Protein AF-A0A2C9EQI4-F1 (afdb_monomer)

Foldseek 3Di:
DAAFEEEEAEEFLADQCLLVLQVVQADRHDYDYDAFALFHPRPHHADQALLVRLVSVLVVDAAAGHYEYAEDVLLSVLSNCLQPPRRYQYYEYELYPQFPQLVDVVLVQLVDLVSQVVVLQCQQPPVVVCQLLQAPDDADPVSSNNRSPRSVRRNNNNSVSVRRDNLRRQALSCVHAEAYEYEYECAEPPRHPLCVLQVCLSVQRYQYAYYYHYPDYRSCCRVPSNVVNCCVPDPDRHHGCQWQQNNLVSCVSNVAFAFDKDKDQALPDPVLVVSCVVCQPFFKKKKFTAPPCFGAEDHPPPPIDIDGRHHSVCNRVSSVVVVVVPRRMIMIGTHAFFQKKWKWFDALFKIWIWMDGTDCVCVVVVNDGTDIWMDGPLDDLQIDHDDPCDLNDDPVLVSVSRLSSCVSNQRQTWMWIWGHNSPDIHTSGIGRYQDDLHQFKWAQFLVVQQAPLFFFLLVQLLCSSRFQSLQSLLCQLPVCLSNRSGGQWHDFQRDITGTCCSVSVVCLQLQHWCVVVCQFRKFWDDTDHRDVVSNVVCVVSLVSLLLSLLVCLVCLQVVLVVLLVVLVVCLVVVHASVSLSSSSSVVVSSLSNNVVSLVSLLVLQQAAQVHQDDAPVVDCPPQQLQAFSLLRLLPDGDPDDDDDQDDQDDDDPVLVVCSNVSHHNCNNVSVRSVRSSVSSSSVSSSVSSVSHDPVCSVRRSDGDPGGNPDHGMQTSSPGRDPTGRDKAWLAFDKDKDAECPQENEEQHQHSSCLVVQLRHQAYEYLIHHSNHPSSVSCVVSNHGYMHHNDDDPVSHRAIWMDGRRDIGGDDD

Secondary structure (DSSP, 8-state):
-PPPEEEEE--TT--GGGGTTTGGG-SSSEEEE---TTSTT--SPPPSSHHHHHHHHHHHS-TTEEEEEETHHHHHHHHHHHHSTT-EEEEEEES-S-TTGGG-HHHHHT-SHHHHHHHHHHHHH-GGGGHHHH-SSPPPHHHHHHHHHHHHH-TTHHHHHHH--TTTSSTTGGG--SEEEEEEETT-SSS-TTHHHHHHHHTTTSEEEEEEETT--S-HHHHSHHHHHHHHHSS---EETTSHHHHHHHHHHTT----SEEEES-TT-THHHHHHHHSTT--EEEEE--TTTEETTEE-TT---EEEEE-GGGHHHHHHHHHHTT-S-EEEEEPP--SEEEEEEE-SSEEEEEEEES-THHHHTT-SPPEEEEEESS-GGG-EE----BTTB-HHHHHHHHHHHHHHTTT--EEEEEEE-SS-EEEEEEEE-S----S-EEE-TTHHHHS-SS-BHHHHHHHHHHTTTGGGGGGGT-TTHHHH---SEEEETTEEEEEHHHHHHHHHHHT--THHHHHHH-S--------HHHHHTTHHHHHHHHHHHHHHHTTHHHHHHHHHHHHHHHHHTT--HHHHHHHHHHHHHHHHHHHHHHHHHHHTS--STT-----GGG--TT-TT--TTTT-TTS--PSP---PPPPPPP--HHHHHHHHHT-TT-HHHHHHHHHHHHHHHHHHHHHHHHHS-HHHHHHHSSBPSS-----SEEETTSPBPSPPPPPEEEE--EEEEEBTTTEEEEEE--GGGHHHHHHSSEEEEEE--TT-HHHHHHHHTT--EEE-TT--GGGTTSEEEEETTEEEE---

pLDDT: mean 91.35, std 7.42, range [44.28, 98.5]

Sequence (812 aa):
MSKPLLYLLAGNGSAADWWDDALPHFQRYQVQPLELPGFGDNPLPPCQDLGEYAEALLGMTEPGQGIVAVGVSALIVLHALQRRPGHFCRSVLLSPVGAFLWQRRLPALMSPLPARLLIHGLLSHKPTWFAGKFSRQPWSQEQYRRMGAGYGRCRAFVPLWEQLRADTALPLLEWIKDPVQLVWGDQDRLLGIAQAAAWSAILARADLRVSLRPGWGHYPWIDAPTAFVDWLESADNGFVAHTKGGRLRLAELAGQPVPSALSLDSASDPQLPALLASQPAALWAVRSSSYGEDQADSANAGLSTTYLRVASEQVPGRISELRDAGVEEVVVQRFIQPTLSGIAFVRHLAVELEWVEGHLESLADGQVSPQRAILSRLGAAWESGHFATTRGLSASALWDFLQGVLKTFHYVPGDVEWAWDGQQLWLLQYRPISDYGWRRHLTAANIAEILPPQPSRFVEYGQRRAAASIPAIMARWDARVLQDNEPFTAVFGGASYINNDLFLARLADWGLPSSSYAGEVGGATPQLPLRPLRLLRSLPRFLRMQHIARGHLLSLEPGLRRFDRELAQLRAAGADGQQLADWFSRFYVFVVQGNLCIATALASSGGALLGRPPTAYDNLDNSPHRLPWETDPGTPRPQCAELPLQAFPHWSPAITLAHRLGLPGMRGYYLQVREWYRDNLMRIFFRLHHAVPEADRGYWFAPHEQVRNRGGSFWQDGREGSEQAAGFMIYPGQVQGVLGVDILLEDTLDPGRHAHYQQARAVIARMGGRLSHGSTLLRELRKPSAVLPQVDPAWIGREVLYADGQLSLVEG

InterPro domains:
  IPR013815 ATP-grasp fold, subdomain 1 [G3DSA:3.30.1490.20] (250-333)
  IPR029058 Alpha/Beta hydrolase fold [G3DSA:3.40.50.1820] (1-235)
  IPR029058 Alpha/Beta hydrolase fold [SSF53474] (3-239)
  IPR036637 Phosphohistidine domain superfamily [SSF52009] (732-787)

Mean predicted aligned error: 6.6 Å

Structure (mmCIF, N/CA/C/O backbone):
data_AF-A0A2C9EQI4-F1
#
_entry.id   AF-A0A2C9EQI4-F1
#
loop_
_atom_site.group_PDB
_atom_site.id
_atom_site.type_symbol
_atom_site.label_atom_id
_atom_site.label_alt_id
_atom_site.label_comp_id
_atom_site.label_asym_id
_atom_site.label_entity_id
_atom_site.label_seq_id
_atom_site.pdbx_PDB_ins_code
_atom_site.Cartn_x
_atom_site.Cartn_y
_atom_site.Cartn_z
_atom_site.occupancy
_atom_site.B_iso_or_equiv
_atom_site.auth_seq_id
_atom_site.auth_comp_id
_atom_site.auth_asym_id
_atom_site.auth_atom_id
_atom_site.pdbx_PDB_model_num
ATOM 1 N N . MET A 1 1 ? 10.537 -21.163 36.488 1.00 57.03 1 MET A N 1
ATOM 2 C CA . MET A 1 1 ? 10.560 -20.793 35.056 1.00 57.03 1 MET A CA 1
ATOM 3 C C . MET A 1 1 ? 11.049 -19.357 34.968 1.00 57.03 1 MET A C 1
ATOM 5 O O . MET A 1 1 ? 10.636 -18.566 35.810 1.00 57.03 1 MET A O 1
ATOM 9 N N . SER A 1 2 ? 11.977 -19.037 34.063 1.00 79.88 2 SER A N 1
ATOM 10 C CA . SER A 1 2 ? 12.399 -17.649 33.822 1.00 79.88 2 SER A CA 1
ATOM 11 C C . SER A 1 2 ? 11.206 -16.825 33.332 1.00 79.88 2 SER A C 1
ATOM 13 O O . SER A 1 2 ? 10.326 -17.357 32.653 1.00 79.88 2 SER A O 1
ATOM 15 N N . LYS A 1 3 ? 11.144 -15.545 33.713 1.00 88.44 3 LYS A N 1
ATOM 16 C CA . LYS A 1 3 ? 10.113 -14.638 33.197 1.00 88.44 3 LYS A CA 1
ATOM 17 C C . LYS A 1 3 ? 10.284 -14.500 31.673 1.00 88.44 3 LYS A C 1
ATOM 19 O O . LYS A 1 3 ? 11.431 -14.420 31.232 1.00 88.44 3 LYS A O 1
ATOM 24 N N . PRO A 1 4 ? 9.201 -14.467 30.876 1.00 93.31 4 PRO A N 1
ATOM 25 C CA . PRO A 1 4 ? 9.298 -14.175 29.446 1.00 93.31 4 PRO A CA 1
ATOM 26 C C . PRO A 1 4 ? 9.932 -12.797 29.216 1.00 93.31 4 PRO A C 1
ATOM 28 O O . PRO A 1 4 ? 9.707 -11.873 30.007 1.00 93.31 4 PRO A O 1
ATOM 31 N N . LEU A 1 5 ? 10.717 -12.660 28.144 1.00 96.69 5 LEU A N 1
ATOM 32 C CA . LEU A 1 5 ? 11.380 -11.406 27.792 1.00 96.69 5 LEU A CA 1
ATOM 33 C C . LEU A 1 5 ? 10.413 -10.502 27.013 1.00 96.69 5 LEU A C 1
ATOM 35 O O . LEU A 1 5 ? 9.697 -10.949 26.114 1.00 96.69 5 LEU A O 1
ATOM 39 N N . LEU A 1 6 ? 10.399 -9.219 27.366 1.00 97.62 6 LEU A N 1
ATOM 40 C CA . LEU A 1 6 ? 9.616 -8.184 26.701 1.00 97.62 6 LEU A CA 1
ATOM 41 C C . LEU A 1 6 ? 10.515 -7.001 26.346 1.00 97.62 6 LEU A C 1
ATOM 43 O O . LEU A 1 6 ? 11.017 -6.292 27.221 1.00 97.62 6 LEU A O 1
ATOM 47 N N . TYR A 1 7 ? 10.694 -6.771 25.051 1.00 98.25 7 TYR A N 1
ATOM 48 C CA . TYR A 1 7 ? 11.442 -5.627 24.551 1.00 98.25 7 TYR A CA 1
ATOM 49 C C . TYR A 1 7 ? 10.589 -4.359 24.585 1.00 98.25 7 TYR A C 1
ATOM 51 O O . TYR A 1 7 ? 9.415 -4.385 24.212 1.00 98.25 7 TYR A O 1
ATOM 59 N N . LEU A 1 8 ? 11.180 -3.237 24.997 1.00 97.88 8 LEU A N 1
ATOM 60 C CA . LEU A 1 8 ? 10.510 -1.936 25.040 1.00 97.88 8 LEU A CA 1
ATOM 61 C C . LEU A 1 8 ? 11.216 -0.956 24.104 1.00 97.88 8 LEU A C 1
ATOM 63 O O . LEU A 1 8 ? 12.390 -0.638 24.286 1.00 97.88 8 LEU A O 1
ATOM 67 N N . LEU A 1 9 ? 10.495 -0.452 23.107 1.00 95.69 9 LEU A N 1
ATOM 68 C CA . LEU A 1 9 ? 11.032 0.435 22.085 1.00 95.69 9 LEU A CA 1
ATOM 69 C C . LEU A 1 9 ? 10.238 1.746 22.052 1.00 95.69 9 LEU A C 1
ATOM 71 O O . LEU A 1 9 ? 9.116 1.826 21.546 1.00 95.69 9 LEU A O 1
ATOM 75 N N . ALA A 1 10 ? 10.823 2.795 22.621 1.00 91.81 10 ALA A N 1
ATOM 76 C CA . ALA A 1 10 ? 10.185 4.106 22.683 1.00 91.81 10 ALA A CA 1
ATOM 77 C C . ALA A 1 10 ? 10.185 4.817 21.310 1.00 91.81 10 ALA A C 1
ATOM 79 O O . ALA A 1 10 ? 10.702 4.302 20.320 1.00 91.81 10 ALA A O 1
ATOM 80 N N . GLY A 1 11 ? 9.491 5.958 21.229 1.00 86.69 11 GLY A N 1
ATOM 81 C CA . GLY A 1 11 ? 9.183 6.651 19.973 1.00 86.69 11 GLY A CA 1
ATOM 82 C C . GLY A 1 11 ? 10.279 7.579 19.431 1.00 86.69 11 GLY A C 1
ATOM 83 O O . GLY A 1 11 ? 11.466 7.432 19.685 1.00 86.69 11 GLY A O 1
ATOM 84 N N . ASN A 1 12 ? 9.885 8.573 18.631 1.00 83.81 12 ASN A N 1
ATOM 85 C CA . ASN A 1 12 ? 10.850 9.482 18.006 1.00 83.81 12 ASN A CA 1
ATOM 86 C C . ASN A 1 12 ? 11.566 10.333 19.066 1.00 83.81 12 ASN A C 1
ATOM 88 O O . ASN A 1 12 ? 10.902 10.955 19.892 1.00 83.81 12 ASN A O 1
ATOM 92 N N . GLY A 1 13 ? 12.896 10.411 19.001 1.00 81.69 13 GLY A N 1
ATOM 93 C CA . GLY A 1 13 ? 13.688 11.155 19.980 1.00 81.69 13 GLY A CA 1
ATOM 94 C C . GLY A 1 13 ? 13.987 10.398 21.271 1.00 81.69 13 GLY A C 1
ATOM 95 O O . GLY A 1 13 ? 14.542 11.000 22.184 1.00 81.69 13 GLY A O 1
ATOM 96 N N . SER A 1 14 ? 13.604 9.123 21.372 1.00 78.69 14 SER A N 1
ATOM 97 C CA . SER A 1 14 ? 13.661 8.395 22.634 1.00 78.69 14 SER A CA 1
ATOM 98 C C . SER A 1 14 ? 15.036 7.855 23.008 1.00 78.69 14 SER A C 1
ATOM 100 O O . SER A 1 14 ? 15.897 7.630 22.154 1.00 78.69 14 SER A O 1
ATOM 102 N N . ALA A 1 15 ? 15.166 7.560 24.297 1.00 92.12 15 ALA A N 1
ATOM 103 C CA . ALA A 1 15 ? 16.235 6.782 24.904 1.00 92.12 15 ALA A CA 1
ATOM 104 C C . ALA A 1 15 ? 15.628 5.715 25.838 1.00 92.12 15 ALA A C 1
ATOM 106 O O . ALA A 1 15 ? 14.434 5.769 26.156 1.00 92.12 15 ALA A O 1
ATOM 107 N N . ALA A 1 16 ? 16.432 4.736 26.249 1.00 94.25 16 ALA A N 1
ATOM 108 C CA . ALA A 1 16 ? 16.009 3.631 27.112 1.00 94.25 16 ALA A CA 1
ATOM 109 C C . ALA A 1 16 ? 15.452 4.116 28.461 1.00 94.25 16 ALA A C 1
ATOM 111 O O . ALA A 1 16 ? 14.448 3.586 28.938 1.00 94.25 16 ALA A O 1
ATOM 112 N N . ASP A 1 17 ? 16.056 5.169 29.018 1.00 94.56 17 ASP A N 1
ATOM 113 C CA . ASP A 1 17 ? 15.675 5.793 30.293 1.00 94.56 17 ASP A CA 1
ATOM 114 C C . ASP A 1 17 ? 14.242 6.373 30.292 1.00 94.56 17 ASP A C 1
ATOM 116 O O . ASP A 1 17 ? 13.642 6.596 31.342 1.00 94.56 17 ASP A O 1
ATOM 120 N N . TRP A 1 18 ? 13.598 6.545 29.131 1.00 94.50 18 TRP A N 1
ATOM 121 C CA . TRP A 1 18 ? 12.193 6.976 29.064 1.00 94.50 18 TRP A CA 1
ATOM 122 C C . TRP A 1 18 ? 11.212 5.980 29.690 1.00 94.50 18 TRP A C 1
ATOM 124 O O . TRP A 1 18 ? 10.061 6.349 29.937 1.00 94.50 18 TRP A O 1
ATOM 134 N N . TRP A 1 19 ? 11.645 4.745 29.937 1.00 96.25 19 TRP A N 1
ATOM 135 C CA . TRP A 1 19 ? 10.848 3.710 30.587 1.00 96.25 19 TRP A CA 1
ATOM 136 C C . TRP A 1 19 ? 11.027 3.657 32.107 1.00 96.25 19 TRP A C 1
ATOM 138 O O . TRP A 1 19 ? 10.288 2.915 32.748 1.00 96.25 19 TRP A O 1
ATOM 148 N N . ASP A 1 20 ? 11.939 4.437 32.697 1.00 96.00 20 ASP A N 1
ATOM 149 C CA . ASP A 1 20 ? 12.326 4.307 34.113 1.00 96.00 20 ASP A CA 1
ATOM 150 C C . ASP A 1 20 ? 11.154 4.439 35.097 1.00 96.00 20 ASP A C 1
ATOM 152 O O . ASP A 1 20 ? 11.176 3.812 36.151 1.00 96.00 20 ASP A O 1
ATOM 156 N N . ASP A 1 21 ? 10.110 5.203 34.754 1.00 96.19 21 ASP A N 1
ATOM 157 C CA . ASP A 1 21 ? 8.910 5.307 35.599 1.00 96.19 21 ASP A CA 1
ATOM 158 C C . ASP A 1 21 ? 8.088 4.007 35.594 1.00 96.19 21 ASP A C 1
ATOM 160 O O . ASP A 1 21 ? 7.439 3.684 36.582 1.00 96.19 21 ASP A O 1
ATOM 164 N N . ALA A 1 22 ? 8.110 3.250 34.493 1.00 97.12 22 ALA A N 1
ATOM 165 C CA . ALA A 1 22 ? 7.338 2.022 34.311 1.00 97.12 22 ALA A CA 1
ATOM 166 C C . ALA A 1 22 ? 8.107 0.760 34.733 1.00 97.12 22 ALA A C 1
ATOM 168 O O . ALA A 1 22 ? 7.498 -0.177 35.248 1.00 97.12 22 ALA A O 1
ATOM 169 N N . LEU A 1 23 ? 9.434 0.725 34.543 1.00 97.44 23 LEU A N 1
ATOM 170 C CA . LEU A 1 23 ? 10.273 -0.455 34.808 1.00 97.44 23 LEU A CA 1
ATOM 171 C C . LEU A 1 23 ? 10.057 -1.089 36.200 1.00 97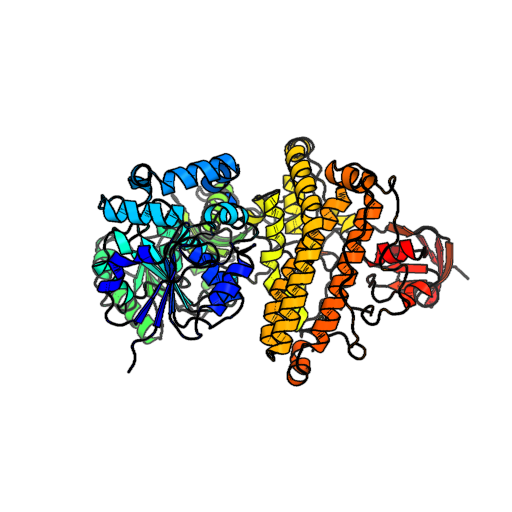.44 23 LEU A C 1
ATOM 173 O O . LEU A 1 23 ? 9.929 -2.314 36.256 1.00 97.44 23 LEU A O 1
ATOM 177 N N . PRO A 1 24 ? 9.948 -0.326 37.310 1.00 97.56 24 PRO A N 1
ATOM 178 C CA . PRO A 1 24 ? 9.765 -0.899 38.646 1.00 97.56 24 PRO A CA 1
ATOM 179 C C . PRO A 1 24 ? 8.444 -1.650 38.847 1.00 97.56 24 PRO A C 1
ATOM 181 O O . PRO A 1 24 ? 8.315 -2.403 39.811 1.00 97.56 24 PRO A O 1
ATOM 184 N N . HIS A 1 25 ? 7.455 -1.435 37.977 1.00 97.75 25 HIS A N 1
ATOM 185 C CA . HIS A 1 25 ? 6.120 -2.009 38.126 1.00 97.75 25 HIS A CA 1
ATOM 186 C C . HIS A 1 25 ? 5.957 -3.369 37.433 1.00 97.75 25 HIS A C 1
ATOM 188 O O . HIS A 1 25 ? 4.968 -4.047 37.693 1.00 97.75 25 HIS A O 1
ATOM 194 N N . PHE A 1 26 ? 6.900 -3.796 36.580 1.00 97.19 26 PHE A N 1
ATOM 195 C CA . PHE A 1 26 ? 6.797 -5.075 35.864 1.00 97.19 26 PHE A CA 1
ATOM 196 C C . PHE A 1 26 ? 7.029 -6.267 36.796 1.00 97.19 26 PHE A C 1
ATOM 198 O O . PHE A 1 26 ? 8.074 -6.391 37.441 1.00 97.19 26 PHE A O 1
ATOM 205 N N . GLN A 1 27 ? 6.071 -7.193 36.832 1.00 95.50 27 GLN A N 1
ATOM 206 C CA . GLN A 1 27 ? 6.126 -8.372 37.696 1.00 95.50 27 GLN A CA 1
ATOM 207 C C . GLN A 1 27 ? 6.196 -9.670 36.898 1.00 95.50 27 GLN A C 1
ATOM 209 O O . GLN A 1 27 ? 6.896 -10.597 37.319 1.00 95.50 27 GLN A O 1
ATOM 214 N N . ARG A 1 28 ? 5.527 -9.744 35.746 1.00 94.69 28 ARG A N 1
ATOM 215 C CA . ARG A 1 28 ? 5.427 -10.948 34.910 1.00 94.69 28 ARG A CA 1
ATOM 216 C C . ARG A 1 28 ? 6.534 -11.052 33.874 1.00 94.69 28 ARG A C 1
ATOM 218 O O . ARG A 1 28 ? 6.973 -12.168 33.609 1.00 94.69 28 ARG A O 1
ATOM 225 N N . TYR A 1 29 ? 7.008 -9.934 33.332 1.00 95.31 29 TYR A N 1
ATOM 226 C CA . TYR A 1 29 ? 8.055 -9.935 32.305 1.00 95.31 29 TYR A CA 1
ATOM 227 C C . TYR A 1 29 ? 9.444 -9.629 32.870 1.00 95.31 29 TYR A C 1
ATOM 229 O O . TYR A 1 29 ? 9.606 -8.890 33.843 1.00 95.31 29 TYR A O 1
ATOM 237 N N . GLN A 1 30 ? 10.465 -10.194 32.230 1.00 96.31 30 GLN A N 1
ATOM 238 C CA . GLN A 1 30 ? 11.791 -9.591 32.211 1.00 96.31 30 GLN A CA 1
ATOM 239 C C . GLN A 1 30 ? 11.766 -8.544 31.097 1.00 96.31 30 GLN A C 1
ATOM 241 O O . GLN A 1 30 ? 11.519 -8.883 29.947 1.00 96.31 30 GLN A O 1
ATOM 246 N N . VAL A 1 31 ? 11.963 -7.272 31.427 1.00 97.12 31 VAL A N 1
ATOM 247 C CA . VAL A 1 31 ? 11.857 -6.176 30.455 1.00 97.12 31 VAL A CA 1
ATOM 248 C C . VAL A 1 31 ? 13.227 -5.686 30.015 1.00 97.12 31 VAL A C 1
ATOM 250 O O . VAL A 1 31 ? 14.134 -5.549 30.834 1.00 97.12 31 VAL A O 1
ATOM 253 N N . GLN A 1 32 ? 13.364 -5.395 28.723 1.00 97.38 32 GLN A N 1
ATOM 254 C CA . GLN A 1 32 ? 14.589 -4.852 28.143 1.00 97.38 32 GLN A CA 1
ATOM 255 C C . GLN A 1 32 ? 14.266 -3.659 27.231 1.00 97.38 32 GLN A C 1
ATOM 257 O O . GLN A 1 32 ? 13.832 -3.849 26.091 1.00 97.38 32 GLN A O 1
ATOM 262 N N . PRO A 1 33 ? 14.487 -2.421 27.702 1.00 97.44 33 PRO A N 1
ATOM 263 C CA . PRO A 1 33 ? 14.507 -1.251 26.837 1.00 97.44 33 PRO A CA 1
ATOM 264 C C . PRO A 1 33 ? 15.580 -1.366 25.752 1.00 97.44 33 PRO A C 1
ATOM 266 O O . PRO A 1 33 ? 16.704 -1.791 26.021 1.00 97.44 33 PRO A O 1
ATOM 269 N N . LEU A 1 34 ? 15.234 -0.974 24.527 1.00 96.56 34 LEU A N 1
ATOM 270 C CA . LEU A 1 34 ? 16.130 -0.995 23.373 1.00 96.56 34 LEU A CA 1
ATOM 271 C C . LEU A 1 34 ? 16.376 0.413 22.830 1.00 96.56 34 LEU A C 1
ATOM 273 O O . LEU A 1 34 ? 15.488 1.266 22.828 1.00 96.56 34 LEU A O 1
ATOM 277 N N . GLU A 1 35 ? 17.571 0.612 22.276 1.00 96.50 35 GLU A N 1
ATOM 278 C CA . GLU A 1 35 ? 17.958 1.822 21.552 1.00 96.50 35 GLU A CA 1
ATOM 279 C C . GLU A 1 35 ? 18.509 1.442 20.179 1.00 96.50 35 GLU A C 1
ATOM 281 O O . GLU A 1 35 ? 19.560 0.810 20.070 1.00 96.50 35 GLU A O 1
ATOM 286 N N . LEU A 1 36 ? 17.794 1.813 19.118 1.00 96.31 36 LEU A N 1
ATOM 287 C CA . LEU A 1 36 ? 18.218 1.557 17.740 1.00 96.31 36 LEU A CA 1
ATOM 288 C C . LEU A 1 36 ? 19.418 2.439 17.343 1.00 96.31 36 LEU A C 1
ATOM 290 O O . LEU A 1 36 ? 19.684 3.449 17.998 1.00 96.31 36 LEU A O 1
ATOM 294 N N . PRO A 1 37 ? 20.131 2.129 16.243 1.00 96.56 37 PRO A N 1
ATOM 295 C CA . PRO A 1 37 ? 21.225 2.968 15.757 1.00 96.56 37 PRO A CA 1
ATOM 296 C C . PRO A 1 37 ? 20.835 4.451 15.619 1.00 96.56 37 PRO A C 1
ATOM 298 O O . PRO A 1 37 ? 19.859 4.818 14.955 1.00 96.56 37 PRO A O 1
ATOM 301 N N . GLY A 1 38 ? 21.597 5.326 16.275 1.00 95.31 38 GLY A N 1
ATOM 302 C CA . GLY A 1 38 ? 21.327 6.763 16.332 1.00 95.31 38 GLY A CA 1
ATOM 303 C C . GLY A 1 38 ? 20.294 7.215 17.373 1.00 95.31 38 GLY A C 1
ATOM 304 O O . GLY A 1 38 ? 20.044 8.418 17.453 1.00 95.31 38 GLY A O 1
ATOM 305 N N . PHE A 1 39 ? 19.708 6.311 18.157 1.00 95.31 39 PHE A N 1
ATOM 306 C CA . PHE A 1 39 ? 18.854 6.629 19.306 1.00 95.31 39 PHE A CA 1
ATOM 307 C C . PHE A 1 39 ? 19.642 6.500 20.608 1.00 95.31 39 PHE A C 1
ATOM 309 O O . PHE A 1 39 ? 20.538 5.663 20.696 1.00 95.31 39 PHE A O 1
ATOM 316 N N . GLY A 1 40 ? 19.286 7.322 21.599 1.00 93.50 40 GLY A N 1
ATOM 317 C CA . GLY A 1 40 ? 19.891 7.298 22.930 1.00 93.50 40 GLY A CA 1
ATOM 318 C C . GLY A 1 40 ? 21.418 7.170 22.931 1.00 93.50 40 GLY A C 1
ATOM 319 O O . GLY A 1 40 ? 22.118 7.912 22.233 1.00 93.50 40 GLY A O 1
ATOM 320 N N . ASP A 1 41 ? 21.914 6.221 23.714 1.00 93.44 41 ASP A N 1
ATOM 321 C CA . ASP A 1 41 ? 23.331 5.947 23.943 1.00 93.44 41 ASP A CA 1
ATOM 322 C C . ASP A 1 41 ? 23.909 4.885 22.988 1.00 93.44 41 ASP A C 1
ATOM 324 O O . ASP A 1 41 ? 25.110 4.601 23.028 1.00 93.44 41 ASP A O 1
ATOM 328 N N . ASN A 1 42 ? 23.108 4.343 22.059 1.00 95.44 42 ASN A N 1
ATOM 329 C CA . ASN A 1 42 ? 23.612 3.452 21.013 1.00 95.44 42 ASN A CA 1
ATOM 330 C C . ASN A 1 42 ? 24.696 4.176 20.182 1.00 95.44 42 ASN A C 1
ATOM 332 O O . ASN A 1 42 ? 24.417 5.242 19.621 1.00 95.44 42 ASN A O 1
ATOM 336 N N . PRO A 1 43 ? 25.924 3.633 20.050 1.00 94.44 43 PRO A N 1
ATOM 337 C CA . PRO A 1 43 ? 27.040 4.333 19.409 1.00 94.44 43 PRO A CA 1
ATOM 338 C C . PRO A 1 43 ? 26.964 4.348 17.875 1.00 94.44 43 PRO A C 1
ATOM 340 O O . PRO A 1 43 ? 27.643 5.152 17.234 1.00 94.44 43 PRO A O 1
ATOM 343 N N . LEU A 1 44 ? 26.151 3.483 17.264 1.00 96.94 44 LEU A N 1
ATOM 344 C CA . LEU A 1 44 ? 26.060 3.371 15.808 1.00 96.94 44 LEU A CA 1
ATOM 345 C C . LEU A 1 44 ? 25.386 4.611 15.191 1.00 96.94 44 LEU A C 1
ATOM 347 O O . LEU A 1 44 ? 24.518 5.230 15.817 1.00 96.94 44 LEU A O 1
ATOM 351 N N . PRO A 1 45 ? 25.768 5.028 13.972 1.00 95.88 45 PRO A N 1
ATOM 352 C CA . PRO A 1 45 ? 25.101 6.136 13.292 1.00 95.88 45 PRO A CA 1
ATOM 353 C C . PRO A 1 45 ? 23.637 5.786 12.962 1.00 95.88 45 PRO A C 1
ATOM 355 O O . PRO A 1 45 ? 23.299 4.606 12.884 1.00 95.88 45 PRO A O 1
ATOM 358 N N . PRO A 1 46 ? 22.764 6.787 12.738 1.00 95.12 46 PRO A N 1
ATOM 359 C CA . PRO A 1 46 ? 21.415 6.542 12.233 1.00 95.12 46 PRO A CA 1
ATOM 360 C C . PRO A 1 46 ? 21.426 5.693 10.957 1.00 95.12 46 PRO A C 1
ATOM 362 O O . PRO A 1 46 ? 22.239 5.933 10.061 1.00 95.12 46 PRO A O 1
ATOM 365 N N . CYS A 1 47 ? 20.505 4.734 10.866 1.00 94.12 47 CYS A N 1
ATOM 366 C CA . CYS A 1 47 ? 20.294 3.943 9.656 1.00 94.12 47 CYS A CA 1
ATOM 367 C C . CYS A 1 47 ? 19.802 4.828 8.499 1.00 94.12 47 CYS A C 1
ATOM 369 O O . CYS A 1 47 ? 19.196 5.882 8.718 1.00 94.12 47 CYS A O 1
ATOM 371 N N . GLN A 1 48 ? 20.044 4.401 7.258 1.00 89.69 48 GLN A N 1
ATOM 372 C CA . GLN A 1 48 ? 19.711 5.177 6.057 1.00 89.69 48 GLN A CA 1
ATOM 373 C C . GLN A 1 48 ? 18.215 5.148 5.725 1.00 89.69 48 GLN A C 1
ATOM 375 O O . GLN A 1 48 ? 17.688 6.118 5.173 1.00 89.69 48 GLN A O 1
ATOM 380 N N . ASP A 1 49 ? 17.520 4.064 6.076 1.00 90.31 49 ASP A N 1
ATOM 381 C CA . ASP A 1 49 ? 16.080 3.915 5.889 1.00 90.31 49 ASP A CA 1
ATOM 382 C C . ASP A 1 49 ? 15.423 2.985 6.923 1.00 90.31 49 ASP A C 1
ATOM 384 O O . ASP A 1 49 ? 16.082 2.377 7.768 1.00 90.31 49 ASP A O 1
ATOM 388 N N . LEU A 1 50 ? 14.089 2.879 6.846 1.00 91.88 50 LEU A N 1
ATOM 389 C CA . LEU A 1 50 ? 13.281 2.013 7.713 1.00 91.88 50 LEU A CA 1
ATOM 390 C C . LEU A 1 50 ? 13.668 0.534 7.606 1.00 91.88 50 LEU A C 1
ATOM 392 O O . LEU A 1 50 ? 13.426 -0.232 8.535 1.00 91.88 50 LEU A O 1
ATOM 396 N N . GLY A 1 51 ? 14.251 0.127 6.480 1.00 90.75 51 GLY A N 1
ATOM 397 C CA . GLY A 1 51 ? 14.643 -1.248 6.267 1.00 90.75 51 GLY A CA 1
ATOM 398 C C . GLY A 1 51 ? 15.897 -1.640 7.017 1.00 90.75 51 GLY A C 1
ATOM 399 O O . GLY A 1 51 ? 15.912 -2.677 7.671 1.00 90.75 51 GLY A O 1
ATOM 400 N N . GLU A 1 52 ? 16.908 -0.782 6.985 1.00 93.00 52 GLU A N 1
ATOM 401 C CA . GLU A 1 52 ? 18.098 -0.945 7.821 1.00 93.00 52 GLU A CA 1
ATOM 402 C C . GLU A 1 52 ? 17.755 -0.877 9.316 1.00 93.00 52 GLU A C 1
ATOM 404 O O . GLU A 1 52 ? 18.311 -1.637 10.105 1.00 93.00 52 GLU A O 1
ATOM 409 N N . TYR A 1 53 ? 16.792 -0.032 9.705 1.00 95.69 53 TYR A N 1
ATOM 410 C CA . TYR A 1 53 ? 16.281 -0.012 11.077 1.00 95.69 53 TYR A CA 1
ATOM 411 C C . TYR A 1 53 ? 15.611 -1.328 11.485 1.00 95.69 53 TYR A C 1
ATOM 413 O O . TYR A 1 53 ? 15.816 -1.795 12.605 1.00 95.69 53 TYR A O 1
ATOM 421 N N . ALA A 1 54 ? 14.824 -1.929 10.593 1.00 95.94 54 ALA A N 1
ATOM 422 C CA . ALA A 1 54 ? 14.187 -3.216 10.845 1.00 95.94 54 ALA A CA 1
ATOM 423 C C . ALA A 1 54 ? 15.215 -4.349 10.988 1.00 95.94 54 ALA A C 1
ATOM 425 O O . ALA A 1 54 ? 15.102 -5.149 11.910 1.00 95.94 54 ALA A O 1
ATOM 426 N N . GLU A 1 55 ? 16.248 -4.386 10.141 1.00 94.56 55 GLU A N 1
ATOM 427 C CA . GLU A 1 55 ? 17.349 -5.353 10.273 1.00 94.56 55 GLU A CA 1
ATOM 428 C C . GLU A 1 55 ? 18.133 -5.160 11.577 1.00 94.56 55 GLU A C 1
ATOM 430 O O . GLU A 1 55 ? 18.428 -6.128 12.276 1.00 94.56 55 GLU A O 1
ATOM 435 N N . ALA A 1 56 ? 18.418 -3.909 11.956 1.00 96.56 56 ALA A N 1
ATOM 436 C CA . ALA A 1 56 ? 19.059 -3.615 13.234 1.00 96.56 56 ALA A CA 1
ATOM 437 C C . ALA A 1 56 ? 18.212 -4.117 14.415 1.00 96.56 56 ALA A C 1
ATOM 439 O O . ALA A 1 56 ? 18.747 -4.750 15.322 1.00 96.56 56 ALA A O 1
ATOM 440 N N . LEU A 1 57 ? 16.891 -3.902 14.382 1.00 97.81 57 LEU A N 1
ATOM 441 C CA . LEU A 1 57 ? 15.975 -4.414 15.403 1.00 97.81 57 LEU A CA 1
ATOM 442 C C . LEU A 1 57 ? 15.983 -5.949 15.466 1.00 97.81 57 LEU A C 1
ATOM 444 O O . LEU A 1 57 ? 16.058 -6.518 16.555 1.00 97.81 57 LEU A O 1
ATOM 448 N N . LEU A 1 58 ? 15.933 -6.621 14.315 1.00 97.06 58 LEU A N 1
ATOM 449 C CA . LEU A 1 58 ? 15.972 -8.084 14.230 1.00 97.06 58 LEU A CA 1
ATOM 450 C C . LEU A 1 58 ? 17.291 -8.658 14.761 1.00 97.06 58 LEU A C 1
ATOM 452 O O . LEU A 1 58 ? 17.281 -9.707 15.394 1.00 97.06 58 LEU A O 1
ATOM 456 N N . GLY A 1 59 ? 18.415 -7.969 14.549 1.00 96.00 59 GLY A N 1
ATOM 457 C CA . GLY A 1 59 ? 19.715 -8.357 15.105 1.00 96.00 59 GLY A CA 1
ATOM 458 C C . GLY A 1 59 ? 19.849 -8.125 16.615 1.00 96.00 59 GLY A C 1
ATOM 459 O O . GLY A 1 59 ? 20.696 -8.743 17.254 1.00 96.00 59 GLY A O 1
ATOM 460 N N . MET A 1 60 ? 19.020 -7.248 17.191 1.00 96.75 60 MET A N 1
ATOM 461 C CA . MET A 1 60 ? 19.004 -6.928 18.625 1.00 96.75 60 MET A CA 1
ATOM 462 C C . MET A 1 60 ? 17.987 -7.750 19.431 1.00 96.75 60 MET A C 1
ATOM 464 O O . MET A 1 60 ? 17.943 -7.614 20.654 1.00 96.75 60 MET A O 1
ATOM 468 N N . THR A 1 61 ? 17.144 -8.551 18.773 1.00 97.81 61 THR A N 1
ATOM 469 C CA . THR A 1 61 ? 16.013 -9.241 19.408 1.00 97.81 61 THR A CA 1
ATOM 470 C C . THR A 1 61 ? 15.987 -10.729 19.090 1.00 97.81 61 THR A C 1
ATOM 472 O O . THR A 1 61 ? 16.322 -11.158 17.986 1.00 97.81 61 THR A O 1
ATOM 475 N N . GLU A 1 62 ? 15.548 -11.527 20.059 1.00 96.69 62 GLU A N 1
ATOM 476 C CA . GLU A 1 62 ? 15.395 -12.971 19.902 1.00 96.69 62 GLU A CA 1
ATOM 477 C C . GLU A 1 62 ? 13.999 -13.338 19.367 1.00 96.69 62 GLU A C 1
ATOM 479 O O . GLU A 1 62 ? 13.003 -12.754 19.812 1.00 96.69 62 GLU A O 1
ATOM 484 N N . PRO A 1 63 ? 13.898 -14.324 18.452 1.00 96.31 63 PRO A N 1
ATOM 485 C CA . PRO A 1 63 ? 12.612 -14.841 18.005 1.00 96.31 63 PRO A CA 1
ATOM 486 C C . PRO A 1 63 ? 11.765 -15.398 19.158 1.00 96.31 63 PRO A C 1
ATOM 488 O O . PRO A 1 63 ? 12.284 -16.004 20.095 1.00 96.31 63 PRO A O 1
ATOM 491 N N . GLY A 1 64 ? 10.445 -15.242 19.067 1.00 95.69 64 GLY A N 1
ATOM 492 C CA . GLY A 1 64 ? 9.487 -15.783 20.035 1.00 95.69 64 GLY A CA 1
ATOM 493 C C . GLY A 1 64 ? 9.320 -14.955 21.314 1.00 95.69 64 GLY A C 1
ATOM 494 O O . GLY A 1 64 ? 8.548 -15.354 22.184 1.00 95.69 64 GLY A O 1
ATOM 495 N N . GLN A 1 65 ? 9.985 -13.802 21.429 1.00 96.56 65 GLN A N 1
ATOM 496 C CA . GLN A 1 65 ? 9.808 -12.861 22.543 1.00 96.56 65 GLN A CA 1
ATOM 497 C C . GLN A 1 65 ? 8.764 -11.781 22.219 1.00 96.56 65 GLN A C 1
ATOM 499 O O . GLN A 1 65 ? 8.352 -11.613 21.066 1.00 96.56 65 GLN A O 1
ATOM 504 N N . GLY A 1 66 ? 8.307 -11.054 23.242 1.00 96.81 66 GLY A N 1
ATOM 505 C CA . GLY A 1 66 ? 7.349 -9.958 23.078 1.00 96.81 66 GLY A CA 1
ATOM 506 C C . GLY A 1 66 ? 8.030 -8.619 22.789 1.00 96.81 66 GLY A C 1
ATOM 507 O O . GLY A 1 66 ? 9.164 -8.386 23.211 1.00 96.81 66 GLY A O 1
ATOM 508 N N . ILE A 1 67 ? 7.316 -7.696 22.143 1.00 98.19 67 ILE A N 1
ATOM 509 C CA . ILE A 1 67 ? 7.765 -6.312 21.950 1.00 98.19 67 ILE A CA 1
ATOM 510 C C . ILE A 1 67 ? 6.636 -5.298 22.163 1.00 98.19 67 ILE A C 1
ATOM 512 O O . ILE A 1 67 ? 5.502 -5.497 21.723 1.00 98.19 67 ILE A O 1
ATOM 516 N N . VAL A 1 68 ? 6.967 -4.179 22.808 1.00 97.81 68 VAL A N 1
ATOM 517 C CA . VAL A 1 68 ? 6.150 -2.961 22.854 1.00 97.81 68 VAL A CA 1
ATOM 518 C C . VAL A 1 68 ? 6.869 -1.869 22.083 1.00 97.81 68 VAL A C 1
ATOM 520 O O . VAL A 1 68 ? 8.030 -1.578 22.367 1.00 97.81 68 VAL A O 1
ATOM 523 N N . ALA A 1 69 ? 6.188 -1.234 21.133 1.00 97.06 69 ALA A N 1
ATOM 524 C CA . ALA A 1 69 ? 6.756 -0.142 20.356 1.00 97.06 69 ALA A CA 1
ATOM 525 C C . ALA A 1 69 ? 5.800 1.043 20.229 1.00 97.06 69 ALA A C 1
ATOM 527 O O . ALA A 1 69 ? 4.587 0.872 20.103 1.00 97.06 69 ALA A O 1
ATOM 528 N N . VAL A 1 70 ? 6.355 2.257 20.239 1.00 94.75 70 VAL A N 1
ATOM 529 C CA . VAL A 1 70 ? 5.559 3.492 20.264 1.00 94.75 70 VAL A CA 1
ATOM 530 C C . VAL A 1 70 ? 5.805 4.358 19.034 1.00 94.75 70 VAL A C 1
ATOM 532 O O . VAL A 1 70 ? 6.946 4.575 18.618 1.00 94.75 70 VAL A O 1
ATOM 535 N N . GLY A 1 71 ? 4.737 4.919 18.463 1.00 92.25 71 GLY A N 1
ATOM 536 C CA . GLY A 1 71 ? 4.844 5.968 17.453 1.00 92.25 71 GLY A CA 1
ATOM 537 C C . GLY A 1 71 ? 5.578 5.510 16.194 1.00 92.25 71 GLY A C 1
ATOM 538 O O . GLY A 1 71 ? 5.117 4.631 15.470 1.00 92.25 71 GLY A O 1
ATOM 539 N N . VAL A 1 72 ? 6.720 6.141 15.905 1.00 91.19 72 VAL A N 1
ATOM 540 C CA . VAL A 1 72 ? 7.565 5.786 14.751 1.00 91.19 72 VAL A CA 1
ATOM 541 C C . VAL A 1 72 ? 8.152 4.383 14.873 1.00 91.19 72 VAL A C 1
ATOM 543 O O . VAL A 1 72 ? 8.265 3.674 13.880 1.00 91.19 72 VAL A O 1
ATOM 546 N N . SER A 1 73 ? 8.488 3.956 16.084 1.00 94.12 73 SER A N 1
ATOM 547 C CA . SER A 1 73 ? 9.143 2.673 16.309 1.00 94.12 73 SER A CA 1
ATOM 548 C C . SER A 1 73 ? 8.199 1.503 16.074 1.00 94.12 73 SER A C 1
ATOM 550 O O . SER A 1 73 ? 8.637 0.440 15.648 1.00 94.12 73 SER A O 1
ATOM 552 N N . ALA A 1 74 ? 6.889 1.717 16.235 1.00 95.50 74 ALA A N 1
ATOM 553 C CA . ALA A 1 74 ? 5.887 0.745 15.821 1.00 95.50 74 ALA A CA 1
ATOM 554 C C . ALA A 1 74 ? 5.954 0.451 14.313 1.00 95.50 74 ALA A C 1
ATOM 556 O O . ALA A 1 74 ? 5.802 -0.694 13.900 1.00 95.50 74 ALA A O 1
ATOM 557 N N . LEU A 1 75 ? 6.261 1.459 13.488 1.00 94.81 75 LEU A N 1
ATOM 558 C CA . LEU A 1 75 ? 6.468 1.261 12.054 1.00 94.81 75 LEU A CA 1
ATOM 559 C C . LEU A 1 75 ? 7.699 0.390 11.777 1.00 94.81 75 LEU A C 1
ATOM 561 O O . LEU A 1 75 ? 7.660 -0.456 10.892 1.00 94.81 75 LEU A O 1
ATOM 565 N N . ILE A 1 76 ? 8.774 0.566 12.548 1.00 95.88 76 ILE A N 1
ATOM 566 C CA . ILE A 1 76 ? 9.994 -0.246 12.428 1.00 95.88 76 ILE A CA 1
ATOM 567 C C . ILE A 1 76 ? 9.698 -1.710 12.784 1.00 95.88 76 ILE A C 1
ATOM 569 O O . ILE A 1 76 ? 10.128 -2.600 12.054 1.00 95.88 76 ILE A O 1
ATOM 573 N N . VAL A 1 77 ? 8.903 -1.964 13.832 1.00 97.62 77 VAL A N 1
ATOM 574 C CA . VAL A 1 77 ? 8.439 -3.322 14.177 1.00 97.62 77 VAL A CA 1
ATOM 575 C C . VAL A 1 77 ? 7.643 -3.943 13.030 1.00 97.62 77 VAL A C 1
ATOM 577 O O . VAL A 1 77 ? 7.912 -5.077 12.650 1.00 97.62 77 VAL A O 1
ATOM 580 N N . LEU A 1 78 ? 6.718 -3.201 12.418 1.00 97.44 78 LEU A N 1
ATOM 581 C CA . LEU A 1 78 ? 5.952 -3.701 11.269 1.00 97.44 78 LEU A CA 1
ATOM 582 C C . LEU A 1 78 ? 6.859 -4.019 10.066 1.00 97.44 78 LEU A C 1
ATOM 584 O O . LEU A 1 78 ? 6.684 -5.039 9.404 1.00 97.44 78 LEU A O 1
ATOM 588 N N . HIS A 1 79 ? 7.883 -3.201 9.814 1.00 96.19 79 HIS A N 1
ATOM 589 C CA . HIS A 1 79 ? 8.907 -3.484 8.799 1.00 96.19 79 HIS A CA 1
ATOM 590 C C . HIS A 1 79 ? 9.800 -4.683 9.153 1.00 96.19 79 HIS A C 1
ATOM 592 O O . HIS A 1 79 ? 10.325 -5.326 8.242 1.00 96.19 79 HIS A O 1
ATOM 598 N N . ALA A 1 80 ? 9.985 -4.995 10.437 1.00 97.12 80 ALA A N 1
ATOM 599 C CA . ALA A 1 80 ? 10.679 -6.199 10.887 1.00 97.12 80 ALA A CA 1
ATOM 600 C C . ALA A 1 80 ? 9.814 -7.451 10.675 1.00 97.12 80 ALA A C 1
ATOM 602 O O . ALA A 1 80 ? 10.300 -8.420 10.096 1.00 97.12 80 ALA A O 1
ATOM 603 N N . LEU A 1 81 ? 8.525 -7.400 11.025 1.00 96.56 81 LEU A N 1
ATOM 604 C CA . LEU A 1 81 ? 7.565 -8.488 10.784 1.00 96.56 81 LEU A CA 1
ATOM 605 C C . LEU A 1 81 ? 7.386 -8.784 9.288 1.00 96.56 81 LEU A C 1
ATOM 607 O O . LEU A 1 81 ? 7.356 -9.939 8.884 1.00 96.56 81 LEU A O 1
ATOM 611 N N . GLN A 1 82 ? 7.376 -7.751 8.438 1.00 94.62 82 GLN A N 1
ATOM 612 C CA . GLN A 1 82 ? 7.367 -7.910 6.977 1.00 94.62 82 GLN A CA 1
ATOM 613 C C . GLN A 1 82 ? 8.587 -8.700 6.457 1.00 94.62 82 GLN A C 1
ATOM 615 O O . GLN A 1 82 ? 8.487 -9.404 5.454 1.00 94.62 82 GLN A O 1
ATOM 620 N N . ARG A 1 83 ? 9.748 -8.570 7.108 1.00 92.69 83 ARG A N 1
ATOM 621 C CA . ARG A 1 83 ? 10.991 -9.256 6.715 1.00 92.69 83 ARG A CA 1
ATOM 622 C C . ARG A 1 83 ? 11.105 -10.649 7.311 1.00 92.69 83 ARG A C 1
ATOM 624 O O . ARG A 1 83 ? 11.589 -11.555 6.639 1.00 92.69 83 ARG A O 1
ATOM 631 N N . ARG A 1 84 ? 10.707 -10.796 8.574 1.00 93.12 84 ARG A N 1
ATOM 632 C CA . ARG A 1 84 ? 10.777 -12.030 9.361 1.00 93.12 84 ARG A CA 1
ATOM 633 C C . ARG A 1 84 ? 9.421 -12.262 10.038 1.00 93.12 84 ARG A C 1
ATOM 635 O O . ARG A 1 84 ? 9.275 -11.942 11.221 1.00 93.12 84 ARG A O 1
ATOM 642 N N . PRO A 1 85 ? 8.431 -12.795 9.297 1.00 93.69 85 PRO A N 1
ATOM 643 C CA . PRO A 1 85 ? 7.148 -13.175 9.877 1.00 93.69 85 PRO A CA 1
ATOM 644 C C . PRO A 1 85 ? 7.348 -14.164 11.031 1.00 93.69 85 PRO A C 1
ATOM 646 O O . PRO A 1 85 ? 8.219 -15.033 10.976 1.00 93.69 85 PRO A O 1
ATOM 649 N N . GLY A 1 86 ? 6.559 -14.022 12.086 1.00 94.19 86 GLY A N 1
ATOM 650 C CA . GLY A 1 86 ? 6.597 -14.837 13.297 1.00 94.19 86 GLY A CA 1
ATOM 651 C C . GLY A 1 86 ? 7.722 -14.490 14.275 1.00 94.19 86 GLY A C 1
ATOM 652 O O . GLY A 1 86 ? 7.881 -15.191 15.273 1.00 94.19 86 GLY A O 1
ATOM 653 N N . HIS A 1 87 ? 8.517 -13.439 14.027 1.00 96.50 87 HIS A N 1
ATOM 654 C CA . HIS A 1 87 ? 9.665 -13.118 14.889 1.00 96.50 87 HIS A CA 1
ATOM 655 C C . HIS A 1 87 ? 9.251 -12.746 16.319 1.00 96.50 87 HIS A C 1
ATOM 657 O O . HIS A 1 87 ? 9.929 -13.135 17.262 1.00 96.50 87 HIS A O 1
ATOM 663 N N . PHE A 1 88 ? 8.124 -12.058 16.511 1.00 97.12 88 PHE A N 1
ATOM 664 C CA . PHE A 1 88 ? 7.614 -11.722 17.844 1.00 97.12 88 PHE A CA 1
ATOM 665 C C . PHE A 1 88 ? 6.371 -12.550 18.177 1.00 97.12 88 PHE A C 1
ATOM 667 O O . PHE A 1 88 ? 5.441 -12.617 17.378 1.00 97.12 88 PHE A O 1
ATOM 674 N N . CYS A 1 89 ? 6.312 -13.128 19.382 1.00 94.50 89 CYS A N 1
ATOM 675 C CA . CYS A 1 89 ? 5.116 -13.851 19.841 1.00 94.50 89 CYS A CA 1
ATOM 676 C C . CYS A 1 89 ? 3.961 -12.906 20.213 1.00 94.50 89 CYS A C 1
ATOM 678 O O . CYS A 1 89 ? 2.801 -13.312 20.240 1.00 94.50 89 CYS A O 1
ATOM 680 N N . ARG A 1 90 ? 4.288 -11.642 20.512 1.00 92.75 90 ARG A N 1
ATOM 681 C CA . ARG A 1 90 ? 3.345 -10.573 20.849 1.00 92.75 90 ARG A CA 1
ATOM 682 C C . ARG A 1 90 ? 3.922 -9.225 20.423 1.00 92.75 90 ARG A C 1
ATOM 684 O O . ARG A 1 90 ? 4.988 -8.846 20.903 1.00 92.75 90 ARG A O 1
ATOM 691 N N . SER A 1 91 ? 3.187 -8.482 19.597 1.00 97.38 91 SER A N 1
ATOM 692 C CA . SER A 1 91 ? 3.558 -7.125 19.173 1.00 97.38 91 SER A CA 1
ATOM 693 C C . SER A 1 91 ? 2.525 -6.104 19.648 1.00 97.38 91 SER A C 1
ATOM 695 O O . SER A 1 91 ? 1.414 -6.058 19.122 1.00 97.38 91 SER A O 1
ATOM 697 N N . VAL A 1 92 ? 2.878 -5.273 20.631 1.00 97.38 92 VAL A N 1
ATOM 698 C CA . VAL A 1 92 ? 2.013 -4.198 21.148 1.00 97.38 92 VAL A CA 1
ATOM 699 C C . VAL A 1 92 ? 2.466 -2.861 20.572 1.00 97.38 92 VAL A C 1
ATOM 701 O O . VAL A 1 92 ? 3.559 -2.378 20.868 1.00 97.38 92 VAL A O 1
ATOM 704 N N . LEU A 1 93 ? 1.627 -2.247 19.742 1.00 97.38 93 LEU A N 1
ATOM 705 C CA . LEU A 1 93 ? 1.938 -1.018 19.020 1.00 97.38 93 LEU A CA 1
ATOM 706 C C . LEU A 1 93 ? 1.080 0.130 19.547 1.00 97.38 93 LEU A C 1
ATOM 708 O O . LEU A 1 93 ? -0.121 0.211 19.280 1.00 97.38 93 LEU A O 1
ATOM 712 N N . LEU A 1 94 ? 1.704 1.038 20.287 1.00 95.44 94 LEU A N 1
ATOM 713 C CA . LEU A 1 94 ? 1.032 2.197 20.859 1.00 95.44 94 LEU A CA 1
ATOM 714 C C . LEU A 1 94 ? 1.102 3.384 19.895 1.00 95.44 94 LEU A C 1
ATOM 716 O O . LEU A 1 94 ? 2.190 3.850 19.542 1.00 95.44 94 LEU A O 1
ATOM 720 N N . SER A 1 95 ? -0.068 3.880 19.496 1.00 93.44 95 SER A N 1
ATOM 721 C CA . SER A 1 95 ? -0.245 5.026 18.605 1.00 93.44 95 SER A CA 1
ATOM 722 C C . SER A 1 95 ? 0.718 5.012 17.401 1.00 93.44 95 SER A C 1
ATOM 724 O O . SER A 1 95 ? 1.552 5.909 17.287 1.00 93.44 95 SER A O 1
ATOM 726 N N . PRO A 1 96 ? 0.682 4.009 16.502 1.00 94.19 96 PRO A N 1
ATOM 727 C CA . PRO A 1 96 ? 1.627 3.907 15.386 1.00 94.19 96 PRO A CA 1
ATOM 728 C C . PRO A 1 96 ? 1.554 5.076 14.386 1.00 94.19 96 PRO A C 1
ATOM 730 O O . PRO A 1 96 ? 0.482 5.577 14.029 1.00 94.19 96 PRO A O 1
ATOM 733 N N . VAL A 1 97 ? 2.720 5.483 13.871 1.00 91.06 97 VAL A N 1
ATOM 734 C CA . VAL A 1 97 ? 2.870 6.479 12.791 1.00 91.06 97 VAL A CA 1
ATOM 735 C C . VAL A 1 97 ? 2.890 5.787 11.428 1.00 91.06 97 VAL A C 1
ATOM 737 O O . VAL A 1 97 ? 3.643 4.843 11.236 1.00 91.06 97 VAL A O 1
ATOM 740 N N . GLY A 1 98 ? 2.118 6.278 10.453 1.00 89.00 98 GLY A N 1
ATOM 741 C CA . GLY A 1 98 ? 2.167 5.764 9.073 1.00 89.00 98 GLY A CA 1
ATOM 742 C C . GLY A 1 98 ? 0.919 6.082 8.250 1.00 89.00 98 GLY A C 1
ATOM 743 O O . GLY A 1 98 ? 1.020 6.492 7.093 1.00 89.00 98 GLY A O 1
ATOM 744 N N . ALA A 1 99 ? -0.258 6.000 8.870 1.00 91.38 99 ALA A N 1
ATOM 745 C CA . ALA A 1 99 ? -1.508 6.380 8.224 1.00 91.38 99 ALA A CA 1
ATOM 746 C C . ALA A 1 99 ? -1.545 7.886 7.878 1.00 91.38 99 ALA A C 1
ATOM 748 O O . ALA A 1 99 ? -1.078 8.755 8.619 1.00 91.38 99 ALA A O 1
ATOM 749 N N . PHE A 1 100 ? -2.106 8.185 6.707 1.00 91.31 100 PHE A N 1
ATOM 750 C CA . PHE A 1 100 ? -2.337 9.518 6.134 1.00 91.31 100 PHE A CA 1
ATOM 751 C C . PHE A 1 100 ? -1.145 10.485 6.147 1.00 91.31 100 PHE A C 1
ATOM 753 O O . PHE A 1 100 ? -1.352 11.701 6.164 1.00 91.31 100 PHE A O 1
ATOM 760 N N . LEU A 1 101 ? 0.103 9.997 6.103 1.00 88.81 101 LEU A N 1
ATOM 761 C CA . LEU A 1 101 ? 1.295 10.858 6.175 1.00 88.81 101 LEU A CA 1
ATOM 762 C C . LEU A 1 101 ? 1.277 12.013 5.159 1.00 88.81 101 LEU A C 1
ATOM 764 O O . LEU A 1 101 ? 1.697 13.117 5.496 1.00 88.81 101 LEU A O 1
ATOM 768 N N . TRP A 1 102 ? 0.722 11.803 3.961 1.00 87.94 102 TRP A N 1
ATOM 769 C CA . TRP A 1 102 ? 0.624 12.828 2.913 1.00 87.94 102 TRP A CA 1
ATOM 770 C C . TRP A 1 102 ? -0.380 13.955 3.207 1.00 87.94 102 TRP A C 1
ATOM 772 O O . TRP A 1 102 ? -0.315 15.007 2.574 1.00 87.94 102 TRP A O 1
ATOM 782 N N . GLN A 1 103 ? -1.311 13.753 4.142 1.00 87.75 103 GLN A N 1
ATOM 783 C CA . GLN A 1 103 ? -2.306 14.758 4.541 1.00 87.75 103 GLN A CA 1
ATOM 784 C C . GLN A 1 103 ? -1.857 15.549 5.774 1.00 87.75 103 GLN A C 1
ATOM 786 O O . GLN A 1 103 ? -2.437 16.587 6.106 1.00 87.75 103 GLN A O 1
ATOM 791 N N . ARG A 1 104 ? -0.833 15.068 6.487 1.00 81.50 104 ARG A N 1
ATOM 792 C CA . ARG A 1 104 ? -0.388 15.681 7.738 1.00 81.50 104 ARG A CA 1
ATOM 793 C C . ARG A 1 104 ? 0.405 16.954 7.454 1.00 81.50 104 ARG A C 1
ATOM 795 O O . ARG A 1 104 ? 1.344 16.976 6.667 1.00 81.50 104 ARG A O 1
ATOM 802 N N . ARG A 1 105 ? 0.070 18.017 8.189 1.00 79.81 105 ARG A N 1
ATOM 803 C CA . ARG A 1 105 ? 0.783 19.304 8.121 1.00 79.81 105 ARG A CA 1
ATOM 804 C C . ARG A 1 105 ? 2.171 19.243 8.759 1.00 79.81 105 ARG A C 1
ATOM 806 O O . ARG A 1 105 ? 3.077 19.926 8.301 1.00 79.81 105 ARG A O 1
ATOM 813 N N . LEU A 1 106 ? 2.340 18.428 9.803 1.00 80.38 106 LEU A N 1
ATOM 814 C CA . LEU A 1 106 ? 3.591 18.356 10.562 1.00 80.38 106 LEU A CA 1
ATOM 815 C C . LEU A 1 106 ? 4.789 17.907 9.700 1.00 80.38 106 LEU A C 1
ATOM 817 O O . LEU A 1 106 ? 5.779 18.630 9.710 1.00 80.38 106 LEU A O 1
ATOM 821 N N . PRO A 1 107 ? 4.720 16.824 8.898 1.00 78.56 107 PRO A N 1
ATOM 822 C CA . PRO A 1 107 ? 5.800 16.482 7.968 1.00 78.56 107 PRO A CA 1
ATOM 823 C C . PRO A 1 107 ? 6.166 17.612 6.997 1.00 78.56 107 PRO A C 1
ATOM 825 O O . PRO A 1 107 ? 7.342 17.833 6.734 1.00 78.56 107 PRO A O 1
ATOM 828 N N . ALA A 1 108 ? 5.182 18.372 6.499 1.00 78.06 108 ALA A N 1
ATOM 829 C CA . ALA A 1 108 ? 5.444 19.512 5.620 1.00 78.06 108 ALA A CA 1
ATOM 830 C C . ALA A 1 108 ? 6.172 20.655 6.353 1.00 78.06 108 ALA A C 1
ATOM 832 O O . ALA A 1 108 ? 7.128 21.213 5.819 1.00 78.06 108 ALA A O 1
ATOM 833 N N . LEU A 1 109 ? 5.773 20.963 7.592 1.00 82.44 109 LEU A N 1
ATOM 834 C CA . LEU A 1 109 ? 6.453 21.946 8.451 1.00 82.44 109 LEU A CA 1
ATOM 835 C C . LEU A 1 109 ? 7.869 21.507 8.836 1.00 82.44 109 LEU A C 1
ATOM 837 O O . LEU A 1 109 ? 8.767 22.336 8.938 1.00 82.44 109 LEU A O 1
ATOM 841 N N . MET A 1 110 ? 8.066 20.202 9.014 1.00 82.75 110 MET A N 1
ATOM 842 C CA . MET A 1 110 ? 9.359 19.585 9.294 1.00 82.75 110 MET A CA 1
ATOM 843 C C . MET A 1 110 ? 10.154 19.299 8.015 1.00 82.75 110 MET A C 1
ATOM 845 O O . MET A 1 110 ? 11.219 18.711 8.089 1.00 82.75 110 MET A O 1
ATOM 849 N N . SER A 1 111 ? 9.704 19.697 6.824 1.00 81.75 111 SER A N 1
ATOM 850 C CA . SER A 1 111 ? 10.477 19.451 5.601 1.00 81.75 111 SER A CA 1
ATOM 851 C C . SER A 1 111 ? 11.797 20.251 5.560 1.00 81.75 111 SER A C 1
ATOM 853 O O . SER A 1 111 ? 12.841 19.645 5.283 1.00 81.75 111 SER A O 1
ATOM 855 N N . PRO A 1 112 ? 11.833 21.560 5.898 1.00 88.00 112 PRO A N 1
ATOM 856 C CA . PRO A 1 112 ? 13.072 22.338 5.886 1.00 88.00 112 PRO A CA 1
ATOM 857 C C . PRO A 1 112 ? 14.050 21.894 6.982 1.00 88.00 112 PRO A C 1
ATOM 859 O O . PRO A 1 112 ? 13.694 21.835 8.160 1.00 88.00 112 PRO A O 1
ATOM 862 N N . LEU A 1 113 ? 15.311 21.650 6.611 1.00 91.12 113 LEU A N 1
ATOM 863 C CA . LEU A 1 113 ? 16.364 21.250 7.552 1.00 91.12 113 LEU A CA 1
ATOM 864 C C . LEU A 1 113 ? 16.544 22.234 8.733 1.00 91.12 113 LEU A C 1
ATOM 866 O O . LEU A 1 113 ? 16.595 21.762 9.869 1.00 91.12 113 LEU A O 1
ATOM 870 N N . PRO A 1 114 ? 16.556 23.572 8.537 1.00 93.88 114 PRO A N 1
ATOM 871 C CA . PRO A 1 114 ? 16.696 24.509 9.655 1.00 93.88 114 PRO A CA 1
ATOM 872 C C . PRO A 1 114 ? 15.556 24.408 10.674 1.00 93.88 114 PRO A C 1
ATOM 874 O O . PRO A 1 114 ? 15.793 24.493 11.875 1.00 93.88 114 PRO A O 1
ATOM 877 N N . ALA A 1 115 ? 14.324 24.175 10.206 1.00 91.62 115 ALA A N 1
ATOM 878 C CA . ALA A 1 115 ? 13.169 24.008 11.083 1.00 91.62 115 ALA A CA 1
ATOM 879 C C . ALA A 1 115 ? 13.301 22.738 11.935 1.00 91.62 115 ALA A C 1
ATOM 881 O O . ALA A 1 115 ? 13.066 22.781 13.142 1.00 91.62 115 ALA A O 1
ATOM 882 N N . ARG A 1 116 ? 13.744 21.624 11.332 1.00 91.62 116 ARG A N 1
ATOM 883 C CA . ARG A 1 116 ? 13.981 20.365 12.056 1.00 91.62 116 ARG A CA 1
ATOM 884 C C . ARG A 1 116 ? 15.055 20.507 13.123 1.00 91.62 116 ARG A C 1
ATOM 886 O O . ARG A 1 116 ? 14.830 20.068 14.244 1.00 91.62 116 ARG A O 1
ATOM 893 N N . LEU A 1 117 ? 16.181 21.136 12.786 1.00 94.12 117 LEU A N 1
ATOM 894 C CA . LEU A 1 117 ? 17.282 21.370 13.723 1.00 94.12 117 LEU A CA 1
ATOM 895 C C . LEU A 1 117 ? 16.854 22.272 14.884 1.00 94.12 117 LEU A C 1
ATOM 897 O O . LEU A 1 117 ? 17.166 21.976 16.035 1.00 94.12 117 LEU A O 1
ATOM 901 N N . LEU A 1 118 ? 16.091 23.331 14.599 1.00 94.88 118 LEU A N 1
ATOM 902 C CA . LEU A 1 118 ? 15.561 24.221 15.630 1.00 94.88 118 LEU A CA 1
ATOM 903 C C . LEU A 1 118 ? 14.614 23.481 16.581 1.00 94.88 118 LEU A C 1
ATOM 905 O O . LEU A 1 118 ? 14.785 23.561 17.793 1.00 94.88 118 LEU A O 1
ATOM 909 N N . ILE A 1 119 ? 13.632 22.748 16.048 1.00 93.25 119 ILE A N 1
ATOM 910 C CA . ILE A 1 119 ? 12.680 21.986 16.869 1.00 93.25 119 ILE A CA 1
ATOM 911 C C . ILE A 1 119 ? 13.396 20.905 17.677 1.00 93.25 119 ILE A C 1
ATOM 913 O O . ILE A 1 119 ? 13.091 20.743 18.856 1.00 93.25 119 ILE A O 1
ATOM 917 N N . HIS A 1 120 ? 14.369 20.212 17.080 1.00 94.81 120 HIS A N 1
ATOM 918 C CA . HIS A 1 120 ? 15.199 19.238 17.786 1.00 94.81 120 HIS A CA 1
ATOM 919 C C . HIS A 1 120 ? 15.932 19.895 18.958 1.00 94.81 120 HIS A C 1
ATOM 921 O O . HIS A 1 120 ? 15.789 19.441 20.085 1.00 94.81 120 HIS A O 1
ATOM 927 N N . GLY A 1 121 ? 16.617 21.020 18.731 1.00 96.06 121 GLY A N 1
ATOM 928 C CA . GLY A 1 121 ? 17.303 21.763 19.791 1.00 96.06 121 GLY A CA 1
ATOM 929 C C . GLY A 1 121 ? 16.362 22.270 20.891 1.00 96.06 121 GLY A C 1
ATOM 930 O O . GLY A 1 121 ? 16.689 22.184 22.076 1.00 96.06 121 GLY A O 1
ATOM 931 N N . LEU A 1 122 ? 15.168 22.753 20.528 1.00 96.25 122 LEU A N 1
ATOM 932 C CA . LEU A 1 122 ? 14.159 23.193 21.496 1.00 96.25 122 LEU A CA 1
ATOM 933 C C . LEU A 1 122 ? 13.617 22.030 22.334 1.00 96.25 122 LEU A C 1
ATOM 935 O O . LEU A 1 122 ? 13.471 22.187 23.543 1.00 96.25 122 LEU A O 1
ATOM 939 N N . LEU A 1 123 ? 13.352 20.870 21.729 1.00 94.75 123 LEU A N 1
ATOM 940 C CA . LEU A 1 123 ? 12.952 19.664 22.461 1.00 94.75 123 LEU A CA 1
ATOM 941 C C . LEU A 1 123 ? 14.058 19.203 23.417 1.00 94.75 123 LEU A C 1
ATOM 943 O O . LEU A 1 123 ? 13.758 18.838 24.552 1.00 94.75 123 LEU A O 1
ATOM 947 N N . SER A 1 124 ? 15.322 19.300 22.997 1.00 95.56 124 SER A N 1
ATOM 948 C CA . SER A 1 124 ? 16.478 18.901 23.805 1.00 95.56 124 SER A CA 1
ATOM 949 C C . SER A 1 124 ? 16.709 19.799 25.024 1.00 95.56 124 SER A C 1
ATOM 951 O O . SER A 1 124 ? 16.983 19.308 26.117 1.00 95.56 124 SER A O 1
ATOM 953 N N . HIS A 1 125 ? 16.592 21.123 24.866 1.00 96.19 125 HIS A N 1
ATOM 954 C CA . HIS A 1 125 ? 16.954 22.087 25.919 1.00 96.19 125 HIS A CA 1
ATOM 955 C C . HIS A 1 125 ? 15.764 22.702 26.667 1.00 96.19 125 HIS A C 1
ATOM 957 O O . HIS A 1 125 ? 15.925 23.177 27.794 1.00 96.19 125 HIS A O 1
ATOM 963 N N . LYS A 1 126 ? 14.580 22.751 26.047 1.00 95.50 126 LYS A N 1
ATOM 964 C CA . LYS A 1 126 ? 13.355 23.371 26.586 1.00 95.50 126 LYS A CA 1
ATOM 965 C C . LYS A 1 126 ? 12.119 22.471 26.376 1.00 95.50 126 LYS A C 1
ATOM 967 O O . LYS A 1 126 ? 11.101 22.942 25.867 1.00 95.50 126 LYS A O 1
ATOM 972 N N . PRO A 1 127 ? 12.145 21.195 26.813 1.00 93.56 127 PRO A N 1
ATOM 973 C CA . PRO A 1 127 ? 11.033 20.258 26.615 1.00 93.56 127 PRO A CA 1
ATOM 974 C C . PRO A 1 127 ? 9.714 20.739 27.245 1.00 93.56 127 PRO A C 1
ATOM 976 O O . PRO A 1 127 ? 8.641 20.455 26.721 1.00 93.56 127 PRO A O 1
ATOM 979 N N . THR A 1 128 ? 9.766 21.538 28.315 1.00 94.25 128 THR A N 1
ATOM 980 C CA . THR A 1 128 ? 8.575 22.113 28.968 1.00 94.25 128 THR A CA 1
ATOM 981 C C . THR A 1 128 ? 7.749 23.017 28.051 1.00 94.25 128 THR A C 1
ATOM 983 O O . THR A 1 128 ? 6.542 23.137 28.245 1.00 94.25 128 THR A O 1
ATOM 986 N N . TRP A 1 129 ? 8.341 23.603 27.003 1.00 94.06 129 TRP A N 1
ATOM 987 C CA . TRP A 1 129 ? 7.599 24.382 26.000 1.00 94.06 129 TRP A CA 1
ATOM 988 C C . TRP A 1 129 ? 6.654 23.510 25.163 1.00 94.06 129 TRP A C 1
ATOM 990 O O . TRP A 1 129 ? 5.694 24.011 24.579 1.00 94.06 129 TRP A O 1
ATOM 1000 N N . PHE A 1 130 ? 6.893 22.198 25.145 1.00 90.81 130 PHE A N 1
ATOM 1001 C CA . PHE A 1 130 ? 6.079 21.199 24.460 1.00 90.81 130 PHE A CA 1
ATOM 1002 C C . PHE A 1 130 ? 5.216 20.380 25.428 1.00 90.81 130 PHE A C 1
ATOM 1004 O O . PHE A 1 130 ? 4.584 19.420 24.993 1.00 90.81 130 PHE A O 1
ATOM 1011 N N . ALA A 1 131 ? 5.123 20.766 26.708 1.00 89.75 131 ALA A N 1
ATOM 1012 C CA . ALA A 1 131 ? 4.384 20.041 27.747 1.00 89.75 131 ALA A CA 1
ATOM 1013 C C . ALA A 1 131 ? 2.984 19.597 27.294 1.00 89.75 131 ALA A C 1
ATOM 1015 O O . ALA A 1 131 ? 2.672 18.412 27.320 1.00 89.75 131 ALA A O 1
ATOM 1016 N N . GLY A 1 132 ? 2.186 20.523 26.746 1.00 85.69 132 GLY A N 1
ATOM 1017 C CA . GLY A 1 132 ? 0.825 20.232 26.276 1.00 85.69 132 GLY A CA 1
ATOM 1018 C C . GLY A 1 132 ? 0.728 19.327 25.036 1.00 85.69 132 GLY A C 1
ATOM 1019 O O . GLY A 1 132 ? -0.381 18.947 24.648 1.00 85.69 132 GLY A O 1
ATOM 1020 N N . LYS A 1 133 ? 1.857 19.018 24.381 1.00 84.44 133 LYS A N 1
ATOM 1021 C CA . LYS A 1 133 ? 1.968 17.990 23.332 1.00 84.44 133 LYS A CA 1
ATOM 1022 C C . LYS A 1 133 ? 2.339 16.631 23.905 1.00 84.44 133 LYS A C 1
ATOM 1024 O O . LYS A 1 133 ? 1.939 15.634 23.317 1.00 84.44 133 LYS A O 1
ATOM 1029 N N . PHE A 1 134 ? 3.085 16.596 25.004 1.00 85.62 134 PHE A N 1
ATOM 1030 C CA . PHE A 1 134 ? 3.468 15.352 25.656 1.00 85.62 134 PHE A CA 1
ATOM 1031 C C . PHE A 1 134 ? 2.320 14.784 26.482 1.00 85.62 134 PHE A C 1
ATOM 1033 O O . PHE A 1 134 ? 1.889 13.660 26.246 1.00 85.62 134 PHE A O 1
ATOM 1040 N N . SER A 1 135 ? 1.772 15.593 27.383 1.00 87.19 135 SER A N 1
ATOM 1041 C CA . SER A 1 135 ? 0.717 15.166 28.289 1.00 87.19 135 SER A CA 1
ATOM 1042 C C . SER A 1 135 ? -0.256 16.299 28.597 1.00 87.19 135 SER A C 1
ATOM 1044 O O . SER A 1 135 ? 0.022 17.483 28.392 1.00 87.19 135 SER A O 1
ATOM 1046 N N . ARG A 1 136 ? -1.445 15.929 29.072 1.00 85.69 136 ARG A N 1
ATOM 1047 C CA . ARG A 1 136 ? -2.371 16.870 29.719 1.00 85.69 136 ARG A CA 1
ATOM 1048 C C . ARG A 1 136 ? -2.075 17.022 31.208 1.00 85.69 136 ARG A C 1
ATOM 1050 O O . ARG A 1 136 ? -2.546 17.981 31.812 1.00 85.69 136 ARG A O 1
ATOM 1057 N N . GLN A 1 137 ? -1.319 16.089 31.776 1.00 87.75 137 GLN A N 1
ATOM 1058 C CA . GLN A 1 137 ? -0.888 16.119 33.160 1.00 87.75 137 GLN A CA 1
ATOM 1059 C C . GLN A 1 137 ? 0.473 16.825 33.249 1.00 87.75 137 GLN A C 1
ATOM 1061 O O . GLN A 1 137 ? 1.305 16.681 32.349 1.00 87.75 137 GLN A O 1
ATOM 1066 N N . PRO A 1 138 ? 0.722 17.624 34.297 1.00 89.56 138 PRO A N 1
ATOM 1067 C CA . PRO A 1 138 ? 2.037 18.203 34.509 1.00 89.56 138 PRO A CA 1
ATOM 1068 C C . PRO A 1 138 ? 3.027 17.110 34.927 1.00 89.56 138 PRO A C 1
ATOM 1070 O O . PRO A 1 138 ? 2.818 16.430 35.925 1.00 89.56 138 PRO A O 1
ATOM 1073 N N . TRP A 1 139 ? 4.125 16.969 34.186 1.00 94.19 139 TRP A N 1
ATOM 1074 C CA . TRP A 1 139 ? 5.241 16.114 34.592 1.00 94.19 139 TRP A CA 1
ATOM 1075 C C . TRP A 1 139 ? 6.155 16.789 35.612 1.00 94.19 139 TRP A C 1
ATOM 1077 O O . TRP A 1 139 ? 6.219 18.021 35.710 1.00 94.19 139 TRP A O 1
ATOM 1087 N N . SER A 1 140 ? 6.907 15.973 36.346 1.00 94.81 140 SER A N 1
ATOM 1088 C CA . SER A 1 140 ? 7.975 16.452 37.218 1.00 94.81 140 SER A CA 1
ATOM 1089 C C . SER A 1 140 ? 9.117 17.077 36.406 1.00 94.81 140 SER A C 1
ATOM 1091 O O . SER A 1 140 ? 9.298 16.807 35.214 1.00 94.81 140 SER A O 1
ATOM 1093 N N . GLN A 1 141 ? 9.932 17.918 37.052 1.00 94.56 141 GLN A N 1
ATOM 1094 C CA . GLN A 1 141 ? 11.122 18.481 36.402 1.00 94.56 141 GLN A CA 1
ATOM 1095 C C . GLN A 1 141 ? 12.082 17.386 35.924 1.00 94.56 141 GLN A C 1
ATOM 1097 O O . GLN A 1 141 ? 12.682 17.527 34.862 1.00 94.56 141 GLN A O 1
ATOM 1102 N N . GLU A 1 142 ? 12.184 16.292 36.678 1.00 95.00 142 GLU A N 1
ATOM 1103 C CA . GLU A 1 142 ? 13.044 15.160 36.346 1.00 95.00 142 GLU A CA 1
ATOM 1104 C C . GLU A 1 142 ? 12.563 14.432 35.085 1.00 95.00 142 GLU A C 1
ATOM 1106 O O . GLU A 1 142 ? 13.350 14.191 34.172 1.00 95.00 142 GLU A O 1
ATOM 1111 N N . GLN A 1 143 ? 11.254 14.202 34.960 1.00 95.06 143 GLN A N 1
ATOM 1112 C CA . GLN A 1 143 ? 10.654 13.622 33.755 1.00 95.06 143 GLN A CA 1
ATOM 1113 C C . GLN A 1 143 ? 10.889 14.501 32.517 1.00 95.06 143 GLN A C 1
ATOM 1115 O O . GLN A 1 143 ? 11.293 13.998 31.466 1.00 95.06 143 GLN A O 1
ATOM 1120 N N . TYR A 1 144 ? 10.710 15.824 32.629 1.00 95.56 144 TYR A N 1
ATOM 1121 C CA . TYR A 1 144 ? 11.032 16.737 31.526 1.00 95.56 144 TYR A CA 1
ATOM 1122 C C . TYR A 1 144 ? 12.525 16.744 31.192 1.00 95.56 144 TYR A C 1
ATOM 1124 O O . TYR A 1 144 ? 12.880 16.764 30.014 1.00 95.56 144 TYR A O 1
ATOM 1132 N N . ARG A 1 145 ? 13.404 16.720 32.200 1.00 94.94 145 ARG A N 1
ATOM 1133 C CA . ARG A 1 145 ? 14.858 16.673 32.006 1.00 94.94 145 ARG A CA 1
ATOM 1134 C C . ARG A 1 145 ? 15.268 15.404 31.261 1.00 94.94 145 ARG A C 1
ATOM 1136 O O . ARG A 1 145 ? 16.023 15.501 30.298 1.00 94.94 145 ARG A O 1
ATOM 1143 N N . ARG A 1 146 ? 14.728 14.249 31.655 1.00 94.44 146 ARG A N 1
ATOM 1144 C CA . ARG A 1 146 ? 14.945 12.950 31.001 1.00 94.44 146 ARG A CA 1
ATOM 1145 C C . ARG A 1 146 ? 14.434 12.947 29.557 1.00 94.44 146 ARG A C 1
ATOM 1147 O O . ARG A 1 146 ? 15.163 12.557 28.648 1.00 94.44 146 ARG A O 1
ATOM 1154 N N . MET A 1 147 ? 13.238 13.493 29.323 1.00 93.69 147 MET A N 1
ATOM 1155 C CA . MET A 1 147 ? 12.674 13.683 27.979 1.00 93.69 147 MET A CA 1
ATOM 1156 C C . MET A 1 147 ? 13.603 14.526 27.088 1.00 93.69 147 MET A C 1
ATOM 1158 O O . MET A 1 147 ? 13.991 14.091 26.004 1.00 93.69 147 MET A O 1
ATOM 1162 N N . GLY A 1 148 ? 14.014 15.710 27.556 1.00 95.38 148 GLY A N 1
ATOM 1163 C CA . GLY A 1 148 ? 14.930 16.585 26.815 1.00 95.38 148 GLY A CA 1
ATOM 1164 C C . GLY A 1 148 ? 16.303 15.953 26.581 1.00 95.38 148 GLY A C 1
ATOM 1165 O O . GLY A 1 148 ? 16.842 16.034 25.479 1.00 95.38 148 GLY A O 1
ATOM 1166 N N . ALA A 1 149 ? 16.847 15.247 27.575 1.00 94.94 149 ALA A N 1
ATOM 1167 C CA . ALA A 1 149 ? 18.106 14.526 27.430 1.00 94.94 149 ALA A CA 1
ATOM 1168 C C . ALA A 1 149 ? 18.018 13.426 26.360 1.00 94.94 149 ALA A C 1
ATOM 1170 O O . ALA A 1 149 ? 18.946 13.304 25.564 1.00 94.94 149 ALA A O 1
ATOM 1171 N N . GLY A 1 150 ? 16.915 12.671 26.293 1.00 94.88 150 GLY A N 1
ATOM 1172 C CA . GLY A 1 150 ? 16.689 11.678 25.235 1.00 94.88 150 GLY A CA 1
ATOM 1173 C C . GLY A 1 150 ? 16.699 12.310 23.842 1.00 94.88 150 GLY A C 1
ATOM 1174 O O . GLY A 1 150 ? 17.471 11.887 22.978 1.00 94.88 150 GLY A O 1
ATOM 1175 N N . TYR A 1 151 ? 15.954 13.410 23.656 1.00 95.44 151 TYR A N 1
ATOM 1176 C CA . TYR A 1 151 ? 16.000 14.168 22.401 1.00 95.44 151 TYR A CA 1
ATOM 1177 C C . TYR A 1 151 ? 17.421 14.641 22.084 1.00 95.44 151 TYR A C 1
ATOM 1179 O O . TYR A 1 151 ? 17.869 14.476 20.951 1.00 95.44 151 TYR A O 1
ATOM 1187 N N . GLY A 1 152 ? 18.159 15.153 23.072 1.00 95.12 152 GLY A N 1
ATOM 1188 C CA . GLY A 1 152 ? 19.541 15.608 22.906 1.00 95.12 152 GLY A CA 1
ATOM 1189 C C . GLY A 1 152 ? 20.499 14.524 22.408 1.00 95.12 152 GLY A C 1
ATOM 1190 O O . GLY A 1 152 ? 21.407 14.831 21.637 1.00 95.12 152 GLY A O 1
ATOM 1191 N N . ARG A 1 153 ? 20.276 13.261 22.794 1.00 95.06 153 ARG A N 1
ATOM 1192 C CA . ARG A 1 153 ? 21.101 12.112 22.378 1.00 95.06 153 ARG A CA 1
ATOM 1193 C C . ARG A 1 153 ? 20.646 11.477 21.057 1.00 95.06 153 ARG A C 1
ATOM 1195 O O . ARG A 1 153 ? 21.443 10.840 20.369 1.00 95.06 153 ARG A O 1
ATOM 1202 N N . CYS A 1 154 ? 19.399 11.702 20.643 1.00 95.50 154 CYS A N 1
ATOM 1203 C CA . CYS A 1 154 ? 18.820 11.092 19.447 1.00 95.50 154 CYS A CA 1
ATOM 1204 C C . CYS A 1 154 ? 19.310 11.735 18.132 1.00 95.50 154 CYS A C 1
ATOM 1206 O O . CYS A 1 154 ? 18.667 12.615 17.548 1.00 95.50 154 CYS A O 1
ATOM 1208 N N . ARG A 1 155 ? 20.417 11.215 17.593 1.00 95.19 155 ARG A N 1
ATOM 1209 C CA . ARG A 1 155 ? 20.966 11.558 16.265 1.00 95.19 155 ARG A CA 1
ATOM 1210 C C . ARG A 1 155 ? 20.031 11.171 15.113 1.00 95.19 155 ARG A C 1
ATOM 1212 O O . ARG A 1 155 ? 20.084 11.783 14.049 1.00 95.19 155 ARG A O 1
ATOM 1219 N N . ALA A 1 156 ? 19.157 10.187 15.324 1.00 94.44 156 ALA A N 1
ATOM 1220 C CA . ALA A 1 156 ? 18.179 9.721 14.342 1.00 94.44 156 ALA A CA 1
ATOM 1221 C C . ALA A 1 156 ? 16.998 10.687 14.128 1.00 94.44 156 ALA A C 1
ATOM 1223 O O . ALA A 1 156 ? 16.287 10.566 13.130 1.00 94.44 156 ALA A O 1
ATOM 1224 N N . PHE A 1 157 ? 16.805 11.680 15.008 1.00 93.56 157 PHE A N 1
ATOM 1225 C CA . PHE A 1 157 ? 15.625 12.551 14.972 1.00 93.56 157 PHE A CA 1
ATOM 1226 C C . PHE A 1 157 ? 15.470 13.273 13.627 1.00 93.56 157 PHE A C 1
ATOM 1228 O O . PHE A 1 157 ? 14.382 13.295 13.055 1.00 93.56 157 PHE A O 1
ATOM 1235 N N . VAL A 1 158 ? 16.551 13.867 13.107 1.00 91.50 158 VAL A N 1
ATOM 1236 C CA . VAL A 1 158 ? 16.514 14.651 11.861 1.00 91.50 158 VAL A CA 1
ATOM 1237 C C . VAL A 1 158 ? 16.401 13.763 10.611 1.00 91.50 158 VAL A C 1
ATOM 1239 O O . VAL A 1 158 ? 15.528 14.063 9.785 1.00 91.50 158 VAL A O 1
ATOM 1242 N N . PRO A 1 159 ? 17.206 12.687 10.452 1.00 90.88 159 PRO A N 1
ATOM 1243 C CA . PRO A 1 159 ? 17.106 11.786 9.298 1.00 90.88 159 PRO A CA 1
ATOM 1244 C C . PRO A 1 159 ? 15.757 11.065 9.177 1.00 90.88 159 PRO A C 1
ATOM 1246 O O . PRO A 1 159 ? 15.254 10.899 8.066 1.00 90.88 159 PRO A O 1
ATOM 1249 N N . LEU A 1 160 ? 15.114 10.701 10.295 1.00 88.94 160 LEU A N 1
ATOM 1250 C CA . LEU A 1 160 ? 13.818 10.009 10.277 1.00 88.94 160 LEU A CA 1
ATOM 1251 C C . LEU A 1 160 ? 12.729 10.785 9.529 1.00 88.94 160 LEU A C 1
ATOM 1253 O O . LEU A 1 160 ? 11.893 10.181 8.864 1.00 88.94 160 LEU A O 1
ATOM 1257 N N . TRP A 1 161 ? 12.745 12.120 9.566 1.00 86.75 161 TRP A N 1
ATOM 1258 C CA . TRP A 1 161 ? 11.777 12.934 8.817 1.00 86.75 161 TRP A CA 1
ATOM 1259 C C . TRP A 1 161 ? 11.898 12.782 7.303 1.00 86.75 161 TRP A C 1
ATOM 1261 O O . TRP A 1 161 ? 10.911 12.948 6.589 1.00 86.75 161 TRP A O 1
ATOM 1271 N N . GLU A 1 162 ? 13.090 12.460 6.807 1.00 83.44 162 GLU A N 1
ATOM 1272 C CA . GLU A 1 162 ? 13.267 12.121 5.401 1.00 83.44 162 GLU A CA 1
ATOM 1273 C C . GLU A 1 162 ? 12.805 10.698 5.126 1.00 83.44 162 GLU A C 1
ATOM 1275 O O . GLU A 1 162 ? 12.260 10.457 4.059 1.00 83.44 162 GLU A O 1
ATOM 1280 N N . GLN A 1 163 ? 12.942 9.770 6.069 1.00 86.25 163 GLN A N 1
ATOM 1281 C CA . GLN A 1 163 ? 12.586 8.360 5.888 1.00 86.25 163 GLN A CA 1
ATOM 1282 C C . GLN A 1 163 ? 11.078 8.089 6.028 1.00 86.25 163 GLN A C 1
ATOM 1284 O O . GLN A 1 163 ? 10.555 7.181 5.379 1.00 86.25 163 GLN A O 1
ATOM 1289 N N . LEU A 1 164 ? 10.362 8.891 6.822 1.00 85.81 164 LEU A N 1
ATOM 1290 C CA . LEU A 1 164 ? 8.922 8.775 7.080 1.00 85.81 164 LEU A CA 1
ATOM 1291 C C . LEU A 1 164 ? 8.090 9.513 6.033 1.00 85.81 164 LEU A C 1
ATOM 1293 O O . LEU A 1 164 ? 7.471 10.550 6.295 1.00 85.81 164 LEU A O 1
ATOM 1297 N N . ARG A 1 165 ? 8.058 8.954 4.827 1.00 86.75 165 ARG A N 1
ATOM 1298 C CA . ARG A 1 165 ? 7.249 9.464 3.721 1.00 86.75 165 ARG A CA 1
ATOM 1299 C C . ARG A 1 165 ? 6.119 8.503 3.404 1.00 86.75 165 ARG A C 1
ATOM 1301 O O . ARG A 1 165 ? 6.142 7.325 3.750 1.00 86.75 165 ARG A O 1
ATOM 1308 N N . ALA A 1 166 ? 5.122 9.026 2.706 1.00 85.06 166 ALA A N 1
ATOM 1309 C CA . ALA A 1 166 ? 3.954 8.248 2.333 1.00 85.06 166 ALA A CA 1
ATOM 1310 C C . ALA A 1 166 ? 4.284 7.088 1.370 1.00 85.06 166 ALA A C 1
ATOM 1312 O O . ALA A 1 166 ? 3.571 6.095 1.364 1.00 85.06 166 ALA A O 1
ATOM 1313 N N . ASP A 1 167 ? 5.381 7.184 0.609 1.00 86.56 167 ASP A N 1
ATOM 1314 C CA . ASP A 1 167 ? 5.842 6.139 -0.312 1.00 86.56 167 ASP A CA 1
ATOM 1315 C C . ASP A 1 167 ? 6.685 5.034 0.346 1.00 86.56 167 ASP A C 1
ATOM 1317 O O . ASP A 1 167 ? 6.863 3.971 -0.240 1.00 86.56 167 ASP A O 1
ATOM 1321 N N . THR A 1 168 ? 7.221 5.276 1.545 1.00 86.88 168 THR A N 1
ATOM 1322 C CA . THR A 1 168 ? 8.155 4.362 2.227 1.00 86.88 168 THR A CA 1
ATO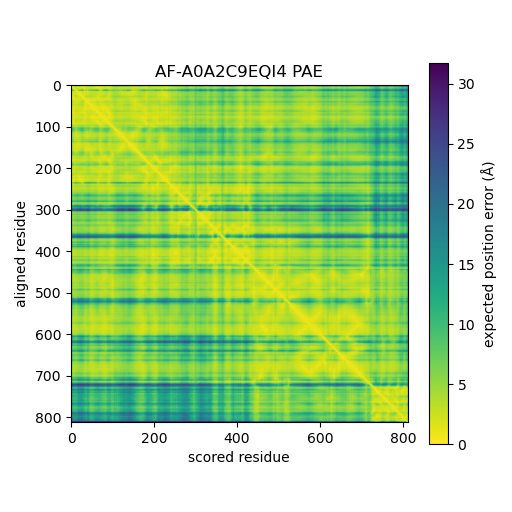M 1323 C C . THR A 1 168 ? 7.602 3.754 3.505 1.00 86.88 168 THR A C 1
ATOM 1325 O O . THR A 1 168 ? 8.125 2.740 3.957 1.00 86.88 168 THR A O 1
ATOM 1328 N N . ALA A 1 169 ? 6.566 4.351 4.098 1.00 88.06 169 ALA A N 1
ATOM 1329 C CA . ALA A 1 169 ? 6.054 3.916 5.391 1.00 88.06 169 ALA A CA 1
ATOM 1330 C C . ALA A 1 169 ? 5.293 2.588 5.313 1.00 88.06 169 ALA A C 1
ATOM 1332 O O . ALA A 1 169 ? 5.594 1.669 6.062 1.00 88.06 169 ALA A O 1
ATOM 1333 N N . LEU A 1 170 ? 4.325 2.480 4.404 1.00 90.75 170 LEU A N 1
ATOM 1334 C CA . LEU A 1 170 ? 3.376 1.366 4.354 1.00 90.75 170 LEU A CA 1
ATOM 1335 C C . LEU A 1 170 ? 3.635 0.235 3.325 1.00 90.75 170 LEU A C 1
ATOM 1337 O O . LEU A 1 170 ? 2.791 -0.661 3.270 1.00 90.75 170 LEU A O 1
ATOM 1341 N N . PRO A 1 171 ? 4.721 0.202 2.512 1.00 91.44 171 PRO A N 1
ATOM 1342 C CA . PRO A 1 171 ? 4.931 -0.891 1.562 1.00 91.44 171 PRO A CA 1
ATOM 1343 C C . PRO A 1 171 ? 4.817 -2.290 2.186 1.00 91.44 171 PRO A C 1
ATOM 1345 O O . PRO A 1 171 ? 5.497 -2.611 3.161 1.00 91.44 171 PRO A O 1
ATOM 1348 N N . LEU A 1 172 ? 3.990 -3.128 1.560 1.00 94.56 172 LEU A N 1
ATOM 1349 C CA . LEU A 1 172 ? 3.735 -4.543 1.864 1.00 94.56 172 LEU A CA 1
ATOM 1350 C C . LEU A 1 172 ? 3.166 -4.846 3.263 1.00 94.56 172 LEU A C 1
ATOM 1352 O O . LEU A 1 172 ? 3.058 -6.019 3.614 1.00 94.56 172 LEU A O 1
ATOM 1356 N N . LEU A 1 173 ? 2.783 -3.842 4.062 1.00 95.12 173 LEU A N 1
ATOM 1357 C CA . LEU A 1 173 ? 2.276 -4.087 5.421 1.00 95.12 173 LEU A CA 1
ATOM 1358 C C . LEU A 1 173 ? 0.936 -4.845 5.439 1.00 95.12 173 LEU A C 1
ATOM 1360 O O . LEU A 1 173 ? 0.643 -5.528 6.414 1.00 95.12 173 LEU A O 1
ATOM 1364 N N . GLU A 1 174 ? 0.167 -4.806 4.347 1.00 92.25 174 GLU A N 1
ATOM 1365 C CA . GLU A 1 174 ? -1.084 -5.570 4.192 1.00 92.25 174 GLU A CA 1
ATOM 1366 C C . GLU A 1 174 ? -0.897 -7.094 4.241 1.00 92.25 174 GLU A C 1
ATOM 1368 O O . GLU A 1 174 ? -1.875 -7.834 4.343 1.00 92.25 174 GLU A O 1
ATOM 1373 N N . TRP A 1 175 ? 0.345 -7.566 4.112 1.00 93.44 175 TRP A N 1
ATOM 1374 C CA . TRP A 1 175 ? 0.692 -8.982 4.063 1.00 93.44 175 TRP A CA 1
ATOM 1375 C C . TRP A 1 175 ? 1.234 -9.533 5.379 1.00 93.44 175 TRP A C 1
ATOM 1377 O O . TRP A 1 175 ? 1.574 -10.717 5.442 1.00 93.44 175 TRP A O 1
ATOM 1387 N N . ILE A 1 176 ? 1.316 -8.693 6.409 1.00 94.56 176 ILE A N 1
ATOM 1388 C CA . ILE A 1 176 ? 1.614 -9.121 7.774 1.00 94.56 176 ILE A CA 1
ATOM 1389 C C . ILE A 1 176 ? 0.431 -9.952 8.266 1.00 94.56 176 ILE A C 1
ATOM 1391 O O . ILE A 1 176 ? -0.710 -9.502 8.185 1.00 94.56 176 ILE A O 1
ATOM 1395 N N . LYS A 1 177 ? 0.719 -11.161 8.754 1.00 93.88 177 LYS A N 1
ATOM 1396 C CA . LYS A 1 177 ? -0.267 -12.085 9.345 1.00 93.88 177 LYS A CA 1
ATOM 1397 C C . LYS A 1 177 ? -0.097 -12.240 10.856 1.00 93.88 177 LYS A C 1
ATOM 1399 O O . LYS A 1 177 ? -0.894 -12.903 11.508 1.00 93.88 177 LYS A O 1
ATOM 1404 N N . ASP A 1 178 ? 0.958 -11.643 11.392 1.00 95.31 178 ASP A N 1
ATOM 1405 C CA . ASP A 1 178 ? 1.360 -11.737 12.786 1.00 95.31 178 ASP A CA 1
ATOM 1406 C C . ASP A 1 178 ? 0.310 -11.178 13.757 1.00 95.31 178 ASP A C 1
ATOM 1408 O O . ASP A 1 178 ? -0.419 -10.245 13.398 1.00 95.31 178 ASP A O 1
ATOM 1412 N N . PRO A 1 179 ? 0.280 -11.672 15.010 1.00 94.75 179 PRO A N 1
ATOM 1413 C CA . PRO A 1 179 ? -0.508 -11.075 16.080 1.00 94.75 179 PRO A CA 1
ATOM 1414 C C . PRO A 1 179 ? -0.026 -9.660 16.417 1.00 94.75 179 PRO A C 1
ATOM 1416 O O . PRO A 1 179 ? 1.110 -9.449 16.864 1.00 94.75 179 PRO A O 1
ATOM 1419 N N . VAL A 1 180 ? -0.914 -8.682 16.244 1.00 96.81 180 VAL A N 1
ATOM 1420 C CA . VAL A 1 180 ? -0.650 -7.265 16.510 1.00 96.81 180 VAL A CA 1
ATOM 1421 C C . VAL A 1 180 ? -1.756 -6.686 17.390 1.00 96.81 180 VAL A C 1
ATOM 1423 O O . VAL A 1 180 ? -2.935 -6.702 17.042 1.00 96.81 180 VAL A O 1
ATOM 1426 N N . GLN A 1 181 ? -1.369 -6.102 18.524 1.00 96.88 181 GLN A N 1
ATOM 1427 C CA . GLN A 1 181 ? -2.261 -5.334 19.389 1.00 96.88 181 GLN A CA 1
ATOM 1428 C C . GLN A 1 181 ? -2.001 -3.840 19.183 1.00 96.88 181 GLN A C 1
ATOM 1430 O O . GLN A 1 181 ? -0.957 -3.321 19.581 1.00 96.88 181 GLN A O 1
ATOM 1435 N N . LEU A 1 182 ? -2.950 -3.134 18.574 1.00 96.56 182 LEU A N 1
ATOM 1436 C CA . LEU A 1 182 ? -2.920 -1.681 18.459 1.00 96.56 182 LEU A CA 1
ATOM 1437 C C . LEU A 1 182 ? -3.529 -1.040 19.697 1.00 96.56 182 LEU A C 1
ATOM 1439 O O . LEU A 1 182 ? -4.625 -1.398 20.126 1.00 96.56 182 LEU A O 1
ATOM 1443 N N . VAL A 1 183 ? -2.847 -0.041 20.238 1.00 95.44 183 VAL A N 1
ATOM 1444 C CA . VAL A 1 183 ? -3.278 0.650 21.452 1.00 95.44 183 VAL A CA 1
ATOM 1445 C C . VAL A 1 183 ? -3.367 2.136 21.167 1.00 95.44 183 VAL A C 1
ATOM 1447 O O . VAL A 1 183 ? -2.438 2.717 20.606 1.00 95.44 183 VAL A O 1
ATOM 1450 N N . TRP A 1 184 ? -4.459 2.766 21.589 1.00 93.38 184 TRP A N 1
ATOM 1451 C CA . TRP A 1 184 ? -4.596 4.220 21.556 1.00 93.38 184 TRP A CA 1
ATOM 1452 C C . TRP A 1 184 ? -5.237 4.752 22.825 1.00 93.38 184 TRP A C 1
ATOM 1454 O O . TRP A 1 184 ? -6.209 4.191 23.329 1.00 93.38 184 TRP A O 1
ATOM 1464 N N . GLY A 1 185 ? -4.736 5.896 23.281 1.00 91.50 185 GLY A N 1
ATOM 1465 C CA . GLY A 1 185 ? -5.420 6.722 24.262 1.00 91.50 185 GLY A CA 1
ATOM 1466 C C . GLY A 1 185 ? -6.416 7.683 23.611 1.00 91.50 185 GLY A C 1
ATOM 1467 O O . GLY A 1 185 ? -6.120 8.286 22.576 1.00 91.50 185 GLY A O 1
ATOM 1468 N N . ASP A 1 186 ? -7.587 7.870 24.221 1.00 88.50 186 ASP A N 1
ATOM 1469 C CA . ASP A 1 186 ? -8.600 8.837 23.756 1.00 88.50 186 ASP A CA 1
ATOM 1470 C C . ASP A 1 186 ? -8.178 10.309 23.945 1.00 88.50 186 ASP A C 1
ATOM 1472 O O . ASP A 1 186 ? -8.779 11.221 23.370 1.00 88.50 186 ASP A O 1
ATOM 1476 N N . GLN A 1 187 ? -7.108 10.557 24.708 1.00 88.88 187 GLN A N 1
ATOM 1477 C CA . GLN A 1 187 ? -6.542 11.885 24.931 1.00 88.88 187 GLN A CA 1
ATOM 1478 C C . GLN A 1 187 ? -5.266 12.148 24.120 1.00 88.88 187 GLN A C 1
ATOM 1480 O O . GLN A 1 187 ? -4.701 13.241 24.257 1.00 88.88 187 GLN A O 1
ATOM 1485 N N . ASP A 1 188 ? -4.837 11.219 23.254 1.00 89.12 188 ASP A N 1
ATOM 1486 C CA . ASP A 1 188 ? -3.682 11.401 22.366 1.00 89.12 188 ASP A CA 1
ATOM 1487 C C . ASP A 1 188 ? -3.930 12.556 21.371 1.00 89.12 188 ASP A C 1
ATOM 1489 O O . ASP A 1 188 ? -4.798 12.511 20.495 1.00 89.12 188 ASP A O 1
ATOM 1493 N N . ARG A 1 189 ? -3.147 13.633 21.519 1.00 82.19 189 ARG A N 1
ATOM 1494 C CA . ARG A 1 189 ? -3.206 14.843 20.675 1.00 82.19 189 ARG A CA 1
ATOM 1495 C C . ARG A 1 189 ? -2.170 14.853 19.547 1.00 82.19 189 ARG A C 1
ATOM 1497 O O . ARG A 1 189 ? -2.157 15.792 18.745 1.00 82.19 189 ARG A O 1
ATOM 1504 N N . LEU A 1 190 ? -1.278 13.868 19.504 1.00 82.00 190 LEU A N 1
ATOM 1505 C CA . LEU A 1 190 ? -0.229 13.725 18.492 1.00 82.00 190 LEU A CA 1
ATOM 1506 C C . LEU A 1 190 ? -0.709 12.833 17.344 1.00 82.00 190 LEU A C 1
ATOM 1508 O O . LEU A 1 190 ? -0.517 13.174 16.167 1.00 82.00 190 LEU A O 1
ATOM 1512 N N . LEU A 1 191 ? -1.347 11.715 17.689 1.00 84.50 191 LEU A N 1
ATOM 1513 C CA . LEU A 1 191 ? -1.824 10.681 16.776 1.00 84.50 191 LEU A CA 1
ATOM 1514 C C . LEU A 1 191 ? -3.243 10.277 17.175 1.00 84.50 191 LEU A C 1
ATOM 1516 O O . LEU A 1 191 ? -3.451 9.319 17.906 1.00 84.50 191 LEU A O 1
ATOM 1520 N N . GLY A 1 192 ? -4.217 11.046 16.684 1.00 83.50 192 GLY A N 1
ATOM 1521 C CA . GLY A 1 192 ? -5.618 10.883 17.066 1.00 83.50 192 GLY A CA 1
ATOM 1522 C C . GLY A 1 192 ? -6.174 9.480 16.800 1.00 83.50 192 GLY A C 1
ATOM 1523 O O . GLY A 1 192 ? -5.883 8.867 15.770 1.00 83.50 192 GLY A O 1
ATOM 1524 N N . ILE A 1 193 ? -7.033 9.040 17.719 1.00 87.19 193 ILE A N 1
ATOM 1525 C CA . ILE A 1 193 ? -7.610 7.692 17.808 1.00 87.19 193 ILE A CA 1
ATOM 1526 C C . ILE A 1 193 ? -8.372 7.237 16.554 1.00 87.19 193 ILE A C 1
ATOM 1528 O O . ILE A 1 193 ? -8.392 6.052 16.236 1.00 87.19 193 ILE A O 1
ATOM 1532 N N . ALA A 1 194 ? -8.922 8.177 15.778 1.00 86.69 194 ALA A N 1
ATOM 1533 C CA . ALA A 1 194 ? -9.618 7.888 14.522 1.00 86.69 194 ALA A CA 1
ATOM 1534 C C . ALA A 1 194 ? -8.730 7.173 13.479 1.00 86.69 194 ALA A C 1
ATOM 1536 O O . ALA A 1 194 ? -9.240 6.562 12.544 1.00 86.69 194 ALA A O 1
ATOM 1537 N N . GLN A 1 195 ? -7.399 7.211 13.630 1.00 90.31 195 GLN A N 1
ATOM 1538 C CA . GLN A 1 195 ? -6.478 6.468 12.763 1.00 90.31 195 GLN A CA 1
ATOM 1539 C C . GLN A 1 195 ? -6.493 4.953 13.002 1.00 90.31 195 GLN A C 1
ATOM 1541 O O . GLN A 1 195 ? -5.995 4.223 12.146 1.00 90.31 195 GLN A O 1
ATOM 1546 N N . ALA A 1 196 ? -7.072 4.464 14.104 1.00 92.69 196 ALA A N 1
ATOM 1547 C CA . ALA A 1 196 ? -7.204 3.030 14.355 1.00 92.69 196 ALA A CA 1
ATOM 1548 C C . ALA A 1 196 ? -7.965 2.320 13.220 1.00 92.69 196 ALA A C 1
ATOM 1550 O O . ALA A 1 196 ? -7.554 1.249 12.779 1.00 92.69 196 ALA A O 1
ATOM 1551 N N . ALA A 1 197 ? -9.008 2.961 12.675 1.00 94.12 197 ALA A N 1
ATOM 1552 C CA . ALA A 1 197 ? -9.753 2.447 11.527 1.00 94.12 197 ALA A CA 1
ATOM 1553 C C . ALA A 1 197 ? -8.855 2.295 10.289 1.00 94.12 197 ALA A C 1
ATOM 1555 O O . ALA A 1 197 ? -8.815 1.233 9.670 1.00 94.12 197 ALA A O 1
ATOM 1556 N N . ALA A 1 198 ? -8.053 3.315 9.978 1.00 94.88 198 ALA A N 1
ATOM 1557 C CA . ALA A 1 198 ? -7.105 3.264 8.870 1.00 94.88 198 ALA A CA 1
ATOM 1558 C C . ALA A 1 198 ? -6.074 2.141 9.042 1.00 94.88 198 ALA A C 1
ATOM 1560 O O . ALA A 1 198 ? -5.800 1.411 8.094 1.00 94.88 198 ALA A O 1
ATOM 1561 N N . TRP A 1 199 ? -5.540 1.959 10.250 1.00 95.25 199 TRP A N 1
ATOM 1562 C CA . TRP A 1 199 ? -4.591 0.884 10.533 1.00 95.25 199 TRP A CA 1
ATOM 1563 C C . TRP A 1 199 ? -5.204 -0.513 10.433 1.00 95.25 199 TRP A C 1
ATOM 1565 O O . TRP A 1 199 ? -4.516 -1.423 9.979 1.00 95.25 199 TRP A O 1
ATOM 1575 N N . SER A 1 200 ? -6.491 -0.672 10.756 1.00 94.12 200 SER A N 1
ATOM 1576 C CA . SER A 1 200 ? -7.193 -1.942 10.529 1.00 94.12 200 SER A CA 1
ATOM 1577 C C . SER A 1 200 ? -7.256 -2.335 9.055 1.00 94.12 200 SER A C 1
ATOM 1579 O O . SER A 1 200 ? -7.144 -3.515 8.733 1.00 94.12 200 SER A O 1
ATOM 1581 N N . ALA A 1 201 ? -7.363 -1.347 8.163 1.00 92.50 201 ALA A N 1
ATOM 1582 C CA . ALA A 1 201 ? -7.369 -1.563 6.723 1.00 92.50 201 ALA A CA 1
ATOM 1583 C C . ALA A 1 201 ? -5.953 -1.710 6.141 1.00 92.50 201 ALA A C 1
ATOM 1585 O O . ALA A 1 201 ? -5.754 -2.477 5.208 1.00 92.50 201 ALA A O 1
ATOM 1586 N N . ILE A 1 202 ? -4.955 -1.013 6.699 1.00 93.94 202 ILE A N 1
ATOM 1587 C CA . ILE A 1 202 ? -3.543 -1.159 6.303 1.00 93.94 202 ILE A CA 1
ATOM 1588 C C . ILE A 1 202 ? -3.021 -2.557 6.656 1.00 93.94 202 ILE A C 1
ATOM 1590 O O . ILE A 1 202 ? -2.331 -3.167 5.847 1.00 93.94 202 ILE A O 1
ATOM 1594 N N . LEU A 1 203 ? -3.340 -3.064 7.849 1.00 94.56 203 LEU A N 1
ATOM 1595 C CA . LEU A 1 203 ? -2.950 -4.395 8.323 1.00 94.56 203 LEU A CA 1
ATOM 1596 C C . LEU A 1 203 ? -4.070 -5.404 8.052 1.00 94.56 203 LEU A C 1
ATOM 1598 O O . LEU A 1 203 ? -4.527 -6.079 8.965 1.00 94.56 203 LEU A O 1
ATOM 1602 N N . ALA A 1 204 ? -4.539 -5.477 6.805 1.00 90.88 204 ALA A N 1
ATOM 1603 C CA . ALA A 1 204 ? -5.761 -6.196 6.430 1.00 90.88 204 ALA A CA 1
ATOM 1604 C C . ALA A 1 204 ? -5.755 -7.711 6.714 1.00 90.88 204 ALA A C 1
ATOM 1606 O O . ALA A 1 204 ? -6.821 -8.318 6.722 1.00 90.88 204 ALA A O 1
ATOM 1607 N N . ARG A 1 205 ? -4.574 -8.317 6.901 1.00 91.06 205 ARG A N 1
ATOM 1608 C CA . ARG A 1 205 ? -4.391 -9.768 7.096 1.00 91.06 205 ARG A CA 1
ATOM 1609 C C . ARG A 1 205 ? -3.780 -10.142 8.446 1.00 91.06 205 ARG A C 1
ATOM 1611 O O . ARG A 1 205 ? -3.555 -11.325 8.686 1.00 91.06 205 ARG A O 1
ATOM 1618 N N . ALA A 1 206 ? -3.477 -9.158 9.291 1.00 93.12 206 ALA A N 1
ATOM 1619 C CA . ALA A 1 206 ? -2.890 -9.402 10.604 1.00 93.12 206 ALA A CA 1
ATOM 1620 C C . ALA A 1 206 ? -3.949 -9.959 11.561 1.00 93.12 206 ALA A C 1
ATOM 1622 O O . ALA A 1 206 ? -5.108 -9.558 11.477 1.00 93.12 206 ALA A O 1
ATOM 1623 N N . ASP A 1 207 ? -3.555 -10.799 12.520 1.00 92.44 207 ASP A N 1
ATOM 1624 C CA . ASP A 1 207 ? -4.399 -11.059 13.693 1.00 92.44 207 ASP A CA 1
ATOM 1625 C C . ASP A 1 207 ? -4.411 -9.791 14.558 1.00 92.44 207 ASP A C 1
ATOM 1627 O O . ASP A 1 207 ? -3.533 -9.552 15.395 1.00 92.44 207 ASP A O 1
ATOM 1631 N N . LEU A 1 208 ? -5.352 -8.901 14.236 1.00 94.44 208 LEU A N 1
ATOM 1632 C CA . LEU A 1 208 ? -5.348 -7.527 14.701 1.00 94.44 208 LEU A CA 1
ATOM 1633 C C . LEU A 1 208 ? -6.363 -7.311 15.813 1.00 94.44 208 LEU A C 1
ATOM 1635 O O . LEU A 1 208 ? -7.580 -7.403 15.612 1.00 94.44 208 LEU A O 1
ATOM 1639 N N . ARG A 1 209 ? -5.859 -6.886 16.968 1.00 95.19 209 ARG A N 1
ATOM 1640 C CA . ARG A 1 209 ? -6.684 -6.433 18.085 1.00 95.19 209 ARG A CA 1
ATOM 1641 C C . ARG A 1 209 ? -6.474 -4.959 18.375 1.00 95.19 209 ARG A C 1
ATOM 1643 O O . ARG A 1 209 ? -5.382 -4.428 18.182 1.00 95.19 209 ARG A O 1
ATOM 1650 N N . VAL A 1 210 ? -7.521 -4.290 18.850 1.00 95.69 210 VAL A N 1
ATOM 1651 C CA . VAL A 1 210 ? -7.499 -2.860 19.168 1.00 95.69 210 VAL A CA 1
ATOM 1652 C C . VAL A 1 210 ? -7.936 -2.631 20.611 1.00 95.69 210 VAL A C 1
ATOM 1654 O O . VAL A 1 210 ? -9.018 -3.036 21.035 1.00 95.69 210 VAL A O 1
ATOM 1657 N N . SER A 1 211 ? -7.105 -1.912 21.359 1.00 94.94 211 SER A N 1
ATOM 1658 C CA . SER A 1 211 ? -7.368 -1.478 22.729 1.00 94.94 211 SER A CA 1
ATOM 1659 C C . SER A 1 211 ? -7.445 0.048 22.780 1.00 94.94 211 SER A C 1
ATOM 1661 O O . SER A 1 211 ? -6.450 0.749 22.593 1.00 94.94 211 SER A O 1
ATOM 1663 N N . LEU A 1 212 ? -8.639 0.574 23.057 1.00 92.62 212 LEU A N 1
ATOM 1664 C CA . LEU A 1 212 ? -8.873 2.007 23.253 1.00 92.62 212 LEU A CA 1
ATOM 1665 C C . LEU A 1 212 ? -8.890 2.293 24.756 1.00 92.62 212 LEU A C 1
ATOM 1667 O O . LEU A 1 212 ? -9.686 1.699 25.484 1.00 92.62 212 LEU A O 1
ATOM 1671 N N . ARG A 1 213 ? -7.997 3.161 25.231 1.00 93.06 213 ARG A N 1
ATOM 1672 C CA . ARG A 1 213 ? -7.770 3.407 26.660 1.00 93.06 213 ARG A CA 1
ATOM 1673 C C . ARG A 1 213 ? -8.265 4.803 27.056 1.00 93.06 213 ARG A C 1
ATOM 1675 O O . ARG A 1 213 ? -7.667 5.796 26.632 1.00 93.06 213 ARG A O 1
ATOM 1682 N N . PRO A 1 214 ? -9.336 4.898 27.866 1.00 91.19 214 PRO A N 1
ATOM 1683 C CA . PRO A 1 214 ? -9.815 6.177 28.373 1.00 91.19 214 PRO A CA 1
ATOM 1684 C C . PRO A 1 214 ? -8.769 6.864 29.250 1.00 91.19 214 PRO A C 1
ATOM 1686 O O . PRO A 1 214 ? -8.100 6.223 30.062 1.00 91.19 214 PRO A O 1
ATOM 1689 N N . GLY A 1 215 ? -8.630 8.177 29.107 1.00 89.88 215 GLY A N 1
ATOM 1690 C CA . GLY A 1 215 ? -7.717 8.987 29.912 1.00 89.88 215 GLY A CA 1
ATOM 1691 C C . GLY A 1 215 ? -6.267 8.992 29.432 1.00 89.88 215 GLY A C 1
ATOM 1692 O O . GLY A 1 215 ? -5.504 9.865 29.844 1.00 89.88 215 GLY A O 1
ATOM 1693 N N . TRP A 1 216 ? -5.869 8.059 28.565 1.00 92.31 216 TRP A N 1
ATOM 1694 C CA . TRP A 1 216 ? -4.475 7.932 28.146 1.00 92.31 216 TRP A CA 1
ATOM 1695 C C . TRP A 1 216 ? -4.096 9.003 27.119 1.00 92.31 216 TRP A C 1
ATOM 1697 O O . TRP A 1 216 ? -4.815 9.252 26.148 1.00 92.31 216 TRP A O 1
ATOM 1707 N N . GLY A 1 217 ? -2.945 9.639 27.350 1.00 90.62 217 GLY A N 1
ATOM 1708 C CA . GLY A 1 217 ? -2.268 10.509 26.392 1.00 90.62 217 GLY A CA 1
ATOM 1709 C C . GLY A 1 217 ? -1.341 9.726 25.458 1.00 90.62 217 GLY A C 1
ATOM 1710 O O . GLY A 1 217 ? -1.539 8.539 25.212 1.00 90.62 217 GLY A O 1
ATOM 1711 N N . HIS A 1 218 ? -0.305 10.394 24.945 1.00 90.88 218 HIS A N 1
ATOM 1712 C CA . HIS A 1 218 ? 0.683 9.760 24.063 1.00 90.88 218 HIS A CA 1
ATOM 1713 C C . HIS A 1 218 ? 1.765 8.971 24.824 1.00 90.88 218 HIS A C 1
ATOM 1715 O O . HIS A 1 218 ? 2.355 8.051 24.265 1.00 90.88 218 HIS A O 1
ATOM 1721 N N . TYR A 1 219 ? 2.013 9.308 26.097 1.00 92.88 219 TYR A N 1
ATOM 1722 C CA . TYR A 1 219 ? 3.043 8.692 26.945 1.00 92.88 219 TYR A CA 1
ATOM 1723 C C . TYR A 1 219 ? 2.437 8.074 28.224 1.00 92.88 219 TYR A C 1
ATOM 1725 O O . TYR A 1 219 ? 2.811 8.461 29.334 1.00 92.88 219 TYR A O 1
ATOM 1733 N N . PRO A 1 220 ? 1.497 7.112 28.116 1.00 93.88 220 PRO A N 1
ATOM 1734 C CA . PRO A 1 220 ? 0.800 6.542 29.272 1.00 93.88 220 PRO A CA 1
ATOM 1735 C C . PRO A 1 220 ? 1.734 5.872 30.289 1.00 93.88 220 PRO A C 1
ATOM 1737 O O . PRO A 1 220 ? 1.420 5.851 31.473 1.00 93.88 220 PRO A O 1
ATOM 1740 N N . TRP A 1 221 ? 2.897 5.377 29.859 1.00 94.50 221 TRP A N 1
ATOM 1741 C CA . TRP A 1 221 ? 3.897 4.774 30.745 1.00 94.50 221 TRP A CA 1
ATOM 1742 C C . TRP A 1 221 ? 4.675 5.798 31.593 1.00 94.50 221 TRP A C 1
ATOM 1744 O O . TRP A 1 221 ? 5.366 5.403 32.522 1.00 94.50 221 TRP A O 1
ATOM 1754 N N . ILE A 1 222 ? 4.555 7.096 31.289 1.00 94.44 222 ILE A N 1
ATOM 1755 C CA . ILE A 1 222 ? 5.062 8.212 32.108 1.00 94.44 222 ILE A CA 1
ATOM 1756 C C . ILE A 1 222 ? 3.907 8.835 32.905 1.00 94.44 222 ILE A C 1
ATOM 1758 O O . ILE A 1 222 ? 4.060 9.139 34.085 1.00 94.44 222 ILE A O 1
ATOM 1762 N N . ASP A 1 223 ? 2.742 9.005 32.267 1.00 93.94 223 ASP A N 1
ATOM 1763 C CA . ASP A 1 223 ? 1.558 9.623 32.881 1.00 93.94 223 ASP A CA 1
ATOM 1764 C C . ASP A 1 223 ? 0.955 8.765 34.006 1.00 93.94 223 ASP A C 1
ATOM 1766 O O . ASP A 1 223 ? 0.504 9.288 35.022 1.00 93.94 223 ASP A O 1
ATOM 1770 N N . ALA A 1 224 ? 0.908 7.446 33.816 1.00 94.50 224 ALA A N 1
ATOM 1771 C CA . ALA A 1 224 ? 0.287 6.503 34.741 1.00 94.50 224 ALA A CA 1
ATOM 1772 C C . ALA A 1 224 ? 1.026 5.148 34.712 1.00 94.50 224 ALA A C 1
ATOM 1774 O O . ALA A 1 224 ? 0.447 4.143 34.287 1.00 94.50 224 ALA A O 1
ATOM 1775 N N . PRO A 1 225 ? 2.299 5.096 35.154 1.00 95.94 225 PRO A N 1
ATOM 1776 C CA . PRO A 1 225 ? 3.183 3.945 34.959 1.00 95.94 225 PRO A CA 1
ATOM 1777 C C . PRO A 1 225 ? 2.613 2.638 35.516 1.00 95.94 225 PRO A C 1
ATOM 1779 O O . PRO A 1 225 ? 2.588 1.635 34.809 1.00 95.94 225 PRO A O 1
ATOM 1782 N N . THR A 1 226 ? 2.081 2.647 36.742 1.00 97.00 226 THR A N 1
ATOM 1783 C CA . THR A 1 226 ? 1.482 1.453 37.361 1.00 97.00 226 THR A CA 1
ATOM 1784 C C . THR A 1 226 ? 0.286 0.947 36.558 1.00 97.00 226 THR A C 1
ATOM 1786 O O . THR A 1 226 ? 0.260 -0.209 36.160 1.00 97.00 226 THR A O 1
ATOM 1789 N N . ALA A 1 227 ? -0.659 1.831 36.218 1.00 96.06 227 ALA A N 1
ATOM 1790 C CA . ALA A 1 227 ? -1.844 1.455 35.448 1.00 96.06 227 ALA A CA 1
ATOM 1791 C C . ALA A 1 227 ? -1.503 0.975 34.025 1.00 96.06 227 ALA A C 1
ATOM 1793 O O . ALA A 1 227 ? -2.189 0.109 33.483 1.00 96.06 227 ALA A O 1
ATOM 1794 N N . PHE A 1 228 ? -0.458 1.539 33.412 1.00 96.38 228 PHE A N 1
ATOM 1795 C CA . PHE A 1 228 ? 0.053 1.089 32.121 1.00 96.38 228 PHE A CA 1
ATOM 1796 C C . PHE A 1 228 ? 0.619 -0.332 32.208 1.00 96.38 228 PHE A C 1
ATOM 1798 O O . PHE A 1 228 ? 0.263 -1.175 31.383 1.00 96.38 228 PHE A O 1
ATOM 1805 N N . VAL A 1 229 ? 1.465 -0.609 33.204 1.00 97.50 229 VAL A N 1
ATOM 1806 C CA . VAL A 1 229 ? 2.091 -1.926 33.370 1.00 97.50 229 VAL A CA 1
ATOM 1807 C C . VAL A 1 229 ? 1.075 -2.984 33.787 1.00 97.50 229 VAL A C 1
ATOM 1809 O O . VAL A 1 229 ? 1.038 -4.045 33.168 1.00 97.50 229 VAL A O 1
ATOM 1812 N N . ASP A 1 230 ? 0.190 -2.677 34.737 1.00 96.38 230 ASP A N 1
ATOM 1813 C CA . ASP A 1 230 ? -0.885 -3.582 35.157 1.00 96.38 230 ASP A CA 1
ATOM 1814 C C . ASP A 1 230 ? -1.754 -3.994 33.965 1.00 96.38 230 ASP A C 1
ATOM 1816 O O . ASP A 1 230 ? -2.082 -5.168 33.800 1.00 96.38 230 ASP A O 1
ATOM 1820 N N . TRP A 1 231 ? -2.088 -3.039 33.089 1.00 95.75 231 TRP A N 1
ATOM 1821 C CA . TRP A 1 231 ? -2.812 -3.323 31.853 1.00 95.75 231 TRP A CA 1
ATOM 1822 C C . TRP A 1 231 ? -1.994 -4.198 30.894 1.00 95.75 231 TRP A C 1
ATOM 1824 O O . TRP A 1 231 ? -2.505 -5.204 30.403 1.00 95.75 231 TRP A O 1
ATOM 1834 N N . LEU A 1 232 ? -0.731 -3.852 30.644 1.00 95.31 232 LEU A N 1
ATOM 1835 C CA . LEU A 1 232 ? 0.128 -4.569 29.698 1.00 95.31 232 LEU A CA 1
ATOM 1836 C C . LEU A 1 232 ? 0.380 -6.028 30.125 1.00 95.31 232 LEU A C 1
ATOM 1838 O O . LEU A 1 232 ? 0.494 -6.919 29.272 1.00 95.31 232 LEU A O 1
ATOM 1842 N N . GLU A 1 233 ? 0.445 -6.271 31.436 1.00 94.75 233 GLU A N 1
ATOM 1843 C CA . GLU A 1 233 ? 0.590 -7.593 32.051 1.00 94.75 233 GLU A CA 1
ATOM 1844 C C . GLU A 1 233 ? -0.745 -8.332 32.256 1.00 94.75 233 GLU A C 1
ATOM 1846 O O . GLU A 1 233 ? -0.734 -9.534 32.549 1.00 94.75 233 GLU A O 1
ATOM 1851 N N . SER A 1 234 ? -1.885 -7.656 32.081 1.00 92.56 234 SER A N 1
ATOM 1852 C CA . SER A 1 234 ? -3.220 -8.256 32.170 1.00 92.56 234 SER A CA 1
ATOM 1853 C C . SER A 1 234 ? -3.560 -9.131 30.955 1.00 92.56 234 SER A C 1
ATOM 1855 O O . SER A 1 234 ? -2.837 -9.174 29.962 1.00 92.56 234 SER A O 1
ATOM 1857 N N . ALA A 1 235 ? -4.693 -9.833 31.035 1.00 83.25 235 ALA A N 1
ATOM 1858 C CA . ALA A 1 235 ? -5.261 -10.581 29.913 1.00 83.25 235 ALA A CA 1
ATOM 1859 C C . ALA A 1 235 ? -6.117 -9.705 28.967 1.00 83.25 235 ALA A C 1
ATOM 1861 O O . ALA A 1 235 ? -6.770 -10.241 28.071 1.00 83.25 235 ALA A O 1
ATOM 1862 N N . ASP A 1 236 ? -6.156 -8.379 29.169 1.00 84.25 236 ASP A N 1
ATOM 1863 C CA . ASP A 1 236 ? -6.898 -7.457 28.305 1.00 84.25 236 ASP A CA 1
ATOM 1864 C C . ASP A 1 236 ? -6.217 -7.327 26.938 1.00 84.25 236 ASP A C 1
ATOM 1866 O O . ASP A 1 236 ? -5.197 -6.655 26.760 1.00 84.25 236 ASP A O 1
ATOM 1870 N N . ASN A 1 237 ? -6.841 -7.958 25.951 1.00 80.31 237 ASN A N 1
ATOM 1871 C CA . ASN A 1 237 ? -6.362 -7.983 24.581 1.00 80.31 237 ASN A CA 1
ATOM 1872 C C . ASN A 1 237 ? -7.135 -7.021 23.665 1.00 80.31 237 ASN A C 1
ATOM 1874 O O . ASN A 1 237 ? -6.863 -6.998 22.470 1.00 80.31 237 ASN A O 1
ATOM 1878 N N . GLY A 1 238 ? -8.075 -6.220 24.183 1.00 90.81 238 GLY A N 1
ATOM 1879 C CA . GLY A 1 238 ? -8.968 -5.404 23.353 1.00 90.81 238 GLY A CA 1
ATOM 1880 C C . GLY A 1 238 ? -9.934 -6.227 22.489 1.00 90.81 238 GLY A C 1
ATOM 1881 O O . GLY A 1 238 ? -10.111 -7.428 22.699 1.00 90.81 238 GLY A O 1
ATOM 1882 N N . PHE A 1 239 ? -10.563 -5.568 21.513 1.00 92.12 239 PHE A N 1
ATOM 1883 C CA . PHE A 1 239 ? -11.515 -6.197 20.588 1.00 92.12 239 PHE A CA 1
ATOM 1884 C C . PHE A 1 239 ? -10.844 -6.574 19.262 1.00 92.12 239 PHE A C 1
ATOM 1886 O O . PHE A 1 239 ? -9.850 -5.958 18.867 1.00 92.12 239 PHE A O 1
ATOM 1893 N N . VAL A 1 240 ? -11.387 -7.573 18.564 1.00 92.81 240 VAL A N 1
ATOM 1894 C CA . VAL A 1 240 ? -10.878 -8.016 17.257 1.00 92.81 240 VAL A CA 1
ATOM 1895 C C . VAL A 1 240 ? -11.281 -7.008 16.180 1.00 92.81 240 VAL A C 1
ATOM 1897 O O . VAL A 1 240 ? -12.447 -6.648 16.054 1.00 92.81 240 VAL A O 1
ATOM 1900 N N . ALA A 1 241 ? -10.314 -6.507 15.412 1.00 92.88 241 ALA A N 1
ATOM 1901 C CA . ALA A 1 241 ? -10.540 -5.387 14.498 1.00 92.88 241 ALA A CA 1
ATOM 1902 C C . ALA A 1 241 ? -11.232 -5.788 13.188 1.00 92.88 241 ALA A C 1
ATOM 1904 O O . ALA A 1 241 ? -11.933 -4.971 12.591 1.00 92.88 241 ALA A O 1
ATOM 1905 N N . HIS A 1 242 ? -10.998 -7.014 12.712 1.00 91.81 242 HIS A N 1
ATOM 1906 C CA . HIS A 1 242 ? -11.444 -7.480 11.392 1.00 91.81 242 HIS A CA 1
ATOM 1907 C C . HIS A 1 242 ? -12.778 -8.221 11.400 1.00 91.81 242 HIS A C 1
ATOM 1909 O O . HIS A 1 242 ? -13.141 -8.822 10.395 1.00 91.81 242 HIS A O 1
ATOM 1915 N N . THR A 1 243 ? -13.524 -8.144 12.497 1.00 91.00 243 THR A N 1
ATOM 1916 C CA . THR A 1 243 ? -14.917 -8.585 12.523 1.00 91.00 243 THR A CA 1
ATOM 1917 C C . THR A 1 243 ? -15.852 -7.476 12.051 1.00 91.00 243 THR A C 1
ATOM 1919 O O . THR A 1 243 ? -15.478 -6.297 11.983 1.00 91.00 243 THR A O 1
ATOM 1922 N N . LYS A 1 244 ? -17.103 -7.841 11.764 1.00 90.81 244 LYS A N 1
ATOM 1923 C CA . LYS A 1 244 ? -18.171 -6.890 11.439 1.00 90.81 244 LYS A CA 1
ATOM 1924 C C . LYS A 1 244 ? -18.330 -5.859 12.554 1.00 90.81 244 LYS A C 1
ATOM 1926 O O . LYS A 1 244 ? -18.318 -4.654 12.302 1.00 90.81 244 LYS A O 1
ATOM 1931 N N . GLY A 1 245 ? -18.403 -6.334 13.795 1.00 92.56 245 GLY A N 1
ATOM 1932 C CA . GLY A 1 245 ? -18.512 -5.490 14.979 1.00 92.56 245 GLY A CA 1
ATOM 1933 C C . GLY A 1 245 ? -17.288 -4.602 15.202 1.00 92.56 245 GLY A C 1
ATOM 1934 O O . GLY A 1 245 ? -17.429 -3.394 15.416 1.00 92.56 245 GLY A O 1
ATOM 1935 N N . GLY A 1 246 ? -16.084 -5.159 15.044 1.00 93.94 246 GLY A N 1
ATOM 1936 C CA . GLY A 1 246 ? -14.827 -4.419 15.137 1.00 93.94 246 GLY A CA 1
ATOM 1937 C C . GLY A 1 246 ? -14.747 -3.255 14.149 1.00 93.94 246 GLY A C 1
ATOM 1938 O O . GLY A 1 246 ? -14.433 -2.126 14.540 1.00 93.94 246 GLY A O 1
ATOM 1939 N N . ARG A 1 247 ? -15.103 -3.485 12.880 1.00 93.81 247 ARG A N 1
ATOM 1940 C CA . ARG A 1 247 ? -15.092 -2.438 11.845 1.00 93.81 247 ARG A CA 1
ATOM 1941 C C . ARG A 1 247 ? -16.170 -1.386 12.056 1.00 93.81 247 ARG A C 1
ATOM 1943 O O . ARG A 1 247 ? -15.883 -0.206 11.866 1.00 93.81 247 ARG A O 1
ATOM 1950 N N . LEU A 1 248 ? -17.370 -1.773 12.491 1.00 95.62 248 LEU A N 1
ATOM 1951 C CA . LEU A 1 248 ? -18.430 -0.819 12.831 1.00 95.62 248 LEU A CA 1
ATOM 1952 C C . LEU A 1 248 ? -18.017 0.088 13.991 1.00 95.62 248 LEU A C 1
ATOM 1954 O O . LEU A 1 248 ? -18.139 1.307 13.883 1.00 95.62 248 LEU A O 1
ATOM 1958 N N . ARG A 1 249 ? -17.424 -0.483 15.045 1.00 95.06 249 ARG A N 1
ATOM 1959 C CA . ARG A 1 249 ? -16.887 0.281 16.178 1.00 95.06 249 ARG A CA 1
ATOM 1960 C C . ARG A 1 249 ? -15.787 1.252 15.747 1.00 95.06 249 ARG A C 1
ATOM 1962 O O . ARG A 1 249 ? -15.758 2.398 16.189 1.00 95.06 249 ARG A O 1
ATOM 1969 N N . LEU A 1 250 ? -14.878 0.814 14.875 1.00 95.56 250 LEU A N 1
ATOM 1970 C CA . LEU A 1 250 ? -13.819 1.668 14.329 1.00 95.56 250 LEU A CA 1
ATOM 1971 C C . LEU A 1 250 ? -14.371 2.776 13.418 1.00 95.56 250 LEU A C 1
ATOM 1973 O O . LEU A 1 250 ? -13.856 3.895 13.441 1.00 95.56 250 LEU A O 1
ATOM 1977 N N . ALA A 1 251 ? -15.417 2.493 12.641 1.00 96.75 251 ALA A N 1
ATOM 1978 C CA . ALA A 1 251 ? -16.077 3.479 11.793 1.00 96.75 251 ALA A CA 1
ATOM 1979 C C . ALA A 1 251 ? -16.824 4.538 12.619 1.00 96.75 251 ALA A C 1
ATOM 1981 O O . ALA A 1 251 ? -16.660 5.731 12.356 1.00 96.75 251 ALA A O 1
ATOM 1982 N N . GLU A 1 252 ? -17.572 4.120 13.645 1.00 95.81 252 GLU A N 1
ATOM 1983 C CA . GLU A 1 252 ? -18.247 5.013 14.598 1.00 95.81 252 GLU A CA 1
ATOM 1984 C C . GLU A 1 252 ? -17.232 5.924 15.304 1.00 95.81 252 GLU A C 1
ATOM 1986 O O . GLU A 1 252 ? -17.391 7.145 15.327 1.00 95.81 252 GLU A O 1
ATOM 1991 N N . LEU A 1 253 ? -16.120 5.353 15.781 1.00 93.50 253 LEU A N 1
ATOM 1992 C CA . LEU A 1 253 ? -15.020 6.098 16.400 1.00 93.50 253 LEU A CA 1
ATOM 1993 C C . LEU A 1 253 ? -14.404 7.149 15.463 1.00 93.50 253 LEU A C 1
ATOM 1995 O O . LEU A 1 253 ? -13.924 8.192 15.911 1.00 93.50 253 LEU A O 1
ATOM 1999 N N . ALA A 1 254 ? -14.404 6.876 14.158 1.00 93.62 254 ALA A N 1
ATOM 2000 C CA . ALA A 1 254 ? -13.947 7.800 13.127 1.00 93.62 254 ALA A CA 1
ATOM 2001 C C . ALA A 1 254 ? -15.034 8.792 12.661 1.00 93.62 254 ALA A C 1
ATOM 2003 O O . ALA A 1 254 ? -14.776 9.583 11.751 1.00 93.62 254 ALA A O 1
ATOM 2004 N N . GLY A 1 255 ? -16.219 8.776 13.280 1.00 95.00 255 GLY A N 1
ATOM 2005 C CA . GLY A 1 255 ? -17.318 9.706 13.021 1.00 95.00 255 GLY A CA 1
ATOM 2006 C C . GLY A 1 255 ? -18.237 9.316 11.862 1.00 95.00 255 GLY A C 1
ATOM 2007 O O . GLY A 1 255 ? -18.966 10.175 11.369 1.00 95.00 255 GLY A O 1
ATOM 2008 N N . GLN A 1 256 ? -18.201 8.063 11.399 1.00 97.25 256 GLN A N 1
ATOM 2009 C CA . GLN A 1 256 ? -19.169 7.573 10.412 1.00 97.25 256 GLN A CA 1
ATOM 2010 C C . GLN A 1 256 ? -20.543 7.345 11.064 1.00 97.25 256 GLN A C 1
ATOM 2012 O O . GLN A 1 256 ? -20.601 6.949 12.231 1.00 97.25 256 GLN A O 1
ATOM 2017 N N . PRO A 1 257 ? -21.656 7.554 10.334 1.00 97.62 257 PRO A N 1
ATOM 2018 C CA . PRO A 1 257 ? -23.000 7.350 10.864 1.00 97.62 257 PRO A CA 1
ATOM 2019 C C . PRO A 1 257 ? -23.314 5.851 10.941 1.00 97.62 257 PRO A C 1
ATOM 2021 O O . PRO A 1 257 ? -23.879 5.258 10.024 1.00 97.62 257 PRO A O 1
ATOM 2024 N N . VAL A 1 258 ? -22.926 5.228 12.048 1.00 97.88 258 VAL A N 1
ATOM 2025 C CA . VAL A 1 258 ? -23.195 3.820 12.354 1.00 97.88 258 VAL A CA 1
ATOM 2026 C C . VAL A 1 258 ? -24.399 3.747 13.301 1.00 97.88 258 VAL A C 1
ATOM 2028 O O . VAL A 1 258 ? -24.439 4.491 14.283 1.00 97.88 258 VAL A O 1
ATOM 2031 N N . PRO A 1 259 ? -25.413 2.900 13.041 1.00 96.75 259 PRO A N 1
ATOM 2032 C CA . PRO A 1 259 ? -26.477 2.667 14.013 1.00 96.75 259 PRO A CA 1
ATOM 2033 C C . PRO A 1 259 ? -25.889 2.104 15.306 1.00 96.75 259 PRO A C 1
ATOM 2035 O O . PRO A 1 259 ? -25.019 1.240 15.232 1.00 96.75 259 PRO A O 1
ATOM 2038 N N . SER A 1 260 ? -26.392 2.544 16.467 1.00 95.50 260 SER A N 1
ATOM 2039 C CA . SER A 1 260 ? -25.935 2.071 17.781 1.00 95.50 260 SER A CA 1
ATOM 2040 C C . SER A 1 260 ? -25.773 0.553 17.789 1.00 95.50 260 SER A C 1
ATOM 2042 O O . SER A 1 260 ? -26.731 -0.168 17.496 1.00 95.50 260 SER A O 1
ATOM 2044 N N . ALA A 1 261 ? -24.564 0.088 18.087 1.00 95.38 261 ALA A N 1
ATOM 2045 C CA . ALA A 1 261 ? -24.203 -1.314 17.981 1.00 95.38 261 ALA A CA 1
ATOM 2046 C C . ALA A 1 261 ? -23.301 -1.752 19.132 1.00 95.38 261 ALA A C 1
ATOM 2048 O O . ALA A 1 261 ? -22.568 -0.950 19.712 1.00 95.38 261 ALA A O 1
ATOM 2049 N N . LEU A 1 262 ? -23.346 -3.045 19.435 1.00 94.56 262 LEU A N 1
ATOM 2050 C CA . LEU A 1 262 ? -22.508 -3.678 20.440 1.00 94.56 262 LEU A CA 1
ATOM 2051 C C . LEU A 1 262 ? -22.101 -5.074 19.967 1.00 94.56 262 LEU A C 1
ATOM 2053 O O . LEU A 1 262 ? -22.955 -5.877 19.592 1.00 94.56 262 LEU A O 1
ATOM 2057 N N . SER A 1 263 ? -20.796 -5.339 19.991 1.00 93.12 263 SER A N 1
ATOM 2058 C CA . SER A 1 263 ? -20.229 -6.683 19.856 1.00 93.12 263 SER A CA 1
ATOM 2059 C C . SER A 1 263 ? -20.289 -7.402 21.192 1.00 93.12 263 SER A C 1
ATOM 2061 O O . SER A 1 263 ? -19.893 -6.824 22.203 1.00 93.12 263 SER A O 1
ATOM 2063 N N . LEU A 1 264 ? -20.742 -8.650 21.188 1.00 91.00 264 LEU A N 1
ATOM 2064 C CA . LEU A 1 264 ? -20.983 -9.439 22.385 1.00 91.00 264 LEU A CA 1
ATOM 2065 C C . LEU A 1 264 ? -20.488 -10.871 22.224 1.00 91.00 264 LEU A C 1
ATOM 2067 O O . LEU A 1 264 ? -20.795 -11.543 21.235 1.00 91.00 264 LEU A O 1
ATOM 2071 N N . ASP A 1 265 ? -19.830 -11.362 23.273 1.00 87.56 265 ASP A N 1
ATOM 2072 C CA . ASP A 1 265 ? -19.448 -12.770 23.383 1.00 87.56 265 ASP A CA 1
ATOM 2073 C C . ASP A 1 265 ? -20.477 -13.605 24.164 1.00 87.56 265 ASP A C 1
ATOM 2075 O O . ASP A 1 265 ? -20.465 -14.834 24.130 1.00 87.56 265 ASP A O 1
ATOM 2079 N N . SER A 1 266 ? -21.386 -12.943 24.885 1.00 87.44 266 SER A N 1
ATOM 2080 C CA . SER A 1 266 ? -22.412 -13.585 25.706 1.00 87.44 266 SER A CA 1
ATOM 2081 C C . SER A 1 266 ? -23.669 -12.724 25.801 1.00 87.44 266 SER A C 1
ATOM 2083 O O . SER A 1 266 ? -23.600 -11.498 25.858 1.00 87.44 266 SER A O 1
ATOM 2085 N N . ALA A 1 267 ? -24.829 -13.376 25.915 1.00 88.06 267 ALA A N 1
ATOM 2086 C CA . ALA A 1 267 ? -26.098 -12.719 26.228 1.00 88.06 267 ALA A CA 1
ATOM 2087 C C . ALA A 1 267 ? -26.128 -12.118 27.649 1.00 88.06 267 ALA A C 1
ATOM 2089 O O . ALA A 1 267 ? -26.959 -11.263 27.944 1.00 88.06 267 ALA A O 1
ATOM 2090 N N . SER A 1 268 ? -25.226 -12.558 28.533 1.00 90.31 268 SER A N 1
ATOM 2091 C CA . SER A 1 268 ? -25.100 -12.065 29.910 1.00 90.31 268 SER A CA 1
ATOM 2092 C C . SER A 1 268 ? -24.203 -10.830 30.044 1.00 90.31 268 SER A C 1
ATOM 2094 O O . SER A 1 268 ? -23.845 -10.464 31.164 1.00 90.31 268 SER A O 1
ATOM 2096 N N . ASP A 1 269 ? -23.765 -10.234 28.933 1.00 91.12 269 ASP A N 1
ATOM 2097 C CA . ASP A 1 269 ? -22.892 -9.066 28.965 1.00 91.12 269 ASP A CA 1
ATOM 2098 C C . ASP A 1 269 ? -23.586 -7.878 29.665 1.00 91.12 269 ASP A C 1
ATOM 2100 O O . ASP A 1 269 ? -24.716 -7.520 29.311 1.00 91.12 269 ASP A O 1
ATOM 2104 N N . PRO A 1 270 ? -22.940 -7.239 30.658 1.00 92.69 270 PRO A N 1
ATOM 2105 C CA . PRO A 1 270 ? -23.551 -6.161 31.434 1.00 92.69 270 PRO A CA 1
ATOM 2106 C C . PRO A 1 270 ? -23.832 -4.887 30.620 1.00 92.69 270 PRO A C 1
ATOM 2108 O O . PRO A 1 270 ? -24.602 -4.038 31.074 1.00 92.69 270 PRO A O 1
ATOM 2111 N N . GLN A 1 271 ? -23.233 -4.722 29.438 1.00 93.31 271 GLN A N 1
ATOM 2112 C CA . GLN A 1 271 ? -23.462 -3.572 28.559 1.00 93.31 271 GLN A CA 1
ATOM 2113 C C . GLN A 1 271 ? -24.758 -3.708 27.745 1.00 93.31 271 GLN A C 1
ATOM 2115 O O . GLN A 1 271 ? -25.353 -2.692 27.373 1.00 93.31 271 GLN A O 1
ATOM 2120 N N . LEU A 1 272 ? -25.233 -4.936 27.503 1.00 94.94 272 LEU A N 1
ATOM 2121 C CA . LEU A 1 272 ? -26.419 -5.192 26.682 1.00 94.94 272 LEU A CA 1
ATOM 2122 C C . LEU A 1 272 ? -27.694 -4.533 27.248 1.00 94.94 272 LEU A C 1
ATOM 2124 O O . LEU A 1 272 ? -28.360 -3.821 26.494 1.00 94.94 272 LEU A O 1
ATOM 2128 N N . PRO A 1 273 ? -28.043 -4.664 28.547 1.00 94.50 273 PRO A N 1
ATOM 2129 C CA . PRO A 1 273 ? -29.235 -4.011 29.090 1.00 94.50 273 PRO A CA 1
ATOM 2130 C C . PRO A 1 273 ? -29.216 -2.487 28.930 1.00 94.50 273 PRO A C 1
ATOM 2132 O O . PRO A 1 273 ? -30.246 -1.888 28.626 1.00 94.50 273 PRO A O 1
ATOM 2135 N N . ALA A 1 274 ? -28.047 -1.858 29.091 1.00 94.56 274 ALA A N 1
ATOM 2136 C CA . ALA A 1 274 ? -27.893 -0.415 28.926 1.00 94.56 274 ALA A CA 1
ATOM 2137 C C . ALA A 1 274 ? -28.110 0.022 27.467 1.00 94.56 274 ALA A C 1
ATOM 2139 O O . ALA A 1 274 ? -28.783 1.025 27.222 1.00 94.56 274 ALA A O 1
ATOM 2140 N N . LEU A 1 275 ? -27.598 -0.752 26.501 1.00 94.81 275 LEU A N 1
ATOM 2141 C CA . LEU A 1 275 ? -27.838 -0.516 25.077 1.00 94.81 275 LEU A CA 1
ATOM 2142 C C . LEU A 1 275 ? -29.336 -0.591 24.748 1.00 94.81 275 LEU A C 1
ATOM 2144 O O . LEU A 1 275 ? -29.875 0.347 24.161 1.00 94.81 275 LEU A O 1
ATOM 2148 N N . LEU A 1 276 ? -30.013 -1.669 25.156 1.00 95.12 276 LEU A N 1
ATOM 2149 C CA . LEU A 1 276 ? -31.438 -1.868 24.869 1.00 95.12 276 LEU A CA 1
ATOM 2150 C C . LEU A 1 276 ? -32.306 -0.782 25.528 1.00 95.12 276 LEU A C 1
ATOM 2152 O O . LEU A 1 276 ? -33.191 -0.212 24.890 1.00 95.12 276 LEU A O 1
ATOM 2156 N N . ALA A 1 277 ? -32.008 -0.432 26.784 1.00 93.69 277 ALA A N 1
ATOM 2157 C CA . ALA A 1 277 ? -32.732 0.599 27.525 1.00 93.69 277 ALA A CA 1
ATOM 2158 C C . ALA A 1 277 ? -32.537 2.012 26.953 1.00 93.69 277 ALA A C 1
ATOM 2160 O O . ALA A 1 277 ? -33.400 2.868 27.144 1.00 93.69 277 ALA A O 1
ATOM 2161 N N . SER A 1 278 ? -31.434 2.268 26.238 1.00 94.12 278 SER A N 1
ATOM 2162 C CA . SER A 1 278 ? -31.196 3.569 25.600 1.00 94.12 278 SER A CA 1
ATOM 2163 C C . SER A 1 278 ? -32.225 3.894 24.510 1.00 94.12 278 SER A C 1
ATOM 2165 O O . SER A 1 278 ? -32.467 5.068 24.229 1.00 94.12 278 SER A O 1
ATOM 2167 N N . GLN A 1 279 ? -32.836 2.868 23.900 1.00 92.31 279 GLN A N 1
ATOM 2168 C CA . GLN A 1 279 ? -33.779 2.996 22.785 1.00 92.31 279 GLN A CA 1
ATOM 2169 C C . GLN A 1 279 ? -34.906 1.951 22.906 1.00 92.31 279 GLN A C 1
ATOM 2171 O O . GLN A 1 279 ? -34.978 1.017 22.109 1.00 92.31 279 GLN A O 1
ATOM 2176 N N . PRO A 1 280 ? -35.824 2.102 23.879 1.00 88.62 280 PRO A N 1
ATOM 2177 C CA . PRO A 1 280 ? -36.770 1.048 24.259 1.00 88.62 280 PRO A CA 1
ATOM 2178 C C . PRO A 1 280 ? -37.788 0.696 23.165 1.00 88.62 280 PRO A C 1
ATOM 2180 O O . PRO A 1 280 ? -38.302 -0.416 23.144 1.00 88.62 280 PRO A O 1
ATOM 2183 N N . ALA A 1 281 ? -38.072 1.630 22.253 1.00 91.00 281 ALA A N 1
ATOM 2184 C CA . ALA A 1 281 ? -38.974 1.421 21.120 1.00 91.00 281 ALA A CA 1
ATOM 2185 C C . ALA A 1 281 ? -38.256 0.939 19.844 1.00 91.00 281 ALA A C 1
ATOM 2187 O O . ALA A 1 281 ? -38.902 0.763 18.811 1.00 91.00 281 ALA A O 1
ATOM 2188 N N . ALA A 1 282 ? -36.929 0.783 19.876 1.00 94.06 282 ALA A N 1
ATOM 2189 C CA . ALA A 1 282 ? -36.177 0.324 18.718 1.00 94.06 282 ALA A CA 1
ATOM 2190 C C . ALA A 1 282 ? -36.321 -1.187 18.522 1.00 94.06 282 ALA A C 1
ATOM 2192 O O . ALA A 1 282 ? -36.423 -1.962 19.472 1.00 94.06 282 ALA A O 1
ATOM 2193 N N . LEU A 1 283 ? -36.263 -1.592 17.257 1.00 97.06 283 LEU A N 1
ATOM 2194 C CA . LEU A 1 283 ? -36.016 -2.972 16.875 1.00 97.06 283 LEU A CA 1
ATOM 2195 C C . LEU A 1 283 ? -34.519 -3.170 16.633 1.00 97.06 283 LEU A C 1
ATOM 2197 O O . LEU A 1 283 ? -33.791 -2.215 16.341 1.00 97.06 283 LEU A O 1
ATOM 2201 N N . TRP A 1 284 ? -34.070 -4.416 16.710 1.00 97.38 284 TRP A N 1
ATOM 2202 C CA . TRP A 1 284 ? -32.659 -4.775 16.640 1.00 97.38 284 TRP A CA 1
ATOM 2203 C C . TRP A 1 284 ? -32.383 -5.765 15.511 1.00 97.38 284 TRP A C 1
ATOM 2205 O O . TRP A 1 284 ? -33.217 -6.596 15.154 1.00 97.38 284 TRP A O 1
ATOM 2215 N N . ALA A 1 285 ? -31.193 -5.653 14.938 1.00 96.19 285 ALA A N 1
ATOM 2216 C CA . ALA A 1 285 ? -30.568 -6.666 14.114 1.00 96.19 285 ALA A CA 1
ATOM 2217 C C . ALA A 1 285 ? -29.546 -7.417 14.979 1.00 96.19 285 ALA A C 1
ATOM 2219 O O . ALA A 1 285 ? -28.647 -6.795 15.547 1.00 96.19 285 ALA A O 1
ATOM 2220 N N . VAL A 1 286 ? -29.683 -8.738 15.081 1.00 96.44 286 VAL A N 1
ATOM 2221 C CA . VAL A 1 286 ? -28.746 -9.621 15.791 1.00 96.44 286 VAL A CA 1
ATOM 2222 C C . VAL A 1 286 ? -28.000 -10.440 14.741 1.00 96.44 286 VAL A C 1
ATOM 2224 O O . VAL A 1 286 ? -28.603 -11.270 14.063 1.00 96.44 286 VAL A O 1
ATOM 2227 N N . ARG A 1 287 ? -26.711 -10.147 14.548 1.00 93.31 287 ARG A N 1
ATOM 2228 C CA . ARG A 1 287 ? -25.909 -10.582 13.391 1.00 93.31 287 ARG A CA 1
ATOM 2229 C C . ARG A 1 287 ? -24.718 -11.425 13.843 1.00 93.31 287 ARG A C 1
ATOM 2231 O O . ARG A 1 287 ? -24.056 -11.061 14.815 1.00 93.31 287 ARG A O 1
ATOM 2238 N N . SER A 1 288 ? -24.389 -12.484 13.107 1.00 91.31 288 SER A N 1
ATOM 2239 C CA . SER A 1 288 ? -23.097 -13.164 13.257 1.00 91.31 288 SER A CA 1
ATOM 2240 C C . SER A 1 288 ? -21.932 -12.236 12.886 1.00 91.31 288 SER A C 1
ATOM 2242 O O . SER A 1 288 ? -22.075 -11.347 12.036 1.00 91.31 288 SER A O 1
ATOM 2244 N N . SER A 1 289 ? -20.788 -12.421 13.543 1.00 87.75 289 SER A N 1
ATOM 2245 C CA . SER A 1 289 ? -19.572 -11.625 13.341 1.00 87.75 289 SER A CA 1
ATOM 2246 C C . SER A 1 289 ? -18.318 -12.490 13.526 1.00 87.75 289 SER A C 1
ATOM 2248 O O . SER A 1 289 ? -17.417 -12.168 14.296 1.00 87.75 289 SER A O 1
ATOM 2250 N N . SER A 1 290 ? -18.265 -13.631 12.838 1.00 80.75 290 SER A N 1
ATOM 2251 C CA . SER A 1 290 ? -17.174 -14.600 13.005 1.00 80.75 290 SER A CA 1
ATOM 2252 C C . SER A 1 290 ? -15.831 -14.090 12.474 1.00 80.75 290 SER A C 1
ATOM 2254 O O . SER A 1 290 ? -15.764 -13.339 11.497 1.00 80.75 290 SER A O 1
ATOM 2256 N N . TYR A 1 291 ? -14.731 -14.565 13.067 1.00 76.00 291 TYR A N 1
ATOM 2257 C CA . TYR A 1 291 ? -13.369 -14.149 12.697 1.00 76.00 291 TYR A CA 1
ATOM 2258 C C . TYR A 1 291 ? -13.001 -14.487 11.248 1.00 76.00 291 TYR A C 1
ATOM 2260 O O . TYR A 1 291 ? -12.213 -13.772 10.638 1.00 76.00 291 TYR A O 1
ATOM 2268 N N . GLY A 1 292 ? -13.584 -15.539 10.671 1.00 66.19 292 GLY A N 1
ATOM 2269 C CA . GLY A 1 292 ? -13.389 -15.915 9.266 1.00 66.19 292 GLY A CA 1
ATOM 2270 C C . GLY A 1 292 ? -14.405 -15.319 8.282 1.00 66.19 292 GLY A C 1
ATOM 2271 O O . GLY A 1 292 ? -14.312 -15.606 7.092 1.00 66.19 292 GLY A O 1
ATOM 2272 N N . GLU A 1 293 ? -15.394 -14.544 8.745 1.00 67.00 293 GLU A N 1
ATOM 2273 C CA . GLU A 1 293 ? -16.494 -14.053 7.894 1.00 67.00 293 GLU A CA 1
ATOM 2274 C C . GLU A 1 293 ? -16.047 -12.895 6.982 1.00 67.00 293 GLU A C 1
ATOM 2276 O O . GLU A 1 293 ? -16.413 -12.845 5.810 1.00 67.00 293 GLU A O 1
ATOM 2281 N N . ASP A 1 294 ? -15.217 -11.993 7.517 1.00 67.12 294 ASP A N 1
ATOM 2282 C CA . ASP A 1 294 ? -14.945 -10.663 6.954 1.00 67.12 294 ASP A CA 1
ATOM 2283 C C . ASP A 1 294 ? -13.452 -10.425 6.629 1.00 67.12 294 ASP A C 1
ATOM 2285 O O . ASP A 1 294 ? -12.921 -9.317 6.784 1.00 67.12 294 ASP A O 1
ATOM 2289 N N . GLN A 1 295 ? -12.765 -11.463 6.146 1.00 73.38 295 GLN A N 1
ATOM 2290 C CA . GLN A 1 295 ? -11.342 -11.420 5.787 1.00 73.38 295 GLN A CA 1
ATOM 2291 C C . GLN A 1 295 ? -11.087 -10.787 4.411 1.00 73.38 295 GLN A C 1
ATOM 2293 O O . GLN A 1 295 ? -11.945 -10.802 3.534 1.00 73.38 295 GLN A O 1
ATOM 2298 N N . ALA A 1 296 ? -9.882 -10.243 4.208 1.00 71.38 296 ALA A N 1
ATOM 2299 C CA . ALA A 1 296 ? -9.527 -9.537 2.971 1.00 71.38 296 ALA A CA 1
ATOM 2300 C C . ALA A 1 296 ? -9.533 -10.434 1.717 1.00 71.38 296 ALA A C 1
ATOM 2302 O O . ALA A 1 296 ? -9.851 -9.950 0.634 1.00 71.38 296 ALA A O 1
ATOM 2303 N N . ASP A 1 297 ? -9.176 -11.717 1.868 1.00 67.81 297 ASP A N 1
ATOM 2304 C CA . ASP A 1 297 ? -8.973 -12.671 0.762 1.00 67.81 297 ASP A CA 1
ATOM 2305 C C . ASP A 1 297 ? -10.097 -13.714 0.619 1.00 67.81 297 ASP A C 1
ATOM 2307 O O . ASP A 1 297 ? -10.040 -14.564 -0.267 1.00 67.81 297 ASP A O 1
ATOM 2311 N N . SER A 1 298 ? -11.108 -13.694 1.489 1.00 60.72 298 SER A N 1
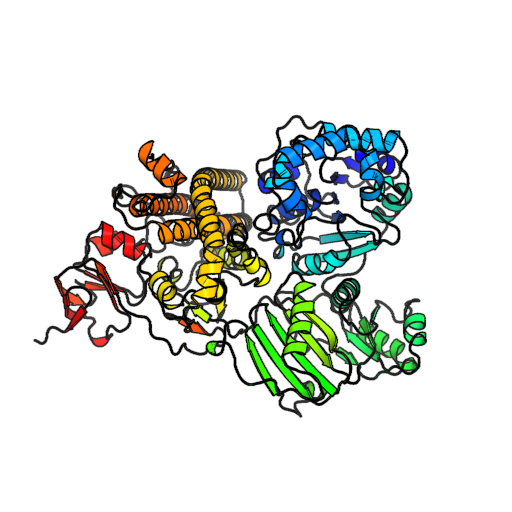ATOM 2312 C CA . SER A 1 298 ? -12.201 -14.669 1.452 1.00 60.72 298 SER A CA 1
ATOM 2313 C C . SER A 1 298 ? -13.505 -14.044 1.927 1.00 60.72 298 SER A C 1
ATOM 2315 O O . SER A 1 298 ? -13.610 -13.635 3.083 1.00 60.72 298 SER A O 1
ATOM 2317 N N . ALA A 1 299 ? -14.509 -14.033 1.050 1.00 53.22 299 ALA A N 1
ATOM 2318 C CA . ALA A 1 299 ? -15.888 -13.730 1.405 1.00 53.22 299 ALA A CA 1
ATOM 2319 C C . ALA A 1 299 ? -16.666 -15.046 1.509 1.00 53.22 299 ALA A C 1
ATOM 2321 O O . ALA A 1 299 ? -16.922 -15.717 0.510 1.00 53.22 299 ALA A O 1
ATOM 2322 N N . ASN A 1 300 ? -17.048 -15.416 2.727 1.00 54.25 300 ASN A N 1
ATOM 2323 C CA . ASN A 1 300 ? -17.879 -16.587 2.978 1.00 54.25 300 ASN A CA 1
ATOM 2324 C C . ASN A 1 300 ? -19.361 -16.223 2.795 1.00 54.25 300 ASN A C 1
ATOM 2326 O O . ASN A 1 300 ? -20.120 -16.107 3.759 1.00 54.25 300 ASN A O 1
ATOM 2330 N N . ALA A 1 301 ? -19.773 -15.993 1.545 1.00 44.28 301 ALA A N 1
ATOM 2331 C CA . ALA A 1 301 ? -21.174 -15.746 1.221 1.00 44.28 301 ALA A CA 1
ATOM 2332 C C . ALA A 1 301 ? -22.035 -16.960 1.631 1.00 44.28 301 ALA A C 1
ATOM 2334 O O . ALA A 1 301 ? -21.739 -18.091 1.250 1.00 44.28 301 ALA A O 1
ATOM 2335 N N . GLY A 1 302 ? -23.092 -16.724 2.417 1.00 47.88 302 GLY A N 1
ATOM 2336 C CA . GLY A 1 302 ? -24.054 -17.757 2.830 1.00 47.88 302 GLY A CA 1
ATOM 2337 C C . GLY A 1 302 ? -23.761 -18.483 4.150 1.00 47.88 302 GLY A C 1
ATOM 2338 O O . GLY A 1 302 ? -24.539 -19.356 4.522 1.00 47.88 302 GLY A O 1
ATOM 2339 N N . LEU A 1 303 ? -22.692 -18.130 4.877 1.00 57.47 303 LEU A N 1
ATOM 2340 C CA . LEU A 1 303 ? -22.398 -18.682 6.214 1.00 57.47 303 LEU A CA 1
ATOM 2341 C C . LEU A 1 303 ? -22.839 -17.771 7.374 1.00 57.47 303 LEU A C 1
ATOM 2343 O O . LEU A 1 303 ? -22.724 -18.153 8.536 1.00 57.47 303 LEU A O 1
ATOM 2347 N N . SER A 1 304 ? -23.351 -16.574 7.080 1.00 72.88 304 SER A N 1
ATOM 2348 C CA . SER A 1 304 ? -23.755 -15.597 8.088 1.00 72.88 304 SER A CA 1
ATOM 2349 C C . SER A 1 304 ? -25.244 -15.696 8.421 1.00 72.88 304 SER A C 1
ATOM 2351 O O . SER A 1 304 ? -26.101 -15.732 7.541 1.00 72.88 304 SER A O 1
ATOM 2353 N N . THR A 1 305 ? -25.564 -15.726 9.716 1.00 86.31 305 THR A N 1
ATOM 2354 C CA . THR A 1 305 ? -26.951 -15.722 10.206 1.00 86.31 305 THR A CA 1
ATOM 2355 C C . THR A 1 305 ? -27.269 -14.350 10.782 1.00 86.31 305 THR A C 1
ATOM 2357 O O . THR A 1 305 ? -26.513 -13.806 11.589 1.00 86.31 305 THR A O 1
ATOM 2360 N N . THR A 1 306 ? -28.382 -13.761 10.350 1.00 90.25 306 THR A N 1
ATOM 2361 C CA . THR A 1 306 ? -28.844 -12.454 10.823 1.00 90.25 306 THR A CA 1
ATOM 2362 C C . THR A 1 306 ? -30.335 -12.506 11.130 1.00 90.25 306 THR A C 1
ATOM 2364 O O . THR A 1 306 ? -31.138 -12.843 10.266 1.00 90.25 306 THR A O 1
ATOM 2367 N N . TYR A 1 307 ? -30.707 -12.118 12.348 1.00 94.19 307 TYR A N 1
ATOM 2368 C CA . TYR A 1 307 ? -32.093 -11.906 12.754 1.00 94.19 307 TYR A CA 1
ATOM 2369 C C . TYR A 1 307 ? -32.414 -10.418 12.685 1.00 94.19 307 TYR A C 1
ATOM 2371 O O . TYR A 1 307 ? -31.774 -9.613 13.360 1.00 94.19 307 TYR A O 1
ATOM 2379 N N . LEU A 1 308 ? -33.400 -10.041 11.877 1.00 94.12 308 LEU A N 1
ATOM 2380 C CA . LEU A 1 308 ? -33.830 -8.654 11.705 1.00 94.12 308 LEU A CA 1
ATOM 2381 C C . LEU A 1 308 ? -35.102 -8.374 12.505 1.00 94.12 308 LEU A C 1
ATOM 2383 O O . LEU A 1 308 ? -35.889 -9.280 12.770 1.00 94.12 308 LEU A O 1
ATOM 2387 N N . ARG A 1 309 ? -35.335 -7.097 12.831 1.00 95.19 309 ARG A N 1
ATOM 2388 C CA . ARG A 1 309 ? -36.562 -6.618 13.497 1.00 95.19 309 ARG A CA 1
ATOM 2389 C C . ARG A 1 309 ? -36.853 -7.316 14.837 1.00 95.19 309 ARG A C 1
ATOM 2391 O O . ARG A 1 309 ? -38.008 -7.525 15.196 1.00 95.19 309 ARG A O 1
ATOM 2398 N N . VAL A 1 310 ? -35.808 -7.663 15.582 1.00 97.12 310 VAL A N 1
ATOM 2399 C CA . VAL A 1 310 ? -35.902 -8.350 16.875 1.00 97.12 310 VAL A CA 1
ATOM 2400 C C . VAL A 1 310 ? -36.319 -7.353 17.958 1.00 97.12 310 VAL A C 1
ATOM 2402 O O . VAL A 1 310 ? -35.702 -6.296 18.098 1.00 97.12 310 VAL A O 1
ATOM 2405 N N . ALA A 1 311 ? -37.361 -7.678 18.724 1.00 96.56 311 ALA A N 1
ATOM 2406 C CA . ALA A 1 311 ? -37.766 -6.877 19.878 1.00 96.56 311 ALA A CA 1
ATOM 2407 C C . ALA A 1 311 ? -36.741 -7.008 21.019 1.00 96.56 311 ALA A C 1
ATOM 2409 O O . ALA A 1 311 ? -36.096 -8.049 21.156 1.00 96.56 311 ALA A O 1
ATOM 2410 N N . SER A 1 312 ? -36.590 -5.973 21.850 1.00 95.50 312 SER A N 1
ATOM 2411 C CA . SER A 1 312 ? -35.570 -5.926 22.913 1.00 95.50 312 SER A CA 1
ATOM 2412 C C . SER A 1 312 ? -35.611 -7.149 23.844 1.00 95.50 312 SER A C 1
ATOM 2414 O O . SER A 1 312 ? -34.564 -7.684 24.203 1.00 95.50 312 SER A O 1
ATOM 2416 N N . GLU A 1 313 ? -36.802 -7.649 24.176 1.00 94.88 313 GLU A N 1
ATOM 2417 C CA . GLU A 1 313 ? -37.008 -8.840 25.009 1.00 94.88 313 GLU A CA 1
ATOM 2418 C C . GLU A 1 313 ? -36.544 -10.158 24.360 1.00 94.88 313 GLU A C 1
ATOM 2420 O O . GLU A 1 313 ? -36.265 -11.127 25.064 1.00 94.88 313 GLU A O 1
ATOM 2425 N N . GLN A 1 314 ? -36.425 -10.202 23.031 1.00 96.56 314 GLN A N 1
ATOM 2426 C CA . GLN A 1 314 ? -36.007 -11.385 22.270 1.00 96.56 314 GLN A CA 1
ATOM 2427 C C . GLN A 1 314 ? -34.505 -11.394 21.957 1.00 96.56 314 GLN A C 1
ATOM 2429 O O . GLN A 1 314 ? -33.961 -12.444 21.608 1.00 96.56 314 GLN A O 1
ATOM 2434 N N . VAL A 1 315 ? -33.820 -10.250 22.085 1.00 96.62 315 VAL A N 1
ATOM 2435 C CA . VAL A 1 315 ? -32.393 -10.112 21.750 1.00 96.62 315 VAL A CA 1
ATOM 2436 C C . VAL A 1 315 ? -31.509 -11.121 22.500 1.00 96.62 315 VAL A C 1
ATOM 2438 O O . VAL A 1 315 ? -30.734 -11.799 21.823 1.00 96.62 315 VAL A O 1
ATOM 2441 N N . PRO A 1 316 ? -31.624 -11.311 23.834 1.00 96.12 316 PRO A N 1
ATOM 2442 C CA . PRO A 1 316 ? -30.789 -12.280 24.549 1.00 96.12 316 PRO A CA 1
ATOM 2443 C C . PRO A 1 316 ? -30.914 -13.709 24.007 1.00 96.12 316 PRO A C 1
ATOM 2445 O O . PRO A 1 316 ? -29.905 -14.390 23.846 1.00 96.12 316 PRO A O 1
ATOM 2448 N N . GLY A 1 317 ? -32.133 -14.134 23.653 1.00 96.38 317 GLY A N 1
ATOM 2449 C CA . GLY A 1 317 ? -32.378 -15.456 23.070 1.00 96.38 317 GLY A CA 1
ATOM 2450 C C . GLY A 1 317 ? -31.691 -15.632 21.715 1.00 96.38 317 GLY A C 1
ATOM 2451 O O . GLY A 1 317 ? -31.021 -16.636 21.494 1.00 96.38 317 GLY A O 1
ATOM 2452 N N . ARG A 1 318 ? -31.765 -14.619 20.840 1.00 96.81 318 ARG A N 1
ATOM 2453 C CA . ARG A 1 318 ? -31.092 -14.645 19.527 1.00 96.81 318 ARG A CA 1
ATOM 2454 C C . ARG A 1 318 ? -29.570 -14.642 19.631 1.00 96.81 318 ARG A C 1
ATOM 2456 O O . ARG A 1 318 ? -28.909 -15.250 18.795 1.00 96.81 318 ARG A O 1
ATOM 2463 N N . ILE A 1 319 ? -29.012 -13.984 20.649 1.00 95.56 319 ILE A N 1
ATOM 2464 C CA . ILE A 1 319 ? -27.575 -14.068 20.931 1.00 95.56 319 ILE A CA 1
ATOM 2465 C C . ILE A 1 319 ? -27.216 -15.509 21.297 1.00 95.56 319 ILE A C 1
ATOM 2467 O O . ILE A 1 319 ? -26.321 -16.071 20.673 1.00 95.56 319 ILE A O 1
ATOM 2471 N N . SER A 1 320 ? -27.924 -16.119 22.255 1.00 95.12 320 SER A N 1
ATOM 2472 C CA . SER A 1 320 ? -27.686 -17.511 22.659 1.00 95.12 320 SER A CA 1
ATOM 2473 C C . SER A 1 320 ? -27.774 -18.484 21.483 1.00 95.12 320 SER A C 1
ATOM 2475 O O . SER A 1 320 ? -26.864 -19.285 21.312 1.00 95.12 320 SER A O 1
ATOM 2477 N N . GLU A 1 321 ? -28.779 -18.351 20.612 1.00 95.00 321 GLU A N 1
ATOM 2478 C CA . GLU A 1 321 ? -28.913 -19.187 19.408 1.00 95.00 321 GLU A CA 1
ATOM 2479 C C . GLU A 1 321 ? -27.676 -19.124 18.493 1.00 95.00 321 GLU A C 1
ATOM 2481 O O . GLU A 1 321 ? -27.200 -20.158 18.028 1.00 95.00 321 GLU A O 1
ATOM 2486 N N . LEU A 1 322 ? -27.123 -17.929 18.245 1.00 93.00 322 LEU A N 1
ATOM 2487 C CA . LEU A 1 322 ? -25.908 -17.784 17.430 1.00 93.00 322 LEU A CA 1
ATOM 2488 C C . LEU A 1 322 ? -24.674 -18.363 18.130 1.00 93.00 322 LEU A C 1
ATOM 2490 O O . LEU A 1 322 ? -23.837 -18.991 17.483 1.00 93.00 322 LEU A O 1
ATOM 2494 N N . ARG A 1 323 ? -24.561 -18.173 19.449 1.00 92.19 323 ARG A N 1
ATOM 2495 C CA . ARG A 1 323 ? -23.456 -18.730 20.243 1.00 92.19 323 ARG A CA 1
ATOM 2496 C C . ARG A 1 323 ? -23.478 -20.254 20.251 1.00 92.19 323 ARG A C 1
ATOM 2498 O O . ARG A 1 323 ? -22.430 -20.865 20.058 1.00 92.19 323 ARG A O 1
ATOM 2505 N N . ASP A 1 324 ? -24.654 -20.851 20.415 1.00 92.31 324 ASP A N 1
ATOM 2506 C CA . ASP A 1 324 ? -24.846 -22.304 20.396 1.00 92.31 324 ASP A CA 1
ATOM 2507 C C . ASP A 1 324 ? -24.561 -22.894 19.004 1.00 92.31 324 ASP A C 1
ATOM 2509 O O . ASP A 1 324 ? -24.089 -24.025 18.890 1.00 92.31 324 ASP A O 1
ATOM 2513 N N . ALA A 1 325 ? -24.762 -22.103 17.944 1.00 89.12 325 ALA A N 1
ATOM 2514 C CA . ALA A 1 325 ? -24.362 -22.436 16.577 1.00 89.12 325 ALA A CA 1
ATOM 2515 C C . ALA A 1 325 ? -22.849 -22.270 16.304 1.00 89.12 325 ALA A C 1
ATOM 2517 O O . ALA A 1 325 ? -22.400 -22.523 15.187 1.00 89.12 325 ALA A O 1
ATOM 2518 N N . GLY A 1 326 ? -22.055 -21.865 17.303 1.00 88.38 326 GLY A N 1
ATOM 2519 C CA . GLY A 1 326 ? -20.596 -21.760 17.211 1.00 88.38 326 GLY A CA 1
ATOM 2520 C C . GLY A 1 326 ? -20.059 -20.396 16.770 1.00 88.38 326 GLY A C 1
ATOM 2521 O O . GLY A 1 326 ? -18.863 -20.287 16.514 1.00 88.38 326 GLY A O 1
ATOM 2522 N N . VAL A 1 327 ? -20.895 -19.354 16.698 1.00 88.56 327 VAL A N 1
ATOM 2523 C CA . VAL A 1 327 ? -20.452 -17.994 16.347 1.00 88.56 327 VAL A CA 1
ATOM 2524 C C . VAL A 1 327 ? -19.638 -17.378 17.492 1.00 88.56 327 VAL A C 1
ATOM 2526 O O . VAL A 1 327 ? -20.101 -17.305 18.633 1.00 88.56 327 VAL A O 1
ATOM 2529 N N . GLU A 1 328 ? -18.434 -16.889 17.192 1.00 88.38 328 GLU A N 1
ATOM 2530 C CA . GLU A 1 328 ? -17.476 -16.394 18.191 1.00 88.38 328 GLU A CA 1
ATOM 2531 C C . GLU A 1 328 ? -17.733 -14.966 18.670 1.00 88.38 328 GLU A C 1
ATOM 2533 O O . GLU A 1 328 ? -17.285 -14.630 19.762 1.00 88.38 328 GLU A O 1
ATOM 2538 N N . GLU A 1 329 ? -18.449 -14.147 17.900 1.00 91.00 329 GLU A N 1
ATOM 2539 C CA . GLU A 1 329 ? -18.857 -12.781 18.255 1.00 91.00 329 GLU A CA 1
ATOM 2540 C C . GLU A 1 329 ? -20.226 -12.490 17.617 1.00 91.00 329 GLU A C 1
ATOM 2542 O O . GLU A 1 329 ? -20.458 -12.785 16.440 1.00 91.00 329 GLU A O 1
ATOM 2547 N N . VAL A 1 330 ? -21.143 -11.893 18.379 1.00 93.88 330 VAL A N 1
ATOM 2548 C CA . VAL A 1 330 ? -22.472 -11.479 17.903 1.00 93.88 330 VAL A CA 1
ATOM 2549 C C . VAL A 1 330 ? -22.578 -9.960 17.939 1.00 93.88 330 VAL A C 1
ATOM 2551 O O . VAL A 1 330 ? -22.241 -9.335 18.939 1.00 93.88 330 VAL A O 1
ATOM 2554 N N . VAL A 1 331 ? -23.093 -9.355 16.871 1.00 95.50 331 VAL A N 1
ATOM 2555 C CA . VAL A 1 331 ? -23.358 -7.913 16.809 1.00 95.50 331 VAL A CA 1
ATOM 2556 C C . VAL A 1 331 ? -24.844 -7.658 17.011 1.00 95.50 331 VAL A C 1
ATOM 2558 O O . VAL A 1 331 ? -25.671 -8.085 16.206 1.00 95.50 331 VAL A O 1
ATOM 2561 N N . VAL A 1 332 ? -25.176 -6.914 18.063 1.00 96.94 332 VAL A N 1
ATOM 2562 C CA . VAL A 1 332 ? -26.511 -6.351 18.287 1.00 96.94 332 VAL A CA 1
ATOM 2563 C C . VAL A 1 332 ? -26.487 -4.907 17.813 1.00 96.94 332 VAL A C 1
ATOM 2565 O O . VAL A 1 332 ? -25.845 -4.060 18.427 1.00 96.94 332 VAL A O 1
ATOM 2568 N N . GLN A 1 333 ? -27.167 -4.625 16.708 1.00 97.12 333 GLN A N 1
ATOM 2569 C CA . GLN A 1 333 ? -27.186 -3.319 16.052 1.00 97.12 333 GLN A CA 1
ATOM 2570 C C . GLN A 1 333 ? -28.621 -2.814 15.952 1.00 97.12 333 GLN A C 1
ATOM 2572 O O . GLN A 1 333 ? -29.529 -3.583 15.645 1.00 97.12 333 GLN A O 1
ATOM 2577 N N . ARG A 1 334 ? -28.855 -1.521 16.181 1.00 97.06 334 ARG A N 1
ATOM 2578 C CA . ARG A 1 334 ? -30.183 -0.937 15.976 1.00 97.06 334 ARG A CA 1
ATOM 2579 C C . ARG A 1 334 ? -30.633 -1.161 14.535 1.00 97.06 334 ARG A C 1
ATOM 2581 O O . ARG A 1 334 ? -29.942 -0.767 13.595 1.00 97.06 334 ARG A O 1
ATOM 2588 N N . PHE A 1 335 ? -31.815 -1.741 14.372 1.00 96.75 335 PHE A N 1
ATOM 2589 C CA . PHE A 1 335 ? -32.417 -1.929 13.064 1.00 96.75 335 PHE A CA 1
ATOM 2590 C C . PHE A 1 335 ? -32.834 -0.571 12.492 1.00 96.75 335 PHE A C 1
ATOM 2592 O O . PHE A 1 335 ? -33.581 0.190 13.114 1.00 96.75 335 PHE A O 1
ATOM 2599 N N . ILE A 1 336 ? -32.341 -0.265 11.296 1.00 95.81 336 ILE A N 1
ATOM 2600 C CA . ILE A 1 336 ? -32.794 0.880 10.511 1.00 95.81 336 ILE A CA 1
ATOM 2601 C C . ILE A 1 336 ? -33.954 0.406 9.648 1.00 95.81 336 ILE A C 1
ATOM 2603 O O . ILE A 1 336 ? -33.846 -0.637 9.015 1.00 95.81 336 ILE A O 1
ATOM 2607 N N . GLN A 1 337 ? -35.044 1.172 9.597 1.00 95.31 337 GLN A N 1
ATOM 2608 C CA . GLN A 1 337 ? -36.117 0.959 8.629 1.00 95.31 337 GLN A CA 1
ATOM 2609 C C . GLN A 1 337 ? -35.809 1.790 7.370 1.00 95.31 337 GLN A C 1
ATOM 2611 O O . GLN A 1 337 ? -36.107 2.985 7.352 1.00 95.31 337 GLN A O 1
ATOM 2616 N N . PRO A 1 338 ? -35.175 1.216 6.331 1.00 95.75 338 PRO A N 1
ATOM 2617 C CA . PRO A 1 338 ? -34.785 1.972 5.150 1.00 95.75 338 PRO A CA 1
ATOM 2618 C C . PRO A 1 338 ? -35.976 2.321 4.258 1.00 95.75 338 PRO A C 1
ATOM 2620 O O . PRO A 1 338 ? -36.905 1.531 4.080 1.00 95.75 338 PRO A O 1
ATOM 2623 N N . THR A 1 339 ? -35.878 3.482 3.615 1.00 96.00 339 THR A N 1
ATOM 2624 C CA . THR A 1 339 ? -36.614 3.809 2.385 1.00 96.00 339 THR A CA 1
ATOM 2625 C C . THR A 1 339 ? -35.867 3.309 1.148 1.00 96.00 339 THR A C 1
ATOM 2627 O O . THR A 1 339 ? -36.499 2.859 0.194 1.00 96.00 339 THR A O 1
ATOM 2630 N N . LEU A 1 340 ? -34.531 3.334 1.185 1.00 95.88 340 LEU A N 1
ATOM 2631 C CA . LEU A 1 340 ? -33.634 2.690 0.227 1.00 95.88 340 LEU A CA 1
ATOM 2632 C C . LEU A 1 340 ? -32.524 1.985 1.003 1.00 95.88 340 LEU A C 1
ATOM 2634 O O . LEU A 1 340 ? -32.054 2.496 2.021 1.00 95.88 340 LEU A O 1
ATOM 2638 N N . SER A 1 341 ? -32.069 0.845 0.514 1.00 95.88 341 SER A N 1
ATOM 2639 C CA . SER A 1 341 ? -30.855 0.205 1.019 1.00 95.88 341 SER A CA 1
ATOM 2640 C C . SER A 1 341 ? -30.136 -0.513 -0.107 1.00 95.88 341 SER A C 1
ATOM 2642 O O . SER A 1 341 ? -30.731 -0.816 -1.147 1.00 95.88 341 SER A O 1
ATOM 2644 N N . GLY A 1 342 ? -28.839 -0.720 0.073 1.00 94.75 342 GLY A N 1
ATOM 2645 C CA . GLY A 1 342 ? -28.000 -1.220 -0.996 1.00 94.75 342 GLY A CA 1
ATOM 2646 C C . GLY A 1 342 ? -26.662 -1.751 -0.522 1.00 94.75 342 GLY A C 1
ATOM 2647 O O . GLY A 1 342 ? -26.235 -1.534 0.615 1.00 94.75 342 GLY A O 1
ATOM 2648 N N . ILE A 1 343 ? -26.007 -2.420 -1.458 1.00 94.94 343 ILE A N 1
ATOM 2649 C CA . ILE A 1 343 ? -24.615 -2.837 -1.386 1.00 94.94 343 ILE A CA 1
ATOM 2650 C C . ILE A 1 343 ? -23.843 -1.968 -2.378 1.00 94.94 343 ILE A C 1
ATOM 2652 O O . ILE A 1 343 ? -24.332 -1.634 -3.463 1.00 94.94 343 ILE A O 1
ATOM 2656 N N . ALA A 1 344 ? -22.652 -1.543 -1.987 1.00 96.62 344 ALA A N 1
ATOM 2657 C CA . ALA A 1 344 ? -21.770 -0.755 -2.823 1.00 96.62 344 ALA A CA 1
ATOM 2658 C C . ALA A 1 344 ? -20.358 -1.330 -2.778 1.00 96.62 344 ALA A C 1
ATOM 2660 O O . ALA A 1 344 ? -19.729 -1.346 -1.723 1.00 96.62 344 ALA A O 1
ATOM 2661 N N . PHE A 1 345 ? -19.826 -1.714 -3.933 1.00 96.69 345 PHE A N 1
ATOM 2662 C CA . PHE A 1 345 ? -18.399 -1.957 -4.088 1.00 96.69 345 PHE A CA 1
ATOM 2663 C C . PHE A 1 345 ? -17.737 -0.624 -4.414 1.00 96.69 345 PHE A C 1
ATOM 2665 O O . PHE A 1 345 ? -17.984 -0.007 -5.455 1.00 96.69 345 PHE A O 1
ATOM 2672 N N . VAL A 1 346 ? -16.931 -0.134 -3.481 1.00 96.75 346 VAL A N 1
ATOM 2673 C CA . VAL A 1 346 ? -16.415 1.230 -3.484 1.00 96.75 346 VAL A CA 1
ATOM 2674 C C . VAL A 1 346 ? -14.902 1.203 -3.666 1.00 96.75 346 VAL A C 1
ATOM 2676 O O . VAL A 1 346 ? -14.165 0.621 -2.871 1.00 96.75 346 VAL A O 1
ATOM 2679 N N . ARG A 1 347 ? -14.425 1.914 -4.686 1.00 95.81 347 ARG A N 1
ATOM 2680 C CA . ARG A 1 347 ? -13.038 2.378 -4.812 1.00 95.81 347 ARG A CA 1
ATOM 2681 C C . ARG A 1 347 ? -13.046 3.895 -4.990 1.00 95.81 347 ARG A C 1
ATOM 2683 O O . ARG A 1 347 ? -14.080 4.506 -5.260 1.00 95.81 347 ARG A O 1
ATOM 2690 N N . HIS A 1 348 ? -11.907 4.559 -4.841 1.00 96.06 348 HIS A N 1
ATOM 2691 C CA . HIS A 1 348 ? -11.906 6.023 -4.938 1.00 96.06 348 HIS A CA 1
ATOM 2692 C C . HIS A 1 348 ? -12.183 6.539 -6.365 1.00 96.06 348 HIS A C 1
ATOM 2694 O O . HIS A 1 348 ? -12.626 7.674 -6.564 1.00 96.06 348 HIS A O 1
ATOM 2700 N N . LEU A 1 349 ? -11.940 5.701 -7.377 1.00 96.12 349 LEU A N 1
ATOM 2701 C CA . LEU A 1 349 ? -12.183 6.031 -8.782 1.00 96.12 349 LEU A CA 1
ATOM 2702 C C . LEU A 1 349 ? -13.602 5.705 -9.271 1.00 96.12 349 LEU A C 1
ATOM 2704 O O . LEU A 1 349 ? -14.049 6.307 -10.253 1.00 96.12 349 LEU A O 1
ATOM 2708 N N . ALA A 1 350 ? -14.304 4.777 -8.618 1.00 96.19 350 ALA A N 1
ATOM 2709 C CA . ALA A 1 350 ? -15.625 4.323 -9.035 1.00 96.19 350 ALA A CA 1
ATOM 2710 C C . ALA A 1 350 ? -16.409 3.659 -7.893 1.00 96.19 350 ALA A C 1
ATOM 2712 O O . ALA A 1 350 ? -15.826 3.137 -6.946 1.00 96.19 350 ALA A O 1
ATOM 2713 N N . VAL A 1 351 ? -17.731 3.646 -8.025 1.00 97.25 351 VAL A N 1
ATOM 2714 C CA . VAL A 1 351 ? -18.653 2.959 -7.119 1.00 97.25 351 VAL A CA 1
ATOM 2715 C C . VAL A 1 351 ? -19.607 2.112 -7.946 1.00 97.25 351 VAL A C 1
ATOM 2717 O O . VAL A 1 351 ? -20.298 2.650 -8.810 1.00 97.25 351 VAL A O 1
ATOM 2720 N N . GLU A 1 352 ? -19.653 0.814 -7.670 1.00 96.62 352 GLU A N 1
ATOM 2721 C CA . GLU A 1 352 ? -20.597 -0.127 -8.274 1.00 96.62 352 GLU A CA 1
ATOM 2722 C C . GLU A 1 352 ? -21.706 -0.424 -7.266 1.00 96.62 352 GLU A C 1
ATOM 2724 O O . GLU A 1 352 ? -21.448 -0.921 -6.173 1.00 96.62 352 GLU A O 1
ATOM 2729 N N . LEU A 1 353 ? -22.928 -0.031 -7.614 1.00 96.25 353 LEU A N 1
ATOM 2730 C CA . LEU A 1 353 ? -24.087 -0.003 -6.733 1.00 96.25 353 LEU A CA 1
ATOM 2731 C C . LEU A 1 353 ? -25.086 -1.087 -7.112 1.00 96.25 353 LEU A C 1
ATOM 2733 O O . LEU A 1 353 ? -25.456 -1.201 -8.284 1.00 96.25 353 LEU A O 1
ATOM 2737 N N . GLU A 1 354 ? -25.615 -1.753 -6.093 1.00 94.94 354 GLU A N 1
ATOM 2738 C CA . GLU A 1 354 ? -26.855 -2.520 -6.152 1.00 94.94 354 GLU A CA 1
ATOM 2739 C C . GLU A 1 354 ? -27.800 -2.017 -5.056 1.00 94.94 354 GLU A C 1
ATOM 2741 O O . GLU A 1 354 ? -27.403 -1.918 -3.895 1.00 94.94 354 GLU A O 1
ATOM 2746 N N . TRP A 1 355 ? -29.040 -1.660 -5.395 1.00 94.88 355 TRP A N 1
ATOM 2747 C CA . TRP A 1 355 ? -29.992 -1.150 -4.400 1.00 94.88 355 TRP A CA 1
ATOM 2748 C C . TRP A 1 355 ? -31.441 -1.535 -4.686 1.00 94.88 355 TRP A C 1
ATOM 2750 O O . TRP A 1 355 ? -31.820 -1.862 -5.816 1.00 94.88 355 TRP A O 1
ATOM 2760 N N . VAL A 1 356 ? -32.259 -1.454 -3.638 1.00 93.69 356 VAL A N 1
ATOM 2761 C CA . VAL A 1 356 ? -33.702 -1.718 -3.657 1.00 93.69 356 VAL A CA 1
ATOM 2762 C C . VAL A 1 356 ? -34.469 -0.627 -2.908 1.00 93.69 356 VAL A C 1
ATOM 2764 O O . VAL A 1 356 ? -33.913 0.097 -2.076 1.00 93.69 356 VAL A O 1
ATOM 2767 N N . GLU A 1 357 ? -35.767 -0.513 -3.194 1.00 92.25 357 GLU A N 1
ATOM 2768 C CA . GLU A 1 357 ? -36.691 0.215 -2.320 1.00 92.25 357 GLU A CA 1
ATOM 2769 C C . GLU A 1 357 ? -37.009 -0.628 -1.083 1.00 92.25 357 GLU A C 1
ATOM 2771 O O . GLU A 1 357 ? -37.320 -1.812 -1.186 1.00 92.25 357 GLU A O 1
ATOM 2776 N N . GLY A 1 358 ? -36.927 -0.020 0.101 1.00 91.06 358 GLY A N 1
ATOM 2777 C CA . GLY A 1 358 ? -37.034 -0.745 1.364 1.00 91.06 358 GLY A CA 1
ATOM 2778 C C . GLY A 1 358 ? -35.739 -1.464 1.751 1.00 91.06 358 GLY A C 1
ATOM 2779 O O . GLY A 1 358 ? -34.643 -0.938 1.551 1.00 91.06 358 GLY A O 1
ATOM 2780 N N . HIS A 1 359 ? -35.868 -2.629 2.396 1.00 90.25 359 HIS A N 1
ATOM 2781 C CA . HIS A 1 359 ? -34.763 -3.361 3.029 1.00 90.25 359 HIS A CA 1
ATOM 2782 C C . HIS A 1 359 ? -34.138 -4.421 2.101 1.00 90.25 359 HIS A C 1
ATOM 2784 O O . HIS A 1 359 ? -34.857 -5.113 1.375 1.00 90.25 359 HIS A O 1
ATOM 2790 N N . LEU A 1 360 ? -32.814 -4.609 2.208 1.00 84.31 360 LEU A N 1
ATOM 2791 C CA . LEU A 1 360 ? -31.996 -5.575 1.450 1.00 84.31 360 LEU A CA 1
ATOM 2792 C C . LEU A 1 360 ? -32.433 -7.047 1.575 1.00 84.31 360 LEU A C 1
ATOM 2794 O O . LEU A 1 360 ? -32.071 -7.865 0.743 1.00 84.31 360 LEU A O 1
ATOM 2798 N N . GLU A 1 361 ? -33.240 -7.391 2.576 1.00 79.94 361 GLU A N 1
ATOM 2799 C CA . GLU A 1 361 ? -33.791 -8.748 2.775 1.00 79.94 361 GLU A CA 1
ATOM 2800 C C . GLU A 1 361 ? -34.590 -9.226 1.549 1.00 79.94 361 GLU A C 1
ATOM 2802 O O . GLU A 1 361 ? -34.492 -10.382 1.153 1.00 79.94 361 GLU A O 1
ATOM 2807 N N . SER A 1 362 ? -35.260 -8.299 0.853 1.00 71.06 362 SER A N 1
ATOM 2808 C CA . SER A 1 362 ? -35.968 -8.577 -0.407 1.00 71.06 362 SER A CA 1
ATOM 2809 C C . SER A 1 362 ? -35.070 -9.101 -1.541 1.00 71.06 362 SER A C 1
ATOM 2811 O O . SER A 1 362 ? -35.563 -9.753 -2.465 1.00 71.06 362 SER A O 1
ATOM 2813 N N . LEU A 1 363 ? -33.762 -8.830 -1.468 1.00 68.69 363 LEU A N 1
ATOM 2814 C CA . LEU A 1 363 ? -32.750 -9.322 -2.401 1.00 68.69 363 LEU A CA 1
ATOM 2815 C C . LEU A 1 363 ? -32.315 -10.752 -2.057 1.00 68.69 363 LEU A C 1
ATOM 2817 O O . LEU A 1 363 ? -32.120 -11.564 -2.958 1.00 68.69 363 LEU A O 1
ATOM 2821 N N . ALA A 1 364 ? -32.212 -11.068 -0.761 1.00 63.69 364 ALA A N 1
ATOM 2822 C CA . ALA A 1 364 ? -31.862 -12.403 -0.276 1.00 63.69 364 ALA A CA 1
ATOM 2823 C C . ALA A 1 364 ? -32.960 -13.436 -0.583 1.00 63.69 364 ALA A C 1
ATOM 2825 O O . ALA A 1 364 ? -32.652 -14.574 -0.930 1.00 63.69 364 ALA A O 1
ATOM 2826 N N . ASP A 1 365 ? -34.228 -13.016 -0.553 1.00 62.72 365 ASP A N 1
ATOM 2827 C CA . ASP A 1 365 ? -35.376 -13.876 -0.869 1.00 62.72 365 ASP A CA 1
ATOM 2828 C C . ASP A 1 365 ? -35.578 -14.103 -2.384 1.00 62.72 365 ASP A C 1
ATOM 2830 O O . ASP A 1 365 ? -36.493 -14.820 -2.794 1.00 62.72 365 ASP A O 1
ATOM 2834 N N . GLY A 1 366 ? -34.764 -13.467 -3.241 1.00 65.88 366 GLY A N 1
ATOM 2835 C CA . GLY A 1 366 ? -34.842 -13.581 -4.704 1.00 65.88 366 GLY A CA 1
ATOM 2836 C C . GLY A 1 366 ? -36.113 -12.991 -5.330 1.00 65.88 366 GLY A C 1
ATOM 2837 O O . GLY A 1 366 ? -36.361 -13.187 -6.520 1.00 65.88 366 GLY A O 1
ATOM 2838 N N . GLN A 1 367 ? -36.930 -12.274 -4.552 1.00 67.50 367 GLN A N 1
ATOM 2839 C CA . GLN A 1 367 ? -38.224 -11.747 -5.000 1.00 67.50 367 GLN A CA 1
ATOM 2840 C C . GLN A 1 367 ? -38.107 -10.439 -5.791 1.00 67.50 367 GLN A C 1
ATOM 2842 O O . GLN A 1 367 ? -39.016 -10.096 -6.548 1.00 67.50 367 GLN A O 1
ATOM 2847 N N . VAL A 1 368 ? -37.002 -9.704 -5.631 1.00 78.62 368 VAL A N 1
ATOM 2848 C CA . VAL A 1 368 ? -36.791 -8.395 -6.260 1.00 78.62 368 VAL A CA 1
ATOM 2849 C C . VAL A 1 368 ? -35.458 -8.370 -7.001 1.00 78.62 368 VAL A C 1
ATOM 2851 O O . VAL A 1 368 ? -34.416 -8.718 -6.455 1.00 78.62 368 VAL A O 1
ATOM 2854 N N . SER A 1 369 ? -35.482 -7.916 -8.257 1.00 82.94 369 SER A N 1
ATOM 2855 C CA . SER A 1 369 ? -34.255 -7.604 -8.998 1.00 82.94 369 SER A CA 1
ATOM 2856 C C . SER A 1 369 ? -33.719 -6.235 -8.561 1.00 82.94 369 SER A C 1
ATOM 2858 O O . SER A 1 369 ? -34.460 -5.253 -8.677 1.00 82.94 369 SER A O 1
ATOM 2860 N N . PRO A 1 370 ? -32.464 -6.127 -8.083 1.00 90.06 370 PRO A N 1
ATOM 2861 C CA . PRO A 1 370 ? -31.894 -4.842 -7.696 1.00 90.06 370 PRO A CA 1
ATOM 2862 C C . PRO A 1 370 ? -31.737 -3.908 -8.892 1.00 90.06 370 PRO A C 1
ATOM 2864 O O . PRO A 1 370 ? -31.463 -4.330 -10.020 1.00 90.06 370 PRO A O 1
ATOM 2867 N N . GLN A 1 371 ? -31.829 -2.611 -8.618 1.00 93.94 371 GLN A N 1
ATOM 2868 C CA . GLN A 1 371 ? -31.330 -1.593 -9.532 1.00 93.94 371 GLN A CA 1
ATOM 2869 C C . GLN A 1 371 ? -29.803 -1.543 -9.450 1.00 93.94 371 GLN A C 1
ATOM 2871 O O . GLN A 1 371 ? -29.223 -1.810 -8.396 1.00 93.94 371 GLN A O 1
ATOM 2876 N N . ARG A 1 372 ? -29.153 -1.217 -10.573 1.00 95.31 372 ARG A N 1
ATOM 2877 C CA . ARG A 1 372 ? -27.692 -1.225 -10.701 1.00 95.31 372 ARG A CA 1
ATOM 2878 C C . ARG A 1 372 ? -27.170 0.024 -11.388 1.00 95.31 372 ARG A C 1
ATOM 2880 O O . ARG A 1 372 ? -27.741 0.482 -12.380 1.00 95.31 372 ARG A O 1
ATOM 2887 N N . ALA A 1 373 ? -26.051 0.537 -10.893 1.00 96.56 373 ALA A N 1
ATOM 2888 C CA . ALA A 1 373 ? -25.346 1.658 -11.498 1.00 96.56 373 ALA A CA 1
ATOM 2889 C C . ALA A 1 373 ? -23.856 1.609 -11.157 1.00 96.56 373 ALA A C 1
ATOM 2891 O O . ALA A 1 373 ? -23.470 1.179 -10.077 1.00 96.56 373 ALA A O 1
ATOM 2892 N N . ILE A 1 374 ? -23.026 2.097 -12.069 1.00 96.19 374 ILE A N 1
ATOM 2893 C CA . ILE A 1 374 ? -21.601 2.322 -11.863 1.00 96.19 374 ILE A CA 1
ATOM 2894 C C . ILE A 1 374 ? -21.360 3.816 -12.014 1.00 96.19 374 ILE A C 1
ATOM 2896 O O . ILE A 1 374 ? -21.541 4.378 -13.096 1.00 96.19 374 ILE A O 1
ATOM 2900 N N . LEU A 1 375 ? -20.962 4.446 -10.915 1.00 96.06 375 LEU A N 1
ATOM 2901 C CA . LEU A 1 375 ? -20.565 5.846 -10.857 1.00 96.06 375 LEU A CA 1
ATOM 2902 C C . LEU A 1 375 ? -19.045 5.920 -10.996 1.00 96.06 375 LEU A C 1
ATOM 2904 O O . LEU A 1 375 ? -18.337 5.143 -10.358 1.00 96.06 375 LEU A O 1
ATOM 2908 N N . SER A 1 376 ? -18.513 6.857 -11.780 1.00 95.25 376 SER A N 1
ATOM 2909 C CA . SER A 1 376 ? -17.063 7.021 -11.922 1.00 95.25 376 SER A CA 1
ATOM 2910 C C . SER A 1 376 ? -16.648 8.483 -12.020 1.00 95.25 376 SER A C 1
ATOM 2912 O O . SER A 1 376 ? -17.328 9.310 -12.617 1.00 95.25 376 SER A O 1
ATOM 2914 N N . ARG A 1 377 ? -15.462 8.807 -11.491 1.00 93.19 377 ARG A N 1
ATOM 2915 C CA . ARG A 1 377 ? -14.818 10.117 -11.712 1.00 93.19 377 ARG A CA 1
ATOM 2916 C C . ARG A 1 377 ? -13.953 10.175 -12.975 1.00 93.19 377 ARG A C 1
ATOM 2918 O O . ARG A 1 377 ? -13.435 11.248 -13.300 1.00 93.19 377 ARG A O 1
ATOM 2925 N N . LEU A 1 378 ? -13.753 9.045 -13.660 1.00 92.00 378 LEU A N 1
ATOM 2926 C CA . LEU A 1 378 ? -12.945 8.961 -14.884 1.00 92.00 378 LEU A CA 1
ATOM 2927 C C . LEU A 1 378 ? -13.745 9.338 -16.141 1.00 92.00 378 LEU A C 1
ATOM 2929 O O . LEU A 1 378 ? -13.163 9.824 -17.112 1.00 92.00 378 LEU A O 1
ATOM 2933 N N . GLY A 1 379 ? -15.076 9.226 -16.080 1.00 89.31 379 GLY A N 1
ATOM 2934 C CA . GLY A 1 379 ? -16.016 9.655 -17.115 1.00 89.31 379 GLY A CA 1
ATOM 2935 C C . GLY A 1 379 ? -16.837 8.505 -17.697 1.00 89.31 379 GLY A C 1
ATOM 2936 O O . GLY A 1 379 ? -16.720 7.361 -17.268 1.00 89.31 379 GLY A O 1
ATOM 2937 N N . ALA A 1 380 ? -17.631 8.821 -18.723 1.00 89.50 380 ALA A N 1
ATOM 2938 C CA . ALA A 1 380 ? -18.691 7.956 -19.249 1.00 89.50 380 ALA A CA 1
ATOM 2939 C C . ALA A 1 380 ? -18.252 6.534 -19.652 1.00 89.50 380 ALA A C 1
ATOM 2941 O O . ALA A 1 380 ? -19.032 5.600 -19.516 1.00 89.50 380 ALA A O 1
ATOM 2942 N N . ALA A 1 381 ? -17.009 6.329 -20.106 1.00 89.06 381 ALA A N 1
ATOM 2943 C CA . ALA A 1 381 ? -16.523 4.991 -20.471 1.00 89.06 381 ALA A CA 1
ATOM 2944 C C . ALA A 1 381 ? -16.459 4.014 -19.275 1.00 89.06 381 ALA A C 1
ATOM 2946 O O . ALA A 1 381 ? -16.562 2.800 -19.461 1.00 89.06 381 ALA A O 1
ATOM 2947 N N . TRP A 1 382 ? -16.325 4.540 -18.053 1.00 92.81 382 TRP A N 1
ATOM 2948 C CA . TRP A 1 382 ? -16.319 3.780 -16.798 1.00 92.81 382 TRP A CA 1
ATOM 2949 C C . TRP A 1 382 ? -17.688 3.745 -16.113 1.00 92.81 382 TRP A C 1
ATOM 2951 O O . TRP A 1 382 ? -17.831 3.090 -15.086 1.00 92.81 382 TRP A O 1
ATOM 2961 N N . GLU A 1 383 ? -18.686 4.442 -16.651 1.00 93.62 383 GLU A N 1
ATOM 2962 C CA . GLU A 1 383 ? -20.033 4.489 -16.089 1.00 93.62 383 GLU A CA 1
ATOM 2963 C C . GLU A 1 383 ? -20.930 3.417 -16.722 1.00 93.62 383 GLU A C 1
ATOM 2965 O O . GLU A 1 383 ? -20.682 2.902 -17.818 1.00 93.62 383 GLU A O 1
ATOM 2970 N N . SER A 1 384 ? -21.982 3.037 -16.002 1.00 93.75 384 SER A N 1
ATOM 2971 C CA . SER A 1 384 ? -23.000 2.098 -16.476 1.00 93.75 384 SER A CA 1
ATOM 2972 C C . SER A 1 384 ? -24.290 2.318 -15.706 1.00 93.75 384 SER A C 1
ATOM 2974 O O . SER A 1 384 ? -24.252 2.446 -14.489 1.00 93.75 384 SER A O 1
ATOM 2976 N N . GLY A 1 385 ? -25.439 2.308 -16.377 1.00 94.06 385 GLY A N 1
ATOM 2977 C CA . GLY A 1 385 ? -26.708 2.613 -15.711 1.00 94.06 385 GLY A CA 1
ATOM 2978 C C . GLY A 1 385 ? -26.749 4.041 -15.153 1.00 94.06 385 GLY A C 1
ATOM 2979 O O . GLY A 1 385 ? -25.957 4.902 -15.534 1.00 94.06 385 GLY A O 1
ATOM 2980 N N . HIS A 1 386 ? -27.708 4.309 -14.270 1.00 92.31 386 HIS A N 1
ATOM 2981 C CA . HIS A 1 386 ? -27.896 5.629 -13.677 1.00 92.31 386 HIS A CA 1
ATOM 2982 C C . HIS A 1 386 ? -28.530 5.502 -12.292 1.00 92.31 386 HIS A C 1
ATOM 2984 O O . HIS A 1 386 ? -29.520 4.792 -12.132 1.00 92.31 386 HIS A O 1
ATOM 2990 N N . PHE A 1 387 ? -27.989 6.219 -11.306 1.00 94.25 387 PHE A N 1
ATOM 2991 C CA . PHE A 1 387 ? -28.640 6.393 -10.010 1.00 94.25 387 PHE A CA 1
ATOM 2992 C C . PHE A 1 387 ? -29.456 7.690 -10.041 1.00 94.25 387 PHE A C 1
ATOM 2994 O O . PHE A 1 387 ? -28.911 8.785 -9.877 1.00 94.25 387 PHE A O 1
ATOM 3001 N N . ALA A 1 388 ? -30.759 7.569 -10.291 1.00 91.31 388 ALA A N 1
ATOM 3002 C CA . ALA A 1 388 ? -31.664 8.711 -10.257 1.00 91.31 388 ALA A CA 1
ATOM 3003 C C . ALA A 1 388 ? -31.869 9.187 -8.814 1.00 91.31 388 ALA A C 1
ATOM 3005 O O . ALA A 1 388 ? -31.926 8.375 -7.888 1.00 91.31 388 ALA A O 1
ATOM 3006 N N . THR A 1 389 ? -32.041 10.497 -8.618 1.00 93.31 389 THR A N 1
ATOM 3007 C CA . THR A 1 389 ? -32.430 11.026 -7.305 1.00 93.31 389 THR A CA 1
ATOM 3008 C C . THR A 1 389 ? -33.774 10.428 -6.901 1.00 93.31 389 THR A C 1
ATOM 3010 O O . THR A 1 389 ? -34.802 10.735 -7.504 1.00 93.31 389 THR A O 1
ATOM 3013 N N . THR A 1 390 ? -33.761 9.580 -5.877 1.00 89.12 390 THR A N 1
ATOM 3014 C CA . THR A 1 390 ? -34.893 8.728 -5.500 1.00 89.12 390 THR A CA 1
ATOM 3015 C C . THR A 1 390 ? -35.107 8.840 -3.998 1.00 89.12 390 THR A C 1
ATOM 3017 O O . THR A 1 390 ? -34.149 8.821 -3.231 1.00 89.12 390 THR A O 1
ATOM 3020 N N . ARG A 1 391 ? -36.360 9.027 -3.558 1.00 91.25 391 ARG A N 1
ATOM 3021 C CA . ARG A 1 391 ? -36.717 9.206 -2.130 1.00 91.25 391 ARG A CA 1
ATOM 3022 C C . ARG A 1 391 ? -35.860 10.262 -1.395 1.00 91.25 391 ARG A C 1
ATOM 3024 O O . ARG A 1 391 ? -35.551 10.107 -0.218 1.00 91.25 391 ARG A O 1
ATOM 3031 N N . GLY A 1 392 ? -35.465 11.329 -2.094 1.00 93.69 392 GLY A N 1
ATOM 3032 C CA . GLY A 1 392 ? -34.649 12.420 -1.543 1.00 93.69 392 GLY A CA 1
ATOM 3033 C C . GLY A 1 392 ? -33.135 12.168 -1.509 1.00 93.69 392 GLY A C 1
ATOM 3034 O O . GLY A 1 392 ? -32.390 13.096 -1.209 1.00 93.69 392 GLY A O 1
ATOM 3035 N N . LEU A 1 393 ? -32.665 10.969 -1.870 1.00 97.19 393 LEU A N 1
ATOM 3036 C CA . LEU A 1 393 ? -31.242 10.643 -1.953 1.00 97.19 393 LEU A CA 1
ATOM 3037 C C . LEU A 1 393 ? -30.717 10.872 -3.374 1.00 97.19 393 LEU A C 1
ATOM 3039 O O . LEU A 1 393 ? -31.217 10.276 -4.327 1.00 97.19 393 LEU A O 1
ATOM 3043 N N . SER A 1 394 ? -29.695 11.717 -3.523 1.00 96.81 394 SER A N 1
ATOM 3044 C CA . SER A 1 394 ? -29.011 11.947 -4.800 1.00 96.81 394 SER A CA 1
ATOM 3045 C C . SER A 1 394 ? -27.765 11.070 -4.952 1.00 96.81 394 SER A C 1
ATOM 3047 O O . SER A 1 394 ? -27.141 10.673 -3.966 1.00 96.81 394 SER A O 1
ATOM 3049 N N . ALA A 1 395 ? -27.340 10.844 -6.200 1.00 96.12 395 ALA A N 1
ATOM 3050 C CA . ALA A 1 395 ? -26.093 10.134 -6.497 1.00 96.12 395 ALA A CA 1
ATOM 3051 C C . ALA A 1 395 ? -24.862 10.806 -5.862 1.00 96.12 395 ALA A C 1
ATOM 3053 O O . ALA A 1 395 ? -23.946 10.118 -5.423 1.00 96.12 395 ALA A O 1
ATOM 3054 N N . SER A 1 396 ? -24.843 12.143 -5.776 1.00 96.25 396 SER A N 1
ATOM 3055 C CA . SER A 1 396 ? -23.736 12.885 -5.162 1.00 96.25 396 SER A CA 1
ATOM 3056 C C . SER A 1 396 ? -23.669 12.679 -3.650 1.00 96.25 396 SER A C 1
ATOM 3058 O O . SER A 1 396 ? -22.588 12.456 -3.121 1.00 96.25 396 SER A O 1
ATOM 3060 N N . ALA A 1 397 ? -24.814 12.704 -2.960 1.00 97.44 397 ALA A N 1
ATOM 3061 C CA . ALA A 1 397 ? -24.864 12.478 -1.518 1.00 97.44 397 ALA A CA 1
ATOM 3062 C C . ALA A 1 397 ? -24.439 11.045 -1.162 1.00 97.44 397 ALA A C 1
ATOM 3064 O O . ALA A 1 397 ? -23.663 10.847 -0.227 1.00 97.44 397 ALA A O 1
ATOM 3065 N N . LEU A 1 398 ? -24.891 10.057 -1.946 1.00 97.94 398 LEU A N 1
ATOM 3066 C CA . LEU A 1 398 ? -24.465 8.667 -1.788 1.00 97.94 398 LEU A CA 1
ATOM 3067 C C . LEU A 1 398 ? -22.965 8.500 -2.074 1.00 97.94 398 LEU A C 1
ATOM 3069 O O . LEU A 1 398 ? -22.259 7.875 -1.286 1.00 97.94 398 LEU A O 1
ATOM 3073 N N . TRP A 1 399 ? -22.459 9.102 -3.155 1.00 97.75 399 TRP A N 1
ATOM 3074 C CA . TRP A 1 399 ? -21.030 9.109 -3.471 1.00 97.75 399 TRP A CA 1
ATOM 3075 C C . TRP A 1 399 ? -20.200 9.688 -2.319 1.00 97.75 399 TRP A C 1
ATOM 3077 O O . TRP A 1 399 ? -19.267 9.036 -1.857 1.00 97.75 399 TRP A O 1
ATOM 3087 N N . ASP A 1 400 ? -20.548 10.875 -1.819 1.00 98.12 400 ASP A N 1
ATOM 3088 C CA . ASP A 1 400 ? -19.798 11.548 -0.755 1.00 98.12 400 ASP A CA 1
ATOM 3089 C C . ASP A 1 400 ? -19.769 10.727 0.541 1.00 98.12 400 ASP A C 1
ATOM 3091 O O . ASP A 1 400 ? -18.720 10.623 1.182 1.00 98.12 400 ASP A O 1
ATOM 3095 N N . PHE A 1 401 ? -20.887 10.086 0.894 1.00 98.50 401 PHE A N 1
ATOM 3096 C CA . PHE A 1 401 ? -20.957 9.159 2.021 1.00 98.50 401 PHE A CA 1
ATOM 3097 C C . PHE A 1 401 ? -20.013 7.963 1.838 1.00 98.50 401 PHE A C 1
ATOM 3099 O O . PHE A 1 401 ? -19.160 7.718 2.694 1.00 98.50 401 PHE A O 1
ATOM 3106 N N . LEU A 1 402 ? -20.094 7.263 0.703 1.00 98.44 402 LEU A N 1
ATOM 3107 C CA . LEU A 1 402 ? -19.274 6.077 0.432 1.00 98.44 402 LEU A CA 1
ATOM 3108 C C . LEU A 1 402 ? -17.775 6.414 0.352 1.00 98.44 402 LEU A C 1
ATOM 3110 O O . LEU A 1 402 ? -16.935 5.681 0.875 1.00 98.44 402 LEU A O 1
ATOM 3114 N N . GLN A 1 403 ? -17.422 7.563 -0.229 1.00 97.94 403 GLN A N 1
ATOM 3115 C CA . GLN A 1 403 ? -16.044 8.063 -0.223 1.00 97.94 403 GLN A CA 1
ATOM 3116 C C . GLN A 1 403 ? -15.579 8.463 1.185 1.00 97.94 403 GLN A C 1
ATOM 3118 O O . GLN A 1 403 ? -14.401 8.305 1.515 1.00 97.94 403 GLN A O 1
ATOM 3123 N N . GLY A 1 404 ? -16.491 8.953 2.030 1.00 97.88 404 GLY A N 1
ATOM 3124 C CA . GLY A 1 404 ? -16.252 9.184 3.453 1.00 97.88 404 GLY A CA 1
ATOM 3125 C C . GLY A 1 404 ? -15.869 7.898 4.184 1.00 97.88 404 GLY A C 1
ATOM 3126 O O . GLY A 1 404 ? -14.859 7.889 4.893 1.00 97.88 404 GLY A O 1
ATOM 3127 N N . VAL A 1 405 ? -16.612 6.811 3.953 1.00 97.81 405 VAL A N 1
ATOM 3128 C CA . VAL A 1 405 ? -16.314 5.478 4.505 1.00 97.81 405 VAL A CA 1
ATOM 3129 C C . VAL A 1 405 ? -14.940 4.993 4.038 1.00 97.81 405 VAL A C 1
ATOM 3131 O O . VAL A 1 405 ? -14.096 4.669 4.874 1.00 97.81 405 VAL A O 1
ATOM 3134 N N . LEU A 1 406 ? -14.651 5.038 2.731 1.00 96.31 406 LEU A N 1
ATOM 3135 C CA . LEU A 1 406 ? -13.328 4.663 2.213 1.00 96.31 406 LEU A CA 1
ATOM 3136 C C . LEU A 1 406 ? -12.204 5.470 2.857 1.00 96.31 406 LEU A C 1
ATOM 3138 O O . LEU A 1 406 ? -11.192 4.909 3.277 1.00 96.31 406 LEU A O 1
ATOM 3142 N N . LYS A 1 407 ? -12.373 6.790 2.977 1.00 96.56 407 LYS A N 1
ATOM 3143 C CA . LYS A 1 407 ? -11.374 7.655 3.605 1.00 96.56 407 LYS A CA 1
ATOM 3144 C C . LYS A 1 407 ? -11.092 7.238 5.048 1.00 96.56 407 LYS A C 1
ATOM 3146 O O . LYS A 1 407 ? -9.928 7.285 5.439 1.00 96.56 407 LYS A O 1
ATOM 3151 N N . THR A 1 408 ? -12.102 6.837 5.823 1.00 96.31 408 THR A N 1
ATOM 3152 C CA . THR A 1 408 ? -11.916 6.311 7.188 1.00 96.31 408 THR A CA 1
ATOM 3153 C C . THR A 1 408 ? -10.978 5.102 7.197 1.00 96.31 408 THR A C 1
ATOM 3155 O O . THR A 1 408 ? -10.067 5.034 8.023 1.00 96.31 408 THR A O 1
ATOM 3158 N N . PHE A 1 409 ? -11.125 4.206 6.223 1.00 95.94 409 PHE A N 1
ATOM 3159 C CA . PHE A 1 409 ? -10.331 2.985 6.075 1.00 95.94 409 PHE A CA 1
ATOM 3160 C C . PHE A 1 409 ? -9.172 3.135 5.083 1.00 95.94 409 PHE A C 1
ATOM 3162 O O . PHE A 1 409 ? -8.844 2.229 4.325 1.00 95.94 409 PHE A O 1
ATOM 3169 N N . HIS A 1 410 ? -8.519 4.298 5.105 1.00 95.06 410 HIS A N 1
ATOM 3170 C CA . HIS A 1 410 ? -7.296 4.554 4.343 1.00 95.06 410 HIS A CA 1
ATOM 3171 C C . HIS A 1 410 ? -7.420 4.384 2.818 1.00 95.06 410 HIS A C 1
ATOM 3173 O O . HIS A 1 410 ? -6.433 4.106 2.145 1.00 95.06 410 HIS A O 1
ATOM 3179 N N . TYR A 1 411 ? -8.618 4.599 2.273 1.00 95.75 411 TYR A N 1
ATOM 3180 C CA . TYR A 1 411 ? -8.955 4.394 0.863 1.00 95.75 411 TYR A CA 1
ATOM 3181 C C . TYR A 1 411 ? -8.749 2.951 0.373 1.00 95.75 411 TYR A C 1
ATOM 3183 O O . TYR A 1 411 ? -8.601 2.724 -0.825 1.00 95.75 411 TYR A O 1
ATOM 3191 N N . VAL A 1 412 ? -8.733 1.959 1.267 1.00 93.88 412 VAL A N 1
ATOM 3192 C CA . VAL A 1 412 ? -8.741 0.544 0.870 1.00 93.88 412 VAL A CA 1
ATOM 3193 C C . VAL A 1 412 ? -10.082 0.221 0.208 1.00 93.88 412 VAL A C 1
ATOM 3195 O O . VAL A 1 412 ? -11.106 0.505 0.823 1.00 93.88 412 VAL A O 1
ATOM 3198 N N . PRO A 1 413 ? -10.108 -0.317 -1.031 1.00 94.06 413 PRO A N 1
ATOM 3199 C CA . PRO A 1 413 ? -11.354 -0.691 -1.689 1.00 94.06 413 PRO A CA 1
ATOM 3200 C C . PRO A 1 413 ? -12.181 -1.628 -0.815 1.00 94.06 413 PRO A C 1
ATOM 3202 O O . PRO A 1 413 ? -11.637 -2.536 -0.181 1.00 94.06 413 PRO A O 1
ATOM 3205 N N . GLY A 1 414 ? -13.490 -1.404 -0.784 1.00 93.06 414 GLY A N 1
ATOM 3206 C CA . GLY A 1 414 ? -14.357 -2.121 0.135 1.00 93.06 414 GLY A CA 1
ATOM 3207 C C . GLY A 1 414 ? -15.767 -2.339 -0.381 1.00 93.06 414 GLY A C 1
ATOM 3208 O O . GLY A 1 414 ? -16.282 -1.566 -1.183 1.00 93.06 414 GLY A O 1
ATOM 3209 N N . ASP A 1 415 ? -16.369 -3.400 0.123 1.00 93.81 415 ASP A N 1
ATOM 3210 C CA . ASP A 1 415 ? -17.785 -3.724 0.062 1.00 93.81 415 ASP A CA 1
ATOM 3211 C C . ASP A 1 415 ? -18.499 -3.033 1.240 1.00 93.81 415 ASP A C 1
ATOM 3213 O O . ASP A 1 415 ? -18.085 -3.159 2.400 1.00 93.81 415 ASP A O 1
ATOM 3217 N N . VAL A 1 416 ? -19.509 -2.221 0.933 1.00 96.19 416 VAL A N 1
ATOM 3218 C CA . VAL A 1 416 ? -20.240 -1.377 1.883 1.00 96.19 416 VAL A CA 1
ATOM 3219 C C . VAL A 1 416 ? -21.728 -1.681 1.818 1.00 96.19 416 VAL A C 1
ATOM 3221 O O . VAL A 1 416 ? -22.383 -1.398 0.815 1.00 96.19 416 VAL A O 1
ATOM 3224 N N . GLU A 1 417 ? -22.288 -2.134 2.936 1.00 96.19 417 GLU A N 1
ATOM 3225 C CA . GLU A 1 417 ? -23.736 -2.177 3.134 1.00 96.19 417 GLU A CA 1
ATOM 3226 C C . GLU A 1 417 ? -24.216 -0.841 3.706 1.00 96.19 417 GLU A C 1
ATOM 3228 O O . GLU A 1 417 ? -23.687 -0.345 4.713 1.00 96.19 417 GLU A O 1
ATOM 3233 N N . TRP A 1 418 ? -25.242 -0.259 3.088 1.00 97.62 418 TRP A N 1
ATOM 3234 C CA . TRP A 1 418 ? -25.766 1.050 3.463 1.00 97.62 418 TRP A CA 1
ATOM 3235 C C . TRP A 1 418 ? -27.296 1.096 3.473 1.00 97.62 418 TRP A C 1
ATOM 3237 O O . TRP A 1 418 ? -27.980 0.361 2.757 1.00 97.62 418 TRP A O 1
ATOM 3247 N N . ALA A 1 419 ? -27.841 2.006 4.280 1.00 97.69 419 ALA A N 1
ATOM 3248 C CA . ALA A 1 419 ? -29.274 2.284 4.347 1.00 97.69 419 ALA A CA 1
ATOM 3249 C C . ALA A 1 419 ? -29.559 3.787 4.379 1.00 97.69 419 ALA A C 1
ATOM 3251 O O . ALA A 1 419 ? -28.856 4.552 5.031 1.00 97.69 419 ALA A O 1
ATOM 3252 N N . TRP A 1 420 ? -30.626 4.196 3.701 1.00 98.00 420 TRP A N 1
ATOM 3253 C CA . TRP A 1 420 ? -31.192 5.541 3.713 1.00 98.00 420 TRP A CA 1
ATOM 3254 C C . TRP A 1 420 ? -32.565 5.496 4.377 1.00 98.00 420 TRP A C 1
ATOM 3256 O O . TRP A 1 420 ? -33.499 4.891 3.846 1.00 98.00 420 TRP A O 1
ATOM 3266 N N . ASP A 1 421 ? -32.719 6.145 5.527 1.00 96.31 421 ASP A N 1
ATOM 3267 C CA . ASP A 1 421 ? -33.988 6.167 6.277 1.00 96.31 421 ASP A CA 1
ATOM 3268 C C . ASP A 1 421 ? -34.952 7.286 5.833 1.00 96.31 421 ASP A C 1
ATOM 3270 O O . ASP A 1 421 ? -36.036 7.434 6.390 1.00 96.31 421 ASP A O 1
ATOM 3274 N N . GLY A 1 422 ? -34.580 8.059 4.807 1.00 95.94 422 GLY A N 1
ATOM 3275 C CA . GLY A 1 422 ? -35.310 9.253 4.368 1.00 95.94 422 GLY A CA 1
ATOM 3276 C C . GLY A 1 422 ? -34.736 10.565 4.911 1.00 95.94 422 GLY A C 1
ATOM 3277 O O . GLY A 1 422 ? -35.126 11.630 4.432 1.00 95.94 422 GLY A O 1
ATOM 3278 N N . GLN A 1 423 ? -33.811 10.504 5.874 1.00 95.25 423 GLN A N 1
ATOM 3279 C CA . GLN A 1 423 ? -33.167 11.666 6.496 1.00 95.25 423 GLN A CA 1
ATOM 3280 C C . GLN A 1 423 ? -31.640 11.591 6.443 1.00 95.25 423 GLN A C 1
ATOM 3282 O O . GLN A 1 423 ? -30.991 12.598 6.148 1.00 95.25 423 GLN A O 1
ATOM 3287 N N . GLN A 1 424 ? -31.058 10.422 6.712 1.00 97.00 424 GLN A N 1
ATOM 3288 C CA . GLN A 1 424 ? -29.615 10.215 6.696 1.00 97.00 424 GLN A CA 1
ATOM 3289 C C . GLN A 1 424 ? -29.203 8.839 6.155 1.00 97.00 424 GLN A C 1
ATOM 3291 O O . GLN A 1 424 ? -29.967 7.870 6.152 1.00 97.00 424 GLN A O 1
ATOM 3296 N N . LEU A 1 425 ? -27.955 8.774 5.684 1.00 98.31 425 LEU A N 1
ATOM 3297 C CA . LEU A 1 425 ? -27.292 7.528 5.318 1.00 98.31 425 LEU A CA 1
ATOM 3298 C C . LEU A 1 425 ? -26.691 6.878 6.565 1.00 98.31 425 LEU A C 1
ATOM 3300 O O . LEU A 1 425 ? -26.112 7.559 7.412 1.00 98.31 425 LEU A O 1
ATOM 3304 N N . TRP A 1 426 ? -26.811 5.559 6.643 1.00 98.31 426 TRP A N 1
ATOM 3305 C CA . TRP A 1 426 ? -26.262 4.721 7.698 1.00 98.31 426 TRP A CA 1
ATOM 3306 C C . TRP A 1 426 ? -25.296 3.699 7.108 1.00 98.31 426 TRP A C 1
ATOM 3308 O O . TRP A 1 426 ? -25.614 3.039 6.117 1.00 98.31 426 TRP A O 1
ATOM 3318 N N . LEU A 1 427 ? -24.138 3.545 7.749 1.00 98.44 427 LEU A N 1
ATOM 3319 C CA . LEU A 1 427 ? -23.189 2.470 7.478 1.00 98.44 427 LEU A CA 1
ATOM 3320 C C . LEU A 1 427 ? -23.614 1.222 8.257 1.00 98.44 427 LEU A C 1
ATOM 3322 O O . LEU A 1 427 ? -23.591 1.223 9.489 1.00 98.44 427 LEU A O 1
ATOM 3326 N N . LEU A 1 428 ? -23.986 0.163 7.538 1.00 96.25 428 LEU A N 1
ATOM 3327 C CA . LEU A 1 428 ? -24.396 -1.110 8.134 1.00 96.25 428 LEU A CA 1
ATOM 3328 C C . LEU A 1 428 ? -23.254 -2.125 8.181 1.00 96.25 428 LEU A C 1
ATOM 3330 O O . LEU A 1 428 ? -23.220 -2.941 9.101 1.00 96.25 428 LEU A O 1
ATOM 3334 N N . GLN A 1 429 ? -22.317 -2.065 7.232 1.00 93.75 429 GLN A N 1
ATOM 3335 C CA . GLN A 1 429 ? -21.109 -2.892 7.204 1.00 93.75 429 GLN A CA 1
ATOM 3336 C C . GLN A 1 429 ? -20.059 -2.279 6.269 1.00 93.75 429 GLN A C 1
ATOM 3338 O O . GLN A 1 429 ? -20.404 -1.642 5.277 1.00 93.75 429 GLN A O 1
ATOM 3343 N N . TYR A 1 430 ? -18.778 -2.493 6.576 1.00 93.81 430 TYR A N 1
ATOM 3344 C CA . TYR A 1 430 ? -17.655 -2.243 5.669 1.00 93.81 430 TYR A CA 1
ATOM 3345 C C . TYR A 1 430 ? -16.722 -3.456 5.669 1.00 93.81 430 TYR A C 1
ATOM 3347 O O . TYR A 1 430 ? -16.330 -3.936 6.738 1.00 93.81 430 TYR A O 1
ATOM 3355 N N . ARG A 1 431 ? -16.324 -3.917 4.483 1.00 88.25 431 ARG A N 1
ATOM 3356 C CA . ARG A 1 431 ? -15.378 -5.019 4.293 1.00 88.25 431 ARG A CA 1
ATOM 3357 C C . ARG A 1 431 ? -14.333 -4.656 3.232 1.00 88.25 431 ARG A C 1
ATOM 3359 O O . ARG A 1 431 ? -14.717 -4.438 2.093 1.00 88.25 431 ARG A O 1
ATOM 3366 N N . PRO A 1 432 ? -13.025 -4.615 3.548 1.00 88.69 432 PRO A N 1
ATOM 3367 C CA . PRO A 1 432 ? -11.963 -4.553 2.550 1.00 88.69 432 PRO A CA 1
ATOM 3368 C C . PRO A 1 432 ? -12.037 -5.742 1.595 1.00 88.69 432 PRO A C 1
ATOM 3370 O O . PRO A 1 432 ? -12.206 -6.873 2.046 1.00 88.69 432 PRO A O 1
ATOM 3373 N N . ILE A 1 433 ? -11.857 -5.492 0.302 1.00 85.50 433 ILE A N 1
ATOM 3374 C CA . ILE A 1 433 ? -11.871 -6.539 -0.724 1.00 85.50 433 ILE A CA 1
ATOM 3375 C C . ILE A 1 433 ? -10.601 -6.484 -1.574 1.00 85.50 433 ILE A C 1
ATOM 3377 O O . ILE A 1 433 ? -10.217 -5.424 -2.074 1.00 85.50 433 ILE A O 1
ATOM 3381 N N . SER A 1 434 ? -9.941 -7.633 -1.735 1.00 75.50 434 SER A N 1
ATOM 3382 C CA . SER A 1 434 ? -8.787 -7.787 -2.631 1.00 75.50 434 SER A CA 1
ATOM 3383 C C . SER A 1 434 ? -9.172 -8.370 -3.997 1.00 75.50 434 SER A C 1
ATOM 3385 O O . SER A 1 434 ? -8.508 -8.067 -4.992 1.00 75.50 434 SER A O 1
ATOM 3387 N N . ASP A 1 435 ? -10.275 -9.124 -4.066 1.00 78.69 435 ASP A N 1
ATOM 3388 C CA . ASP A 1 435 ? -10.781 -9.760 -5.283 1.00 78.69 435 ASP A CA 1
ATOM 3389 C C . ASP A 1 435 ? -12.241 -9.370 -5.561 1.00 78.69 435 ASP A C 1
ATOM 3391 O O . ASP A 1 435 ? -13.141 -9.630 -4.765 1.00 78.69 435 ASP A O 1
ATOM 3395 N N . TYR A 1 436 ? -12.456 -8.693 -6.688 1.00 87.19 436 TYR A N 1
ATOM 3396 C CA . TYR A 1 436 ? -13.769 -8.322 -7.213 1.00 87.19 436 TYR A CA 1
ATOM 3397 C C . TYR A 1 436 ? -13.640 -7.989 -8.706 1.00 87.19 436 TYR A C 1
ATOM 3399 O O . TYR A 1 436 ? -12.641 -7.404 -9.146 1.00 87.19 436 TYR A O 1
ATOM 3407 N N . GLY A 1 437 ? -14.658 -8.348 -9.490 1.00 85.81 437 GLY A N 1
ATOM 3408 C CA . GLY A 1 437 ? -14.727 -8.124 -10.937 1.00 85.81 437 GLY A CA 1
ATOM 3409 C C . GLY A 1 437 ? -15.038 -6.675 -11.305 1.00 85.81 437 GLY A C 1
ATOM 3410 O O . GLY A 1 437 ? -16.061 -6.412 -11.926 1.00 85.81 437 GLY A O 1
ATOM 3411 N N . TRP A 1 438 ? -14.168 -5.740 -10.912 1.00 91.50 438 TRP A N 1
ATOM 3412 C CA . TRP A 1 438 ? -14.371 -4.307 -11.133 1.00 91.50 438 TRP A CA 1
ATOM 3413 C C . TRP A 1 438 ? -14.583 -3.970 -12.612 1.00 91.50 438 TRP A C 1
ATOM 3415 O O . TRP A 1 438 ? -13.939 -4.536 -13.497 1.00 91.50 438 TRP A O 1
ATOM 3425 N N . ARG A 1 439 ? -15.328 -2.900 -12.893 1.00 92.56 439 ARG A N 1
ATOM 3426 C CA . ARG A 1 439 ? -15.223 -2.177 -14.167 1.00 92.56 439 ARG A CA 1
ATOM 3427 C C . ARG A 1 439 ? -13.933 -1.351 -14.197 1.00 92.56 439 ARG A C 1
ATOM 3429 O O . ARG A 1 439 ? -13.932 -0.118 -14.139 1.00 92.56 439 ARG A O 1
ATOM 3436 N N . ARG A 1 440 ? -12.812 -2.062 -14.235 1.00 93.06 440 ARG A N 1
ATOM 3437 C CA . ARG A 1 440 ? -11.441 -1.551 -14.310 1.00 93.06 440 ARG A CA 1
ATOM 3438 C C . ARG A 1 440 ? -10.855 -1.928 -15.659 1.00 93.06 440 ARG A C 1
ATOM 3440 O O . ARG A 1 440 ? -11.023 -3.061 -16.103 1.00 93.06 440 ARG A O 1
ATOM 3447 N N . HIS A 1 441 ? -10.153 -1.007 -16.305 1.00 93.69 441 HIS A N 1
ATOM 3448 C CA . HIS A 1 441 ? -9.527 -1.303 -17.586 1.00 93.69 441 HIS A CA 1
ATOM 3449 C C . HIS A 1 441 ? -8.136 -1.931 -17.389 1.00 93.69 441 HIS A C 1
ATOM 3451 O O . HIS A 1 441 ? -7.266 -1.352 -16.734 1.00 93.69 441 HIS A O 1
ATOM 3457 N N . LEU A 1 442 ? -7.903 -3.096 -17.994 1.00 93.00 442 LEU A N 1
ATOM 3458 C CA . LEU A 1 442 ? -6.681 -3.895 -17.877 1.00 93.00 442 LEU A CA 1
ATOM 3459 C C . LEU A 1 442 ? -5.951 -4.024 -19.215 1.00 93.00 442 LEU A C 1
ATOM 3461 O O . LEU A 1 442 ? -6.539 -3.847 -20.283 1.00 93.00 442 LEU A O 1
ATOM 3465 N N . THR A 1 443 ? -4.662 -4.355 -19.161 1.00 88.88 443 THR A N 1
ATOM 3466 C CA . THR A 1 443 ? -3.885 -4.734 -20.344 1.00 88.88 443 THR A CA 1
ATOM 3467 C C . THR A 1 443 ? -2.821 -5.785 -20.035 1.00 88.88 443 THR A C 1
ATOM 3469 O O . THR A 1 443 ? -2.202 -5.784 -18.968 1.00 88.88 443 THR A O 1
ATOM 3472 N N . ALA A 1 444 ? -2.587 -6.686 -20.987 1.00 87.56 444 ALA A N 1
ATOM 3473 C CA . ALA A 1 444 ? -1.454 -7.611 -20.954 1.00 87.56 444 ALA A CA 1
ATOM 3474 C C . ALA A 1 444 ? -0.154 -6.978 -21.486 1.00 87.56 444 ALA A C 1
ATOM 3476 O O . ALA A 1 444 ? 0.909 -7.602 -21.397 1.00 87.56 444 ALA A O 1
ATOM 3477 N N . ALA A 1 445 ? -0.230 -5.769 -22.055 1.00 76.94 445 ALA A N 1
ATOM 3478 C CA . ALA A 1 445 ? 0.904 -5.087 -22.665 1.00 76.94 445 ALA A CA 1
ATOM 3479 C C . ALA A 1 445 ? 2.056 -4.869 -21.667 1.00 76.94 445 ALA A C 1
ATOM 3481 O O . ALA A 1 445 ? 1.841 -4.798 -20.457 1.00 76.94 445 ALA A O 1
ATOM 3482 N N . ASN A 1 446 ? 3.291 -4.801 -22.175 1.00 81.06 446 ASN A N 1
ATOM 3483 C CA . ASN A 1 446 ? 4.561 -4.829 -21.430 1.00 81.06 446 ASN A CA 1
ATOM 3484 C C . ASN A 1 446 ? 4.808 -6.091 -20.579 1.00 81.06 446 ASN A C 1
ATOM 3486 O O . ASN A 1 446 ? 5.864 -6.696 -20.724 1.00 81.06 446 ASN A O 1
ATOM 3490 N N . ILE A 1 447 ? 3.873 -6.541 -19.726 1.00 86.81 447 ILE A N 1
ATOM 3491 C CA . ILE A 1 447 ? 4.045 -7.779 -18.934 1.00 86.81 447 ILE A CA 1
ATOM 3492 C C . ILE A 1 447 ? 4.222 -8.971 -19.877 1.00 86.81 447 ILE A C 1
ATOM 3494 O O . ILE A 1 447 ? 5.075 -9.819 -19.642 1.00 86.81 447 ILE A O 1
ATOM 3498 N N . ALA A 1 448 ? 3.456 -9.037 -20.968 1.00 85.12 448 ALA A N 1
ATOM 3499 C CA . ALA A 1 448 ? 3.576 -10.103 -21.966 1.00 85.12 448 ALA A CA 1
ATOM 3500 C C . ALA A 1 448 ? 4.857 -10.016 -22.809 1.00 85.12 448 ALA A C 1
ATOM 3502 O O . ALA A 1 448 ? 5.160 -10.959 -23.522 1.00 85.12 448 ALA A O 1
ATOM 3503 N N . GLU A 1 449 ? 5.614 -8.918 -22.744 1.00 84.06 449 GLU A N 1
ATOM 3504 C CA . GLU A 1 449 ? 6.936 -8.827 -23.378 1.00 84.06 449 GLU A CA 1
ATOM 3505 C C . GLU A 1 449 ? 8.047 -9.370 -22.476 1.00 84.06 449 GLU A C 1
ATOM 3507 O O . GLU A 1 449 ? 9.109 -9.725 -22.965 1.00 84.06 449 GLU A O 1
ATOM 3512 N N . ILE A 1 450 ? 7.845 -9.407 -21.155 1.00 86.88 450 ILE A N 1
ATOM 3513 C CA . ILE A 1 450 ? 8.907 -9.767 -20.200 1.00 86.88 450 ILE A CA 1
ATOM 3514 C C . ILE A 1 450 ? 8.626 -11.051 -19.419 1.00 86.88 450 ILE A C 1
ATOM 3516 O O . ILE A 1 450 ? 9.555 -11.611 -18.843 1.00 86.88 450 ILE A O 1
ATOM 3520 N N . LEU A 1 451 ? 7.380 -11.531 -19.410 1.00 90.44 451 LEU A N 1
ATOM 3521 C CA . LEU A 1 451 ? 6.969 -12.772 -18.757 1.00 90.44 451 LEU A CA 1
ATOM 3522 C C . LEU A 1 451 ? 6.145 -13.659 -19.697 1.00 90.44 451 LEU A C 1
ATOM 3524 O O . LEU A 1 451 ? 5.275 -13.133 -20.404 1.00 90.44 451 LEU A O 1
ATOM 3528 N N . PRO A 1 452 ? 6.330 -14.992 -19.627 1.00 89.31 452 PRO A N 1
ATOM 3529 C CA . PRO A 1 452 ? 5.535 -15.926 -20.407 1.00 89.31 452 PRO A CA 1
ATOM 3530 C C . PRO A 1 452 ? 4.051 -15.847 -19.997 1.00 89.31 452 PRO A C 1
ATOM 3532 O O . PRO A 1 452 ? 3.723 -15.314 -18.927 1.00 89.31 452 PRO A O 1
ATOM 3535 N N . PRO A 1 453 ? 3.124 -16.389 -20.811 1.00 88.56 453 PRO A N 1
ATOM 3536 C CA . PRO A 1 453 ? 1.697 -16.414 -20.474 1.00 88.56 453 PRO A CA 1
ATOM 3537 C C . PRO A 1 453 ? 1.399 -17.053 -19.111 1.00 88.56 453 PRO A C 1
ATOM 3539 O O . PRO A 1 453 ? 0.500 -16.595 -18.406 1.00 88.56 453 PRO A O 1
ATOM 3542 N N . GLN A 1 454 ? 2.185 -18.065 -18.730 1.00 92.81 454 GLN A N 1
ATOM 3543 C CA . GLN A 1 454 ? 2.224 -18.644 -17.388 1.00 92.81 454 GLN A CA 1
ATOM 3544 C C . GLN A 1 454 ? 3.584 -18.349 -16.748 1.00 92.81 454 GLN A C 1
ATOM 3546 O O . GLN A 1 454 ? 4.517 -19.132 -16.939 1.00 92.81 454 GLN A O 1
ATOM 3551 N N . PRO A 1 455 ? 3.731 -17.227 -16.022 1.00 94.81 455 PRO A N 1
ATOM 3552 C CA . PRO A 1 455 ? 4.922 -17.016 -15.212 1.00 94.81 455 PRO A CA 1
ATOM 3553 C C . PRO A 1 455 ? 5.007 -18.087 -14.118 1.00 94.81 455 PRO A C 1
ATOM 3555 O O . PRO A 1 455 ? 4.004 -18.713 -13.765 1.00 94.81 455 PRO A O 1
ATOM 3558 N N . SER A 1 456 ? 6.193 -18.297 -13.560 1.00 96.56 456 SER A N 1
ATOM 3559 C CA . SER A 1 456 ? 6.379 -19.194 -12.423 1.00 96.56 456 SER A CA 1
ATOM 3560 C C . SER A 1 456 ? 5.543 -18.753 -11.217 1.00 96.56 456 SER A C 1
ATOM 3562 O O . SER A 1 456 ? 5.252 -17.561 -11.033 1.00 96.56 456 SER A O 1
ATOM 3564 N N . ARG A 1 457 ? 5.192 -19.707 -10.344 1.00 96.81 457 ARG A N 1
ATOM 3565 C CA . ARG A 1 457 ? 4.542 -19.408 -9.053 1.00 96.81 457 ARG A CA 1
ATOM 3566 C C . ARG A 1 457 ? 5.333 -18.371 -8.252 1.00 96.81 457 ARG A C 1
ATOM 3568 O O . ARG A 1 457 ? 4.736 -17.522 -7.596 1.00 96.81 457 ARG A O 1
ATOM 3575 N N . PHE A 1 458 ? 6.661 -18.400 -8.355 1.00 95.94 458 PHE A N 1
ATOM 3576 C CA . PHE A 1 458 ? 7.561 -17.444 -7.717 1.00 95.94 458 PHE A CA 1
ATOM 3577 C C . PHE A 1 458 ? 7.346 -15.998 -8.196 1.00 95.94 458 PHE A C 1
ATOM 3579 O O . PHE A 1 458 ? 7.216 -15.083 -7.378 1.00 95.94 458 PHE A O 1
ATOM 3586 N N . VAL A 1 459 ? 7.265 -15.776 -9.512 1.00 95.81 459 VAL A N 1
ATOM 3587 C CA . VAL A 1 459 ? 7.002 -14.438 -10.068 1.00 95.81 459 VAL A CA 1
ATOM 3588 C C . VAL A 1 459 ? 5.597 -13.966 -9.735 1.00 95.81 459 VAL A C 1
ATOM 3590 O O . VAL A 1 459 ? 5.428 -12.823 -9.309 1.00 95.81 459 VAL A O 1
ATOM 3593 N N . GLU A 1 460 ? 4.595 -14.829 -9.906 1.00 95.69 460 GLU A N 1
ATOM 3594 C CA . GLU A 1 460 ? 3.203 -14.458 -9.649 1.00 95.69 460 GLU A CA 1
ATOM 3595 C C . GLU A 1 460 ? 2.980 -14.113 -8.166 1.00 95.69 460 GLU A C 1
ATOM 3597 O O . GLU A 1 460 ? 2.277 -13.148 -7.859 1.00 95.69 460 GLU A O 1
ATOM 3602 N N . TYR A 1 461 ? 3.660 -14.814 -7.249 1.00 95.88 461 TYR A N 1
ATOM 3603 C CA . TYR A 1 461 ? 3.688 -14.481 -5.822 1.00 95.88 461 TYR A CA 1
ATOM 3604 C C . TYR A 1 461 ? 4.214 -13.059 -5.572 1.00 95.88 461 TYR A C 1
ATOM 3606 O O . TYR A 1 461 ? 3.535 -12.246 -4.936 1.00 95.88 461 TYR A O 1
ATOM 3614 N N . GLY A 1 462 ? 5.391 -12.727 -6.117 1.00 95.94 462 GLY A N 1
ATOM 3615 C CA . GLY A 1 462 ? 5.985 -11.396 -5.961 1.00 95.94 462 GLY A CA 1
ATOM 3616 C C . GLY A 1 462 ? 5.147 -10.287 -6.598 1.00 95.94 462 GLY A C 1
ATOM 3617 O O . GLY A 1 462 ? 4.936 -9.240 -5.985 1.00 95.94 462 GLY A O 1
ATOM 3618 N N . GLN A 1 463 ? 4.618 -10.534 -7.799 1.00 94.38 463 GLN A N 1
ATOM 3619 C CA . GLN A 1 463 ? 3.799 -9.581 -8.548 1.00 94.38 463 GLN A CA 1
ATOM 3620 C C . GLN A 1 463 ? 2.516 -9.214 -7.797 1.00 94.38 463 GLN A C 1
ATOM 3622 O O . GLN A 1 463 ? 2.218 -8.028 -7.650 1.00 94.38 463 GLN A O 1
ATOM 3627 N N . ARG A 1 464 ? 1.782 -10.205 -7.273 1.00 94.00 464 ARG A N 1
ATOM 3628 C CA . ARG A 1 464 ? 0.545 -9.958 -6.514 1.00 94.00 464 ARG A CA 1
ATOM 3629 C C . ARG A 1 464 ? 0.804 -9.194 -5.228 1.00 94.00 464 ARG A C 1
ATOM 3631 O O . ARG A 1 464 ? 0.087 -8.244 -4.930 1.00 94.00 464 ARG A O 1
ATOM 3638 N N . ARG A 1 465 ? 1.851 -9.564 -4.487 1.00 94.69 465 ARG A N 1
ATOM 3639 C CA . ARG A 1 465 ? 2.155 -8.922 -3.201 1.00 94.69 465 ARG A CA 1
ATOM 3640 C C . ARG A 1 465 ? 2.653 -7.493 -3.363 1.00 94.69 465 ARG A C 1
ATOM 3642 O O . ARG A 1 465 ? 2.312 -6.621 -2.570 1.00 94.69 465 ARG A O 1
ATOM 3649 N N . ALA A 1 466 ? 3.428 -7.233 -4.411 1.00 96.19 466 ALA A N 1
ATOM 3650 C CA . ALA A 1 466 ? 3.954 -5.905 -4.705 1.00 96.19 466 ALA A CA 1
ATOM 3651 C C . ALA A 1 466 ? 2.906 -4.935 -5.281 1.00 96.19 466 ALA A C 1
ATOM 3653 O O . ALA A 1 466 ? 3.128 -3.721 -5.239 1.00 96.19 466 ALA A O 1
ATOM 3654 N N . ALA A 1 467 ? 1.784 -5.440 -5.807 1.00 95.50 467 ALA A N 1
ATOM 3655 C CA . ALA A 1 467 ? 0.850 -4.695 -6.650 1.00 95.50 467 ALA A CA 1
ATOM 3656 C C . ALA A 1 467 ? 0.374 -3.365 -6.037 1.00 95.50 467 ALA A C 1
ATOM 3658 O O . ALA A 1 467 ? 0.466 -2.329 -6.699 1.00 95.50 467 ALA A O 1
ATOM 3659 N N . ALA A 1 468 ? -0.064 -3.358 -4.774 1.00 93.56 468 ALA A N 1
ATOM 3660 C CA . ALA A 1 468 ? -0.531 -2.146 -4.089 1.00 93.56 468 ALA A CA 1
ATOM 3661 C C . ALA A 1 468 ? 0.611 -1.207 -3.644 1.00 93.56 468 ALA A C 1
ATOM 3663 O O . ALA A 1 468 ? 0.410 -0.011 -3.442 1.00 93.56 468 ALA A O 1
ATOM 3664 N N . SER A 1 469 ? 1.838 -1.722 -3.516 1.00 95.75 469 SER A N 1
ATOM 3665 C CA . SER A 1 469 ? 2.994 -0.957 -3.020 1.00 95.75 469 SER A CA 1
ATOM 3666 C C . SER A 1 469 ? 3.763 -0.230 -4.125 1.00 95.75 469 SER A C 1
ATOM 3668 O O . SER A 1 469 ? 4.375 0.814 -3.884 1.00 95.75 469 SER A O 1
ATOM 3670 N N . ILE A 1 470 ? 3.737 -0.752 -5.352 1.00 96.88 470 ILE A N 1
ATOM 3671 C CA . ILE A 1 470 ? 4.430 -0.156 -6.501 1.00 96.88 470 ILE A CA 1
ATOM 3672 C C . ILE A 1 470 ? 4.001 1.306 -6.747 1.00 96.88 470 ILE A C 1
ATOM 3674 O O . ILE A 1 470 ? 4.890 2.159 -6.834 1.00 96.88 470 ILE A O 1
ATOM 3678 N N . PRO A 1 471 ? 2.697 1.656 -6.797 1.00 96.31 471 PRO A N 1
ATOM 3679 C CA . PRO A 1 471 ? 2.246 3.018 -7.104 1.00 96.31 471 PRO A CA 1
ATOM 3680 C C . PRO A 1 471 ? 2.669 4.073 -6.079 1.00 96.31 471 PRO A C 1
ATOM 3682 O O . PRO A 1 471 ? 2.716 5.262 -6.400 1.00 96.31 471 PRO A O 1
ATOM 3685 N N . ALA A 1 472 ? 3.013 3.659 -4.855 1.00 94.38 472 ALA A N 1
ATOM 3686 C CA . ALA A 1 472 ? 3.314 4.562 -3.751 1.00 94.38 472 ALA A CA 1
ATOM 3687 C C . ALA A 1 472 ? 4.448 5.553 -4.081 1.00 94.38 472 ALA A C 1
ATOM 3689 O O . ALA A 1 472 ? 4.380 6.710 -3.665 1.00 94.38 472 ALA A O 1
ATOM 3690 N N . ILE A 1 473 ? 5.431 5.170 -4.913 1.00 94.62 473 ILE A N 1
ATOM 3691 C CA . ILE A 1 473 ? 6.515 6.067 -5.360 1.00 94.62 473 ILE A CA 1
ATOM 3692 C C . ILE A 1 473 ? 5.993 7.338 -6.044 1.00 94.62 473 ILE A C 1
ATOM 3694 O O . ILE A 1 473 ? 6.580 8.415 -5.899 1.00 94.62 473 ILE A O 1
ATOM 3698 N N . MET A 1 474 ? 4.852 7.245 -6.735 1.00 95.25 474 MET A N 1
ATOM 3699 C CA . MET A 1 474 ? 4.243 8.368 -7.448 1.00 95.25 474 MET A CA 1
ATOM 3700 C C . MET A 1 474 ? 3.744 9.456 -6.489 1.00 95.25 474 MET A C 1
ATOM 3702 O O . MET A 1 474 ? 3.658 10.630 -6.864 1.00 95.25 474 MET A O 1
ATOM 3706 N N . ALA A 1 475 ? 3.507 9.111 -5.218 1.00 94.00 475 ALA A N 1
ATOM 3707 C CA . ALA A 1 475 ? 3.076 10.052 -4.189 1.00 94.00 475 ALA A CA 1
ATOM 3708 C C . ALA A 1 475 ? 4.118 11.142 -3.909 1.00 94.00 475 ALA A C 1
ATOM 3710 O O . ALA A 1 475 ? 3.779 12.215 -3.402 1.00 94.00 475 ALA A O 1
ATOM 3711 N N . ARG A 1 476 ? 5.383 10.909 -4.286 1.00 91.06 476 ARG A N 1
ATOM 3712 C CA . ARG A 1 476 ? 6.448 11.910 -4.170 1.00 91.06 476 ARG A CA 1
ATOM 3713 C C . ARG A 1 476 ? 6.167 13.166 -4.996 1.00 91.06 476 ARG A C 1
ATOM 3715 O O . ARG A 1 476 ? 6.599 14.254 -4.599 1.00 91.06 476 ARG A O 1
ATOM 3722 N N . TRP A 1 477 ? 5.441 13.047 -6.109 1.00 92.56 477 TRP A N 1
ATOM 3723 C CA . TRP A 1 477 ? 5.042 14.182 -6.950 1.00 92.56 477 TRP A CA 1
ATOM 3724 C C . TRP A 1 477 ? 3.531 14.416 -7.008 1.00 92.56 477 TRP A C 1
ATOM 3726 O O . TRP A 1 477 ? 3.124 15.567 -7.185 1.00 92.56 477 TRP A O 1
ATOM 3736 N N . ASP A 1 478 ? 2.704 13.385 -6.816 1.00 94.38 478 ASP A N 1
ATOM 3737 C CA . ASP A 1 478 ? 1.246 13.517 -6.768 1.00 94.38 478 ASP A CA 1
ATOM 3738 C C . ASP A 1 478 ? 0.609 12.536 -5.769 1.00 94.38 478 ASP A C 1
ATOM 3740 O O . ASP A 1 478 ? 0.346 11.375 -6.075 1.00 94.38 478 ASP A O 1
ATOM 3744 N N . ALA A 1 479 ? 0.333 13.018 -4.553 1.00 92.50 479 ALA A N 1
ATOM 3745 C CA . ALA A 1 479 ? -0.192 12.201 -3.457 1.00 92.50 479 ALA A CA 1
ATOM 3746 C C . ALA A 1 479 ? -1.617 11.661 -3.681 1.00 92.50 479 ALA A C 1
ATOM 3748 O O . ALA A 1 479 ? -2.062 10.805 -2.919 1.00 92.50 479 ALA A O 1
ATOM 3749 N N . ARG A 1 480 ? -2.330 12.118 -4.721 1.00 94.75 480 ARG A N 1
ATOM 3750 C CA . ARG A 1 480 ? -3.653 11.576 -5.075 1.00 94.75 480 ARG A CA 1
ATOM 3751 C C . ARG A 1 480 ? -3.602 10.090 -5.435 1.00 94.75 480 ARG A C 1
ATOM 3753 O O . ARG A 1 480 ? -4.599 9.408 -5.271 1.00 94.75 480 ARG A O 1
ATOM 3760 N N . VAL A 1 481 ? -2.438 9.560 -5.815 1.00 95.56 481 VAL A N 1
ATOM 3761 C CA . VAL A 1 481 ? -2.254 8.115 -6.056 1.00 95.56 481 VAL A CA 1
ATOM 3762 C C . VAL A 1 481 ? -2.533 7.260 -4.824 1.00 95.56 481 VAL A C 1
ATOM 3764 O O . VAL A 1 481 ? -3.046 6.158 -4.955 1.00 95.56 481 VAL A O 1
ATOM 3767 N N . LEU A 1 482 ? -2.298 7.804 -3.629 1.00 94.12 482 LEU A N 1
ATOM 3768 C CA . LEU A 1 482 ? -2.609 7.128 -2.369 1.00 94.12 482 LEU A CA 1
ATOM 3769 C C . LEU A 1 482 ? -4.093 7.219 -1.999 1.00 94.12 482 LEU A C 1
ATOM 3771 O O . LEU A 1 482 ? -4.554 6.461 -1.160 1.00 94.12 482 LEU A O 1
ATOM 3775 N N . GLN A 1 483 ? -4.831 8.170 -2.582 1.00 94.06 483 GLN A N 1
ATOM 3776 C CA . GLN A 1 483 ? -6.288 8.239 -2.437 1.00 94.06 483 GLN A CA 1
ATOM 3777 C C . GLN A 1 483 ? -6.962 7.283 -3.411 1.00 94.06 483 GLN A C 1
ATOM 3779 O O . GLN A 1 483 ? -7.916 6.622 -3.037 1.00 94.06 483 GLN A O 1
ATOM 3784 N N . ASP A 1 484 ? -6.459 7.202 -4.646 1.00 94.88 484 ASP A N 1
ATOM 3785 C CA . ASP A 1 484 ? -6.970 6.254 -5.636 1.00 94.88 484 ASP A CA 1
ATOM 3786 C C . ASP A 1 484 ? -6.826 4.810 -5.151 1.00 94.88 484 ASP A C 1
ATOM 3788 O O . ASP A 1 484 ? -7.736 4.012 -5.353 1.00 94.88 484 ASP A O 1
ATOM 3792 N N . ASN A 1 485 ? -5.682 4.511 -4.518 1.00 93.81 485 ASN A N 1
ATOM 3793 C CA . ASN A 1 485 ? -5.309 3.195 -4.001 1.00 93.81 485 ASN A CA 1
ATOM 3794 C C . ASN A 1 485 ? -5.489 2.064 -5.032 1.00 93.81 485 ASN A C 1
ATOM 3796 O O . ASN A 1 485 ? -5.868 0.939 -4.716 1.00 93.81 485 ASN A O 1
ATOM 3800 N N . GLU A 1 486 ? -5.237 2.391 -6.300 1.00 95.44 486 GLU A N 1
ATOM 3801 C CA . GLU A 1 486 ? -5.266 1.430 -7.393 1.00 95.44 486 GLU A CA 1
ATOM 3802 C C . GLU A 1 486 ? -3.963 0.632 -7.419 1.00 95.44 486 GLU A C 1
ATOM 3804 O O . GLU A 1 486 ? -2.890 1.245 -7.436 1.00 95.44 486 GLU A O 1
ATOM 3809 N N . PRO A 1 487 ? -4.016 -0.707 -7.485 1.00 95.38 487 PRO A N 1
ATOM 3810 C CA . PRO A 1 487 ? -2.813 -1.514 -7.596 1.00 95.38 487 PRO A CA 1
ATOM 3811 C C . PRO A 1 487 ? -2.197 -1.370 -8.994 1.00 95.38 487 PRO A C 1
ATOM 3813 O O . PRO A 1 487 ? -2.895 -1.082 -9.968 1.00 95.38 487 PRO A O 1
ATOM 3816 N N . PHE A 1 488 ? -0.887 -1.593 -9.106 1.00 96.12 488 PHE A N 1
ATOM 3817 C CA . PHE A 1 488 ? -0.175 -1.580 -10.389 1.00 96.12 488 PHE A CA 1
ATOM 3818 C C . PHE A 1 488 ? -0.626 -2.720 -11.314 1.00 96.12 488 PHE A C 1
ATOM 3820 O O . PHE A 1 488 ? -0.829 -2.505 -12.511 1.00 96.12 488 PHE A O 1
ATOM 3827 N N . THR A 1 489 ? -0.832 -3.912 -10.751 1.00 94.75 489 THR A N 1
ATOM 3828 C CA . THR A 1 489 ? -1.453 -5.055 -11.425 1.00 94.75 489 THR A CA 1
ATOM 3829 C C . THR A 1 489 ? -2.758 -5.449 -10.748 1.00 94.75 489 THR A C 1
ATOM 3831 O O . THR A 1 489 ? -2.910 -5.300 -9.539 1.00 94.75 489 THR A O 1
ATOM 3834 N N . ALA A 1 490 ? -3.701 -5.973 -11.525 1.00 94.25 490 ALA A N 1
ATOM 3835 C CA . ALA A 1 490 ? -4.946 -6.550 -11.030 1.00 94.25 490 ALA A CA 1
ATOM 3836 C C . ALA A 1 490 ? -5.162 -7.941 -11.636 1.00 94.25 490 ALA A C 1
ATOM 3838 O O . ALA A 1 490 ? -4.621 -8.255 -12.700 1.00 94.25 490 ALA A O 1
ATOM 3839 N N . VAL A 1 491 ? -5.936 -8.776 -10.942 1.00 92.38 491 VAL A N 1
ATOM 3840 C CA . VAL A 1 491 ? -6.160 -10.174 -11.319 1.00 92.38 491 VAL A CA 1
ATOM 3841 C C . VAL A 1 491 ? -7.434 -10.313 -12.155 1.00 92.38 491 VAL A C 1
ATOM 3843 O O . VAL A 1 491 ? -8.479 -9.759 -11.817 1.00 92.38 491 VAL A O 1
ATOM 3846 N N . PHE A 1 492 ? -7.353 -11.078 -13.242 1.00 91.62 492 PHE A N 1
ATOM 3847 C CA . PHE A 1 492 ? -8.498 -11.529 -14.032 1.00 91.62 492 PHE A CA 1
ATOM 3848 C C . PHE A 1 492 ? -8.306 -12.994 -14.423 1.00 91.62 492 PHE A C 1
ATOM 3850 O O . PHE A 1 492 ? -7.230 -13.370 -14.889 1.00 91.62 492 PHE A O 1
ATOM 3857 N N . GLY A 1 493 ? -9.324 -13.836 -14.213 1.00 89.12 493 GLY A N 1
ATOM 3858 C CA . GLY A 1 493 ? -9.209 -15.280 -14.462 1.00 89.12 493 GLY A CA 1
ATOM 3859 C C . GLY A 1 493 ? -8.034 -15.920 -13.714 1.00 89.12 493 GLY A C 1
ATOM 3860 O O . GLY A 1 493 ? -7.395 -16.828 -14.229 1.00 89.12 493 GLY A O 1
ATOM 3861 N N . GLY A 1 494 ? -7.678 -15.376 -12.545 1.00 89.06 494 GLY A N 1
ATOM 3862 C CA . GLY A 1 494 ? -6.546 -15.842 -11.754 1.00 89.06 494 GLY A CA 1
ATOM 3863 C C . GLY A 1 494 ? -5.157 -15.530 -12.327 1.00 89.06 494 GLY A C 1
ATOM 3864 O O . GLY A 1 494 ? -4.190 -16.073 -11.807 1.00 89.06 494 GLY A O 1
ATOM 3865 N N . ALA A 1 495 ? -5.024 -14.665 -13.338 1.00 91.50 495 ALA A N 1
ATOM 3866 C CA . ALA A 1 495 ? -3.743 -14.166 -13.851 1.00 91.50 495 ALA A CA 1
ATOM 3867 C C . ALA A 1 495 ? -3.629 -12.641 -13.689 1.00 91.50 495 ALA A C 1
ATOM 3869 O O . ALA A 1 495 ? -4.631 -11.927 -13.714 1.00 91.50 495 ALA A O 1
ATOM 3870 N N . SER A 1 496 ? -2.408 -12.132 -13.534 1.00 93.94 496 SER A N 1
ATOM 3871 C CA . SER A 1 496 ? -2.138 -10.702 -13.340 1.00 93.94 496 SER A CA 1
ATOM 3872 C C . SER A 1 496 ? -1.989 -9.922 -14.656 1.00 93.94 496 SER A C 1
ATOM 3874 O O . SER A 1 496 ? -1.295 -10.353 -15.581 1.00 93.94 496 SER A O 1
ATOM 3876 N N . TYR A 1 497 ? -2.580 -8.727 -14.696 1.00 93.56 497 TYR A N 1
ATOM 3877 C CA . TYR A 1 497 ? -2.548 -7.775 -15.814 1.00 93.56 497 TYR A CA 1
ATOM 3878 C C . TYR A 1 497 ? -2.225 -6.365 -15.311 1.00 93.56 497 TYR A C 1
ATOM 3880 O O . TYR A 1 497 ? -2.517 -6.049 -14.157 1.00 93.56 497 TYR A O 1
ATOM 3888 N N . ILE A 1 498 ? -1.665 -5.493 -16.159 1.00 93.06 498 ILE A N 1
ATOM 3889 C CA . ILE A 1 498 ? -1.459 -4.079 -15.806 1.00 93.06 498 ILE A CA 1
ATOM 3890 C C . ILE A 1 498 ? -2.819 -3.405 -15.646 1.00 93.06 498 ILE A C 1
ATOM 3892 O O . ILE A 1 498 ? -3.693 -3.526 -16.507 1.00 93.06 498 ILE A O 1
ATOM 3896 N N . ASN A 1 499 ? -2.970 -2.652 -14.561 1.00 94.81 499 ASN A N 1
ATOM 3897 C CA . ASN A 1 499 ? -4.123 -1.803 -14.321 1.00 94.81 499 ASN A CA 1
ATOM 3898 C C . ASN A 1 499 ? -3.945 -0.444 -15.019 1.00 94.81 499 ASN A C 1
ATOM 3900 O O . ASN A 1 499 ? -3.156 0.395 -14.575 1.00 94.81 499 ASN A O 1
ATOM 3904 N N . ASN A 1 500 ? -4.695 -0.196 -16.094 1.00 93.88 500 ASN A N 1
ATOM 3905 C CA . ASN A 1 500 ? -4.614 1.080 -16.806 1.00 93.88 500 ASN A CA 1
ATOM 3906 C C . ASN A 1 500 ? -5.256 2.225 -16.014 1.00 93.88 500 ASN A C 1
ATOM 3908 O O . ASN A 1 500 ? -4.802 3.363 -16.144 1.00 93.88 500 ASN A O 1
ATOM 3912 N N . ASP A 1 501 ? -6.262 1.955 -15.172 1.00 95.31 501 ASP A N 1
ATOM 3913 C CA . ASP A 1 501 ? -6.956 2.995 -14.398 1.00 95.31 501 ASP A CA 1
ATOM 3914 C C . ASP A 1 501 ? -5.989 3.767 -13.487 1.00 95.31 501 ASP A C 1
ATOM 3916 O O . ASP A 1 501 ? -6.142 4.980 -13.337 1.00 95.31 501 ASP A O 1
ATOM 3920 N N . LEU A 1 502 ? -4.939 3.112 -12.967 1.00 95.56 502 LEU A N 1
ATOM 3921 C CA . LEU A 1 502 ? -3.870 3.759 -12.196 1.00 95.56 502 LEU A CA 1
ATOM 3922 C C . LEU A 1 502 ? -3.253 4.952 -12.952 1.00 95.56 502 LEU A C 1
ATOM 3924 O O . LEU A 1 502 ? -3.059 6.038 -12.396 1.00 95.56 502 LEU A O 1
ATOM 3928 N N . PHE A 1 503 ? -2.935 4.757 -14.233 1.00 94.12 503 PHE A N 1
ATOM 3929 C CA . PHE A 1 503 ? -2.307 5.779 -15.069 1.00 94.12 503 PHE A CA 1
ATOM 3930 C C . PHE A 1 503 ? -3.338 6.746 -15.647 1.00 94.12 503 PHE A C 1
ATOM 3932 O O . PHE A 1 503 ? -3.123 7.961 -15.642 1.00 94.12 503 PHE A O 1
ATOM 3939 N N . LEU A 1 504 ? -4.478 6.227 -16.104 1.00 94.81 504 LEU A N 1
ATOM 3940 C CA . LEU A 1 504 ? -5.552 7.017 -16.701 1.00 94.81 504 LEU A CA 1
ATOM 3941 C C . LEU A 1 504 ? -6.146 8.014 -15.696 1.00 94.81 504 LEU A C 1
ATOM 3943 O O . LEU A 1 504 ? -6.399 9.162 -16.066 1.00 94.81 504 LEU A O 1
ATOM 3947 N N . ALA A 1 505 ? -6.251 7.653 -14.413 1.00 96.19 505 ALA A N 1
ATOM 3948 C CA . ALA A 1 505 ? -6.639 8.580 -13.350 1.00 96.19 505 ALA A CA 1
ATOM 3949 C C . ALA A 1 505 ? -5.695 9.786 -13.254 1.00 96.19 505 ALA A C 1
ATOM 3951 O O . ALA A 1 505 ? -6.144 10.932 -13.142 1.00 96.19 505 ALA A O 1
ATOM 3952 N N . ARG A 1 506 ? -4.381 9.557 -13.369 1.00 94.44 506 ARG A N 1
ATOM 3953 C CA . ARG A 1 506 ? -3.382 10.634 -13.368 1.00 94.44 506 ARG A CA 1
ATOM 3954 C C . ARG A 1 506 ? -3.458 11.500 -14.616 1.00 94.44 506 ARG A C 1
ATOM 3956 O O . ARG A 1 506 ? -3.429 12.724 -14.489 1.00 94.44 506 ARG A O 1
ATOM 3963 N N . LEU A 1 507 ? -3.641 10.913 -15.796 1.00 94.56 507 LEU A N 1
ATOM 3964 C CA . LEU A 1 507 ? -3.833 11.689 -17.026 1.00 94.56 507 LEU A CA 1
ATOM 3965 C C . LEU A 1 507 ? -5.102 12.553 -16.960 1.00 94.56 507 LEU A C 1
ATOM 3967 O O . LEU A 1 507 ? -5.036 13.746 -17.262 1.00 94.56 507 LEU A O 1
ATOM 3971 N N . ALA A 1 508 ? -6.222 12.005 -16.479 1.00 94.75 508 ALA A N 1
ATOM 3972 C CA . ALA A 1 508 ? -7.483 12.733 -16.306 1.00 94.75 508 ALA A CA 1
ATOM 3973 C C . ALA A 1 508 ? -7.354 13.912 -15.319 1.00 94.75 508 ALA A C 1
ATOM 3975 O O . ALA A 1 508 ? -7.892 15.011 -15.539 1.00 94.75 508 ALA A O 1
ATOM 3976 N N . ASP A 1 509 ? -6.603 13.697 -14.240 1.00 95.19 509 ASP A N 1
ATOM 3977 C CA . ASP A 1 509 ? -6.277 14.702 -13.235 1.00 95.19 509 ASP A CA 1
ATOM 3978 C C . ASP A 1 509 ? -5.357 15.805 -13.772 1.00 95.19 509 ASP A C 1
ATOM 3980 O O . ASP A 1 509 ? -5.518 16.975 -13.408 1.00 95.19 509 ASP A O 1
ATOM 3984 N N . TRP A 1 510 ? -4.398 15.445 -14.626 1.00 95.44 510 TRP A N 1
ATOM 3985 C CA . TRP A 1 510 ? -3.476 16.385 -15.262 1.00 95.44 510 TRP A CA 1
ATOM 3986 C C . TRP A 1 510 ? -4.049 17.032 -16.524 1.00 95.44 510 TRP A C 1
ATOM 3988 O O . TRP A 1 510 ? -3.479 17.996 -17.017 1.00 95.44 510 TRP A O 1
ATOM 3998 N N . GLY A 1 511 ? -5.186 16.555 -17.032 1.00 94.75 511 GLY A N 1
ATOM 3999 C CA . GLY A 1 511 ? -5.794 17.048 -18.266 1.00 94.75 511 GLY A CA 1
ATOM 4000 C C . GLY A 1 511 ? -5.074 16.612 -19.539 1.00 94.75 511 GLY A C 1
ATOM 4001 O O . GLY A 1 511 ? -5.169 17.321 -20.539 1.00 94.75 511 GLY A O 1
ATOM 4002 N N . LEU A 1 512 ? -4.353 15.490 -19.499 1.00 93.62 512 LEU A N 1
ATOM 4003 C CA . LEU A 1 512 ? -3.692 14.882 -20.653 1.00 93.62 512 LEU A CA 1
ATOM 4004 C C . LEU A 1 512 ? -4.606 13.839 -21.323 1.00 93.62 512 LEU A C 1
ATOM 4006 O O . LEU A 1 512 ? -5.358 13.161 -20.621 1.00 93.62 512 LEU A O 1
ATOM 4010 N N . PRO A 1 513 ? -4.541 13.687 -22.659 1.00 92.00 513 PRO A N 1
ATOM 4011 C CA . PRO A 1 513 ? -5.305 12.669 -23.367 1.00 92.00 513 PRO A CA 1
ATOM 4012 C C . PRO A 1 513 ? -4.692 11.273 -23.197 1.00 92.00 513 PRO A C 1
ATOM 4014 O O . PRO A 1 513 ? -3.483 11.132 -23.002 1.00 92.00 513 PRO A O 1
ATOM 4017 N N . SER A 1 514 ? -5.515 10.230 -23.334 1.00 89.69 514 SER A N 1
ATOM 4018 C CA . SER A 1 514 ? -5.072 8.830 -23.214 1.00 89.69 514 SER A CA 1
ATOM 4019 C C . SER A 1 514 ? -4.285 8.318 -24.430 1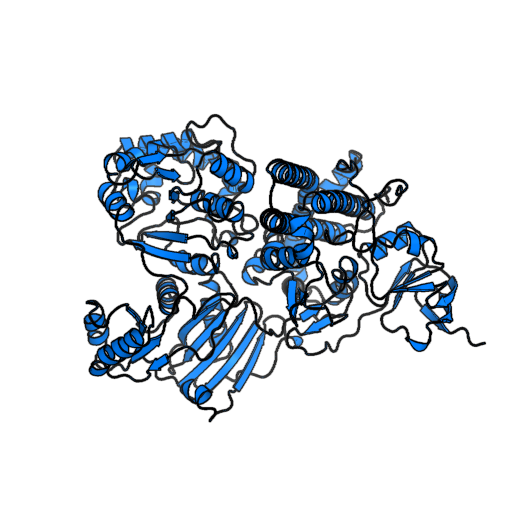.00 89.69 514 SER A C 1
ATOM 4021 O O . SER A 1 514 ? -3.520 7.363 -24.307 1.00 89.69 514 SER A O 1
ATOM 4023 N N . SER A 1 515 ? -4.379 8.989 -25.584 1.00 81.25 515 SER A N 1
ATOM 4024 C CA . SER A 1 515 ? -3.716 8.586 -26.836 1.00 81.25 515 SER A CA 1
ATOM 4025 C C . SER A 1 515 ? -2.192 8.476 -26.721 1.00 81.25 515 SER A C 1
ATOM 4027 O O . SER A 1 515 ? -1.591 7.563 -27.285 1.00 81.25 515 SER A O 1
ATOM 4029 N N . SER A 1 516 ? -1.556 9.383 -25.973 1.00 76.25 516 SER A N 1
ATOM 4030 C CA . SER A 1 516 ? -0.103 9.357 -25.761 1.00 76.25 516 SER A CA 1
ATOM 4031 C C . SER A 1 516 ? 0.331 8.142 -24.942 1.00 76.25 516 SER A C 1
ATOM 4033 O O . SER A 1 516 ? 1.359 7.544 -25.234 1.00 76.25 516 SER A O 1
ATOM 4035 N N . TYR A 1 517 ? -0.474 7.754 -23.951 1.00 83.00 517 TYR A N 1
ATOM 4036 C CA . TYR A 1 517 ? -0.211 6.600 -23.094 1.00 83.00 517 TYR A CA 1
ATOM 4037 C C . TYR A 1 517 ? -0.436 5.274 -23.831 1.00 83.00 517 TYR A C 1
ATOM 4039 O O . TYR A 1 517 ? 0.411 4.386 -23.745 1.00 83.00 517 TYR A O 1
ATOM 4047 N N . ALA A 1 518 ? -1.500 5.174 -24.636 1.00 77.81 518 ALA A N 1
ATOM 4048 C CA . ALA A 1 518 ? -1.762 3.996 -25.469 1.00 77.81 518 ALA A CA 1
ATOM 4049 C C . ALA A 1 518 ? -0.573 3.659 -26.390 1.00 77.81 518 ALA A C 1
ATOM 4051 O O . ALA A 1 518 ? -0.145 2.509 -26.465 1.00 77.81 518 ALA A O 1
ATOM 4052 N N . GLY A 1 519 ? 0.019 4.672 -27.036 1.00 70.75 519 GLY A N 1
ATOM 4053 C CA . GLY A 1 519 ? 1.187 4.483 -27.904 1.00 70.75 519 GLY A CA 1
ATOM 4054 C C . GLY A 1 519 ? 2.489 4.131 -27.168 1.00 70.75 519 GLY A C 1
ATOM 4055 O O . GLY A 1 519 ? 3.425 3.622 -27.789 1.00 70.75 519 GLY A O 1
ATOM 4056 N N . GLU A 1 520 ? 2.582 4.407 -25.865 1.00 76.62 520 GLU A N 1
ATOM 4057 C CA . GLU A 1 520 ? 3.764 4.087 -25.057 1.00 76.62 520 GLU A CA 1
ATOM 4058 C C . GLU A 1 520 ? 3.703 2.693 -24.441 1.00 76.62 520 GLU A C 1
ATOM 4060 O O . GLU A 1 520 ? 4.705 1.981 -24.510 1.00 76.62 520 GLU A O 1
ATOM 4065 N N . VAL A 1 521 ? 2.560 2.311 -23.867 1.00 69.94 521 VAL A N 1
ATOM 4066 C CA . VAL A 1 521 ? 2.371 1.013 -23.197 1.00 69.94 521 VAL A CA 1
ATOM 4067 C C . VAL A 1 521 ? 2.079 -0.110 -24.189 1.00 69.94 521 VAL A C 1
ATOM 4069 O O . VAL A 1 521 ? 2.459 -1.247 -23.935 1.00 69.94 521 VAL A O 1
ATOM 4072 N N . GLY A 1 522 ? 1.481 0.207 -25.340 1.00 66.50 522 GLY A N 1
ATOM 4073 C CA . GLY A 1 522 ? 0.948 -0.790 -26.262 1.00 66.50 522 GLY A CA 1
ATOM 4074 C C . GLY A 1 522 ? -0.467 -1.212 -25.855 1.00 66.50 522 GLY A C 1
ATOM 4075 O O . GLY A 1 522 ? -0.819 -1.224 -24.677 1.00 66.50 522 GLY A O 1
ATOM 4076 N N . GLY A 1 523 ? -1.302 -1.529 -26.843 1.00 73.25 523 GLY A N 1
ATOM 4077 C CA . GLY A 1 523 ? -2.722 -1.824 -26.635 1.00 73.25 523 GLY A CA 1
ATOM 4078 C C . GLY A 1 523 ? -3.630 -0.607 -26.833 1.00 73.25 523 GLY A C 1
ATOM 4079 O O . GLY A 1 523 ? -3.233 0.411 -27.402 1.00 73.25 523 GLY A O 1
ATOM 4080 N N . ALA A 1 524 ? -4.877 -0.738 -26.388 1.00 78.94 524 ALA A N 1
ATOM 4081 C CA . ALA A 1 524 ? -5.905 0.289 -26.513 1.00 78.94 524 ALA A CA 1
ATOM 4082 C C . ALA A 1 524 ? -6.334 0.812 -25.134 1.00 78.94 524 ALA A C 1
ATOM 4084 O O . ALA A 1 524 ? -6.151 0.128 -24.125 1.00 78.94 524 ALA A O 1
ATOM 4085 N N . THR A 1 525 ? -6.838 2.042 -25.053 1.00 85.62 525 THR A N 1
ATOM 4086 C CA . THR A 1 525 ? -7.298 2.623 -23.781 1.00 85.62 525 THR A CA 1
ATOM 4087 C C . THR A 1 525 ? -8.553 3.457 -23.994 1.00 85.62 525 THR A C 1
ATOM 4089 O O . THR A 1 525 ? -8.684 4.056 -25.066 1.00 85.62 525 THR A O 1
ATOM 4092 N N . PRO A 1 526 ? -9.438 3.566 -22.985 1.00 88.31 526 PRO A N 1
ATOM 4093 C CA . PRO A 1 526 ? -10.609 4.417 -23.085 1.00 88.31 526 PRO A CA 1
ATOM 4094 C C . PRO A 1 526 ? -10.216 5.873 -23.326 1.00 88.31 526 PRO A C 1
ATOM 4096 O O . PRO A 1 526 ? -9.175 6.357 -22.858 1.00 88.31 526 PRO A O 1
ATOM 4099 N N . GLN A 1 527 ? -11.044 6.593 -24.079 1.00 87.75 527 GLN A N 1
ATOM 4100 C CA . GLN A 1 527 ? -10.717 7.950 -24.500 1.00 87.75 527 GLN A CA 1
ATOM 4101 C C . GLN A 1 527 ? -10.801 8.941 -23.330 1.00 87.75 527 GLN A C 1
ATOM 4103 O O . GLN A 1 527 ? -11.861 9.166 -22.748 1.00 87.75 527 GLN A O 1
ATOM 4108 N N . LEU A 1 528 ? -9.685 9.615 -23.045 1.00 90.81 528 LEU A N 1
ATOM 4109 C CA . LEU A 1 528 ? -9.649 10.804 -22.195 1.00 90.81 528 LEU A CA 1
ATOM 4110 C C . LEU A 1 528 ? -9.400 12.048 -23.058 1.00 90.81 528 LEU A C 1
ATOM 4112 O O . LEU A 1 528 ? -8.439 12.062 -23.832 1.00 90.81 528 LEU A O 1
ATOM 4116 N N . PRO A 1 529 ? -10.222 13.107 -22.942 1.00 90.38 529 PRO A N 1
ATOM 4117 C CA . PRO A 1 529 ? -10.016 14.333 -23.700 1.00 90.38 529 PRO A CA 1
ATOM 4118 C C . PRO A 1 529 ? -8.888 15.186 -23.103 1.00 90.38 529 PRO A C 1
ATOM 4120 O O . PRO A 1 529 ? -8.702 15.239 -21.884 1.00 90.38 529 PRO A O 1
ATOM 4123 N N . LEU A 1 530 ? -8.191 15.941 -23.957 1.00 93.94 530 LEU A N 1
ATOM 4124 C CA . LEU A 1 530 ? -7.272 16.994 -23.521 1.00 93.94 530 LEU A CA 1
ATOM 4125 C C . LEU A 1 530 ? -8.055 18.086 -22.771 1.00 93.94 530 LEU A C 1
ATOM 4127 O O . LEU A 1 530 ? -9.065 18.591 -23.262 1.00 93.94 530 LEU A O 1
ATOM 4131 N N . ARG A 1 531 ? -7.572 18.492 -21.592 1.00 95.19 531 ARG A N 1
ATOM 4132 C CA . ARG A 1 531 ? -8.156 19.578 -20.783 1.00 95.19 531 ARG A CA 1
ATOM 4133 C C . ARG A 1 531 ? -7.090 20.651 -20.521 1.00 95.19 531 ARG A C 1
ATOM 4135 O O . ARG A 1 531 ? -6.456 20.622 -19.463 1.00 95.19 531 ARG A O 1
ATOM 4142 N N . PRO A 1 532 ? -6.903 21.628 -21.434 1.00 95.88 532 PRO A N 1
ATOM 4143 C CA . PRO A 1 532 ? -5.778 22.570 -21.394 1.00 95.88 532 PRO A CA 1
ATOM 4144 C C . PRO A 1 532 ? -5.636 23.335 -20.072 1.00 95.88 532 PRO A C 1
ATOM 4146 O O . PRO A 1 532 ? -4.537 23.478 -19.546 1.00 95.88 532 PRO A O 1
ATOM 4149 N N . LEU A 1 533 ? -6.749 23.763 -19.467 1.00 96.88 533 LEU A N 1
ATOM 4150 C CA . LEU A 1 533 ? -6.717 24.475 -18.184 1.00 96.88 533 LEU A CA 1
ATOM 4151 C C . LEU A 1 533 ? -6.199 23.600 -17.028 1.00 96.88 533 LEU A C 1
ATOM 4153 O O . LEU A 1 533 ? -5.509 24.097 -16.138 1.00 96.88 533 LEU A O 1
ATOM 4157 N N . ARG A 1 534 ? -6.502 22.295 -17.027 1.00 95.94 534 ARG A N 1
ATOM 4158 C CA . ARG A 1 534 ? -5.964 21.350 -16.030 1.00 95.94 534 ARG A CA 1
ATOM 4159 C C . ARG A 1 534 ? -4.490 21.045 -16.284 1.00 95.94 534 ARG A C 1
ATOM 4161 O O . ARG A 1 534 ? -3.729 20.944 -15.320 1.00 95.94 534 ARG A O 1
ATOM 4168 N N . LEU A 1 535 ? -4.100 20.979 -17.556 1.00 96.31 535 LEU A N 1
ATOM 4169 C CA . LEU A 1 535 ? -2.713 20.812 -17.975 1.00 96.31 535 LEU A CA 1
ATOM 4170 C C . LEU A 1 535 ? -1.841 21.964 -17.476 1.00 96.31 535 LEU A C 1
ATOM 4172 O O . LEU A 1 535 ? -0.849 21.725 -16.789 1.00 96.31 535 LEU A O 1
ATOM 4176 N N . LEU A 1 536 ? -2.266 23.208 -17.707 1.00 96.12 536 LEU A N 1
ATOM 4177 C CA . LEU A 1 536 ? -1.569 24.398 -17.211 1.00 96.12 536 LEU A CA 1
ATOM 4178 C C . LEU A 1 536 ? -1.422 24.379 -15.680 1.00 96.12 536 LEU A C 1
ATOM 4180 O O . LEU A 1 536 ? -0.332 24.598 -15.154 1.00 96.12 536 LEU A O 1
ATOM 4184 N N . ARG A 1 537 ? -2.487 24.013 -14.953 1.00 96.19 537 ARG A N 1
ATOM 4185 C CA . ARG A 1 537 ? -2.462 23.849 -13.484 1.00 96.19 537 ARG A CA 1
ATOM 4186 C C . ARG A 1 537 ? -1.566 22.703 -13.002 1.00 96.19 537 ARG A C 1
ATOM 4188 O O . ARG A 1 537 ? -1.303 22.610 -11.801 1.00 96.19 537 ARG A O 1
ATOM 4195 N N . SER A 1 538 ? -1.139 21.811 -13.891 1.00 96.38 538 SER A N 1
ATOM 4196 C CA . SER A 1 538 ? -0.311 20.643 -13.572 1.00 96.38 538 SER A CA 1
ATOM 4197 C C . SER A 1 538 ? 1.161 20.817 -13.930 1.00 96.38 538 SER A C 1
ATOM 4199 O O . SER A 1 538 ? 1.976 20.024 -13.463 1.00 96.38 538 SER A O 1
ATOM 4201 N N . LEU A 1 539 ? 1.539 21.889 -14.635 1.00 94.94 539 LEU A N 1
ATOM 4202 C CA . LEU A 1 539 ? 2.937 22.165 -14.988 1.00 94.94 539 LEU A CA 1
ATOM 4203 C C . LEU A 1 539 ? 3.898 22.154 -13.781 1.00 94.94 539 LEU A C 1
ATOM 4205 O O . LEU A 1 539 ? 4.932 21.489 -13.873 1.00 94.94 539 LEU A O 1
ATOM 4209 N N . PRO A 1 540 ? 3.578 22.763 -12.615 1.00 95.31 540 PRO A N 1
ATOM 4210 C CA . PRO A 1 540 ? 4.464 22.682 -11.450 1.00 95.31 540 PRO A CA 1
ATOM 4211 C C . PRO A 1 540 ? 4.651 21.246 -10.941 1.00 95.31 540 PRO A C 1
ATOM 4213 O O . PRO A 1 540 ? 5.737 20.880 -10.489 1.00 95.31 540 PRO A O 1
ATOM 4216 N N . ARG A 1 541 ? 3.608 20.405 -11.050 1.00 94.94 541 ARG A N 1
ATOM 4217 C CA . ARG A 1 541 ? 3.691 18.983 -10.684 1.00 94.94 541 ARG A CA 1
ATOM 4218 C C . ARG A 1 541 ? 4.615 18.234 -11.628 1.00 94.94 541 ARG A C 1
ATOM 4220 O O . ARG A 1 541 ? 5.382 17.409 -11.155 1.00 94.94 541 ARG A O 1
ATOM 4227 N N . PHE A 1 542 ? 4.602 18.541 -12.923 1.00 94.38 542 PHE A N 1
ATOM 4228 C CA . PHE A 1 542 ? 5.521 17.921 -13.877 1.00 94.38 542 PHE A CA 1
ATOM 4229 C C . PHE A 1 542 ? 6.972 18.301 -13.620 1.00 94.38 542 PHE A C 1
ATOM 4231 O O . PHE A 1 542 ? 7.825 17.422 -13.635 1.00 94.38 542 PHE A O 1
ATOM 4238 N N . LEU A 1 543 ? 7.260 19.565 -13.305 1.00 92.69 543 LEU A N 1
ATOM 4239 C CA . LEU A 1 543 ? 8.616 19.971 -12.921 1.00 92.69 543 LEU A CA 1
ATOM 4240 C C . LEU A 1 543 ? 9.091 19.212 -11.675 1.00 92.69 543 LEU A C 1
ATOM 4242 O O . LEU A 1 543 ? 10.187 18.650 -11.672 1.00 92.69 543 LEU A O 1
ATOM 4246 N N . ARG A 1 544 ? 8.232 19.115 -10.652 1.00 93.94 544 ARG A N 1
ATOM 4247 C CA . ARG A 1 544 ? 8.501 18.324 -9.442 1.00 93.94 544 ARG A CA 1
ATOM 4248 C C . ARG A 1 544 ? 8.703 16.840 -9.759 1.00 93.94 544 ARG A C 1
ATOM 4250 O O . ARG A 1 544 ? 9.667 16.249 -9.285 1.00 93.94 544 ARG A O 1
ATOM 4257 N N . MET A 1 545 ? 7.823 16.252 -10.564 1.00 95.38 545 MET A N 1
ATOM 4258 C CA . MET A 1 545 ? 7.890 14.862 -11.018 1.00 95.38 545 MET A CA 1
ATOM 4259 C C . MET A 1 545 ? 9.217 14.582 -11.723 1.00 95.38 545 MET A C 1
ATOM 4261 O O . MET A 1 545 ? 9.898 13.625 -11.374 1.00 95.38 545 MET A O 1
ATOM 4265 N N . GLN A 1 546 ? 9.631 15.451 -12.645 1.00 93.38 546 GLN A N 1
ATOM 4266 C CA . GLN A 1 546 ? 10.893 15.300 -13.363 1.00 93.38 546 GLN A CA 1
ATOM 4267 C C . GLN A 1 546 ? 12.107 15.443 -12.452 1.00 93.38 546 GLN A C 1
ATOM 4269 O O . GLN A 1 546 ? 13.031 14.641 -12.548 1.00 93.38 546 GLN A O 1
ATOM 4274 N N . HIS A 1 547 ? 12.104 16.420 -11.544 1.00 93.56 547 HIS A N 1
ATOM 4275 C CA . HIS A 1 547 ? 13.184 16.586 -10.575 1.00 93.56 547 HIS A CA 1
ATOM 4276 C C . HIS A 1 547 ? 13.346 15.341 -9.688 1.00 93.56 547 HIS A C 1
ATOM 4278 O O . HIS A 1 547 ? 14.449 14.813 -9.552 1.00 93.56 547 HIS A O 1
ATOM 4284 N N . ILE A 1 548 ? 12.238 14.829 -9.146 1.00 93.31 548 ILE A N 1
ATOM 4285 C CA . ILE A 1 548 ? 12.232 13.656 -8.264 1.00 93.31 548 ILE A CA 1
ATOM 4286 C C . ILE A 1 548 ? 12.634 12.388 -9.018 1.00 93.31 548 ILE A C 1
ATOM 4288 O O . ILE A 1 548 ? 13.490 11.646 -8.540 1.00 93.31 548 ILE A O 1
ATOM 4292 N N . ALA A 1 549 ? 12.050 12.143 -10.193 1.00 95.06 549 ALA A N 1
ATOM 4293 C CA . ALA A 1 549 ? 12.336 10.953 -10.989 1.00 95.06 549 ALA A CA 1
ATOM 4294 C C . ALA A 1 549 ? 13.805 10.905 -11.430 1.00 95.06 549 ALA A C 1
ATOM 4296 O O . ALA A 1 549 ? 14.442 9.859 -11.340 1.00 95.06 549 ALA A O 1
ATOM 4297 N N . ARG A 1 550 ? 14.370 12.050 -11.838 1.00 94.81 550 ARG A N 1
ATOM 4298 C CA . ARG A 1 550 ? 15.789 12.178 -12.202 1.00 94.81 550 ARG A CA 1
ATOM 4299 C C . ARG A 1 550 ? 16.705 11.969 -10.999 1.00 94.81 550 ARG A C 1
ATOM 4301 O O . ARG A 1 550 ? 17.650 11.195 -11.105 1.00 94.81 550 ARG A O 1
ATOM 4308 N N . GLY A 1 551 ? 16.394 12.580 -9.854 1.00 93.75 551 GLY A N 1
ATOM 4309 C CA . GLY A 1 551 ? 17.145 12.362 -8.614 1.00 93.75 551 GLY A CA 1
ATOM 4310 C C . GLY A 1 551 ? 17.137 10.897 -8.162 1.00 93.75 551 GLY A C 1
ATOM 4311 O O . GLY A 1 551 ? 18.163 10.387 -7.721 1.00 93.75 551 GLY A O 1
ATOM 4312 N N . HIS A 1 552 ? 16.016 10.192 -8.348 1.00 94.50 552 HIS A N 1
ATOM 4313 C CA . HIS A 1 552 ? 15.892 8.765 -8.035 1.00 94.50 552 HIS A CA 1
ATOM 4314 C C . HIS A 1 552 ? 16.812 7.875 -8.888 1.00 94.50 552 HIS A C 1
ATOM 4316 O O . HIS A 1 552 ? 17.197 6.795 -8.447 1.00 94.50 552 HIS A O 1
ATOM 4322 N N . LEU A 1 553 ? 17.209 8.289 -10.096 1.00 95.38 553 LEU A N 1
ATOM 4323 C CA . LEU A 1 553 ? 18.113 7.472 -10.920 1.00 95.38 553 LEU A CA 1
ATOM 4324 C C . LEU A 1 553 ? 19.446 7.202 -10.207 1.00 95.38 553 LEU A C 1
ATOM 4326 O O . LEU A 1 553 ? 20.001 6.113 -10.329 1.00 95.38 553 LEU A O 1
ATOM 4330 N N . LEU A 1 554 ? 19.907 8.156 -9.395 1.00 92.81 554 LEU A N 1
ATOM 4331 C CA . LEU A 1 554 ? 21.147 8.045 -8.626 1.00 92.81 554 LEU A CA 1
ATOM 4332 C C . LEU A 1 554 ? 21.032 7.090 -7.426 1.00 92.81 554 LEU A C 1
ATOM 4334 O O . LEU A 1 554 ? 22.052 6.639 -6.913 1.00 92.81 554 LEU A O 1
ATOM 4338 N N . SER A 1 555 ? 19.817 6.743 -6.981 1.00 92.56 555 SER A N 1
ATOM 4339 C CA . SER A 1 555 ? 19.613 5.761 -5.905 1.00 92.56 555 SER A CA 1
ATOM 4340 C C . SER A 1 555 ? 19.493 4.318 -6.404 1.00 92.56 555 SER A C 1
ATOM 4342 O O . SER A 1 555 ? 19.441 3.400 -5.586 1.00 92.56 555 SER A O 1
ATOM 4344 N N . LEU A 1 556 ? 19.455 4.091 -7.724 1.00 96.75 556 LEU A N 1
ATOM 4345 C CA . LEU A 1 556 ? 19.295 2.749 -8.293 1.00 96.75 556 LEU A CA 1
ATOM 4346 C C . LEU A 1 556 ? 20.498 1.847 -7.995 1.00 96.75 556 LEU A C 1
ATOM 4348 O O . LEU A 1 556 ? 20.303 0.705 -7.590 1.00 96.75 556 LEU A O 1
ATOM 4352 N N . GLU A 1 557 ? 21.730 2.342 -8.145 1.00 96.88 557 GLU A N 1
ATOM 4353 C CA . GLU A 1 557 ? 22.933 1.536 -7.883 1.00 96.88 557 GLU A CA 1
ATOM 4354 C C . GLU A 1 557 ? 23.060 1.133 -6.401 1.00 96.88 557 GLU A C 1
ATOM 4356 O O . GLU A 1 557 ? 23.211 -0.064 -6.136 1.00 96.88 557 GLU A O 1
ATOM 4361 N N . PRO A 1 558 ? 22.948 2.055 -5.421 1.00 95.31 558 PRO A N 1
ATOM 4362 C CA . PRO A 1 558 ? 22.916 1.675 -4.009 1.00 95.31 558 PRO A CA 1
ATOM 4363 C C . PRO A 1 558 ? 21.816 0.654 -3.689 1.00 95.31 558 PRO A C 1
ATOM 4365 O O . PRO A 1 558 ? 22.068 -0.310 -2.966 1.00 95.31 558 PRO A O 1
ATOM 4368 N N . GLY A 1 559 ? 20.621 0.823 -4.268 1.00 95.44 559 GLY A N 1
ATOM 4369 C CA . GLY A 1 559 ? 19.507 -0.110 -4.097 1.00 95.44 559 GLY A CA 1
ATOM 4370 C C . GLY A 1 559 ? 19.811 -1.510 -4.638 1.00 95.44 559 GLY A C 1
ATOM 4371 O O . GLY A 1 559 ? 19.618 -2.492 -3.923 1.00 95.44 559 GLY A O 1
ATOM 4372 N N . LEU A 1 560 ? 20.361 -1.606 -5.854 1.00 97.94 560 LEU A N 1
ATOM 4373 C CA . LEU A 1 560 ? 20.795 -2.874 -6.453 1.00 97.94 560 LEU A CA 1
ATOM 4374 C C . LEU A 1 560 ? 21.834 -3.579 -5.575 1.00 97.94 560 LEU A C 1
ATOM 4376 O O . LEU A 1 560 ? 21.666 -4.749 -5.246 1.00 97.94 560 LEU A O 1
ATOM 4380 N N . ARG A 1 561 ? 22.872 -2.854 -5.137 1.00 96.62 561 ARG A N 1
ATOM 4381 C CA . ARG A 1 561 ? 23.924 -3.394 -4.258 1.00 96.62 561 ARG A CA 1
ATOM 4382 C C . ARG A 1 561 ? 23.378 -3.847 -2.906 1.00 96.62 561 ARG A C 1
ATOM 4384 O O . ARG A 1 561 ? 23.896 -4.794 -2.321 1.00 96.62 561 ARG A O 1
ATOM 4391 N N . ARG A 1 562 ? 22.360 -3.169 -2.369 1.00 94.50 562 ARG A N 1
ATOM 4392 C CA . ARG A 1 562 ? 21.703 -3.587 -1.126 1.00 94.50 562 ARG A CA 1
ATOM 4393 C C . ARG A 1 562 ? 20.976 -4.914 -1.312 1.00 94.50 562 ARG A C 1
ATOM 4395 O O . ARG A 1 562 ? 21.283 -5.852 -0.587 1.00 94.50 562 ARG A O 1
ATOM 4402 N N . PHE A 1 563 ? 20.079 -5.005 -2.291 1.00 96.50 563 PHE A N 1
ATOM 4403 C CA . PHE A 1 563 ? 19.326 -6.234 -2.545 1.00 96.50 563 PHE A CA 1
ATOM 4404 C C . PHE A 1 563 ? 20.242 -7.410 -2.898 1.00 96.50 563 PHE A C 1
ATOM 4406 O O . PHE A 1 563 ? 20.020 -8.517 -2.425 1.00 96.50 563 PHE A O 1
ATOM 4413 N N . ASP A 1 564 ? 21.315 -7.166 -3.646 1.00 96.94 564 ASP A N 1
ATOM 4414 C CA . ASP A 1 564 ? 22.305 -8.195 -3.959 1.00 96.94 564 ASP A CA 1
ATOM 4415 C C . ASP A 1 564 ? 23.007 -8.752 -2.709 1.00 96.94 564 ASP A C 1
ATOM 4417 O O . ASP A 1 564 ? 23.156 -9.965 -2.562 1.00 96.94 564 ASP A O 1
ATOM 4421 N N . ARG A 1 565 ? 23.370 -7.876 -1.761 1.00 95.62 565 ARG A N 1
ATOM 4422 C CA . ARG A 1 565 ? 23.921 -8.291 -0.460 1.00 95.62 565 ARG A CA 1
ATOM 4423 C C . ARG A 1 565 ? 22.901 -9.057 0.378 1.00 95.62 565 ARG A C 1
ATOM 4425 O O . ARG A 1 565 ? 23.264 -10.080 0.948 1.00 95.62 565 ARG A O 1
ATOM 4432 N N . GLU A 1 566 ? 21.653 -8.592 0.437 1.00 95.00 566 GLU A N 1
ATOM 4433 C CA . GLU A 1 566 ? 20.575 -9.291 1.154 1.00 95.00 566 GLU A CA 1
ATOM 4434 C C . GLU A 1 566 ? 20.365 -10.709 0.596 1.00 95.00 566 GLU A C 1
ATOM 4436 O O . GLU A 1 566 ? 20.289 -11.669 1.359 1.00 95.00 566 GLU A O 1
ATOM 4441 N N . LEU A 1 567 ? 20.342 -10.869 -0.733 1.00 96.81 567 LEU A N 1
ATOM 4442 C CA . LEU A 1 567 ? 20.220 -12.180 -1.375 1.00 96.81 567 LEU A CA 1
ATOM 4443 C C . LEU A 1 567 ? 21.404 -13.095 -1.032 1.00 96.81 567 LEU A C 1
ATOM 4445 O O . LEU A 1 567 ? 21.212 -14.273 -0.733 1.00 96.81 567 LEU A O 1
ATOM 4449 N N . ALA A 1 568 ? 22.628 -12.559 -1.051 1.00 95.75 568 ALA A N 1
ATOM 4450 C CA . ALA A 1 568 ? 23.819 -13.313 -0.671 1.00 95.75 568 ALA A CA 1
ATOM 4451 C C . ALA A 1 568 ? 23.769 -13.767 0.799 1.00 95.75 568 ALA A C 1
ATOM 4453 O O . ALA A 1 568 ? 24.128 -14.906 1.095 1.00 95.75 568 ALA A O 1
ATOM 4454 N N . GLN A 1 569 ? 23.284 -12.910 1.703 1.00 94.94 569 GLN A N 1
ATOM 4455 C CA . GLN A 1 569 ? 23.099 -13.234 3.121 1.00 94.94 569 GLN A CA 1
ATOM 4456 C C . GLN A 1 569 ? 22.039 -14.319 3.328 1.00 94.94 569 GLN A C 1
ATOM 4458 O O . GLN A 1 569 ? 22.299 -15.278 4.049 1.00 94.94 569 GLN A O 1
ATOM 4463 N N . LEU A 1 570 ? 20.884 -14.216 2.661 1.00 95.06 570 LEU A N 1
ATOM 4464 C CA . LEU A 1 570 ? 19.831 -15.238 2.718 1.00 95.06 570 LEU A CA 1
ATOM 4465 C C . LEU A 1 570 ? 20.336 -16.590 2.213 1.00 95.06 570 LEU A C 1
ATOM 4467 O O . LEU A 1 570 ? 20.148 -17.609 2.873 1.00 95.06 570 LEU A O 1
ATOM 4471 N N . ARG A 1 571 ? 21.053 -16.597 1.085 1.00 95.00 571 ARG A N 1
ATOM 4472 C CA . ARG A 1 571 ? 21.670 -17.816 0.555 1.00 95.00 571 ARG A CA 1
ATOM 4473 C C . ARG A 1 571 ? 22.678 -18.414 1.538 1.00 95.00 571 ARG A C 1
ATOM 4475 O O . ARG A 1 571 ? 22.669 -19.622 1.748 1.00 95.00 571 ARG A O 1
ATOM 4482 N N . ALA A 1 572 ? 23.536 -17.589 2.139 1.00 95.75 572 ALA A N 1
ATOM 4483 C CA . ALA A 1 572 ? 24.519 -18.045 3.123 1.00 95.75 572 ALA A CA 1
ATOM 4484 C C . ALA A 1 572 ? 23.864 -18.590 4.405 1.00 95.75 572 ALA A C 1
ATOM 4486 O O . ALA A 1 572 ? 24.394 -19.514 5.012 1.00 95.75 572 ALA A O 1
ATOM 4487 N N . ALA A 1 573 ? 22.703 -18.051 4.785 1.00 94.19 573 ALA A N 1
ATOM 4488 C CA . ALA A 1 573 ? 21.903 -18.518 5.914 1.00 94.19 573 ALA A CA 1
ATOM 4489 C C . ALA A 1 573 ? 21.061 -19.772 5.603 1.00 94.19 573 ALA A C 1
ATOM 4491 O O . ALA A 1 573 ? 20.362 -20.255 6.490 1.00 94.19 573 ALA A O 1
ATOM 4492 N N . GLY A 1 574 ? 21.114 -20.298 4.372 1.00 95.44 574 GLY A N 1
ATOM 4493 C CA . GLY A 1 574 ? 20.339 -21.470 3.965 1.00 95.44 574 GLY A CA 1
ATOM 4494 C C . GLY A 1 574 ? 18.841 -21.193 3.835 1.00 95.44 574 GLY A C 1
ATOM 4495 O O . GLY 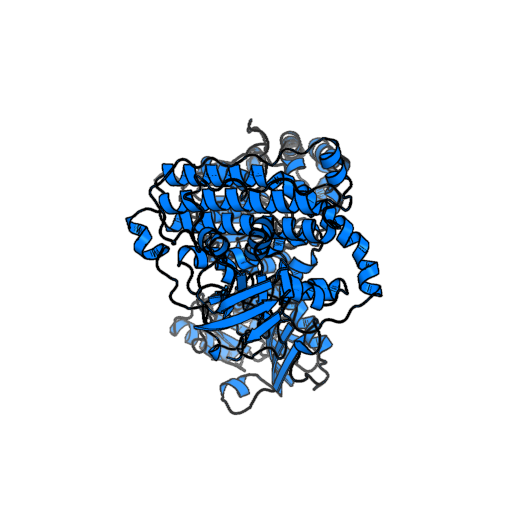A 1 574 ? 18.043 -22.048 4.205 1.00 95.44 574 GLY A O 1
ATOM 4496 N N . ALA A 1 575 ? 18.468 -20.002 3.355 1.00 95.50 575 ALA A N 1
ATOM 4497 C CA . ALA A 1 575 ? 17.071 -19.614 3.218 1.00 95.50 575 ALA A CA 1
ATOM 4498 C C . ALA A 1 575 ? 16.271 -20.565 2.313 1.00 95.50 575 ALA A C 1
ATOM 4500 O O . ALA A 1 575 ? 16.750 -20.976 1.251 1.00 95.50 575 ALA A O 1
ATOM 4501 N N . ASP A 1 576 ? 15.041 -20.869 2.723 1.00 96.38 576 ASP A N 1
ATOM 4502 C CA . ASP A 1 576 ? 14.109 -21.678 1.937 1.00 96.38 576 ASP A CA 1
ATOM 4503 C C . ASP A 1 576 ? 13.452 -20.869 0.799 1.00 96.38 576 ASP A C 1
ATOM 4505 O O . ASP A 1 576 ? 13.600 -19.644 0.673 1.00 96.38 576 ASP A O 1
ATOM 4509 N N . GLY A 1 577 ? 12.712 -21.562 -0.067 1.00 96.31 577 GLY A N 1
ATOM 4510 C CA . GLY A 1 577 ? 12.013 -20.938 -1.185 1.00 96.31 577 GLY A CA 1
ATOM 4511 C C . GLY A 1 577 ? 10.981 -19.883 -0.763 1.00 96.31 577 GLY A C 1
ATOM 4512 O O . GLY A 1 577 ? 10.804 -18.901 -1.485 1.00 96.31 577 GLY A O 1
ATOM 4513 N N . GLN A 1 578 ? 10.345 -20.028 0.405 1.00 95.44 578 GLN A N 1
ATOM 4514 C CA . GLN A 1 578 ? 9.364 -19.065 0.916 1.00 95.44 578 GLN A CA 1
ATOM 4515 C C . GLN A 1 578 ? 10.045 -17.760 1.348 1.00 95.44 578 GLN A C 1
ATOM 4517 O O . GLN A 1 578 ? 9.633 -16.679 0.925 1.00 95.44 578 GLN A O 1
ATOM 4522 N N . GLN A 1 579 ? 11.137 -17.846 2.107 1.00 95.38 579 GLN A N 1
ATOM 4523 C CA . GLN A 1 579 ? 11.944 -16.694 2.515 1.00 95.38 579 GLN A CA 1
ATOM 4524 C C . GLN A 1 579 ? 12.499 -15.935 1.301 1.00 95.38 579 GLN A C 1
ATOM 4526 O O . GLN A 1 579 ? 12.491 -14.699 1.273 1.00 95.38 579 GLN A O 1
ATOM 4531 N N . LEU A 1 580 ? 12.937 -16.658 0.265 1.00 97.69 580 LEU A N 1
ATOM 4532 C CA . LEU A 1 580 ? 13.382 -16.056 -0.993 1.00 97.69 580 LEU A CA 1
ATOM 4533 C C . LEU A 1 580 ? 12.228 -15.405 -1.772 1.00 97.69 580 LEU A C 1
ATOM 4535 O O . LEU A 1 580 ? 12.432 -14.342 -2.362 1.00 97.69 580 LEU A O 1
ATOM 4539 N N . ALA A 1 581 ? 11.023 -15.982 -1.758 1.00 96.81 581 ALA A N 1
ATOM 4540 C CA . ALA A 1 581 ? 9.834 -15.402 -2.390 1.00 96.81 581 ALA A CA 1
ATOM 4541 C C . ALA A 1 581 ? 9.355 -14.119 -1.674 1.00 96.81 581 ALA A C 1
ATOM 4543 O O . ALA A 1 581 ? 8.964 -13.134 -2.317 1.00 96.81 581 ALA A O 1
ATOM 4544 N N . ASP A 1 582 ? 9.443 -14.076 -0.343 1.00 95.06 582 ASP A N 1
ATOM 4545 C CA . ASP A 1 582 ? 9.150 -12.878 0.451 1.00 95.06 582 ASP A CA 1
ATOM 4546 C C . ASP A 1 582 ? 10.189 -11.772 0.223 1.00 95.06 582 ASP A C 1
ATOM 4548 O O . ASP A 1 582 ? 9.829 -10.610 -0.008 1.00 95.06 582 ASP A O 1
ATOM 4552 N N . TRP A 1 583 ? 11.479 -12.124 0.171 1.00 96.44 583 TRP A N 1
ATOM 4553 C CA . TRP A 1 583 ? 12.534 -11.204 -0.265 1.00 96.44 583 TRP A CA 1
ATOM 4554 C C . TRP A 1 583 ? 12.275 -10.678 -1.683 1.00 96.44 583 TRP A C 1
ATOM 4556 O O . TRP A 1 583 ? 12.357 -9.468 -1.928 1.00 96.44 583 TRP A O 1
ATOM 4566 N N . PHE A 1 584 ? 11.895 -11.563 -2.608 1.00 97.69 584 PHE A N 1
ATOM 4567 C CA . PHE A 1 584 ? 11.611 -11.199 -3.991 1.00 97.69 584 PHE A CA 1
ATOM 4568 C C . PHE A 1 584 ? 10.438 -10.230 -4.099 1.00 97.69 584 PHE A C 1
ATOM 4570 O O . PHE A 1 584 ? 10.502 -9.314 -4.909 1.00 97.69 584 PHE A O 1
ATOM 4577 N N . SER A 1 585 ? 9.416 -10.342 -3.249 1.00 96.69 585 SER A N 1
ATOM 4578 C CA . SER A 1 585 ? 8.306 -9.378 -3.208 1.00 96.69 585 SER A CA 1
ATOM 4579 C C . SER A 1 585 ? 8.803 -7.950 -2.922 1.00 96.69 585 SER A C 1
ATOM 4581 O O . SER A 1 585 ? 8.403 -6.999 -3.598 1.00 96.69 585 SER A O 1
ATOM 4583 N N . ARG A 1 586 ? 9.749 -7.787 -1.980 1.00 95.69 586 ARG A N 1
ATOM 4584 C CA . ARG A 1 586 ? 10.402 -6.491 -1.692 1.00 95.69 586 ARG A CA 1
ATOM 4585 C C . ARG A 1 586 ? 11.263 -6.019 -2.861 1.00 95.69 586 ARG A C 1
ATOM 4587 O O . ARG A 1 586 ? 11.234 -4.839 -3.218 1.00 95.69 586 ARG A O 1
ATOM 4594 N N . PHE A 1 587 ? 12.016 -6.935 -3.464 1.00 97.38 587 PHE A N 1
ATOM 4595 C CA . PHE A 1 587 ? 12.852 -6.632 -4.622 1.00 97.38 587 PHE A CA 1
ATOM 4596 C C . PHE A 1 587 ? 12.017 -6.229 -5.846 1.00 97.38 587 PHE A C 1
ATOM 4598 O O . PHE A 1 587 ? 12.374 -5.286 -6.548 1.00 97.38 587 PHE A O 1
ATOM 4605 N N . TYR A 1 588 ? 10.866 -6.865 -6.060 1.00 97.44 588 TYR A N 1
ATOM 4606 C CA . TYR A 1 588 ? 9.947 -6.580 -7.157 1.00 97.44 588 TYR A CA 1
ATOM 4607 C C . TYR A 1 588 ? 9.342 -5.173 -7.038 1.00 97.44 588 TYR A C 1
ATOM 4609 O O . TYR A 1 588 ? 9.288 -4.445 -8.030 1.00 97.44 588 TYR A O 1
ATOM 4617 N N . VAL A 1 589 ? 8.991 -4.722 -5.823 1.00 97.06 589 VAL A N 1
ATOM 4618 C CA . VAL A 1 589 ? 8.609 -3.314 -5.585 1.00 97.06 589 VAL A CA 1
ATOM 4619 C C . VAL A 1 589 ? 9.724 -2.369 -6.047 1.00 97.06 589 VAL A C 1
ATOM 4621 O O . VAL A 1 589 ? 9.458 -1.432 -6.801 1.00 97.06 589 VAL A O 1
ATOM 4624 N N . PHE A 1 590 ? 10.975 -2.631 -5.654 1.00 96.44 590 PHE A N 1
ATOM 4625 C CA . PHE A 1 590 ? 12.126 -1.822 -6.069 1.00 96.44 590 PHE A CA 1
ATOM 4626 C C . PHE A 1 590 ? 12.326 -1.818 -7.593 1.00 96.44 590 PHE A C 1
ATOM 4628 O O . PHE A 1 590 ? 12.493 -0.743 -8.174 1.00 96.44 590 PHE A O 1
ATOM 4635 N N . VAL A 1 591 ? 12.251 -2.990 -8.234 1.00 96.44 591 VAL A N 1
ATOM 4636 C CA . VAL A 1 591 ? 12.365 -3.171 -9.691 1.00 96.44 591 VAL A CA 1
ATOM 4637 C C . VAL A 1 591 ? 11.382 -2.274 -10.436 1.00 96.44 591 VAL A C 1
ATOM 4639 O O . VAL A 1 591 ? 11.763 -1.513 -11.333 1.00 96.44 591 VAL A O 1
ATOM 4642 N N . VAL A 1 592 ? 10.099 -2.356 -10.083 1.00 95.94 592 VAL A N 1
ATOM 4643 C CA . VAL A 1 592 ? 9.056 -1.661 -10.842 1.00 95.94 592 VAL A CA 1
ATOM 4644 C C . VAL A 1 592 ? 9.056 -0.164 -10.527 1.00 95.94 592 VAL A C 1
ATOM 4646 O O . VAL A 1 592 ? 8.952 0.646 -11.449 1.00 95.94 592 VAL A O 1
ATOM 4649 N N . GLN A 1 593 ? 9.278 0.239 -9.271 1.00 96.69 593 GLN A N 1
ATOM 4650 C CA . GLN A 1 593 ? 9.410 1.659 -8.913 1.00 96.69 593 GLN A CA 1
ATOM 4651 C C . GLN A 1 593 ? 10.602 2.330 -9.615 1.00 96.69 593 GLN A C 1
ATOM 4653 O O . GLN A 1 593 ? 10.474 3.458 -10.100 1.00 96.69 593 GLN A O 1
ATOM 4658 N N . GLY A 1 594 ? 11.738 1.632 -9.735 1.00 96.69 594 GLY A N 1
ATOM 4659 C CA . GLY A 1 594 ? 12.886 2.102 -10.511 1.00 96.69 594 GLY A CA 1
ATOM 4660 C C . GLY A 1 594 ? 12.517 2.361 -11.973 1.00 96.69 594 GLY A C 1
ATOM 4661 O O . GLY A 1 594 ? 12.790 3.443 -12.500 1.00 96.69 594 GLY A O 1
ATOM 4662 N N . ASN A 1 595 ? 11.807 1.420 -12.601 1.00 94.56 595 ASN A N 1
ATOM 4663 C CA . ASN A 1 595 ? 11.335 1.562 -13.980 1.00 94.56 595 ASN A CA 1
ATOM 4664 C C . ASN A 1 595 ? 10.314 2.697 -14.163 1.00 94.56 595 ASN A C 1
ATOM 4666 O O . ASN A 1 595 ? 10.396 3.416 -15.159 1.00 94.56 595 ASN A O 1
ATOM 4670 N N . LEU A 1 596 ? 9.415 2.937 -13.200 1.00 94.31 596 LEU A N 1
ATOM 4671 C CA . LEU A 1 596 ? 8.490 4.081 -13.238 1.00 94.31 596 LEU A CA 1
ATOM 4672 C C . LEU A 1 596 ? 9.239 5.427 -13.245 1.00 94.31 596 LEU A C 1
ATOM 4674 O O . LEU A 1 596 ? 8.898 6.328 -14.020 1.00 94.31 596 LEU A O 1
ATOM 4678 N N . CYS A 1 597 ? 10.291 5.566 -12.433 1.00 96.19 597 CYS A N 1
ATOM 4679 C CA . CYS A 1 597 ? 11.137 6.765 -12.417 1.00 96.19 597 CYS A CA 1
ATOM 4680 C C . CYS A 1 597 ? 11.936 6.931 -13.722 1.00 96.19 597 CYS A C 1
ATOM 4682 O O . CYS A 1 597 ? 12.019 8.038 -14.260 1.00 96.19 597 CYS A O 1
ATOM 4684 N N . ILE A 1 598 ? 12.477 5.841 -14.275 1.00 95.12 598 ILE A N 1
ATOM 4685 C CA . ILE A 1 598 ? 13.194 5.860 -15.559 1.00 95.12 598 ILE A CA 1
ATOM 4686 C C . ILE A 1 598 ? 12.258 6.260 -16.706 1.00 95.12 598 ILE A C 1
ATOM 4688 O O . ILE A 1 598 ? 12.595 7.152 -17.488 1.00 95.12 598 ILE A O 1
ATOM 4692 N N . ALA A 1 599 ? 11.066 5.661 -16.786 1.00 91.75 599 ALA A N 1
ATOM 4693 C CA . ALA A 1 599 ? 10.053 6.002 -17.785 1.00 91.75 599 ALA A CA 1
ATOM 4694 C C . ALA A 1 599 ? 9.653 7.483 -17.690 1.00 91.75 599 ALA A C 1
ATOM 4696 O O . ALA A 1 599 ? 9.608 8.194 -18.695 1.00 91.75 599 ALA A O 1
ATOM 4697 N N . THR A 1 600 ? 9.475 7.982 -16.466 1.00 92.56 600 THR A N 1
ATOM 4698 C CA . THR A 1 600 ? 9.182 9.396 -16.206 1.00 92.56 600 THR A CA 1
ATOM 4699 C C . THR A 1 600 ? 10.299 10.319 -16.708 1.00 92.56 600 THR A C 1
ATOM 4701 O O . THR A 1 600 ? 10.010 11.335 -17.347 1.00 92.56 600 THR A O 1
ATOM 4704 N N . ALA A 1 601 ? 11.570 9.975 -16.472 1.00 93.12 601 ALA A N 1
ATOM 4705 C CA . ALA A 1 601 ? 12.714 10.746 -16.968 1.00 93.12 601 ALA A CA 1
ATOM 4706 C C . ALA A 1 601 ? 12.824 10.707 -18.506 1.00 93.12 601 ALA A C 1
ATOM 4708 O O . ALA A 1 601 ? 13.149 11.720 -19.134 1.00 93.12 601 ALA A O 1
ATOM 4709 N N . LEU A 1 602 ? 12.506 9.565 -19.126 1.00 91.38 602 LEU A N 1
ATOM 4710 C CA . LEU A 1 602 ? 12.465 9.405 -20.582 1.00 91.38 602 LEU A CA 1
ATOM 4711 C C . LEU A 1 602 ? 11.379 10.269 -21.232 1.00 91.38 602 LEU A C 1
ATOM 4713 O O . LEU A 1 602 ? 11.651 10.886 -22.269 1.00 91.38 602 LEU A O 1
ATOM 4717 N N . ALA A 1 603 ? 10.198 10.370 -20.619 1.00 87.69 603 ALA A N 1
ATOM 4718 C CA . ALA A 1 603 ? 9.064 11.126 -21.155 1.00 87.69 603 ALA A CA 1
ATOM 4719 C C . ALA A 1 603 ? 9.372 12.624 -21.372 1.00 87.69 603 ALA A C 1
ATOM 4721 O O . ALA A 1 603 ? 8.853 13.236 -22.300 1.00 87.69 603 ALA A O 1
ATOM 4722 N N . SER A 1 604 ? 10.266 13.218 -20.571 1.00 84.44 604 SER A N 1
ATOM 4723 C CA . SER A 1 604 ? 10.645 14.642 -20.673 1.00 84.44 604 SER A CA 1
ATOM 4724 C C . SER A 1 604 ? 11.977 14.904 -21.376 1.00 84.44 604 SER A C 1
ATOM 4726 O O . SER A 1 604 ? 12.453 16.037 -21.416 1.00 84.44 604 SER A O 1
ATOM 4728 N N . SER A 1 605 ? 12.623 13.860 -21.891 1.00 86.44 605 SER A N 1
ATOM 4729 C CA . SER A 1 605 ? 14.023 13.927 -22.318 1.00 86.44 605 SER A CA 1
ATOM 4730 C C . SER A 1 605 ? 14.272 14.721 -23.603 1.00 86.44 605 SER A C 1
ATOM 4732 O O . SER A 1 605 ? 15.422 15.031 -23.896 1.00 86.44 605 SER A O 1
ATOM 4734 N N . GLY A 1 606 ? 13.236 15.063 -24.377 1.00 82.81 606 GLY A N 1
ATOM 4735 C CA . GLY A 1 606 ? 13.351 15.955 -25.539 1.00 82.81 606 GLY A CA 1
ATOM 4736 C C . GLY A 1 606 ? 14.209 15.423 -26.697 1.00 82.81 606 GLY A C 1
ATOM 4737 O O . GLY A 1 606 ? 14.762 16.209 -27.457 1.00 82.81 606 GLY A O 1
ATOM 4738 N N . GLY A 1 607 ? 14.359 14.100 -26.828 1.00 86.94 607 GLY A N 1
ATOM 4739 C CA . GLY A 1 607 ? 15.167 13.475 -27.884 1.00 86.94 607 GLY A CA 1
ATOM 4740 C C . GLY A 1 607 ? 16.627 13.243 -27.482 1.00 86.94 607 GLY A C 1
ATOM 4741 O O . GLY A 1 607 ? 16.976 13.349 -26.312 1.00 86.94 607 GLY A O 1
ATOM 4742 N N . ALA A 1 608 ? 17.477 12.862 -28.440 1.00 89.31 608 ALA A N 1
ATOM 4743 C CA . ALA A 1 608 ? 18.851 12.398 -28.192 1.00 89.31 608 ALA A CA 1
ATOM 4744 C C . ALA A 1 608 ? 19.935 13.357 -28.730 1.00 89.31 608 ALA A C 1
ATOM 4746 O O . ALA A 1 608 ? 20.990 12.908 -29.168 1.00 89.31 608 ALA A O 1
ATOM 4747 N N . LEU A 1 609 ? 19.659 14.668 -28.740 1.00 93.06 609 LEU A N 1
ATOM 4748 C CA . LEU A 1 609 ? 20.570 15.699 -29.266 1.00 93.06 609 LEU A CA 1
ATOM 4749 C C . LEU A 1 609 ? 21.932 15.732 -28.557 1.00 93.06 609 LEU A C 1
ATOM 4751 O O . LEU A 1 609 ? 22.926 16.076 -29.184 1.00 93.06 609 LEU A O 1
ATOM 4755 N N . LEU A 1 610 ? 21.987 15.365 -27.273 1.00 92.38 610 LEU A N 1
ATOM 4756 C CA . LEU A 1 610 ? 23.231 15.355 -26.497 1.00 92.38 610 LEU A CA 1
ATOM 4757 C C . LEU A 1 610 ? 24.041 14.067 -26.683 1.00 92.38 610 LEU A C 1
ATOM 4759 O O . LEU A 1 610 ? 25.145 13.969 -26.158 1.00 92.38 610 LEU A O 1
ATOM 4763 N N . GLY A 1 611 ? 23.509 13.085 -27.414 1.00 92.12 611 GLY A N 1
ATOM 4764 C CA . GLY A 1 611 ? 24.202 11.843 -27.731 1.00 92.12 611 GLY A CA 1
ATOM 4765 C C . GLY A 1 611 ? 23.362 10.587 -27.511 1.00 92.12 611 GLY A C 1
ATOM 4766 O O . GLY A 1 611 ? 22.286 10.600 -26.905 1.00 92.12 611 GLY A O 1
ATOM 4767 N N . ARG A 1 612 ? 23.891 9.478 -28.030 1.00 90.62 612 ARG A N 1
ATOM 4768 C CA . ARG A 1 612 ? 23.383 8.111 -27.869 1.00 90.62 612 ARG A CA 1
ATOM 4769 C C . ARG A 1 612 ? 24.551 7.240 -27.409 1.00 90.62 612 ARG A C 1
ATOM 4771 O O . ARG A 1 612 ? 25.210 6.645 -28.257 1.00 90.62 612 ARG A O 1
ATOM 4778 N N . PRO A 1 613 ? 24.898 7.278 -26.113 1.00 91.50 613 PRO A N 1
ATOM 4779 C CA . PRO A 1 613 ? 25.990 6.462 -25.612 1.00 91.50 613 PRO A CA 1
ATOM 4780 C C . PRO A 1 613 ? 25.643 4.969 -25.754 1.00 91.50 613 PRO A C 1
ATOM 4782 O O . PRO A 1 613 ? 24.454 4.636 -25.798 1.00 91.50 613 PRO A O 1
ATOM 4785 N N . PRO A 1 614 ? 26.659 4.093 -25.812 1.00 85.44 614 PRO A N 1
ATOM 4786 C CA . PRO A 1 614 ? 26.448 2.658 -25.921 1.00 85.44 614 PRO A CA 1
ATOM 4787 C C . PRO A 1 614 ? 25.655 2.108 -24.731 1.00 85.44 614 PRO A C 1
ATOM 4789 O O . PRO A 1 614 ? 25.742 2.637 -23.610 1.00 85.44 614 PRO A O 1
ATOM 4792 N N . THR A 1 615 ? 24.881 1.054 -24.975 1.00 87.06 615 THR A N 1
ATOM 4793 C CA . THR A 1 615 ? 24.061 0.374 -23.962 1.00 87.06 615 THR A CA 1
ATOM 4794 C C . THR A 1 615 ? 24.611 -1.018 -23.655 1.00 87.06 615 THR A C 1
ATOM 4796 O O . THR A 1 615 ? 25.609 -1.459 -24.221 1.00 87.06 615 THR A O 1
ATOM 4799 N N . ALA A 1 616 ? 23.977 -1.724 -22.714 1.00 78.00 616 ALA A N 1
ATOM 4800 C CA . ALA A 1 616 ? 24.397 -3.070 -22.328 1.00 78.00 616 ALA A CA 1
ATOM 4801 C C . ALA A 1 616 ? 24.299 -4.101 -23.474 1.00 78.00 616 ALA A C 1
ATOM 4803 O O . ALA A 1 616 ? 24.877 -5.176 -23.353 1.00 78.00 616 ALA A O 1
ATOM 4804 N N . TYR A 1 617 ? 23.591 -3.796 -24.568 1.00 74.00 617 TYR A N 1
ATOM 4805 C CA . TYR A 1 617 ? 23.448 -4.704 -25.711 1.00 74.00 617 TYR A CA 1
ATOM 4806 C C . TYR A 1 617 ? 24.598 -4.621 -26.719 1.00 74.00 617 TYR A C 1
ATOM 4808 O O . TYR A 1 617 ? 24.709 -5.496 -27.571 1.00 74.00 617 TYR A O 1
ATOM 4816 N N . ASP A 1 618 ? 25.484 -3.627 -26.611 1.00 69.94 618 ASP A N 1
ATOM 4817 C CA . ASP A 1 618 ? 26.618 -3.495 -27.535 1.00 69.94 618 ASP A CA 1
ATOM 4818 C C . ASP A 1 618 ? 27.704 -4.569 -27.314 1.00 69.94 618 ASP A C 1
ATOM 4820 O O . ASP A 1 618 ? 28.588 -4.731 -28.153 1.00 69.94 618 ASP A O 1
ATOM 4824 N N . ASN A 1 619 ? 27.658 -5.313 -26.199 1.00 70.62 619 ASN A N 1
ATOM 4825 C CA . ASN A 1 619 ? 28.582 -6.412 -25.912 1.00 70.62 619 ASN A CA 1
ATOM 4826 C C . ASN A 1 619 ? 27.875 -7.552 -25.159 1.00 70.62 619 ASN A C 1
ATOM 4828 O O . ASN A 1 619 ? 27.796 -7.550 -23.929 1.00 70.62 619 ASN A O 1
ATOM 4832 N N . LEU A 1 620 ? 27.367 -8.533 -25.911 1.00 75.38 620 LEU A N 1
ATOM 4833 C CA . LEU A 1 620 ? 26.642 -9.690 -25.373 1.00 75.38 620 LEU A CA 1
ATOM 4834 C C . LEU A 1 620 ? 27.450 -10.997 -25.393 1.00 75.38 620 LEU A C 1
ATOM 4836 O O . LEU A 1 620 ? 26.929 -12.014 -24.937 1.00 75.38 620 LEU A O 1
ATOM 4840 N N . ASP A 1 621 ? 28.714 -10.973 -25.832 1.00 66.88 621 ASP A N 1
ATOM 4841 C CA . ASP A 1 621 ? 29.532 -12.169 -26.120 1.00 66.88 621 ASP A CA 1
ATOM 4842 C C . ASP A 1 621 ? 29.828 -13.063 -24.893 1.00 66.88 621 ASP A C 1
ATOM 4844 O O . ASP A 1 621 ? 30.389 -14.147 -25.024 1.00 66.88 621 ASP A O 1
ATOM 4848 N N . ASN A 1 622 ? 29.402 -12.664 -23.689 1.00 75.88 622 ASN A N 1
ATOM 4849 C CA . ASN A 1 622 ? 29.420 -13.501 -22.488 1.00 75.88 622 ASN A CA 1
ATOM 4850 C C . ASN A 1 622 ? 28.306 -13.114 -21.495 1.00 75.88 622 ASN A C 1
ATOM 4852 O O . ASN A 1 622 ? 28.565 -12.643 -20.385 1.00 75.88 622 ASN A O 1
ATOM 4856 N N . SER A 1 623 ? 27.048 -13.257 -21.920 1.00 85.31 623 SER A N 1
ATOM 4857 C CA . SER A 1 623 ? 25.874 -12.872 -21.125 1.00 85.31 623 SER A CA 1
ATOM 4858 C C . SER A 1 623 ? 24.926 -14.052 -20.856 1.00 85.31 623 SER A C 1
ATOM 4860 O O . SER A 1 623 ? 23.819 -14.078 -21.391 1.00 85.31 623 SER A O 1
ATOM 4862 N N . PRO A 1 624 ? 25.308 -15.033 -20.010 1.00 87.94 624 PRO A N 1
ATOM 4863 C CA . PRO A 1 624 ? 24.494 -16.228 -19.733 1.00 87.94 624 PRO A CA 1
ATOM 4864 C C . PRO A 1 624 ? 23.170 -15.918 -19.016 1.00 87.94 624 PRO A C 1
ATOM 4866 O O . PRO A 1 624 ? 22.277 -16.761 -18.955 1.00 87.94 624 PRO A O 1
ATOM 4869 N N . HIS A 1 625 ? 23.030 -14.709 -18.467 1.00 89.12 625 HIS A N 1
ATOM 4870 C CA . HIS A 1 625 ? 21.789 -14.201 -17.888 1.00 89.12 625 HIS A CA 1
ATOM 4871 C C . HIS A 1 625 ? 20.789 -13.682 -18.925 1.00 89.12 625 HIS A C 1
ATOM 4873 O O . HIS A 1 625 ? 19.646 -13.433 -18.545 1.00 89.12 625 HIS A O 1
ATOM 4879 N N . ARG A 1 626 ? 21.198 -13.526 -20.193 1.00 87.00 626 ARG A N 1
ATOM 4880 C CA . ARG A 1 626 ? 20.369 -13.008 -21.288 1.00 87.00 626 ARG A CA 1
ATOM 4881 C C . ARG A 1 626 ? 19.715 -14.143 -22.058 1.00 87.00 626 ARG A C 1
ATOM 4883 O O . ARG A 1 626 ? 20.309 -14.723 -22.961 1.00 87.00 626 ARG A O 1
ATOM 4890 N N . LEU A 1 627 ? 18.493 -14.472 -21.659 1.00 86.06 627 LEU A N 1
ATOM 4891 C CA . LEU A 1 627 ? 17.718 -15.603 -22.166 1.00 86.06 627 LEU A CA 1
ATOM 4892 C C . LEU A 1 627 ? 16.264 -15.173 -22.397 1.00 86.06 627 LEU A C 1
ATOM 4894 O O . LEU A 1 627 ? 15.818 -14.214 -21.759 1.00 86.06 627 LEU A O 1
ATOM 4898 N N . PRO A 1 628 ? 15.499 -15.871 -23.255 1.00 86.31 628 PRO A N 1
ATOM 4899 C CA . PRO A 1 628 ? 14.060 -15.657 -23.352 1.00 86.31 628 PRO A CA 1
ATOM 4900 C C . PRO A 1 628 ? 13.409 -15.731 -21.972 1.00 86.31 628 PRO A C 1
ATOM 4902 O O . PRO A 1 628 ? 13.748 -16.614 -21.183 1.00 86.31 628 PRO A O 1
ATOM 4905 N N . TRP A 1 629 ? 12.515 -14.794 -21.663 1.00 88.25 629 TRP A N 1
ATOM 4906 C CA . TRP A 1 629 ? 11.860 -14.705 -20.351 1.00 88.25 629 TRP A CA 1
ATOM 4907 C C . TRP A 1 629 ? 12.828 -14.624 -19.155 1.00 88.25 629 TRP A C 1
ATOM 4909 O O . TRP A 1 629 ? 12.540 -15.105 -18.058 1.00 88.25 629 TRP A O 1
ATOM 4919 N N . GLU A 1 630 ? 13.978 -13.969 -19.337 1.00 88.06 630 GLU A N 1
ATOM 4920 C CA . GLU A 1 630 ? 15.012 -13.743 -18.310 1.00 88.06 630 GLU A CA 1
ATOM 4921 C C . GLU A 1 630 ? 14.506 -13.074 -17.018 1.00 88.06 630 GLU A C 1
ATOM 4923 O O . GLU A 1 630 ? 15.167 -13.163 -15.981 1.00 88.06 630 GLU A O 1
ATOM 4928 N N . THR A 1 631 ? 13.347 -12.411 -17.062 1.00 91.25 631 THR A N 1
ATOM 4929 C CA . THR A 1 631 ? 12.720 -11.759 -15.898 1.00 91.25 631 THR A CA 1
ATOM 4930 C C . THR A 1 631 ? 12.048 -12.762 -14.958 1.00 91.25 631 THR A C 1
ATOM 4932 O O . THR A 1 631 ? 11.802 -12.432 -13.800 1.00 91.25 631 THR A O 1
ATOM 4935 N N . ASP A 1 632 ? 11.796 -13.988 -15.417 1.00 94.00 632 ASP A N 1
ATOM 4936 C CA . ASP A 1 632 ? 11.267 -15.064 -14.589 1.00 94.00 632 ASP A CA 1
ATOM 4937 C C . ASP A 1 632 ? 12.414 -15.916 -14.011 1.00 94.00 632 ASP A C 1
ATOM 4939 O O . ASP A 1 632 ? 13.154 -16.564 -14.764 1.00 94.00 632 ASP A O 1
ATOM 4943 N N . PRO A 1 633 ? 12.625 -15.938 -12.679 1.00 92.56 633 PRO A N 1
ATOM 4944 C CA . PRO A 1 633 ? 13.614 -16.816 -12.065 1.00 92.56 633 PRO A CA 1
ATOM 4945 C C . PRO A 1 633 ? 13.345 -18.299 -12.330 1.00 92.56 633 PRO A C 1
ATOM 4947 O O . PRO A 1 633 ? 14.298 -19.065 -12.302 1.00 92.56 633 PRO A O 1
ATOM 4950 N N . GLY A 1 634 ? 12.108 -18.708 -12.628 1.00 92.88 634 GLY A N 1
ATOM 4951 C CA . GLY A 1 634 ? 11.759 -20.089 -12.966 1.00 92.88 634 GLY A CA 1
ATOM 4952 C C . GLY A 1 634 ? 12.194 -20.542 -14.360 1.00 92.88 634 GLY A C 1
ATOM 4953 O O . GLY A 1 634 ? 12.229 -21.743 -14.622 1.00 92.88 634 GLY A O 1
ATOM 4954 N N . THR A 1 635 ? 12.587 -19.618 -15.241 1.00 91.31 635 THR A N 1
ATOM 4955 C CA . THR A 1 635 ? 13.145 -19.962 -16.555 1.00 91.31 635 THR A CA 1
ATOM 4956 C C . THR A 1 635 ? 14.413 -20.813 -16.388 1.00 91.31 635 THR A C 1
ATOM 4958 O O . THR A 1 635 ? 15.278 -20.442 -15.586 1.00 91.31 635 THR A O 1
ATOM 4961 N N . PRO A 1 636 ? 14.573 -21.926 -17.137 1.00 91.31 636 PRO A N 1
ATOM 4962 C CA . PRO A 1 636 ? 15.800 -22.718 -17.132 1.00 91.31 636 PRO A CA 1
ATOM 4963 C C . PRO A 1 636 ? 17.032 -21.874 -17.476 1.00 91.31 636 PRO A C 1
ATOM 4965 O O . PRO A 1 636 ? 17.026 -21.113 -18.444 1.00 91.31 636 PRO A O 1
ATOM 4968 N N . ARG A 1 637 ? 18.100 -22.013 -16.685 1.00 91.81 637 ARG A N 1
ATOM 4969 C CA . ARG A 1 637 ? 19.336 -21.229 -16.820 1.00 91.81 637 ARG A CA 1
ATOM 4970 C C . ARG A 1 637 ? 20.561 -22.141 -16.902 1.00 91.81 637 ARG A C 1
ATOM 4972 O O . ARG A 1 637 ? 20.527 -23.248 -16.361 1.00 91.81 637 ARG A O 1
ATOM 4979 N N . PRO A 1 638 ? 21.642 -21.695 -17.570 1.00 91.94 638 PRO A N 1
ATOM 4980 C CA . PRO A 1 638 ? 22.917 -22.404 -17.563 1.00 91.94 638 PRO A CA 1
ATOM 4981 C C . PRO A 1 638 ? 23.492 -22.489 -16.144 1.00 91.94 638 PRO A C 1
ATOM 4983 O O . PRO A 1 638 ? 22.965 -21.905 -15.198 1.00 91.94 638 PRO A O 1
ATOM 4986 N N . GLN A 1 639 ? 24.593 -23.226 -15.990 1.00 89.31 639 GLN A N 1
ATOM 4987 C CA . GLN A 1 639 ? 25.274 -23.344 -14.705 1.00 89.31 639 GLN A CA 1
ATOM 4988 C C . GLN A 1 639 ? 25.631 -21.964 -14.130 1.00 89.31 639 GLN A C 1
ATOM 4990 O O . GLN A 1 639 ? 25.963 -21.031 -14.864 1.00 89.31 639 GLN A O 1
ATOM 4995 N N . CYS A 1 640 ? 25.577 -21.858 -12.800 1.00 87.56 640 CYS A N 1
ATOM 4996 C CA . CYS A 1 640 ? 25.897 -20.630 -12.087 1.00 87.56 640 CYS A CA 1
ATOM 4997 C C . CYS A 1 640 ? 27.279 -20.100 -12.500 1.00 87.56 640 CYS A C 1
ATOM 4999 O O . CYS A 1 640 ? 28.274 -20.819 -12.423 1.00 87.56 640 CYS A O 1
ATOM 5001 N N . ALA A 1 641 ? 27.330 -18.824 -12.873 1.00 88.69 641 ALA A N 1
ATOM 5002 C CA . ALA A 1 641 ? 28.538 -18.086 -13.214 1.00 88.69 641 ALA A CA 1
ATOM 5003 C C . ALA A 1 641 ? 28.674 -16.846 -12.318 1.00 88.69 641 ALA A C 1
ATOM 5005 O O . ALA A 1 641 ? 27.676 -16.311 -11.819 1.00 88.69 641 ALA A O 1
ATOM 5006 N N . GLU A 1 642 ? 29.903 -16.365 -12.122 1.00 86.62 642 GLU A N 1
ATOM 5007 C CA . GLU A 1 642 ? 30.129 -15.085 -11.450 1.00 86.62 642 GLU A CA 1
ATOM 5008 C C . GLU A 1 642 ? 29.709 -13.929 -12.363 1.00 86.62 642 GLU A C 1
ATOM 5010 O O . GLU A 1 642 ? 30.305 -13.682 -13.407 1.00 86.62 642 GLU A O 1
ATOM 5015 N N . LEU A 1 643 ? 28.660 -13.209 -11.961 1.00 88.50 643 LEU A N 1
ATOM 5016 C CA . LEU A 1 643 ? 28.076 -12.119 -12.745 1.00 88.50 643 LEU A CA 1
ATOM 5017 C C . LEU A 1 643 ? 27.993 -10.826 -11.925 1.00 88.50 643 LEU A C 1
ATOM 5019 O O . LEU A 1 643 ? 26.885 -10.383 -11.616 1.00 88.50 643 LEU A O 1
ATOM 5023 N N . PRO A 1 644 ? 29.116 -10.193 -11.546 1.00 91.88 644 PRO A N 1
ATOM 5024 C CA . PRO A 1 644 ? 29.091 -9.005 -10.694 1.00 91.88 644 PRO A CA 1
ATOM 5025 C C . PRO A 1 644 ? 28.214 -7.897 -11.288 1.00 91.88 644 PRO A C 1
ATOM 5027 O O . PRO A 1 644 ? 28.061 -7.789 -12.512 1.00 91.88 644 PRO A O 1
ATOM 5030 N N . LEU A 1 645 ? 27.619 -7.088 -10.407 1.00 95.06 645 LEU A N 1
ATOM 5031 C CA . LEU A 1 645 ? 26.845 -5.921 -10.819 1.00 95.06 645 LEU A CA 1
ATOM 5032 C C . LEU A 1 645 ? 27.739 -4.913 -11.551 1.00 95.06 645 LEU A C 1
ATOM 5034 O O . LEU A 1 645 ? 28.877 -4.666 -11.154 1.00 95.06 645 LEU A O 1
ATOM 5038 N N . GLN A 1 646 ? 27.196 -4.304 -12.598 1.00 93.75 646 GLN A N 1
ATOM 5039 C CA . GLN A 1 646 ? 27.831 -3.222 -13.340 1.00 93.75 646 GLN A CA 1
ATOM 5040 C C . GLN A 1 646 ? 27.627 -1.893 -12.606 1.00 93.75 646 GLN A C 1
ATOM 5042 O O . GLN A 1 646 ? 26.510 -1.580 -12.183 1.00 93.75 646 GLN A O 1
ATOM 5047 N N . ALA A 1 647 ? 28.686 -1.089 -12.494 1.00 94.62 647 ALA A N 1
ATOM 5048 C CA . ALA A 1 647 ? 28.624 0.248 -11.900 1.00 94.62 647 ALA A CA 1
ATOM 5049 C C . ALA A 1 647 ? 27.757 1.203 -12.738 1.00 94.62 647 ALA A C 1
ATOM 5051 O O . ALA A 1 647 ? 27.586 0.983 -13.940 1.00 94.62 647 ALA A O 1
ATOM 5052 N N . PHE A 1 648 ? 27.211 2.255 -12.119 1.00 95.00 648 PHE A N 1
ATOM 5053 C CA . PHE A 1 648 ? 26.410 3.247 -12.839 1.00 95.00 648 PHE A CA 1
ATOM 5054 C C . PHE A 1 648 ? 27.212 3.885 -13.995 1.00 95.00 648 PHE A C 1
ATOM 5056 O O . PHE A 1 648 ? 28.404 4.163 -13.824 1.00 95.00 648 PHE A O 1
ATOM 5063 N N . PRO A 1 649 ? 26.593 4.145 -15.167 1.00 94.00 649 PRO A N 1
ATOM 5064 C CA . PRO A 1 649 ? 27.303 4.697 -16.317 1.00 94.00 649 PRO A CA 1
ATOM 5065 C C . PRO A 1 649 ? 28.003 6.025 -16.009 1.00 94.00 649 PRO A C 1
ATOM 5067 O O . PRO A 1 649 ? 27.411 6.947 -15.446 1.00 94.00 649 PRO A O 1
ATOM 5070 N N . HIS A 1 650 ? 29.265 6.150 -16.420 1.00 92.56 650 HIS A N 1
ATOM 5071 C CA . HIS A 1 650 ? 30.023 7.379 -16.214 1.00 92.56 650 HIS A CA 1
ATOM 5072 C C . HIS A 1 650 ? 29.565 8.477 -17.180 1.00 92.56 650 HIS A C 1
ATOM 5074 O O . HIS A 1 650 ? 29.588 8.306 -18.400 1.00 92.56 650 HIS A O 1
ATOM 5080 N N . TRP A 1 651 ? 29.183 9.632 -16.636 1.00 94.69 651 TRP A N 1
ATOM 5081 C CA . TRP A 1 651 ? 28.788 10.807 -17.409 1.00 94.69 651 TRP A CA 1
ATOM 5082 C C . TRP A 1 651 ? 29.810 11.924 -17.256 1.00 94.69 651 TRP A C 1
ATOM 5084 O O . TRP A 1 651 ? 30.263 12.220 -16.151 1.00 94.69 651 TRP A O 1
ATOM 5094 N N . SER A 1 652 ? 30.119 12.609 -18.360 1.00 95.88 652 SER A N 1
ATOM 5095 C CA . SER A 1 652 ? 30.983 13.788 -18.310 1.00 95.88 652 SER A CA 1
ATOM 5096 C C . SER A 1 652 ? 30.370 14.886 -17.422 1.00 95.88 652 SER A C 1
ATOM 5098 O O . SER A 1 652 ? 29.147 14.916 -17.220 1.00 95.88 652 SER A O 1
ATOM 5100 N N . PRO A 1 653 ? 31.172 15.840 -16.911 1.00 96.62 653 PRO A N 1
ATOM 5101 C CA . PRO A 1 653 ? 30.651 16.947 -16.107 1.00 96.62 653 PRO A CA 1
ATOM 5102 C C . PRO A 1 653 ? 29.548 17.744 -16.817 1.00 96.62 653 PRO A C 1
ATOM 5104 O O . PRO A 1 653 ? 28.569 18.136 -16.185 1.00 96.62 653 PRO A O 1
ATOM 5107 N N . ALA A 1 654 ? 29.657 17.914 -18.140 1.00 96.25 654 ALA A N 1
ATOM 5108 C CA . ALA A 1 654 ? 28.650 18.592 -18.955 1.00 96.25 654 ALA A CA 1
ATOM 5109 C C . ALA A 1 654 ? 27.314 17.832 -18.982 1.00 96.25 654 ALA A C 1
ATOM 5111 O O . ALA A 1 654 ? 26.259 18.433 -18.785 1.00 96.25 654 ALA A O 1
ATOM 5112 N N . ILE A 1 655 ? 27.348 16.507 -19.158 1.00 96.06 655 ILE A N 1
ATOM 5113 C CA . ILE A 1 655 ? 26.143 15.664 -19.153 1.00 96.06 655 ILE A CA 1
ATOM 5114 C C . ILE A 1 655 ? 25.538 15.576 -17.752 1.00 96.06 655 ILE A C 1
ATOM 5116 O O . ILE A 1 655 ? 24.321 15.653 -17.592 1.00 96.06 655 ILE A O 1
ATOM 5120 N N . THR A 1 656 ? 26.375 15.499 -16.719 1.00 95.12 656 THR A N 1
ATOM 5121 C CA . THR A 1 656 ? 25.925 15.540 -15.323 1.00 95.12 656 THR A CA 1
ATOM 5122 C C . THR A 1 656 ? 25.216 16.859 -15.012 1.00 95.12 656 THR A C 1
ATOM 5124 O O . THR A 1 656 ? 24.157 16.864 -14.380 1.00 95.12 656 THR A O 1
ATOM 5127 N N . LEU A 1 657 ? 25.757 17.984 -15.486 1.00 95.12 657 LEU A N 1
ATOM 5128 C CA . LEU A 1 657 ? 25.110 19.285 -15.360 1.00 95.12 657 LEU A CA 1
ATOM 5129 C C . LEU A 1 657 ? 23.796 19.332 -16.154 1.00 95.12 657 LEU A C 1
ATOM 5131 O O . LEU A 1 657 ? 22.784 19.770 -15.610 1.00 95.12 657 LEU A O 1
ATOM 5135 N N . ALA A 1 658 ? 23.775 18.820 -17.388 1.00 94.44 658 ALA A N 1
ATOM 5136 C CA . ALA A 1 658 ? 22.568 18.746 -18.211 1.00 94.44 658 ALA A CA 1
ATOM 5137 C C . ALA A 1 658 ? 21.457 17.914 -17.548 1.00 94.44 658 ALA A C 1
ATOM 5139 O O . ALA A 1 658 ? 20.299 18.331 -17.541 1.00 94.44 658 ALA A O 1
ATOM 5140 N N . HIS A 1 659 ? 21.806 16.786 -16.923 1.00 94.44 659 HIS A N 1
ATOM 5141 C CA . HIS A 1 659 ? 20.890 15.977 -16.121 1.00 94.44 659 HIS A CA 1
ATOM 5142 C C . HIS A 1 659 ? 20.318 16.764 -14.933 1.00 94.44 659 HIS A C 1
ATOM 5144 O O . HIS A 1 659 ? 19.098 16.799 -14.752 1.00 94.44 659 HIS A O 1
ATOM 5150 N N . ARG A 1 660 ? 21.184 17.429 -14.154 1.00 91.94 660 ARG A N 1
ATOM 5151 C CA . ARG A 1 660 ? 20.785 18.218 -12.973 1.00 91.94 660 ARG A CA 1
ATOM 5152 C C . ARG A 1 660 ? 19.881 19.396 -13.336 1.00 91.94 660 ARG A C 1
ATOM 5154 O O . ARG A 1 660 ? 18.897 19.637 -12.644 1.00 91.94 660 ARG A O 1
ATOM 5161 N N . LEU A 1 661 ? 20.202 20.101 -14.421 1.00 91.31 661 LEU A N 1
ATOM 5162 C CA . LEU A 1 661 ? 19.403 21.210 -14.953 1.00 91.31 661 LEU A CA 1
ATOM 5163 C C . LEU A 1 661 ? 18.157 20.731 -15.701 1.00 91.31 661 LEU A C 1
ATOM 5165 O O . LEU A 1 661 ? 17.227 21.502 -15.924 1.00 91.31 661 LEU A O 1
ATOM 5169 N N . GLY A 1 662 ? 18.121 19.456 -16.080 1.00 89.62 662 GLY A N 1
ATOM 5170 C CA . GLY A 1 662 ? 16.967 18.862 -16.715 1.00 89.62 662 GLY A CA 1
ATOM 5171 C C . GLY A 1 662 ? 16.783 19.208 -18.185 1.00 89.62 662 GLY A C 1
ATOM 5172 O O . GLY A 1 662 ? 15.637 19.284 -18.635 1.00 89.62 662 GLY A O 1
ATOM 5173 N N . LEU A 1 663 ? 17.887 19.426 -18.899 1.00 91.12 663 LEU A N 1
ATOM 5174 C CA . LEU A 1 663 ? 17.901 19.871 -20.290 1.00 91.12 663 LEU A CA 1
ATOM 5175 C C . LEU A 1 663 ? 17.315 18.814 -21.250 1.00 91.12 663 LEU A C 1
ATOM 5177 O O . LEU A 1 663 ? 17.434 17.609 -20.994 1.00 91.12 663 LEU A O 1
ATOM 5181 N N . PRO A 1 664 ? 16.705 19.241 -22.374 1.00 92.06 664 PRO A N 1
ATOM 5182 C CA . PRO A 1 664 ? 16.333 18.332 -23.454 1.00 92.06 664 PRO A CA 1
ATOM 5183 C C . PRO A 1 664 ? 17.580 17.748 -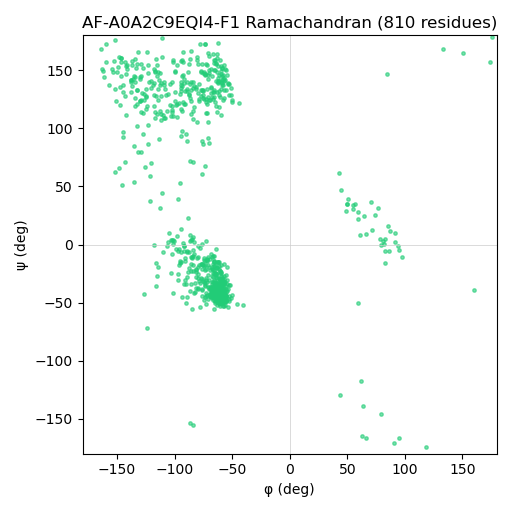24.141 1.00 92.06 664 PRO A C 1
ATOM 5185 O O . PRO A 1 664 ? 18.688 18.262 -24.008 1.00 92.06 664 PRO A O 1
ATOM 5188 N N . GLY A 1 665 ? 17.398 16.671 -24.903 1.00 93.12 665 GLY A N 1
ATOM 5189 C CA . GLY A 1 665 ? 18.470 15.971 -25.611 1.00 93.12 665 GLY A CA 1
ATOM 5190 C C . GLY A 1 665 ? 19.079 14.789 -24.844 1.00 93.12 665 GLY A C 1
ATOM 5191 O O . GLY A 1 665 ? 19.938 14.102 -25.392 1.00 93.12 665 GLY A O 1
ATOM 5192 N N . MET A 1 666 ? 18.615 14.514 -23.620 1.00 94.94 666 MET A N 1
ATOM 5193 C CA . MET A 1 666 ? 19.152 13.482 -22.716 1.00 94.94 666 MET A CA 1
ATOM 5194 C C . MET A 1 666 ? 18.623 12.059 -22.975 1.00 94.94 666 MET A C 1
ATOM 5196 O O . MET A 1 666 ? 18.978 11.132 -22.245 1.00 94.94 666 MET A O 1
ATOM 5200 N N . ARG A 1 667 ? 17.771 11.841 -23.988 1.00 93.00 667 ARG A N 1
ATOM 5201 C CA . ARG A 1 667 ? 17.075 10.553 -24.188 1.00 93.00 667 ARG A CA 1
ATOM 5202 C C . ARG A 1 667 ? 18.032 9.373 -24.321 1.00 93.00 667 ARG A C 1
ATOM 5204 O O . ARG A 1 667 ? 17.749 8.326 -23.755 1.00 93.00 667 ARG A O 1
ATOM 5211 N N . GLY A 1 668 ? 19.151 9.540 -25.030 1.00 92.25 668 GLY A N 1
ATOM 5212 C CA . GLY A 1 668 ? 20.153 8.480 -25.184 1.00 92.25 668 GLY A CA 1
ATOM 5213 C C . GLY A 1 668 ? 20.767 8.048 -23.850 1.00 92.25 668 GLY A C 1
ATOM 5214 O O . GLY A 1 668 ? 20.869 6.859 -23.579 1.00 92.25 668 GLY A O 1
ATOM 5215 N N . TYR A 1 669 ? 21.085 9.000 -22.972 1.00 94.69 669 TYR A N 1
ATOM 5216 C CA . TYR A 1 669 ? 21.638 8.714 -21.644 1.00 94.69 669 TYR A CA 1
ATOM 5217 C C . TYR A 1 669 ? 20.623 8.046 -20.709 1.00 94.69 669 TYR A C 1
ATOM 5219 O O . TYR A 1 669 ? 20.978 7.153 -19.946 1.00 94.69 669 TYR A O 1
ATOM 5227 N N . TYR A 1 670 ? 19.344 8.424 -20.775 1.00 94.81 670 TYR A N 1
ATOM 5228 C CA . TYR A 1 670 ? 18.310 7.741 -19.989 1.00 94.81 670 TYR A CA 1
ATOM 5229 C C . TYR A 1 670 ? 17.980 6.344 -20.524 1.00 94.81 670 TYR A C 1
ATOM 5231 O O . TYR A 1 670 ? 17.672 5.462 -19.727 1.00 94.81 670 TYR A O 1
ATOM 5239 N N . LEU A 1 671 ? 18.100 6.110 -21.837 1.00 92.31 671 LEU A N 1
ATOM 5240 C CA . LEU A 1 671 ? 18.053 4.757 -22.402 1.00 92.31 671 LEU A CA 1
ATOM 5241 C C . LEU A 1 671 ? 19.237 3.916 -21.909 1.00 92.31 671 LEU A C 1
ATOM 5243 O O . LEU A 1 671 ? 19.021 2.794 -21.466 1.00 92.31 671 LEU A O 1
ATOM 5247 N N . GLN A 1 672 ? 20.450 4.478 -21.868 1.00 93.12 672 GLN A N 1
ATOM 5248 C CA . GLN A 1 672 ? 21.610 3.800 -21.283 1.00 93.12 672 GLN A CA 1
ATOM 5249 C C . GLN A 1 672 ? 21.371 3.411 -19.818 1.00 93.12 672 GLN A C 1
ATOM 5251 O O . GLN A 1 672 ? 21.621 2.266 -19.453 1.00 93.12 672 GLN A O 1
ATOM 5256 N N . VAL A 1 673 ? 20.842 4.317 -18.986 1.00 95.56 673 VAL A N 1
ATOM 5257 C CA . VAL A 1 673 ? 20.492 3.997 -17.587 1.00 95.56 673 VAL A CA 1
ATOM 5258 C C . VAL A 1 673 ? 19.428 2.909 -17.515 1.00 95.56 673 VAL A C 1
ATOM 5260 O O . VAL A 1 673 ? 19.526 2.021 -16.675 1.00 95.56 673 VAL A O 1
ATOM 5263 N N . ARG A 1 674 ? 18.422 2.942 -18.393 1.00 94.00 674 ARG A N 1
ATOM 5264 C CA . ARG A 1 674 ? 17.376 1.918 -18.426 1.00 94.00 674 ARG A CA 1
ATOM 5265 C C . ARG A 1 674 ? 17.936 0.531 -18.718 1.00 94.00 674 ARG A C 1
ATOM 5267 O O . ARG A 1 674 ? 17.614 -0.411 -17.998 1.00 94.00 674 ARG A O 1
ATOM 5274 N N . GLU A 1 675 ? 18.770 0.403 -19.744 1.00 91.56 675 GLU A N 1
ATOM 5275 C CA . GLU A 1 675 ? 19.325 -0.899 -20.126 1.00 91.56 675 GLU A CA 1
ATOM 5276 C C . GLU A 1 675 ? 20.419 -1.368 -19.157 1.00 91.56 675 GLU A C 1
ATOM 5278 O O . GLU A 1 675 ? 20.493 -2.559 -18.862 1.00 91.56 675 GLU A O 1
ATOM 5283 N N . TRP A 1 676 ? 21.192 -0.447 -18.567 1.00 94.75 676 TRP A N 1
ATOM 5284 C CA . TRP A 1 676 ? 22.083 -0.737 -17.436 1.00 94.75 676 TRP A CA 1
ATOM 5285 C C . TRP A 1 676 ? 21.313 -1.280 -16.225 1.00 94.75 676 TRP A C 1
ATOM 5287 O O . TRP A 1 676 ? 21.712 -2.277 -15.620 1.00 94.75 676 TRP A O 1
ATOM 5297 N N . TYR A 1 677 ? 20.194 -0.640 -15.875 1.00 96.56 677 TYR A N 1
ATOM 5298 C CA . TYR A 1 677 ? 19.358 -1.070 -14.760 1.00 96.56 677 TYR A CA 1
ATOM 5299 C C . TYR A 1 677 ? 18.790 -2.461 -15.038 1.00 96.56 677 TYR A C 1
ATOM 5301 O O . TYR A 1 677 ? 18.943 -3.355 -14.207 1.00 96.56 677 TYR A O 1
ATOM 5309 N N . ARG A 1 678 ? 18.236 -2.679 -16.239 1.00 93.50 678 ARG A N 1
ATOM 5310 C CA . ARG A 1 678 ? 17.756 -3.995 -16.676 1.00 93.50 678 ARG A CA 1
ATOM 5311 C C . ARG A 1 678 ? 18.849 -5.060 -16.594 1.00 93.50 678 ARG A C 1
ATOM 5313 O O . ARG A 1 678 ? 18.585 -6.121 -16.043 1.00 93.50 678 ARG A O 1
ATOM 5320 N N . ASP A 1 679 ? 20.054 -4.797 -17.104 1.00 93.06 679 ASP A N 1
ATOM 5321 C CA . ASP A 1 679 ? 21.160 -5.766 -17.064 1.00 93.06 679 ASP A CA 1
ATOM 5322 C C . ASP A 1 679 ? 21.466 -6.222 -15.637 1.00 93.06 679 ASP A C 1
ATOM 5324 O O . ASP A 1 679 ? 21.513 -7.417 -15.353 1.00 93.06 679 ASP A O 1
ATOM 5328 N N . ASN A 1 680 ? 21.585 -5.268 -14.715 1.00 96.31 680 ASN A N 1
ATOM 5329 C CA . ASN A 1 680 ? 21.816 -5.566 -13.308 1.00 96.31 680 ASN A CA 1
ATOM 5330 C C . ASN A 1 680 ? 20.667 -6.345 -12.659 1.00 96.31 680 ASN A C 1
ATOM 5332 O O . ASN A 1 680 ? 20.924 -7.257 -11.874 1.00 96.31 680 ASN A O 1
ATOM 5336 N N . LEU A 1 681 ? 19.414 -6.037 -13.002 1.00 96.44 681 LEU A N 1
ATOM 5337 C CA . LEU A 1 681 ? 18.267 -6.819 -12.539 1.00 96.44 681 LEU A CA 1
ATOM 5338 C C . LEU A 1 681 ? 18.345 -8.271 -13.021 1.00 96.44 681 LEU A C 1
ATOM 5340 O O . LEU A 1 681 ? 18.151 -9.184 -12.222 1.00 96.44 681 LEU A O 1
ATOM 5344 N N . MET A 1 682 ? 18.693 -8.498 -14.289 1.00 94.12 682 MET A N 1
ATOM 5345 C CA . MET A 1 682 ? 18.829 -9.851 -14.840 1.00 94.12 682 MET A CA 1
ATOM 5346 C C . MET A 1 682 ? 19.977 -10.632 -14.191 1.00 94.12 682 MET A C 1
ATOM 5348 O O . MET A 1 682 ? 19.836 -11.830 -13.952 1.00 94.12 682 MET A O 1
ATOM 5352 N N . ARG A 1 683 ? 21.079 -9.967 -13.816 1.00 95.00 683 ARG A N 1
ATOM 5353 C CA . ARG A 1 683 ? 22.159 -10.582 -13.016 1.00 95.00 683 ARG A CA 1
ATOM 5354 C C . ARG A 1 683 ? 21.672 -11.030 -11.637 1.00 95.00 683 ARG A C 1
ATOM 5356 O O . ARG A 1 683 ? 22.046 -12.110 -11.180 1.00 95.00 683 ARG A O 1
ATOM 5363 N N . ILE A 1 684 ? 20.828 -10.228 -10.982 1.00 96.56 684 ILE A N 1
ATOM 5364 C CA . ILE A 1 684 ? 20.232 -10.587 -9.687 1.00 96.56 684 ILE A CA 1
ATOM 5365 C C . ILE A 1 684 ? 19.223 -11.728 -9.857 1.00 96.56 684 ILE A C 1
ATOM 5367 O O . ILE A 1 684 ? 19.284 -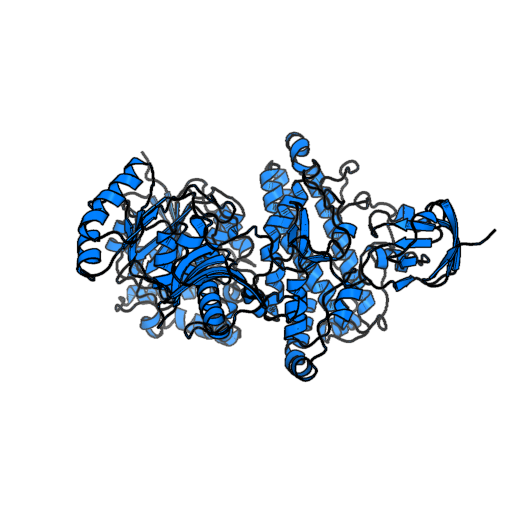12.684 -9.091 1.00 96.56 684 ILE A O 1
ATOM 5371 N N . PHE A 1 685 ? 18.353 -11.700 -10.873 1.00 95.94 685 PHE A N 1
ATOM 5372 C CA . PHE A 1 685 ? 17.429 -12.812 -11.146 1.00 95.94 685 PHE A CA 1
ATOM 5373 C C . PHE A 1 685 ? 18.163 -14.115 -11.472 1.00 95.94 685 PHE A C 1
ATOM 5375 O O . PHE A 1 685 ? 17.752 -15.181 -11.018 1.00 95.94 685 PHE A O 1
ATOM 5382 N N . PHE A 1 686 ? 19.287 -14.035 -12.187 1.00 95.00 686 PHE A N 1
ATOM 5383 C CA . PHE A 1 686 ? 20.152 -15.183 -12.435 1.00 95.00 686 PHE A CA 1
ATOM 5384 C C . PHE A 1 686 ? 20.722 -15.760 -11.130 1.00 95.00 686 PHE A C 1
ATOM 5386 O O . PHE A 1 686 ? 20.643 -16.965 -10.898 1.00 95.00 686 PHE A O 1
ATOM 5393 N N . ARG A 1 687 ? 21.238 -14.912 -10.230 1.00 95.44 687 ARG A N 1
ATOM 5394 C CA . ARG A 1 687 ? 21.695 -15.362 -8.903 1.00 95.44 687 ARG A CA 1
ATOM 5395 C C . ARG A 1 687 ? 20.567 -15.927 -8.052 1.00 95.44 687 ARG A C 1
ATOM 5397 O O . ARG A 1 687 ? 20.777 -16.934 -7.382 1.00 95.44 687 ARG A O 1
ATOM 5404 N N . LEU A 1 688 ? 19.394 -15.303 -8.088 1.00 96.38 688 LEU A N 1
ATOM 5405 C CA . LEU A 1 688 ? 18.216 -15.751 -7.358 1.00 96.38 688 LEU A CA 1
ATOM 5406 C C . LEU A 1 688 ? 17.799 -17.156 -7.798 1.00 96.38 688 LEU A C 1
ATOM 5408 O O . LEU A 1 688 ? 17.584 -18.000 -6.937 1.00 96.38 688 LEU A O 1
ATOM 5412 N N . HIS A 1 689 ? 17.765 -17.437 -9.105 1.00 96.06 689 HIS A N 1
ATOM 5413 C CA . HIS A 1 689 ? 17.477 -18.782 -9.616 1.00 96.06 689 HIS A CA 1
ATOM 5414 C C . HIS A 1 689 ? 18.364 -19.846 -8.950 1.00 96.06 689 HIS A C 1
ATOM 5416 O O . HIS A 1 689 ? 17.880 -20.880 -8.493 1.00 96.06 689 HIS A O 1
ATOM 5422 N N . HIS A 1 690 ? 19.668 -19.575 -8.846 1.00 95.25 690 HIS A N 1
ATOM 5423 C CA . HIS A 1 690 ? 20.617 -20.493 -8.215 1.00 95.25 690 HIS A CA 1
ATOM 5424 C C . HIS A 1 690 ? 20.595 -20.463 -6.681 1.00 95.25 690 HIS A C 1
ATOM 5426 O O . HIS A 1 690 ? 21.111 -21.393 -6.063 1.00 95.25 690 HIS A O 1
ATOM 5432 N N . ALA A 1 691 ? 20.028 -19.422 -6.069 1.00 95.88 691 ALA A N 1
ATOM 5433 C CA . ALA A 1 691 ? 19.840 -19.337 -4.625 1.00 95.88 691 ALA A CA 1
ATOM 5434 C C . ALA A 1 691 ? 18.655 -20.187 -4.144 1.00 95.88 691 ALA A C 1
ATOM 5436 O O . ALA A 1 691 ? 18.710 -20.672 -3.020 1.00 95.88 691 ALA A O 1
ATOM 5437 N N . VAL A 1 692 ? 17.628 -20.403 -4.979 1.00 97.00 692 VAL A N 1
ATOM 5438 C CA . VAL A 1 692 ? 16.484 -21.259 -4.623 1.00 97.00 692 VAL A CA 1
ATOM 5439 C C . VAL A 1 692 ? 16.949 -22.714 -4.440 1.00 97.00 692 VAL A C 1
ATOM 5441 O O . VAL A 1 692 ? 17.516 -23.286 -5.391 1.00 97.00 692 VAL A O 1
ATOM 5444 N N . PRO A 1 693 ? 16.712 -23.324 -3.257 1.00 96.62 693 PRO A N 1
ATOM 5445 C CA . PRO A 1 693 ? 17.082 -24.708 -2.973 1.00 96.62 693 PRO A CA 1
ATOM 5446 C C . PRO A 1 693 ? 16.450 -25.683 -3.961 1.00 96.62 693 PRO A C 1
ATOM 5448 O O . PRO A 1 693 ? 15.295 -25.525 -4.343 1.00 96.62 693 PRO A O 1
ATOM 5451 N N . GLU A 1 694 ? 17.187 -26.721 -4.354 1.00 94.75 694 GLU A N 1
ATOM 5452 C CA . GLU A 1 694 ? 16.722 -27.700 -5.346 1.00 94.75 694 GLU A CA 1
ATOM 5453 C C . GLU A 1 694 ? 15.401 -28.376 -4.946 1.00 94.75 694 GLU A C 1
ATOM 5455 O O . GLU A 1 694 ? 14.525 -28.536 -5.794 1.00 94.75 694 GLU A O 1
ATOM 5460 N N . ALA A 1 695 ? 15.223 -28.662 -3.651 1.00 96.31 695 ALA A N 1
ATOM 5461 C CA . ALA A 1 695 ? 13.992 -29.226 -3.092 1.00 96.31 695 ALA A CA 1
ATOM 5462 C C . ALA A 1 695 ? 12.751 -28.343 -3.329 1.00 96.31 695 ALA A C 1
ATOM 5464 O O . ALA A 1 695 ? 11.648 -28.857 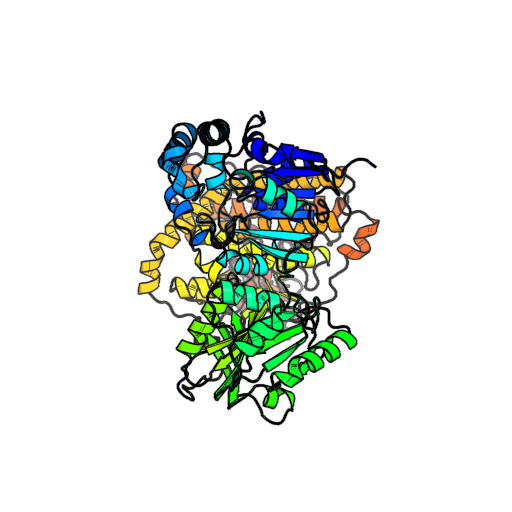-3.500 1.00 96.31 695 ALA A O 1
ATOM 5465 N N . ASP A 1 696 ? 12.938 -27.025 -3.408 1.00 97.38 696 ASP A N 1
ATOM 5466 C CA . ASP A 1 696 ? 11.852 -26.051 -3.503 1.00 97.38 696 ASP A CA 1
ATOM 5467 C C . ASP A 1 696 ? 11.554 -25.640 -4.956 1.00 97.38 696 ASP A C 1
ATOM 5469 O O . ASP A 1 696 ? 10.475 -25.112 -5.255 1.00 97.38 696 ASP A O 1
ATOM 5473 N N . ARG A 1 697 ? 12.482 -25.900 -5.891 1.00 96.06 697 ARG A N 1
ATOM 5474 C CA . ARG A 1 697 ? 12.349 -25.509 -7.309 1.00 96.06 697 ARG A CA 1
ATOM 5475 C C . ARG A 1 697 ? 11.131 -26.134 -7.973 1.00 96.06 697 ARG A C 1
ATOM 5477 O O . ARG A 1 697 ? 10.464 -25.457 -8.748 1.00 96.06 697 ARG A O 1
ATOM 5484 N N . GLY A 1 698 ? 10.814 -27.389 -7.650 1.00 96.56 698 GLY A N 1
ATOM 5485 C CA . GLY A 1 698 ? 9.654 -28.084 -8.215 1.00 96.56 698 GLY A CA 1
ATOM 5486 C C . GLY A 1 698 ? 8.328 -27.373 -7.929 1.00 96.56 698 GLY A C 1
ATOM 5487 O O . GLY A 1 698 ? 7.440 -27.381 -8.774 1.00 96.56 698 GLY A O 1
ATOM 5488 N N . TYR A 1 699 ? 8.207 -26.709 -6.775 1.00 97.06 699 TYR A N 1
ATOM 5489 C CA . TYR A 1 699 ? 7.038 -25.897 -6.444 1.00 97.06 699 TYR A CA 1
ATOM 5490 C C . TYR A 1 699 ? 7.155 -24.484 -7.019 1.00 97.06 699 TYR A C 1
ATOM 5492 O O . TYR A 1 699 ? 6.270 -24.043 -7.747 1.00 97.06 699 TYR A O 1
ATOM 5500 N N . TRP A 1 700 ? 8.233 -23.763 -6.706 1.00 97.38 700 TRP A N 1
ATOM 5501 C CA . TRP A 1 700 ? 8.320 -22.332 -7.006 1.00 97.38 700 TRP A CA 1
ATOM 5502 C C . TRP A 1 700 ? 8.534 -22.018 -8.484 1.00 97.38 700 TRP A C 1
ATOM 5504 O O . TRP A 1 700 ? 8.005 -21.018 -8.970 1.00 97.38 700 TRP A O 1
ATOM 5514 N N . PHE A 1 701 ? 9.290 -22.850 -9.203 1.00 97.00 701 PHE A N 1
ATOM 5515 C CA . PHE A 1 701 ? 9.566 -22.651 -10.629 1.00 97.00 701 PHE A CA 1
ATOM 5516 C C . PHE A 1 701 ? 8.526 -23.309 -11.533 1.00 97.00 701 PHE A C 1
ATOM 5518 O O . PHE A 1 701 ? 8.558 -23.089 -12.742 1.00 97.00 701 PHE A O 1
ATOM 5525 N N . ALA A 1 702 ? 7.576 -24.064 -10.971 1.00 96.88 702 ALA A N 1
ATOM 5526 C CA . ALA A 1 702 ? 6.438 -24.541 -11.739 1.00 96.88 702 ALA A CA 1
ATOM 5527 C C . ALA A 1 702 ? 5.658 -23.352 -12.330 1.00 96.88 702 ALA A C 1
ATOM 5529 O O . ALA A 1 702 ? 5.484 -22.332 -11.645 1.00 96.88 702 ALA A O 1
ATOM 5530 N N . PRO A 1 703 ? 5.154 -23.475 -13.571 1.00 96.00 703 PRO A N 1
ATOM 5531 C CA . PRO A 1 703 ? 4.227 -22.505 -14.134 1.00 96.00 703 PRO A CA 1
ATOM 5532 C C . PRO A 1 703 ? 3.033 -22.303 -13.199 1.00 96.00 703 PRO A C 1
ATOM 5534 O O . PRO A 1 703 ? 2.495 -23.261 -12.635 1.00 96.00 703 PRO A O 1
ATOM 5537 N N . HIS A 1 704 ? 2.612 -21.055 -13.021 1.00 95.12 704 HIS A N 1
ATOM 5538 C CA . HIS A 1 704 ? 1.397 -20.751 -12.284 1.00 95.12 704 HIS A CA 1
ATOM 5539 C C . HIS A 1 704 ? 0.183 -21.396 -12.976 1.00 95.12 704 HIS A C 1
ATOM 5541 O O . HIS A 1 704 ? 0.082 -21.414 -14.204 1.00 95.12 704 HIS A O 1
ATOM 5547 N N . GLU A 1 705 ? -0.748 -21.925 -12.180 1.00 91.88 705 GLU A N 1
ATOM 5548 C CA . GLU A 1 705 ? -1.863 -22.757 -12.662 1.00 91.88 705 GLU A CA 1
ATOM 5549 C C . GLU A 1 705 ? -2.771 -22.019 -13.647 1.00 91.88 705 GLU A C 1
ATOM 5551 O O . GLU A 1 705 ? -3.304 -22.610 -14.581 1.00 91.88 705 GLU A O 1
ATOM 5556 N N . GLN A 1 706 ? -2.913 -20.711 -13.455 1.00 92.00 706 GLN A N 1
ATOM 5557 C CA . GLN A 1 706 ? -3.778 -19.860 -14.261 1.00 92.00 706 GLN A CA 1
ATOM 5558 C C . GLN A 1 706 ? -2.989 -19.185 -15.382 1.00 92.00 706 GLN A C 1
ATOM 5560 O O . GLN A 1 706 ? -1.948 -18.568 -15.141 1.00 92.00 706 GLN A O 1
ATOM 5565 N N . VAL A 1 707 ? -3.517 -19.292 -16.601 1.00 90.62 707 VAL A N 1
ATOM 5566 C CA . VAL A 1 707 ? -2.920 -18.765 -17.834 1.00 90.62 707 VAL A CA 1
ATOM 5567 C C . VAL A 1 707 ? -3.433 -17.358 -18.106 1.00 90.62 707 VAL A C 1
ATOM 5569 O O . VAL A 1 707 ? -4.634 -17.091 -18.031 1.00 90.62 707 VAL A O 1
ATOM 5572 N N . ARG A 1 708 ? -2.542 -16.465 -18.540 1.00 90.44 708 ARG A N 1
ATOM 5573 C CA . ARG A 1 708 ? -2.945 -15.182 -19.119 1.00 90.44 708 ARG A CA 1
ATOM 5574 C C . ARG A 1 708 ? -3.565 -15.387 -20.505 1.00 90.44 708 ARG A C 1
ATOM 5576 O O . ARG A 1 708 ? -2.859 -15.437 -21.507 1.00 90.44 708 ARG A O 1
ATOM 5583 N N . ASN A 1 709 ? -4.885 -15.543 -20.551 1.00 86.38 709 ASN A N 1
ATOM 5584 C CA . ASN A 1 709 ? -5.640 -15.881 -21.764 1.00 86.38 709 ASN A CA 1
ATOM 5585 C C . ASN A 1 709 ? -6.148 -14.666 -22.562 1.00 86.38 709 ASN A C 1
ATOM 5587 O O . ASN A 1 709 ? -6.568 -14.827 -23.707 1.00 86.38 709 ASN A O 1
ATOM 5591 N N . ARG A 1 710 ? -6.128 -13.457 -21.987 1.00 83.44 710 ARG A N 1
ATOM 5592 C CA . ARG A 1 710 ? -6.523 -12.226 -22.683 1.00 83.44 710 ARG A CA 1
ATOM 5593 C C . ARG A 1 710 ? -5.293 -11.512 -23.243 1.00 83.44 710 ARG A C 1
ATOM 5595 O O . ARG A 1 710 ? -4.386 -11.139 -22.502 1.00 83.44 710 ARG A O 1
ATOM 5602 N N . GLY A 1 711 ? -5.281 -11.300 -24.556 1.00 75.75 711 GLY A N 1
ATOM 5603 C CA . GLY A 1 711 ? -4.335 -10.407 -25.225 1.00 75.75 711 GLY A CA 1
ATOM 5604 C C . GLY A 1 711 ? -4.836 -8.960 -25.235 1.00 75.75 711 GLY A C 1
ATOM 5605 O O . GLY A 1 711 ? -6.030 -8.707 -25.092 1.00 75.75 711 GLY A O 1
ATOM 5606 N N . GLY A 1 712 ? -3.931 -7.999 -25.430 1.00 77.06 712 GLY A N 1
ATOM 5607 C CA . GLY A 1 712 ? -4.300 -6.590 -25.572 1.00 77.06 712 GLY A CA 1
ATOM 5608 C C . GLY A 1 712 ? -4.957 -5.991 -24.324 1.00 77.06 712 GLY A C 1
ATOM 5609 O O . GLY A 1 712 ? -4.501 -6.221 -23.204 1.00 77.06 712 GLY A O 1
ATOM 5610 N N . SER A 1 713 ? -5.989 -5.176 -24.544 1.00 85.94 713 SER A N 1
ATOM 5611 C CA . SER A 1 713 ? -6.678 -4.358 -23.541 1.00 85.94 713 SER A CA 1
ATOM 5612 C C . SER A 1 713 ? -8.147 -4.760 -23.398 1.00 85.94 713 SER A C 1
ATOM 5614 O O . SER A 1 713 ? -8.803 -5.019 -24.404 1.00 85.94 713 SER A O 1
ATOM 5616 N N . PHE A 1 714 ? -8.670 -4.802 -22.172 1.00 89.75 714 PHE A N 1
ATOM 5617 C CA . PHE A 1 714 ? -10.034 -5.266 -21.880 1.00 89.75 714 PHE A CA 1
ATOM 5618 C C . PHE A 1 714 ? -10.537 -4.744 -20.521 1.00 89.75 714 PHE A C 1
ATOM 5620 O O . PHE A 1 714 ? -9.777 -4.146 -19.759 1.00 89.75 714 PHE A O 1
ATOM 5627 N N . TRP A 1 715 ? -11.811 -4.968 -20.198 1.00 92.06 715 TRP A N 1
ATOM 5628 C CA . TRP A 1 715 ? -12.398 -4.639 -18.894 1.00 92.06 715 TRP A CA 1
ATOM 5629 C C . TRP A 1 715 ? -12.347 -5.848 -17.951 1.00 92.06 715 TRP A C 1
ATOM 5631 O O . TRP A 1 715 ? -12.650 -6.967 -18.358 1.00 92.06 715 TRP A O 1
ATOM 5641 N N . GLN A 1 716 ? -11.979 -5.639 -16.684 1.00 92.94 716 GLN A N 1
ATOM 5642 C CA . GLN A 1 716 ? -11.813 -6.707 -15.685 1.00 92.94 716 GLN A CA 1
ATOM 5643 C C . GLN A 1 716 ? -13.112 -7.496 -15.418 1.00 92.94 716 GLN A C 1
ATOM 5645 O O . GLN A 1 716 ? -13.048 -8.661 -15.049 1.00 92.94 716 GLN A O 1
ATOM 5650 N N . ASP A 1 717 ? -14.285 -6.929 -15.688 1.00 89.19 717 ASP A N 1
ATOM 5651 C CA . ASP A 1 717 ? -15.572 -7.644 -15.674 1.00 89.19 717 ASP A CA 1
ATOM 5652 C C . ASP A 1 717 ? -15.785 -8.612 -16.863 1.00 89.19 717 ASP A C 1
ATOM 5654 O O . ASP A 1 717 ? -16.842 -9.229 -16.996 1.00 89.19 717 ASP A O 1
ATOM 5658 N N . GLY A 1 718 ? -14.784 -8.765 -17.734 1.00 84.00 718 GLY A N 1
ATOM 5659 C CA . GLY A 1 718 ? -14.776 -9.700 -18.857 1.00 84.00 718 GLY A CA 1
ATOM 5660 C C . GLY A 1 718 ? -15.226 -9.106 -20.191 1.00 84.00 718 GLY A C 1
ATOM 5661 O O . GLY A 1 718 ? -15.130 -9.799 -21.209 1.00 84.00 718 GLY A O 1
ATOM 5662 N N . ARG A 1 719 ? -15.678 -7.846 -20.224 1.00 82.81 719 ARG A N 1
ATOM 5663 C CA . ARG A 1 719 ? -16.028 -7.163 -21.477 1.00 82.81 719 ARG A CA 1
ATOM 5664 C C . ARG A 1 719 ? -14.789 -6.839 -22.302 1.00 82.81 719 ARG A C 1
ATOM 5666 O O . ARG A 1 719 ? -13.753 -6.425 -21.781 1.00 82.81 719 ARG A O 1
ATOM 5673 N N . GLU A 1 720 ? -14.915 -6.969 -23.616 1.00 73.94 720 GLU A N 1
ATOM 5674 C CA . GLU A 1 720 ? -13.878 -6.498 -24.532 1.00 73.94 720 GLU A CA 1
ATOM 5675 C C . GLU A 1 720 ? -13.889 -4.967 -24.612 1.00 73.94 720 GLU A C 1
ATOM 5677 O O . GLU A 1 720 ? -14.936 -4.325 -24.484 1.00 73.94 720 GLU A O 1
ATOM 5682 N N . GLY A 1 721 ? -12.705 -4.374 -24.778 1.00 64.50 721 GLY A N 1
ATOM 5683 C CA . GLY A 1 721 ? -12.595 -2.962 -25.131 1.00 64.50 721 GLY A CA 1
ATOM 5684 C C . GLY A 1 721 ? -13.125 -2.738 -26.547 1.00 64.50 721 GLY A C 1
ATOM 5685 O O . GLY A 1 721 ? -12.959 -3.585 -27.420 1.00 64.50 721 GLY A O 1
ATOM 5686 N N . SER A 1 722 ? -13.759 -1.592 -26.787 1.00 57.88 722 SER A N 1
ATOM 5687 C CA . SER A 1 722 ? -14.172 -1.193 -28.145 1.00 57.88 722 SER A CA 1
ATOM 5688 C C . SER A 1 722 ? -13.011 -0.597 -28.952 1.00 57.88 722 SER A C 1
ATOM 5690 O O . SER A 1 722 ? -13.111 -0.376 -30.158 1.00 57.88 722 SER A O 1
ATOM 5692 N N . GLU A 1 723 ? -11.903 -0.306 -28.274 1.00 66.06 723 GLU A N 1
ATOM 5693 C CA . GLU A 1 723 ? -10.765 0.421 -28.797 1.00 66.06 723 GLU A CA 1
ATOM 5694 C C . GLU A 1 723 ? -9.747 -0.528 -29.454 1.00 66.06 723 GLU A C 1
ATOM 5696 O O . GLU A 1 723 ? -9.333 -1.531 -28.874 1.00 66.06 723 GLU A O 1
ATOM 5701 N N . GLN A 1 724 ? -9.293 -0.190 -30.664 1.00 64.56 724 GLN A N 1
ATOM 5702 C CA . GLN A 1 724 ? -8.256 -0.946 -31.373 1.00 64.56 724 GLN A CA 1
ATOM 5703 C C . GLN A 1 724 ? -6.866 -0.350 -31.120 1.00 64.56 724 GLN A C 1
ATOM 5705 O O . GLN A 1 724 ? -6.687 0.870 -31.113 1.00 64.56 724 GLN A O 1
ATOM 5710 N N . ALA A 1 725 ? -5.864 -1.212 -30.934 1.00 70.56 725 ALA A N 1
ATOM 5711 C CA . ALA A 1 725 ? -4.473 -0.784 -30.825 1.00 70.56 725 ALA A CA 1
ATOM 5712 C C . ALA A 1 725 ? -3.973 -0.239 -32.175 1.00 70.56 725 ALA A C 1
ATOM 5714 O O . ALA A 1 725 ? -4.196 -0.850 -33.219 1.00 70.56 725 ALA A O 1
ATOM 5715 N N . ALA A 1 726 ? -3.271 0.895 -32.158 1.00 72.94 726 ALA A N 1
ATOM 5716 C CA . ALA A 1 726 ? -2.666 1.462 -33.360 1.00 72.94 726 ALA A CA 1
ATOM 5717 C C . ALA A 1 726 ? -1.299 0.819 -33.645 1.00 72.94 726 ALA A C 1
ATOM 5719 O O . ALA A 1 726 ? -0.462 0.704 -32.747 1.00 72.94 726 ALA A O 1
ATOM 5720 N N . GLY A 1 727 ? -1.054 0.448 -34.904 1.00 82.06 727 GLY A N 1
ATOM 5721 C CA . GLY A 1 727 ? 0.265 0.006 -35.353 1.00 82.06 727 GLY A CA 1
ATOM 5722 C C . GLY A 1 727 ? 1.272 1.157 -35.457 1.00 82.06 727 GLY A C 1
ATOM 5723 O O . GLY A 1 727 ? 0.899 2.323 -35.614 1.00 82.06 727 GLY A O 1
ATOM 5724 N N . PHE A 1 728 ? 2.564 0.844 -35.361 1.00 88.69 728 PHE A N 1
ATOM 5725 C CA . PHE A 1 728 ? 3.640 1.812 -35.591 1.00 88.69 728 PHE A CA 1
ATOM 5726 C C . PHE A 1 728 ? 4.941 1.141 -36.036 1.00 88.69 728 PHE A C 1
ATOM 5728 O O . PHE A 1 728 ? 5.266 0.028 -35.631 1.00 88.69 728 PHE A O 1
ATOM 5735 N N . MET A 1 729 ? 5.738 1.869 -36.813 1.00 92.69 729 MET A N 1
ATOM 5736 C CA . MET A 1 729 ? 7.086 1.453 -37.193 1.00 92.69 729 MET A CA 1
ATOM 5737 C C . MET A 1 729 ? 8.072 1.620 -36.024 1.00 92.69 729 MET A C 1
ATOM 5739 O O . MET A 1 729 ? 8.121 2.674 -35.379 1.00 92.69 729 MET A O 1
ATOM 5743 N N . ILE A 1 730 ? 8.885 0.595 -35.768 1.00 91.06 730 ILE A N 1
ATOM 5744 C CA . ILE A 1 730 ? 9.960 0.611 -34.765 1.00 91.06 730 ILE A CA 1
ATOM 5745 C C . ILE A 1 730 ? 11.265 1.095 -35.400 1.00 91.06 730 ILE A C 1
ATOM 5747 O O . ILE A 1 730 ? 11.898 2.009 -34.853 1.00 91.06 730 ILE A O 1
ATOM 5751 N N . TYR A 1 731 ? 11.643 0.503 -36.538 1.00 92.88 731 TYR A N 1
ATOM 5752 C CA . TYR A 1 731 ? 12.830 0.850 -37.319 1.00 92.88 731 TYR A CA 1
ATOM 5753 C C . TYR A 1 731 ? 12.550 0.694 -38.830 1.00 92.88 731 TYR A C 1
ATOM 5755 O O . TYR A 1 731 ? 11.913 -0.292 -39.224 1.00 92.88 731 TYR A O 1
ATOM 5763 N N . PRO A 1 732 ? 12.995 1.650 -39.669 1.00 94.50 732 PRO A N 1
ATOM 5764 C CA . PRO A 1 732 ? 12.714 1.650 -41.105 1.00 94.50 732 PRO A CA 1
ATOM 5765 C C . PRO A 1 732 ? 13.449 0.542 -41.862 1.00 94.50 732 PRO A C 1
ATOM 5767 O O . PRO A 1 732 ? 14.431 -0.025 -41.377 1.00 94.50 732 PRO A O 1
ATOM 5770 N N . GLY A 1 733 ? 12.979 0.256 -43.071 1.00 94.00 733 GLY A N 1
ATOM 5771 C CA . GLY A 1 733 ? 13.592 -0.691 -43.994 1.00 94.00 733 GLY A CA 1
ATOM 5772 C C . GLY A 1 733 ? 12.579 -1.359 -44.918 1.00 94.00 733 GLY A C 1
ATOM 5773 O O . GLY A 1 733 ? 11.376 -1.357 -44.659 1.00 94.00 733 GLY A O 1
ATOM 5774 N N . GLN A 1 734 ? 13.099 -1.978 -45.977 1.00 95.75 734 GLN A N 1
ATOM 5775 C CA . GLN A 1 734 ? 12.323 -2.740 -46.947 1.00 95.75 734 GLN A CA 1
ATOM 5776 C C . GLN A 1 734 ? 12.918 -4.140 -47.093 1.00 95.75 734 GLN A C 1
ATOM 5778 O O . GLN A 1 734 ? 14.112 -4.287 -47.357 1.00 95.75 734 GLN A O 1
ATOM 5783 N N . VAL A 1 735 ? 12.092 -5.163 -46.886 1.00 95.25 735 VAL A N 1
ATOM 5784 C CA . VAL A 1 735 ? 12.506 -6.568 -46.885 1.00 95.25 735 VAL A CA 1
ATOM 5785 C C . VAL A 1 735 ? 11.389 -7.424 -47.467 1.00 95.25 735 VAL A C 1
ATOM 5787 O O . VAL A 1 735 ? 10.247 -7.336 -47.024 1.00 95.25 735 VAL A O 1
ATOM 5790 N N . GLN A 1 736 ? 11.740 -8.294 -48.410 1.00 95.94 736 GLN A N 1
ATOM 5791 C CA . GLN A 1 736 ? 10.885 -9.374 -48.895 1.00 95.94 736 GLN A CA 1
ATOM 5792 C C . GLN A 1 736 ? 11.355 -10.711 -48.306 1.00 95.94 736 GLN A C 1
ATOM 5794 O O . GLN A 1 736 ? 12.565 -10.964 -48.201 1.00 95.94 736 GLN A O 1
ATOM 5799 N N . GLY A 1 737 ? 10.408 -11.549 -47.894 1.00 94.94 737 GLY A N 1
ATOM 5800 C CA . GLY A 1 737 ? 10.689 -12.884 -47.370 1.00 94.94 737 GLY A CA 1
ATOM 5801 C C . GLY A 1 737 ? 9.439 -13.602 -46.875 1.00 94.94 737 GLY A C 1
ATOM 5802 O O . GLY A 1 737 ? 8.336 -13.054 -46.904 1.00 94.94 737 GLY A O 1
ATOM 5803 N N . VAL A 1 738 ? 9.613 -14.836 -46.410 1.00 95.50 738 VAL A N 1
ATOM 5804 C CA . VAL A 1 738 ? 8.508 -15.655 -45.900 1.00 95.50 738 VAL A CA 1
ATOM 5805 C C . VAL A 1 738 ? 8.138 -15.236 -44.472 1.00 95.50 738 VAL A C 1
ATOM 5807 O O . VAL A 1 738 ? 8.989 -15.230 -43.574 1.00 95.50 738 VAL A O 1
ATOM 5810 N N . LEU A 1 739 ? 6.865 -14.901 -44.239 1.00 95.25 739 LEU A N 1
ATOM 5811 C CA . LEU A 1 739 ? 6.363 -14.532 -42.911 1.00 95.25 739 LEU A CA 1
ATOM 5812 C C . LEU A 1 739 ? 6.417 -15.732 -41.955 1.00 95.25 739 LEU A C 1
ATOM 5814 O O . LEU A 1 739 ? 5.940 -16.817 -42.278 1.00 95.25 739 LEU A O 1
ATOM 5818 N N . GLY A 1 740 ? 6.972 -15.532 -40.763 1.00 91.62 740 GLY A N 1
ATOM 5819 C CA . GLY A 1 740 ? 7.226 -16.581 -39.772 1.00 91.62 740 GLY A CA 1
ATOM 5820 C C . GLY A 1 740 ? 8.558 -17.318 -39.957 1.00 91.62 740 GLY A C 1
ATOM 5821 O O . GLY A 1 740 ? 8.910 -18.120 -39.097 1.00 91.62 740 GLY A O 1
ATOM 5822 N N . VAL A 1 741 ? 9.308 -17.038 -41.033 1.00 92.25 741 VAL A N 1
ATOM 5823 C CA . VAL A 1 741 ? 10.625 -17.644 -41.305 1.00 92.25 741 VAL A CA 1
ATOM 5824 C C . VAL A 1 741 ? 11.692 -16.562 -41.484 1.00 92.25 741 VAL A C 1
ATOM 5826 O O . VAL A 1 741 ? 12.517 -16.363 -40.597 1.00 92.25 741 VAL A O 1
ATOM 5829 N N . ASP A 1 742 ? 11.659 -15.821 -42.597 1.00 93.56 742 ASP A N 1
ATOM 5830 C CA . ASP A 1 742 ? 12.598 -14.722 -42.867 1.00 93.56 742 ASP A CA 1
ATOM 5831 C C . ASP A 1 742 ? 12.206 -13.442 -42.121 1.00 93.56 742 ASP A C 1
ATOM 5833 O O . ASP A 1 742 ? 13.061 -12.684 -41.649 1.00 93.56 742 ASP A O 1
ATOM 5837 N N . ILE A 1 743 ? 10.897 -13.188 -42.049 1.00 95.31 743 ILE A N 1
ATOM 5838 C CA . ILE A 1 743 ? 10.297 -12.078 -41.310 1.00 95.31 743 ILE A CA 1
ATOM 5839 C C . ILE A 1 743 ? 9.594 -12.672 -40.099 1.00 95.31 743 ILE A C 1
ATOM 5841 O O . ILE A 1 743 ? 8.570 -13.337 -40.245 1.00 95.31 743 ILE A O 1
ATOM 5845 N N . LEU A 1 744 ? 10.139 -12.451 -38.905 1.00 94.94 744 LEU A N 1
ATOM 5846 C CA . LEU A 1 744 ? 9.553 -12.992 -37.682 1.00 94.94 744 LEU A CA 1
ATOM 5847 C C . LEU A 1 744 ? 8.219 -12.307 -37.393 1.00 94.94 744 LEU A C 1
ATOM 5849 O O . LEU A 1 744 ? 8.126 -11.081 -37.458 1.00 94.94 744 LEU A O 1
ATOM 5853 N N . LEU A 1 745 ? 7.211 -13.106 -37.050 1.00 92.81 745 LEU A N 1
ATOM 5854 C CA . LEU A 1 745 ? 5.936 -12.635 -36.530 1.00 92.81 745 LEU A CA 1
ATOM 5855 C C . LEU A 1 745 ? 5.833 -13.061 -35.068 1.00 92.81 745 LEU A C 1
ATOM 5857 O O . LEU A 1 745 ? 5.737 -14.248 -34.773 1.00 92.81 745 LEU A O 1
ATOM 5861 N N . GLU A 1 746 ? 5.857 -12.083 -34.175 1.00 90.06 746 GLU A N 1
ATOM 5862 C CA . GLU A 1 746 ? 5.809 -12.271 -32.730 1.00 90.06 746 GLU A CA 1
ATOM 5863 C C . GLU A 1 746 ? 4.497 -11.727 -32.162 1.00 90.06 746 GLU A C 1
ATOM 5865 O O . GLU A 1 746 ? 3.964 -10.721 -32.637 1.00 90.06 746 GLU A O 1
ATOM 5870 N N . ASP A 1 747 ? 3.976 -12.342 -31.104 1.00 85.31 747 ASP A N 1
ATOM 5871 C CA . ASP A 1 747 ? 2.851 -11.746 -30.376 1.00 85.31 747 ASP A CA 1
ATOM 5872 C C . ASP A 1 747 ? 3.317 -10.518 -29.583 1.00 85.31 747 ASP A C 1
ATOM 5874 O O . ASP A 1 747 ? 2.683 -9.459 -29.620 1.00 85.31 747 ASP A O 1
ATOM 5878 N N . THR A 1 748 ? 4.471 -10.645 -28.926 1.00 85.38 748 THR A N 1
ATOM 5879 C CA . THR A 1 748 ? 5.135 -9.610 -28.129 1.00 85.38 748 THR A CA 1
ATOM 5880 C C . THR A 1 748 ? 6.650 -9.671 -28.291 1.00 85.38 748 THR A C 1
ATOM 5882 O O . THR A 1 748 ? 7.228 -10.715 -28.586 1.00 85.38 748 THR A O 1
ATOM 5885 N N . LEU A 1 749 ? 7.320 -8.535 -28.088 1.00 88.06 749 LEU A N 1
ATOM 5886 C CA . LEU A 1 749 ? 8.768 -8.430 -28.268 1.00 88.06 749 LEU A CA 1
ATOM 5887 C C . LEU A 1 749 ? 9.537 -8.763 -26.983 1.00 88.06 749 LEU A C 1
ATOM 5889 O O . LEU A 1 749 ? 9.885 -7.862 -26.219 1.00 88.06 749 LEU A O 1
ATOM 5893 N N . ASP A 1 750 ? 9.868 -10.040 -26.788 1.00 87.56 750 ASP A N 1
ATOM 5894 C CA . ASP A 1 750 ? 10.762 -10.479 -25.708 1.00 87.56 750 ASP A CA 1
ATOM 5895 C C . ASP A 1 750 ? 12.225 -10.091 -25.995 1.00 87.56 750 ASP A C 1
ATOM 5897 O O . ASP A 1 750 ? 12.820 -10.635 -26.931 1.00 87.56 750 ASP A O 1
ATOM 5901 N N . PRO A 1 751 ? 12.850 -9.181 -25.222 1.00 84.12 751 PRO A N 1
ATOM 5902 C CA . PRO A 1 751 ? 14.250 -8.794 -25.423 1.00 84.12 751 PRO A CA 1
ATOM 5903 C C . PRO A 1 751 ? 15.244 -9.949 -25.200 1.00 84.12 751 PRO A C 1
ATOM 5905 O O . PRO A 1 751 ? 16.354 -9.904 -25.730 1.00 84.12 751 PRO A O 1
ATOM 5908 N N . GLY A 1 752 ? 14.854 -11.005 -24.480 1.00 84.00 752 GLY A N 1
ATOM 5909 C CA . GLY A 1 752 ? 15.648 -12.220 -24.300 1.00 84.00 752 GLY A CA 1
ATOM 5910 C C . GLY A 1 752 ? 15.864 -13.020 -25.589 1.00 84.00 752 GLY A C 1
ATOM 5911 O O . GLY A 1 752 ? 16.768 -13.851 -25.665 1.00 84.00 752 GLY A O 1
ATOM 5912 N N . ARG A 1 753 ? 15.094 -12.737 -26.649 1.00 86.81 753 ARG A N 1
ATOM 5913 C CA . ARG A 1 753 ? 15.222 -13.363 -27.977 1.00 86.81 753 ARG A CA 1
ATOM 5914 C C . ARG A 1 753 ? 16.199 -12.639 -28.908 1.00 86.81 753 ARG A C 1
ATOM 5916 O O . ARG A 1 753 ? 16.122 -12.813 -30.123 1.00 86.81 753 ARG A O 1
ATOM 5923 N N . HIS A 1 754 ? 17.142 -11.876 -28.354 1.00 85.88 754 HIS A N 1
ATOM 5924 C CA . HIS A 1 754 ? 18.160 -11.114 -29.088 1.00 85.88 754 HIS A CA 1
ATOM 5925 C C . HIS A 1 754 ? 18.759 -11.859 -30.294 1.00 85.88 754 HIS A C 1
ATOM 5927 O O . HIS A 1 754 ? 18.734 -11.332 -31.405 1.00 85.88 754 HIS A O 1
ATOM 5933 N N . ALA A 1 755 ? 19.240 -13.093 -30.102 1.00 84.75 755 ALA A N 1
ATOM 5934 C CA . ALA A 1 755 ? 19.868 -13.871 -31.173 1.00 84.75 755 ALA A CA 1
ATOM 5935 C C . ALA A 1 755 ? 18.915 -14.131 -32.357 1.00 84.75 755 ALA A C 1
ATOM 5937 O O . ALA A 1 755 ? 19.319 -14.012 -33.512 1.00 84.75 755 ALA A O 1
ATOM 5938 N N . HIS A 1 756 ? 17.635 -14.409 -32.082 1.00 88.31 756 HIS A N 1
ATOM 5939 C CA . HIS A 1 756 ? 16.619 -14.593 -33.122 1.00 88.31 756 HIS A CA 1
ATOM 5940 C C . HIS A 1 756 ? 16.363 -13.292 -33.888 1.00 88.31 756 HIS A C 1
ATOM 5942 O O . HIS A 1 756 ? 16.336 -13.289 -35.117 1.00 88.31 756 HIS A O 1
ATOM 5948 N N . TYR A 1 757 ? 16.234 -12.166 -33.179 1.00 91.62 757 TYR A N 1
ATOM 5949 C CA . TYR A 1 757 ? 16.029 -10.864 -33.820 1.00 91.62 757 TYR A CA 1
ATOM 5950 C C . TYR A 1 757 ? 17.224 -10.435 -34.667 1.00 91.62 757 TYR A C 1
ATOM 5952 O O . TYR A 1 757 ? 17.045 -9.818 -35.716 1.00 91.62 757 TYR A O 1
ATOM 5960 N N . GLN A 1 758 ? 18.441 -10.771 -34.241 1.00 88.69 758 GLN A N 1
ATOM 5961 C CA . GLN A 1 758 ? 19.654 -10.490 -34.998 1.00 88.69 758 GLN A CA 1
ATOM 5962 C C . GLN A 1 758 ? 19.677 -11.252 -36.333 1.00 88.69 758 GLN A C 1
ATOM 5964 O O . GLN A 1 758 ? 20.029 -10.658 -37.357 1.00 88.69 758 GLN A O 1
ATOM 5969 N N . GLN A 1 759 ? 19.259 -12.522 -36.331 1.00 90.75 759 GLN A N 1
ATOM 5970 C CA . GLN A 1 759 ? 19.232 -13.402 -37.507 1.00 90.75 759 GLN A CA 1
ATOM 5971 C C . GLN A 1 759 ? 18.080 -13.097 -38.478 1.00 90.75 759 GLN A C 1
ATOM 5973 O O . GLN A 1 759 ? 18.243 -13.264 -39.685 1.00 90.75 759 GLN A O 1
ATOM 5978 N N . ALA A 1 760 ? 16.938 -12.623 -37.975 1.00 94.06 760 ALA A N 1
ATOM 5979 C CA . ALA A 1 760 ? 15.775 -12.277 -38.792 1.00 94.06 760 ALA A CA 1
ATOM 5980 C C . ALA A 1 760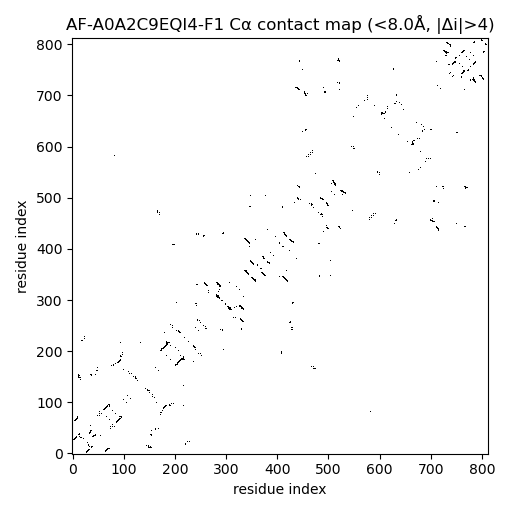 ? 16.091 -11.195 -39.836 1.00 94.06 760 ALA A C 1
ATOM 5982 O O . ALA A 1 760 ? 16.925 -10.317 -39.599 1.00 94.06 760 ALA A O 1
ATOM 5983 N N . ARG A 1 761 ? 15.387 -11.181 -40.972 1.00 95.12 761 ARG A N 1
ATOM 5984 C CA . ARG A 1 761 ? 15.487 -10.068 -41.932 1.00 95.12 761 ARG A CA 1
ATOM 5985 C C . ARG A 1 761 ? 14.655 -8.865 -41.489 1.00 95.12 761 ARG A C 1
ATOM 5987 O O . ARG A 1 761 ? 15.103 -7.730 -41.624 1.00 95.12 761 ARG A O 1
ATOM 5994 N N . ALA A 1 762 ? 13.485 -9.123 -40.911 1.00 96.25 762 ALA A N 1
ATOM 5995 C CA . ALA A 1 762 ? 12.628 -8.132 -40.268 1.00 96.25 762 ALA A CA 1
ATOM 5996 C C . ALA A 1 762 ? 11.856 -8.762 -39.095 1.00 96.25 762 ALA A C 1
ATOM 5998 O O . ALA A 1 762 ? 11.743 -9.986 -39.015 1.00 96.25 762 ALA A O 1
ATOM 5999 N N . VAL A 1 763 ? 11.335 -7.934 -38.186 1.00 95.94 763 VAL A N 1
ATOM 6000 C CA . VAL A 1 763 ? 10.549 -8.388 -37.022 1.00 95.94 763 VAL A CA 1
ATOM 6001 C C . VAL A 1 763 ? 9.239 -7.615 -36.928 1.00 95.94 763 VAL A C 1
ATOM 6003 O O . VAL A 1 763 ? 9.231 -6.386 -36.844 1.00 95.94 763 VAL A O 1
ATOM 6006 N N . ILE A 1 764 ? 8.125 -8.336 -36.911 1.00 93.94 764 ILE A N 1
ATOM 6007 C CA . ILE A 1 764 ? 6.775 -7.795 -36.787 1.00 93.94 764 ILE A CA 1
ATOM 6008 C C . ILE A 1 764 ? 6.176 -8.308 -35.486 1.00 93.94 764 ILE A C 1
ATOM 6010 O O . ILE A 1 764 ? 6.165 -9.510 -35.252 1.00 93.94 764 ILE A O 1
ATOM 6014 N N . ALA A 1 765 ? 5.662 -7.409 -34.651 1.00 90.31 765 ALA A N 1
ATOM 6015 C CA . ALA A 1 765 ? 4.971 -7.776 -33.419 1.00 90.31 765 ALA A CA 1
ATOM 6016 C C . ALA A 1 765 ? 3.484 -7.421 -33.481 1.00 90.31 765 ALA A C 1
ATOM 6018 O O . ALA A 1 765 ? 3.135 -6.351 -33.974 1.00 90.31 765 ALA A O 1
ATOM 6019 N N . ARG A 1 766 ? 2.597 -8.258 -32.940 1.00 86.25 766 ARG A N 1
ATOM 6020 C CA . ARG A 1 766 ? 1.165 -7.920 -32.827 1.00 86.25 766 ARG A CA 1
ATOM 6021 C C . ARG A 1 766 ? 0.907 -6.884 -31.736 1.00 86.25 766 ARG A C 1
ATOM 6023 O O . ARG A 1 766 ? 0.023 -6.041 -31.866 1.00 86.25 766 ARG A O 1
ATOM 6030 N N . MET A 1 767 ? 1.697 -6.910 -30.669 1.00 81.44 767 MET A N 1
ATOM 6031 C CA . MET A 1 767 ? 1.581 -5.982 -29.554 1.00 81.44 767 MET A CA 1
ATOM 6032 C C . MET A 1 767 ? 2.961 -5.512 -29.099 1.00 81.44 767 MET A C 1
ATOM 6034 O O . MET A 1 767 ? 3.913 -6.286 -29.025 1.00 81.44 767 MET A O 1
ATOM 6038 N N . GLY A 1 768 ? 3.055 -4.233 -28.747 1.00 77.44 768 GLY A N 1
ATOM 6039 C CA . GLY A 1 768 ? 4.215 -3.707 -28.045 1.00 77.44 768 GLY A CA 1
ATOM 6040 C C . GLY A 1 768 ? 4.181 -2.198 -27.875 1.00 77.44 768 GLY A C 1
ATOM 6041 O O . GLY A 1 768 ? 3.497 -1.485 -28.612 1.00 77.44 768 GLY A O 1
ATOM 6042 N N . GLY A 1 769 ? 4.915 -1.707 -26.883 1.00 81.56 769 GLY A N 1
ATOM 6043 C CA . GLY A 1 769 ? 5.053 -0.276 -26.618 1.00 81.56 769 GLY A CA 1
ATOM 6044 C C . GLY A 1 769 ? 6.203 0.358 -27.403 1.00 81.56 769 GLY A C 1
ATOM 6045 O O . GLY A 1 769 ? 7.243 -0.271 -27.605 1.00 81.56 769 GLY A O 1
ATOM 6046 N N . ARG A 1 770 ? 6.106 1.642 -27.790 1.00 82.19 770 ARG A N 1
ATOM 6047 C CA . ARG A 1 770 ? 7.233 2.351 -28.452 1.00 82.19 770 ARG A CA 1
ATOM 6048 C C . ARG A 1 770 ? 8.498 2.375 -27.599 1.00 82.19 770 ARG A C 1
ATOM 6050 O O . ARG A 1 770 ? 9.606 2.424 -28.140 1.00 82.19 770 ARG A O 1
ATOM 6057 N N . LEU A 1 771 ? 8.319 2.396 -26.282 1.00 77.81 771 LEU A N 1
ATOM 6058 C CA . LEU A 1 771 ? 9.378 2.426 -25.282 1.00 77.81 771 LEU A CA 1
ATOM 6059 C C . LEU A 1 771 ? 9.689 1.042 -24.702 1.00 77.81 771 LEU A C 1
ATOM 6061 O O . LEU A 1 771 ? 10.489 0.980 -23.770 1.00 77.81 771 LEU A O 1
ATOM 6065 N N . SER A 1 772 ? 9.115 -0.039 -25.238 1.00 83.06 772 SER A N 1
ATOM 6066 C CA . SER A 1 772 ? 9.427 -1.400 -24.789 1.00 83.06 772 SER A CA 1
ATOM 6067 C C . SER A 1 772 ? 10.917 -1.717 -24.903 1.00 83.06 772 SER A C 1
ATOM 6069 O O . SER A 1 772 ? 11.637 -1.147 -25.734 1.00 83.06 772 SER A O 1
ATOM 6071 N N . HIS A 1 773 ? 11.380 -2.660 -24.082 1.00 82.62 773 HIS A N 1
ATOM 6072 C CA . HIS A 1 773 ? 12.745 -3.172 -24.183 1.00 82.62 773 HIS A CA 1
ATOM 6073 C C . HIS A 1 773 ? 12.986 -3.833 -25.541 1.00 82.62 773 HIS A C 1
ATOM 6075 O O . HIS A 1 773 ? 13.982 -3.522 -26.190 1.00 82.62 773 HIS A O 1
ATOM 6081 N N . GLY A 1 774 ? 12.036 -4.640 -26.023 1.00 86.50 774 GLY A N 1
ATOM 6082 C CA . GLY A 1 774 ? 12.111 -5.252 -27.346 1.00 86.50 774 GLY A CA 1
ATOM 6083 C C . GLY A 1 774 ? 12.185 -4.227 -28.485 1.00 86.50 774 GLY A C 1
ATOM 6084 O O . GLY A 1 774 ? 13.047 -4.332 -29.357 1.00 86.50 774 GLY A O 1
ATOM 6085 N N . SER A 1 775 ? 11.377 -3.159 -28.445 1.00 87.12 775 SER A N 1
ATOM 6086 C CA . SER A 1 775 ? 11.473 -2.084 -29.449 1.00 87.12 775 SER A CA 1
ATOM 6087 C C . SER A 1 775 ? 12.786 -1.305 -29.375 1.00 87.12 775 SER A C 1
ATOM 6089 O O . SER A 1 775 ? 13.232 -0.752 -30.379 1.00 87.12 775 SER A O 1
ATOM 6091 N N . THR A 1 776 ? 13.405 -1.176 -28.202 1.00 84.62 776 THR A N 1
ATOM 6092 C CA . THR A 1 776 ? 14.730 -0.548 -28.094 1.00 84.62 776 THR A CA 1
ATOM 6093 C C . THR A 1 776 ? 15.822 -1.444 -28.646 1.00 84.62 776 THR A C 1
ATOM 6095 O O . THR A 1 776 ? 16.611 -0.960 -29.455 1.00 84.62 776 THR A O 1
ATOM 6098 N N . LEU A 1 777 ? 15.792 -2.734 -28.319 1.00 86.62 777 LEU A N 1
ATOM 6099 C CA . LEU A 1 777 ? 16.720 -3.725 -28.851 1.00 86.62 777 LEU A CA 1
ATOM 6100 C C . LEU A 1 777 ? 16.720 -3.742 -30.385 1.00 86.62 777 LEU A C 1
ATOM 6102 O O . LEU A 1 777 ? 17.770 -3.654 -31.013 1.00 86.62 777 LEU A O 1
ATOM 6106 N N . LEU A 1 778 ? 15.540 -3.759 -31.012 1.00 90.44 778 LEU A N 1
ATOM 6107 C CA . LEU A 1 778 ? 15.428 -3.744 -32.476 1.00 90.44 778 LEU A CA 1
ATOM 6108 C C . LEU A 1 778 ? 16.000 -2.469 -33.116 1.00 90.44 778 LEU A C 1
ATOM 6110 O O . LEU A 1 778 ? 16.562 -2.527 -34.210 1.00 90.44 778 LEU A O 1
ATOM 6114 N N . ARG A 1 779 ? 15.906 -1.317 -32.436 1.00 88.00 779 ARG A N 1
ATOM 6115 C CA . ARG A 1 779 ? 16.512 -0.060 -32.913 1.00 88.00 779 ARG A CA 1
ATOM 6116 C C . ARG A 1 779 ? 18.031 -0.072 -32.812 1.00 88.00 779 ARG A C 1
ATOM 6118 O O . ARG A 1 779 ? 18.686 0.497 -33.682 1.00 88.00 779 ARG A O 1
ATOM 6125 N N . GLU A 1 780 ? 18.577 -0.688 -31.771 1.00 84.06 780 GLU A N 1
ATOM 6126 C CA . GLU A 1 780 ? 20.024 -0.846 -31.592 1.00 84.06 780 GLU A CA 1
ATOM 6127 C C . GLU A 1 780 ? 20.598 -1.825 -32.616 1.00 84.06 780 GLU A C 1
ATOM 6129 O O . GLU A 1 780 ? 21.568 -1.495 -33.296 1.00 84.06 780 GLU A O 1
ATOM 6134 N N . LEU A 1 781 ? 19.901 -2.941 -32.851 1.00 87.94 781 LEU A N 1
ATOM 6135 C CA . LEU A 1 781 ? 20.199 -3.888 -33.930 1.00 87.94 781 LEU A CA 1
ATOM 6136 C C . LEU A 1 781 ? 19.989 -3.312 -35.337 1.00 87.94 781 LEU A C 1
ATOM 6138 O O . LEU A 1 781 ? 20.344 -3.965 -36.318 1.00 87.94 781 LEU A O 1
ATOM 6142 N N . ARG A 1 782 ? 19.386 -2.118 -35.451 1.00 91.06 782 ARG A N 1
ATOM 6143 C CA . ARG A 1 782 ? 18.993 -1.487 -36.723 1.00 91.06 782 ARG A CA 1
ATOM 6144 C C . ARG A 1 782 ? 18.182 -2.438 -37.608 1.00 91.06 782 ARG A C 1
ATOM 6146 O O . ARG A 1 782 ? 18.377 -2.509 -38.820 1.00 91.06 782 ARG A O 1
ATOM 6153 N N . LYS A 1 783 ? 17.299 -3.210 -36.977 1.00 93.88 783 LYS A N 1
ATOM 6154 C CA . LYS A 1 783 ? 16.543 -4.282 -37.618 1.00 93.88 783 LYS A CA 1
ATOM 6155 C C . LYS A 1 783 ? 15.200 -3.750 -38.125 1.00 93.88 783 LYS A C 1
ATOM 6157 O O . LYS A 1 783 ? 14.428 -3.286 -37.282 1.00 93.88 783 LYS A O 1
ATOM 6162 N N . PRO A 1 784 ? 14.881 -3.834 -39.434 1.00 96.38 784 PRO A N 1
ATOM 6163 C CA . PRO A 1 784 ? 13.576 -3.427 -39.960 1.00 96.38 784 PRO A CA 1
ATOM 6164 C C . PRO A 1 784 ? 12.440 -4.064 -39.156 1.00 96.38 784 PRO A C 1
ATOM 6166 O O . PRO A 1 784 ? 12.418 -5.281 -38.964 1.00 96.38 784 PRO A O 1
ATOM 6169 N N . SER A 1 785 ? 11.554 -3.242 -38.593 1.00 96.00 785 SER A N 1
ATOM 6170 C CA . SER A 1 785 ? 10.572 -3.745 -37.631 1.00 96.00 785 SER A CA 1
ATOM 6171 C C . SER A 1 785 ? 9.392 -2.817 -37.368 1.00 96.00 785 SER A C 1
ATOM 6173 O O . SER A 1 785 ? 9.518 -1.588 -37.415 1.00 96.00 785 SER A O 1
ATOM 6175 N N . ALA A 1 786 ? 8.247 -3.408 -37.018 1.00 94.00 786 ALA A N 1
ATOM 6176 C CA . ALA A 1 786 ? 7.017 -2.690 -36.689 1.00 94.00 786 ALA A CA 1
ATOM 6177 C C . ALA A 1 786 ? 6.106 -3.466 -35.728 1.00 94.00 786 ALA A C 1
ATOM 6179 O O . ALA A 1 786 ? 6.156 -4.691 -35.651 1.00 94.00 786 ALA A O 1
ATOM 6180 N N . VAL A 1 787 ? 5.234 -2.736 -35.031 1.00 90.44 787 VAL A N 1
ATOM 6181 C CA . VAL A 1 787 ? 4.071 -3.301 -34.341 1.00 90.44 787 VAL A CA 1
ATOM 6182 C C . VAL A 1 787 ? 2.865 -3.199 -35.271 1.00 90.44 787 VAL A C 1
ATOM 6184 O O . VAL A 1 787 ? 2.453 -2.090 -35.612 1.00 90.44 787 VAL A O 1
ATOM 6187 N N . LEU A 1 788 ? 2.305 -4.341 -35.667 1.00 90.12 788 LEU A N 1
ATOM 6188 C CA . LEU A 1 788 ? 1.150 -4.484 -36.553 1.00 90.12 788 LEU A CA 1
ATOM 6189 C C . LEU A 1 788 ? 0.099 -5.390 -35.884 1.00 90.12 788 LEU A C 1
ATOM 6191 O O . LEU A 1 788 ? 0.178 -6.613 -35.994 1.00 90.12 788 LEU A O 1
ATOM 6195 N N . PRO A 1 789 ? -0.907 -4.817 -35.198 1.00 82.81 789 PRO A N 1
ATOM 6196 C CA . PRO A 1 789 ? -1.891 -5.605 -34.450 1.00 82.81 789 PRO A CA 1
ATOM 6197 C C . PRO A 1 789 ? -2.758 -6.532 -35.310 1.00 82.81 789 PRO A C 1
ATOM 6199 O O . PRO A 1 789 ? -3.195 -7.580 -34.842 1.00 82.81 789 PRO A O 1
ATOM 6202 N N . GLN A 1 790 ? -2.988 -6.163 -36.572 1.00 83.25 790 GLN A N 1
ATOM 6203 C CA . GLN A 1 790 ? -3.924 -6.832 -37.481 1.00 83.25 790 GLN A CA 1
ATOM 6204 C C . GLN A 1 790 ? -3.213 -7.567 -38.625 1.00 83.25 790 GLN A C 1
ATOM 6206 O O . GLN A 1 790 ? -3.617 -7.477 -39.779 1.00 83.25 790 GLN A O 1
ATOM 6211 N N . VAL A 1 791 ? -2.135 -8.295 -38.323 1.00 85.75 791 VAL A N 1
ATOM 6212 C CA . VAL A 1 791 ? -1.545 -9.207 -39.316 1.00 85.75 791 VAL A CA 1
ATOM 6213 C C . VAL A 1 791 ? -2.459 -10.415 -39.489 1.00 85.75 791 VAL A C 1
ATOM 6215 O O . VAL A 1 791 ? -2.739 -11.128 -38.517 1.00 85.75 791 VAL A O 1
ATOM 6218 N N . ASP A 1 792 ? -2.902 -10.653 -40.720 1.00 87.06 792 ASP A N 1
ATOM 6219 C CA . ASP A 1 792 ? -3.711 -11.815 -41.076 1.00 87.06 792 ASP A CA 1
ATOM 6220 C C . ASP A 1 792 ? -2.918 -13.112 -40.803 1.00 87.06 792 ASP A C 1
ATOM 6222 O O . ASP A 1 792 ? -1.852 -13.319 -41.396 1.00 87.06 792 ASP A O 1
ATOM 6226 N N . PRO A 1 793 ? -3.389 -13.995 -39.900 1.00 85.12 793 PRO A N 1
ATOM 6227 C CA . PRO A 1 793 ? -2.741 -15.280 -39.642 1.00 85.12 793 PRO A CA 1
ATOM 6228 C C . PRO A 1 793 ? -2.562 -16.144 -40.900 1.00 85.12 793 PRO A C 1
ATOM 6230 O O . PRO A 1 793 ? -1.620 -16.933 -40.953 1.00 85.12 793 PRO A O 1
ATOM 6233 N N . ALA A 1 794 ? -3.404 -15.978 -41.926 1.00 90.00 794 ALA A N 1
ATOM 6234 C CA . ALA A 1 794 ? -3.302 -16.718 -43.184 1.00 90.00 794 ALA A CA 1
ATOM 6235 C C . ALA A 1 794 ? -2.055 -16.359 -44.015 1.00 90.00 794 ALA A C 1
ATOM 6237 O O . ALA A 1 794 ? -1.753 -17.037 -44.999 1.00 90.00 794 ALA A O 1
ATOM 6238 N N . TRP A 1 795 ? -1.329 -15.293 -43.659 1.00 92.62 795 TRP A N 1
ATOM 6239 C CA . TRP A 1 795 ? -0.100 -14.895 -44.351 1.00 92.62 795 TRP A CA 1
ATOM 6240 C C . TRP A 1 795 ? 1.136 -15.640 -43.834 1.00 92.62 795 TRP A C 1
ATOM 6242 O O . TRP A 1 795 ? 2.187 -15.579 -44.467 1.00 92.62 795 TRP A O 1
ATOM 6252 N N . ILE A 1 796 ? 1.037 -16.350 -42.704 1.00 92.75 796 ILE A N 1
ATOM 6253 C CA . ILE A 1 796 ? 2.147 -17.139 -42.154 1.00 92.75 796 ILE A CA 1
ATOM 6254 C C . ILE A 1 796 ? 2.552 -18.222 -43.163 1.00 92.75 796 ILE A C 1
ATOM 6256 O O . ILE A 1 796 ? 1.709 -18.933 -43.705 1.00 92.75 796 ILE A O 1
ATOM 6260 N N . GLY A 1 797 ? 3.854 -18.337 -43.428 1.00 93.62 797 GLY A N 1
ATOM 6261 C CA . GLY A 1 797 ? 4.410 -19.249 -44.429 1.00 93.62 797 GLY A CA 1
ATOM 6262 C C . GLY A 1 797 ? 4.305 -18.750 -45.874 1.00 93.62 797 GLY A C 1
ATOM 6263 O O . GLY A 1 797 ? 4.775 -19.437 -46.778 1.00 93.62 797 GLY A O 1
ATOM 6264 N N . ARG A 1 798 ? 3.731 -17.563 -46.112 1.00 94.44 798 ARG A N 1
ATOM 6265 C CA . ARG A 1 798 ? 3.656 -16.933 -47.438 1.00 94.44 798 ARG A CA 1
ATOM 6266 C C . ARG A 1 798 ? 4.707 -15.844 -47.592 1.00 94.44 798 ARG A C 1
ATOM 6268 O O . ARG A 1 798 ? 5.205 -15.292 -46.610 1.00 94.44 798 ARG A O 1
ATOM 6275 N N . GLU A 1 799 ? 5.027 -15.530 -48.841 1.00 95.69 799 GLU A N 1
ATOM 6276 C CA . GLU A 1 799 ? 5.933 -14.439 -49.168 1.00 95.69 799 GLU A CA 1
ATOM 6277 C C . GLU A 1 799 ? 5.238 -13.084 -48.989 1.00 95.69 799 GLU A C 1
ATOM 6279 O O . GLU A 1 799 ? 4.131 -12.845 -49.477 1.00 95.69 799 GLU A O 1
ATOM 6284 N N . VAL A 1 800 ? 5.891 -12.201 -48.242 1.00 95.88 800 VAL A N 1
ATOM 6285 C CA . VAL A 1 800 ? 5.388 -10.872 -47.904 1.00 95.88 800 VAL A CA 1
ATOM 6286 C C . VAL A 1 800 ? 6.484 -9.834 -48.115 1.00 95.88 800 VAL A C 1
ATOM 6288 O O . VAL A 1 800 ? 7.680 -10.114 -47.987 1.00 95.88 800 VAL A O 1
ATOM 6291 N N . LEU A 1 801 ? 6.063 -8.611 -48.412 1.00 95.12 801 LEU A N 1
ATOM 6292 C CA . LEU A 1 801 ? 6.910 -7.434 -48.467 1.00 95.12 801 LEU A CA 1
ATOM 6293 C C . LEU A 1 801 ? 6.619 -6.563 -47.245 1.00 95.12 801 LEU A C 1
ATOM 6295 O O . LEU A 1 801 ? 5.520 -6.018 -47.098 1.00 95.12 801 LEU A O 1
ATOM 6299 N N . TYR A 1 802 ? 7.624 -6.423 -46.383 1.00 94.31 802 TYR A N 1
ATOM 6300 C CA . TYR A 1 802 ? 7.671 -5.386 -45.361 1.00 94.31 802 TYR A CA 1
ATOM 6301 C C . TYR A 1 802 ? 8.308 -4.125 -45.950 1.00 94.31 802 TYR A C 1
ATOM 6303 O O . TYR A 1 802 ? 9.415 -4.192 -46.490 1.00 94.31 802 TYR A O 1
ATOM 6311 N N . ALA A 1 803 ? 7.647 -2.979 -45.811 1.00 94.69 803 ALA A N 1
ATOM 6312 C CA . ALA A 1 803 ? 8.178 -1.676 -46.203 1.00 94.69 803 ALA A CA 1
ATOM 6313 C C . ALA A 1 803 ? 7.746 -0.603 -45.194 1.00 94.69 803 ALA A C 1
ATOM 6315 O O . ALA A 1 803 ? 6.561 -0.295 -45.084 1.00 94.69 803 ALA A O 1
ATOM 6316 N N . ASP A 1 804 ? 8.705 -0.066 -44.435 1.00 92.00 804 ASP A N 1
ATOM 6317 C CA . ASP A 1 804 ? 8.540 1.088 -43.534 1.00 92.00 804 ASP A CA 1
ATOM 6318 C C . ASP A 1 804 ? 7.270 1.060 -42.661 1.00 92.00 804 ASP A C 1
ATOM 6320 O O . ASP A 1 804 ? 6.539 2.042 -42.513 1.00 92.00 804 ASP A O 1
ATOM 6324 N N . GLY A 1 805 ? 7.014 -0.091 -42.036 1.00 90.25 805 GLY A N 1
ATOM 6325 C CA . GLY A 1 805 ? 5.877 -0.276 -41.137 1.00 90.25 805 GLY A CA 1
ATOM 6326 C C . GLY A 1 805 ? 4.581 -0.701 -41.817 1.00 90.25 805 GLY A C 1
ATOM 6327 O O . GLY A 1 805 ? 3.542 -0.700 -41.165 1.00 90.25 805 GLY A O 1
ATOM 6328 N N . GLN A 1 806 ? 4.626 -1.087 -43.088 1.00 91.50 806 GLN A N 1
ATOM 6329 C CA . GLN A 1 806 ? 3.524 -1.746 -43.781 1.00 91.50 806 GLN A CA 1
ATOM 6330 C C . GLN A 1 806 ? 3.925 -3.166 -44.167 1.00 91.50 806 GLN A C 1
ATOM 6332 O O . GLN A 1 806 ? 5.082 -3.429 -44.495 1.00 91.50 806 GLN A O 1
ATOM 6337 N N . LEU A 1 807 ? 2.956 -4.077 -44.111 1.00 93.19 807 LEU A N 1
ATOM 6338 C CA . LEU A 1 807 ? 3.102 -5.446 -44.583 1.00 93.19 807 LEU A CA 1
ATOM 6339 C C . LEU A 1 807 ? 2.105 -5.665 -45.715 1.00 93.19 807 LEU A C 1
ATOM 6341 O O . LEU A 1 807 ? 0.918 -5.384 -45.557 1.00 93.19 807 LEU A O 1
ATOM 6345 N N . SER A 1 808 ? 2.592 -6.174 -46.836 1.00 93.81 808 SER A N 1
ATOM 6346 C CA . SER A 1 808 ? 1.772 -6.534 -47.990 1.00 93.81 808 SER A CA 1
ATOM 6347 C C . SER A 1 808 ? 2.116 -7.946 -48.432 1.00 93.81 808 SER A C 1
ATOM 6349 O O . SER A 1 808 ? 3.264 -8.377 -48.326 1.00 93.81 808 SER A O 1
ATOM 6351 N N . LEU A 1 809 ? 1.112 -8.683 -48.888 1.00 92.75 809 LEU A N 1
ATOM 6352 C CA . LEU A 1 809 ? 1.317 -9.990 -49.483 1.00 92.75 809 LEU A CA 1
ATOM 6353 C C . LEU A 1 809 ? 1.960 -9.804 -50.861 1.00 92.75 809 LEU A C 1
ATOM 6355 O O . LEU A 1 809 ? 1.505 -8.967 -51.640 1.00 92.75 809 LEU A O 1
ATOM 6359 N N . VAL A 1 810 ? 3.002 -10.577 -51.161 1.00 89.00 810 VAL A N 1
ATOM 6360 C CA . VAL A 1 810 ? 3.521 -10.642 -52.528 1.00 89.00 810 VAL A CA 1
ATOM 6361 C C . VAL A 1 810 ? 2.602 -11.598 -53.280 1.00 89.00 810 VAL A C 1
ATOM 6363 O O . VAL A 1 810 ? 2.590 -12.801 -53.016 1.00 89.00 810 VAL A O 1
ATOM 6366 N N . GLU A 1 811 ? 1.742 -11.052 -54.137 1.00 74.31 811 GLU A N 1
ATOM 6367 C CA . GLU A 1 811 ? 0.980 -11.872 -55.077 1.00 74.31 811 GLU A CA 1
ATOM 6368 C C . GLU A 1 811 ? 1.966 -12.514 -56.058 1.00 74.31 811 GLU A C 1
ATOM 6370 O O . GLU A 1 811 ? 2.829 -11.831 -56.612 1.00 74.31 811 GLU A O 1
ATOM 6375 N N . GLY A 1 812 ? 1.876 -13.840 -56.187 1.00 54.50 812 GLY A N 1
ATOM 6376 C CA . GLY A 1 812 ? 2.629 -14.607 -57.177 1.00 54.50 812 GLY A CA 1
ATOM 6377 C C . GLY A 1 812 ? 2.053 -14.447 -58.572 1.00 54.50 812 GLY A C 1
ATOM 6378 O O . GLY A 1 812 ? 0.810 -14.321 -58.672 1.00 54.50 812 GLY A O 1
#

Organism: Pseudomonas protegens (strain DSM 19095 / LMG 27888 / CFBP 6595 / CHA0) (NCBI:txid1124983)

Solvent-accessible surface area (backbone atoms only — not comparable to full-atom values): 42465 Å² total; per-residue (Å²): 131,82,56,55,53,31,37,36,34,56,36,83,32,32,27,48,73,73,42,60,70,26,58,84,58,58,81,70,49,40,76,43,64,47,54,56,52,8,18,23,86,38,86,47,67,48,58,90,39,59,64,54,46,10,52,52,50,56,75,75,50,65,72,63,29,32,38,38,20,22,25,53,35,23,40,31,51,52,50,28,37,65,74,40,72,68,37,48,66,34,36,38,27,38,44,61,51,58,79,65,49,80,76,43,64,62,62,63,64,46,59,48,65,71,52,36,53,50,52,48,51,41,39,25,76,46,34,71,83,44,38,83,68,52,32,94,64,89,73,56,72,65,57,39,50,53,52,7,50,16,29,63,41,16,65,30,51,66,60,46,64,71,45,66,36,63,48,61,56,60,60,54,41,46,72,32,56,50,54,34,36,39,34,36,19,76,54,19,84,81,57,51,54,44,48,56,28,20,49,49,48,46,35,46,50,28,50,38,22,40,34,79,36,83,84,24,33,74,45,37,44,68,78,39,18,60,67,40,38,55,47,73,74,42,87,73,61,56,47,57,37,57,20,56,40,31,38,49,53,31,37,40,66,52,70,45,55,48,56,66,65,45,68,36,83,51,62,81,46,82,63,53,63,58,59,46,64,75,44,75,89,50,33,26,27,46,29,60,26,33,78,74,48,47,38,38,89,44,76,55,83,88,77,73,56,70,46,70,72,34,47,67,90,48,44,48,59,56,44,45,55,43,45,76,72,66,43,71,26,35,27,45,27,49,46,78,73,32,54,31,18,34,45,30,45,38,45,68,55,35,37,42,38,38,33,45,79,26,58,61,65,47,51,77,70,67,79,48,86,65,48,56,26,29,47,43,81,86,37,73,91,56,39,42,76,68,67,67,73,50,83,88,45,39,53,65,61,54,49,54,51,55,52,48,55,27,54,47,28,57,21,48,34,25,42,32,35,37,33,27,57,69,84,54,70,31,52,76,45,71,34,54,52,76,78,75,68,44,86,40,45,31,25,32,43,58,56,55,27,44,34,55,60,44,41,18,37,44,51,53,52,15,51,63,58,20,12,66,36,32,48,30,58,50,34,80,50,43,54,63,52,58,46,42,53,48,30,46,43,44,72,47,81,75,19,80,27,38,31,45,52,54,55,49,52,51,30,63,67,32,15,39,42,38,69,67,52,24,56,40,45,23,33,36,63,76,90,42,70,72,31,68,74,38,31,64,73,30,49,68,42,50,55,47,36,42,54,51,23,50,58,49,61,72,50,47,58,64,50,51,56,47,54,54,50,51,52,52,50,38,48,73,70,66,43,51,49,65,59,51,37,56,52,41,19,58,50,45,28,51,54,53,38,52,49,54,26,49,50,50,38,47,75,63,10,69,48,46,80,77,36,71,61,82,44,61,76,81,66,59,97,84,44,85,50,66,32,65,39,36,77,32,50,46,49,91,71,72,80,91,70,95,60,79,77,75,76,76,84,88,66,55,73,67,54,49,48,37,60,75,74,60,46,63,9,41,30,22,55,49,50,27,52,49,40,45,50,50,53,40,50,26,39,48,33,47,51,47,42,72,46,46,40,76,88,40,40,73,63,38,33,32,58,32,92,38,56,54,82,67,74,45,33,31,31,48,62,71,47,76,51,94,54,74,49,78,61,47,61,61,27,68,49,76,49,77,37,31,27,67,67,40,26,37,68,35,67,40,45,42,56,31,42,48,71,59,60,69,72,33,67,28,44,36,18,38,38,54,15,69,74,30,66,23,43,48,51,36,48,73,68,66,33,22,20,23,31,44,58,80,67,63,76,86,46,57,76,32,53,28,38,38,46,64,57,42,77,44,76,56,81,129

Radius of gyration: 29.02 Å; Cα contacts (8 Å, |Δi|>4): 1637; chains: 1; bounding box: 70×54×96 Å

Nearest PDB structures (foldseek):
  6k5e-assembly1_E  TM=7.757E-01  e=7.292E-09  Klebsiella pneumoniae
  6k5e-assembly2_D  TM=7.728E-01  e=3.922E-08  Klebsiella pneumoniae
  2xmr-assembly3_C  TM=6.712E-01  e=2.132E-06  Homo sapiens
  7l4t-assembly1_A  TM=5.835E-01  e=1.260E-06  Homo sapiens
  3bf8-assembly2_B  TM=5.880E-01  e=2.369E-06  Escherichia coli